Protein AF-0000000083547527 (afdb_homodimer)

InterPro domains:
  IPR003439 ABC transporter-like, ATP-binding domain [PF00005] (355-504)
  IPR003439 ABC transporter-like, ATP-binding domain [PS50893] (339-573)
  IPR003593 AAA+ ATPase domain [SM00382] (364-550)
  IPR011527 ABC transporter type 1, transmembrane domain [PF00664] (25-290)
  IPR011527 ABC transporter type 1, transmembrane domain [PS50929] (24-306)
  IPR017871 ABC transporter-like, conserved site [PS00211] (476-490)
  IPR027417 P-loop containing nucleoside triphosphate hydrolase [G3DSA:3.40.50.300] (333-583)
  IPR027417 P-loop containing nucleoside triphosphate hydrolase [SSF52540] (336-568)
  IPR036640 ABC transporter type 1, transmembrane domain superfamily [G3DSA:1.20.1560.10] (3-321)
  IPR036640 ABC transporter type 1, transmembrane domain superfamily [SSF90123] (10-320)
  IPR039421 Type 1 protein exporter [PTHR43394] (6-5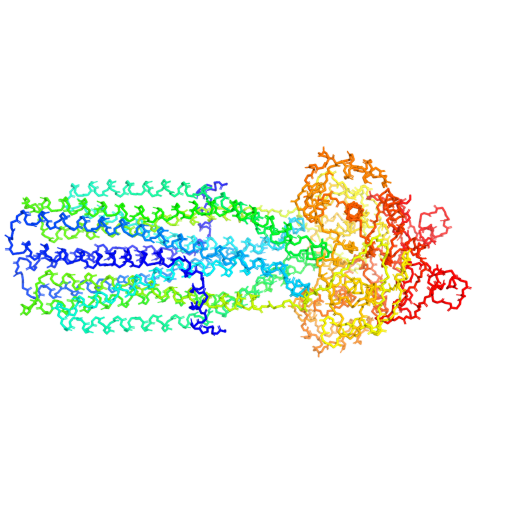75)

Sequence (1170 aa):
MDTPFKQYIKLLWKFLKPQKFRVFLLTLILGSSVALQLVNPQILRYFIDAATEGKSAKMLTIAALIFIGAALIQQVLAIIATYVSQNVGWTATNALRSELVEHCISLDMSFHKSHQPGEIIERVDGDVTALFNFFSKFMINVLTNGVLVIGILILLFREDFRVGISLSIFAGAAMYTLWKIQADSVDKWVKERETSAKFYGFIGEEIGNTEDVRSSGAEEYVMYKFYKQIRNWLPITKKAKLRYYLMWASTLGIFAIGNIIAFGVGGYLWSRGLITIGTVYLIFNYTESLSKPIEEIRTQLEDLQKAGASVARVQELLNMKSKIVDGTEKLLSSGAISVEAKNISFEYEEGVPVLKDVSFNIPKGKVLGVLGRTGSGKSTLARMLARLYDPKTGDIYIEGKKLNLVSLKELRRNTAFVTQDVQLFNATVRENLTFFNSNIKDEEILATLYDIGLQEWYNSFPNGLDTILDAGGGGLSAGEAQLLAFVRVFLKNPSFVILDEATSRLDPITEQLIERALNKLLENRTCIIIAHRLWTVQRADDILILENGSVVEYGNREKLLRDKESKFFNLLQKGMEDVEESIIAMDTPFKQYIKLLWKFLKPQKFRVFLLTLILGSSVALQLVNPQILRYFIDAATEGKSAKMLTIAALIFIGAALIQQVLAIIATYVSQNVGWTATNALRSELVEHCISLDMSFHKSHQPGEIIERVDGDVTALFNFFSKFMINVLTNGVLVIGILILLFREDFRVGISLSIFAGAAMYTLWKIQADSVDKWVKERETSAKFYGFIGEEIGNTEDVRSSGAEEYVMYKFYKQIRNWLPITKKAKLRYYLMWASTLGIFAIGNIIAFGVGGYLWSRGLITIGTVYLIFNYTESLSKPIEEIRTQLEDLQKAGASVARVQELLNMKSKIVDGTEKLLSSGAISVEAKNISFEYEEGVPVLKDVSFNIPKGKVLGVLGRTGSGKSTLARMLARLYDPKTGDIYIEGKKLNLVSLKELRRNTAFVTQDVQLFNATVRENLTFFNSNIKDEEILATLYDIGLQEWYNSFPNGLDTILDAGGGGLSAGEAQLLAFVRVFLKNPSFVILDEATSRLDPITEQLIERALNKLLENRTCIIIAHRLWTVQRADDILILENGSVVEYGNREKLLRDKESKFFNLLQKGMEDVEESIIA

pLDDT: mean 83.45, std 10.36, range [28.7, 97.62]

Nearest PDB structures (foldseek):
  4q4a-assembly1_B  TM=9.140E-01  e=1.888E-34  Thermotoga maritima MSB8
  4q4j-assembly1_B  TM=9.170E-01  e=4.112E-33  Thermotoga maritima MSB8
  6quz-assembly1_B  TM=8.005E-01  e=6.029E-34  Thermotoga maritima MSB8
  6qv1-assembly1_B  TM=7.965E-01  e=1.004E-32  Thermotoga maritima MSB8
  7sel-assembly1_A  TM=8.594E-01  e=1.216E-29  Escherichia coli

Solvent-accessible surface area (backbone atoms only — not comparable to full-atom values): 59900 Å² total; per-residue (Å²): 124,83,55,55,68,64,59,52,50,52,58,47,44,66,48,42,54,86,40,44,66,62,51,50,51,38,52,51,36,44,51,52,24,47,52,37,60,63,43,46,53,52,41,52,20,50,44,48,42,38,59,68,69,64,51,58,68,64,58,48,51,51,43,50,50,50,42,45,52,40,52,50,52,25,45,54,32,46,40,50,31,51,50,50,34,46,51,52,16,48,55,31,36,50,52,49,36,52,49,52,51,55,48,59,67,68,39,39,50,67,55,56,73,74,41,56,37,66,55,52,50,40,50,54,44,54,31,35,48,40,41,26,46,42,54,28,47,40,52,48,48,42,50,50,28,49,50,44,50,53,50,49,47,53,54,36,37,70,74,37,57,68,59,19,51,57,49,48,52,46,49,51,50,47,52,48,52,52,50,54,51,51,61,58,45,50,58,39,45,54,53,32,50,56,43,49,49,53,49,51,50,44,48,44,56,60,62,43,53,44,65,54,35,62,34,48,50,25,56,64,42,53,49,50,52,47,51,55,49,46,64,59,36,49,60,45,42,50,53,35,50,51,47,55,50,47,48,56,38,48,52,51,49,50,47,50,51,45,46,43,50,31,47,52,54,33,50,54,38,34,73,70,65,75,44,51,74,17,51,34,50,36,46,37,51,50,53,58,58,43,48,59,34,54,50,51,44,54,60,43,51,56,49,48,54,56,25,34,50,28,48,50,51,52,48,52,59,69,64,56,70,51,85,70,62,77,25,84,38,81,70,87,68,100,46,44,40,31,41,36,37,43,42,29,20,33,50,94,46,92,91,45,74,40,33,46,58,32,64,51,75,38,56,63,41,33,30,37,21,36,38,56,45,91,82,13,32,64,69,57,50,52,35,39,74,62,57,55,42,79,59,76,38,55,49,44,26,46,70,83,35,53,53,68,41,31,18,54,70,46,48,29,55,34,30,36,62,44,56,56,74,61,74,44,54,68,35,29,45,47,49,65,52,27,48,65,41,83,80,68,51,68,67,58,53,52,49,50,32,51,75,52,67,39,47,67,66,47,64,66,36,91,50,45,55,64,27,72,39,45,40,87,44,79,70,45,53,75,57,53,41,47,47,50,50,49,51,30,41,62,74,60,59,39,20,32,39,39,37,35,54,59,80,66,91,59,56,69,67,54,44,51,52,45,52,50,38,48,59,58,61,52,55,77,16,12,33,38,35,40,39,78,49,65,75,61,44,69,70,26,51,28,36,35,34,31,51,84,14,25,71,78,44,74,47,48,38,70,60,35,59,68,31,76,84,31,68,63,31,51,36,61,70,61,32,62,73,41,46,66,56,54,72,75,104,124,84,54,56,67,65,59,53,50,52,57,47,44,66,47,43,54,86,40,44,66,60,51,51,50,39,52,51,35,45,50,51,24,47,52,36,60,64,43,46,53,54,41,53,20,52,44,48,41,39,59,70,70,64,51,58,68,66,59,51,51,52,44,50,50,49,42,44,52,41,50,52,52,25,45,53,32,46,37,49,32,51,51,50,35,46,52,52,18,48,55,30,36,50,51,48,36,51,50,50,52,55,48,58,68,67,39,38,49,68,56,56,73,74,40,56,37,68,56,52,49,39,51,53,43,53,32,36,47,39,41,25,48,42,54,28,48,40,52,48,47,42,50,50,28,48,50,43,50,51,50,49,47,54,54,37,37,70,74,37,57,68,58,20,51,56,49,48,51,46,49,52,50,48,53,49,53,52,49,54,51,50,60,57,46,51,59,38,45,53,54,32,50,54,42,49,48,53,48,51,48,45,46,44,55,62,61,42,53,45,64,53,35,61,33,48,51,24,54,63,42,53,49,50,53,48,50,54,48,46,64,58,37,50,60,45,43,48,54,35,50,51,48,54,49,46,48,56,37,46,53,52,49,50,46,49,51,46,47,44,51,31,45,52,54,32,48,52,38,35,74,71,65,74,44,50,73,16,51,33,49,36,45,38,52,49,53,58,59,42,49,58,33,54,50,53,43,54,59,43,51,58,50,48,54,54,24,33,49,27,49,51,52,52,49,52,57,70,65,57,70,49,86,71,64,77,25,83,38,81,70,87,69,99,47,44,40,31,39,36,37,43,44,28,20,33,52,93,46,91,90,46,75,40,32,47,58,33,64,53,74,39,55,64,41,33,31,38,22,36,39,54,45,92,82,13,32,62,69,57,51,51,36,39,76,62,57,54,42,78,58,77,37,56,48,44,28,46,70,83,35,54,53,70,42,32,17,56,70,46,47,29,56,34,30,37,61,43,55,56,74,61,76,41,54,69,34,28,46,47,49,67,53,27,49,65,41,82,79,68,50,68,67,56,53,53,51,51,31,51,74,52,67,39,47,67,66,48,64,66,36,91,50,44,54,65,26,73,38,39,39,89,44,56,85,46,52,75,56,54,41,46,47,50,51,49,50,28,42,62,74,59,61,39,20,32,39,40,37,34,55,58,79,66,91,61,57,69,68,55,44,51,52,45,51,49,38,48,57,61,62,51,55,76,16,12,34,40,35,40,40,76,48,66,75,61,43,71,68,26,51,27,36,36,34,31,52,84,14,25,69,78,45,74,46,47,37,71,59,35,59,71,31,78,83,30,68,63,31,50,37,61,70,60,32,63,73,40,44,66,56,54,72,73,106

Secondary structure (DSSP, 8-state):
----HHHHHHHHHHHHGGGHHHHHHHHHHHHHHHHHHHHHHHHHHHHHHHHHTT--HHHHHHHHHHHHHHHHHHHHHHHHHHHHHHHHHHHHHHHHHHHHHHHHHHS-HHHHHHS-HHHHHIIIIIIHHHHHHIIIIIHHHHHHHHHHHHHHHHHHHHH-HHHHHHHHHHHHHHHHHHHHHHHHHHHHHHHHHHHHHHHHHHIIIIIT-HHHHHHHT-HHHHHHHHHHHHHHHHHHHHHHHHHHHHHHHHHHHHHHHHHHHHHHHHHHHHHTTSS-HHHHHHHHHHHHHTHHHHHHHHHHHHHHHHHHHHHHHHHHHHH---SSPPP-B----SS---EEEEEEEEESSTT-EEEEEEEEEE-TT-EEEEEE-TTSSHHHHHHHHTTSS--SEEEEEETTEEGGGB-HHHHHHHEEEE-SS----SSBHHHHHHTT-TT--HHHHHHHHHHHT-HHHHHTSTTGGGPBPPTTSSSS-HHHHHHHHHHHHHHH--SEEEEE---S---HHHHHHHHHHHHHHTTTSEEEEE-SSHHHHTT-SEEEEEETTEEEEEEEHHHHHH-TTSHHHHHHHH-HHHHHHHTT-/----HHHHHHHHHHHHGGGHHHHHHHHHHHHHHHHHHHHHHHHHHHHHHHHHTT--HHHHHHHHHHHHHHHHHHHHHHHHHHHHHHHHHHHHHHHHHHHHHHHHHHS-HHHHHHS-HHHHHIIIIIIHHHHHHIIIIIHHHHHHHHHHHHHHHHHHHHH-HHHHHHHHHHHHHHHHHHHHHHHHHHHHHHHHHHHHHHHHHHIIIIIT-HHHHHHHT-HHHHHHHHHHHHHHHHHHHHHHHHHHHHHHHHHHHHHHHHHHHHHHHHHHHHHTTSS-HHHHHHHHHHHHHTHHHHHHHHHHHHHHHHHHHHHHHHHHHHH---SSPPP-B----SS---EEEEEEEEESSTT-EEEEEEEEEE-TT-EEEEEE-TTSSHHHHHHHHTTSS--SEEEEEETTEEGGGB-HHHHHHHEEEE-SS----SEEHHHHHHTT-TT--HHHHHHHHHHHT-HHHHHTSTTGGGPEEPTTSTTS-HHHHHHHHHHHHHHH--SEEEEE---S---HHHHHHHHHHHHHHTTTSEEEEE-SSHHHHTT-SEEEEEETTEEEEEEEHHHHHH-TTSHHHHHHHH-HHHHHHHTT-

Structure (mmCIF, N/CA/C/O backbone):
data_AF-0000000083547527-model_v1
#
loop_
_entity.id
_entity.type
_entity.pdbx_description
1 polymer Helicase
#
loop_
_atom_site.group_PDB
_atom_site.id
_atom_site.type_symbol
_atom_site.label_atom_id
_atom_site.label_alt_id
_atom_site.label_comp_id
_atom_site.label_asym_id
_atom_site.label_entity_id
_atom_site.label_seq_id
_atom_site.pdbx_PDB_ins_code
_atom_site.Cartn_x
_atom_site.Cartn_y
_atom_site.Cartn_z
_atom_site.occupancy
_atom_site.B_iso_or_equiv
_atom_site.auth_seq_id
_atom_site.auth_comp_id
_atom_site.auth_asym_id
_atom_site.auth_atom_id
_atom_site.pdbx_PDB_model_num
ATOM 1 N N . MET A 1 1 ? -14.109 12.641 -12.156 1 45.81 1 MET A N 1
ATOM 2 C CA . MET A 1 1 ? -15.539 12.383 -12.031 1 45.81 1 MET A CA 1
ATOM 3 C C . MET A 1 1 ? -16.156 13.273 -10.961 1 45.81 1 MET A C 1
ATOM 5 O O . MET A 1 1 ? -15.719 13.266 -9.812 1 45.81 1 MET A O 1
ATOM 9 N N . ASP A 1 2 ? -16.641 14.297 -11.305 1 55.28 2 ASP A N 1
ATOM 10 C CA . ASP A 1 2 ? -17.281 15.344 -10.516 1 55.28 2 ASP A CA 1
ATOM 11 C C . ASP A 1 2 ? -18.547 14.82 -9.82 1 55.28 2 ASP A C 1
ATOM 13 O O . ASP A 1 2 ? -19.531 14.5 -10.477 1 55.28 2 ASP A O 1
ATOM 17 N N . THR A 1 3 ? -18.422 14.141 -8.82 1 63.16 3 THR A N 1
ATOM 18 C CA . THR A 1 3 ? -19.625 13.766 -8.086 1 63.16 3 THR A CA 1
ATOM 19 C C . THR A 1 3 ? -20.391 15.008 -7.629 1 63.16 3 THR A C 1
ATOM 21 O O . THR A 1 3 ? -19.812 15.906 -7.016 1 63.16 3 THR A O 1
ATOM 24 N N . PRO A 1 4 ? -21.562 15.117 -8.242 1 66.12 4 PRO A N 1
ATOM 25 C CA . PRO A 1 4 ? -22.359 16.281 -7.84 1 66.12 4 PRO A CA 1
ATOM 26 C C . PRO A 1 4 ? -22.5 16.406 -6.324 1 66.12 4 PRO A C 1
ATOM 28 O O . PRO A 1 4 ? -22.516 15.398 -5.613 1 66.12 4 PRO A O 1
ATOM 31 N N . PHE A 1 5 ? -22.375 17.531 -5.855 1 70.56 5 PHE A N 1
ATOM 32 C CA . PHE A 1 5 ? -22.469 17.891 -4.445 1 70.56 5 PHE A CA 1
ATOM 33 C C . PHE A 1 5 ? -23.703 17.266 -3.805 1 70.56 5 PHE A C 1
ATOM 35 O O . PHE A 1 5 ? -23.672 16.891 -2.629 1 70.56 5 PHE A O 1
ATOM 42 N N . LYS A 1 6 ? -24.703 17.094 -4.664 1 72.94 6 LYS A N 1
ATOM 43 C CA . LYS A 1 6 ? -25.953 16.531 -4.176 1 72.94 6 LYS A CA 1
ATOM 44 C C . LYS A 1 6 ? -25.766 15.094 -3.697 1 72.94 6 LYS A C 1
ATOM 46 O O . LYS A 1 6 ? -26.359 14.68 -2.709 1 72.94 6 LYS A O 1
ATOM 51 N N . GLN A 1 7 ? -24.922 14.383 -4.359 1 76.25 7 GLN A N 1
ATOM 52 C CA . GLN A 1 7 ? -24.688 12.992 -3.994 1 76.25 7 GLN A CA 1
ATOM 53 C C . GLN A 1 7 ? -23.938 12.883 -2.678 1 76.25 7 GLN A C 1
ATOM 55 O O . GLN A 1 7 ? -24.188 11.977 -1.883 1 76.25 7 GLN A O 1
ATOM 60 N N . TYR A 1 8 ? -23.156 13.883 -2.457 1 73.25 8 TYR A N 1
ATOM 61 C CA . TYR A 1 8 ? -22.453 13.953 -1.188 1 73.25 8 TYR A CA 1
ATOM 62 C C . TYR A 1 8 ? -23.422 14.102 -0.022 1 73.25 8 TYR A C 1
ATOM 64 O O . TYR A 1 8 ? -23.344 13.359 0.957 1 73.25 8 TYR A O 1
ATOM 72 N N . ILE A 1 9 ? -24.281 14.992 -0.309 1 75.62 9 ILE A N 1
ATOM 73 C CA . ILE A 1 9 ? -25.203 15.375 0.757 1 75.62 9 ILE A CA 1
ATOM 74 C C . ILE A 1 9 ? -26.156 14.227 1.044 1 75.62 9 ILE A C 1
ATOM 76 O O . ILE A 1 9 ? -26.5 13.961 2.199 1 75.62 9 ILE A O 1
ATOM 80 N N . LYS A 1 10 ? -26.531 13.523 0.009 1 80 10 LYS A N 1
ATOM 81 C CA . LYS A 1 10 ? -27.469 12.414 0.181 1 80 10 LYS A CA 1
ATOM 82 C C . LYS A 1 10 ? -26.828 11.289 0.996 1 80 10 LYS A C 1
ATOM 84 O O . LYS A 1 10 ? -27.469 10.734 1.9 1 80 10 LYS A O 1
ATOM 89 N N . LEU A 1 11 ? -25.625 11.031 0.692 1 78.44 11 LEU A N 1
ATOM 90 C CA . LEU A 1 11 ? -24.938 9.969 1.409 1 78.44 11 LEU A CA 1
ATOM 91 C C . LEU A 1 11 ? -24.672 10.367 2.857 1 78.44 11 LEU A C 1
ATOM 93 O O . LEU A 1 11 ? -24.812 9.555 3.768 1 78.44 11 LEU A O 1
ATOM 97 N N . LEU A 1 12 ? -24.344 11.609 2.959 1 76.62 12 LEU A N 1
ATOM 98 C CA . LEU A 1 12 ? -24.094 12.133 4.297 1 76.62 12 LEU A CA 1
ATOM 99 C C . LEU A 1 12 ? -25.344 12.094 5.152 1 76.62 12 LEU A C 1
ATOM 101 O O . LEU A 1 12 ? -25.297 11.68 6.312 1 76.62 12 LEU A O 1
ATOM 105 N N . TRP A 1 13 ? -26.359 12.461 4.527 1 80.31 13 TRP A N 1
ATOM 106 C CA . TRP A 1 13 ? -27.625 12.555 5.254 1 80.31 13 TRP A CA 1
ATOM 107 C C . TRP A 1 13 ? -28.109 11.18 5.684 1 80.31 13 TRP A C 1
ATOM 109 O O . TRP A 1 13 ? -28.75 11.031 6.73 1 80.31 13 TRP A O 1
ATOM 119 N N . LYS A 1 14 ? -27.875 10.18 4.891 1 84.06 14 LYS A N 1
ATOM 120 C CA . LYS A 1 14 ? -28.297 8.82 5.211 1 84.06 14 LYS A CA 1
ATOM 121 C C . LYS A 1 14 ? -27.672 8.344 6.52 1 84.06 14 LYS A C 1
ATOM 123 O O . LYS A 1 14 ? -28.344 7.695 7.328 1 84.06 14 LYS A O 1
ATOM 128 N N . PHE A 1 15 ? -26.5 8.758 6.789 1 82.25 15 PHE A N 1
ATOM 129 C CA . PHE A 1 15 ? -25.797 8.203 7.941 1 82.25 15 PHE A CA 1
ATOM 130 C C . PHE A 1 15 ? -25.797 9.195 9.102 1 82.25 15 PHE A C 1
ATOM 132 O O . PHE A 1 15 ? -25.547 8.812 10.25 1 82.25 15 PHE A O 1
ATOM 139 N N . LEU A 1 16 ? -26.109 10.484 8.805 1 84.06 16 LEU A N 1
ATOM 140 C CA . LEU A 1 16 ? -26.156 11.484 9.867 1 84.06 16 LEU A CA 1
ATOM 141 C C . LEU A 1 16 ? -27.562 11.641 10.406 1 84.06 16 LEU A C 1
ATOM 143 O O . LEU A 1 16 ? -27.766 12.086 11.539 1 84.06 16 LEU A O 1
ATOM 147 N N . LYS A 1 17 ? -28.594 11.164 9.648 1 85.75 17 LYS A N 1
ATOM 148 C CA . LYS A 1 17 ? -30 11.328 10.008 1 85.75 17 LYS A CA 1
ATOM 149 C C . LYS A 1 17 ? -30.312 10.586 11.305 1 85.75 17 LYS A C 1
ATOM 151 O O . LYS A 1 17 ? -30.969 11.141 12.195 1 85.75 17 LYS A O 1
ATOM 156 N N . PRO A 1 18 ? -29.766 9.383 11.414 1 86.94 18 PRO A N 1
ATOM 157 C CA . PRO A 1 18 ? -30.062 8.688 12.664 1 86.94 18 PRO A CA 1
ATOM 158 C C . PRO A 1 18 ? -29.469 9.375 13.883 1 86.94 18 PRO A C 1
ATOM 160 O O . PRO A 1 18 ? -29.922 9.148 15.016 1 86.94 18 PRO A O 1
ATOM 163 N N . GLN A 1 19 ? -28.484 10.25 13.641 1 88.44 19 GLN A N 1
ATOM 164 C CA . GLN A 1 19 ? -27.828 10.961 14.727 1 88.44 19 GLN A CA 1
ATOM 165 C C . GLN A 1 19 ? -28.156 12.453 14.688 1 88.44 19 GLN A C 1
ATOM 167 O O . GLN A 1 19 ? -27.312 13.289 14.992 1 88.44 19 GLN A O 1
ATOM 172 N N . LYS A 1 20 ? -29.344 12.797 14.32 1 88.69 20 LYS A N 1
ATOM 173 C CA . LYS A 1 20 ? -29.719 14.195 14.117 1 88.69 20 LYS A CA 1
ATOM 174 C C . LYS A 1 20 ? -29.578 14.992 15.414 1 88.69 20 LYS A C 1
ATOM 176 O O . LYS A 1 20 ? -29.156 16.156 15.391 1 88.69 20 LYS A O 1
ATOM 181 N N . PHE A 1 21 ? -29.844 14.312 16.469 1 90.5 21 PHE A N 1
ATOM 182 C CA . PHE A 1 21 ? -29.766 15.016 17.75 1 90.5 21 PHE A CA 1
ATOM 183 C C . PHE A 1 21 ? -28.312 15.336 18.109 1 90.5 21 PHE A C 1
ATOM 185 O O . PHE A 1 21 ? -28.016 16.438 18.562 1 90.5 21 PHE A O 1
ATOM 192 N N . ARG A 1 22 ? -27.484 14.43 17.844 1 88.31 22 ARG A N 1
ATOM 193 C CA . ARG A 1 22 ? -26.062 14.641 18.125 1 88.31 22 ARG A CA 1
ATOM 194 C C . ARG A 1 22 ? -25.469 15.688 17.203 1 88.31 22 ARG A C 1
ATOM 196 O O . ARG A 1 22 ? -24.625 16.484 17.609 1 88.31 22 ARG A O 1
ATOM 203 N N . VAL A 1 23 ? -26 15.68 16.016 1 87.69 23 VAL A N 1
ATOM 204 C CA . VAL A 1 23 ? -25.5 16.656 15.039 1 87.69 23 VAL A CA 1
ATOM 205 C C . VAL A 1 23 ? -26 18.047 15.414 1 87.69 23 VAL A C 1
ATOM 207 O O . VAL A 1 23 ? -25.25 19.016 15.297 1 87.69 23 VAL A O 1
ATOM 210 N N . PHE A 1 24 ? -27.172 18.109 15.852 1 88.88 24 PHE A N 1
ATOM 211 C CA . PHE A 1 24 ? -27.719 19.391 16.281 1 88.88 24 PHE A CA 1
ATOM 212 C C . PHE A 1 24 ? -26.969 19.906 17.516 1 88.88 24 PHE A C 1
ATOM 214 O O . PHE A 1 24 ? -26.641 21.094 17.578 1 88.88 24 PHE A O 1
ATOM 221 N N . LEU A 1 25 ? -26.719 19.031 18.375 1 89.81 25 LEU A N 1
ATOM 222 C CA . LEU A 1 25 ? -25.969 19.391 19.562 1 89.81 25 LEU A CA 1
ATOM 223 C C . LEU A 1 25 ? -24.562 19.859 19.203 1 89.81 25 LEU A C 1
ATOM 225 O O . LEU A 1 25 ? -24.047 20.812 19.797 1 89.81 25 LEU A O 1
ATOM 229 N N . LEU A 1 26 ? -24.047 19.234 18.234 1 88.5 26 LEU A N 1
ATOM 230 C CA . LEU A 1 26 ? -22.719 19.609 17.766 1 88.5 26 LEU A CA 1
ATOM 231 C C . LEU A 1 26 ? -22.719 21 17.172 1 88.5 26 LEU A C 1
ATOM 233 O O . LEU A 1 26 ? -21.828 21.797 17.438 1 88.5 26 LEU A O 1
ATOM 237 N N . THR A 1 27 ? -23.766 21.359 16.438 1 87.5 27 THR A N 1
ATOM 238 C CA . THR A 1 27 ? -23.859 22.672 15.805 1 87.5 27 THR A CA 1
ATOM 239 C C . THR A 1 27 ? -24.031 23.766 16.859 1 87.5 27 THR A C 1
ATOM 241 O O . THR A 1 27 ? -23.453 24.844 16.734 1 87.5 27 THR A O 1
ATOM 244 N N . LEU A 1 28 ? -24.703 23.422 17.859 1 90.19 28 LEU A N 1
ATOM 245 C CA . LEU A 1 28 ? -24.938 24.391 18.922 1 90.19 28 LEU A CA 1
ATOM 246 C C . LEU A 1 28 ? -23.656 24.609 19.734 1 90.19 28 LEU A C 1
ATOM 248 O O . LEU A 1 28 ? -23.328 25.75 20.078 1 90.19 28 LEU A O 1
ATOM 252 N N . ILE A 1 29 ? -22.984 23.531 19.953 1 90.75 29 ILE A N 1
ATOM 253 C CA . ILE A 1 29 ? -21.75 23.641 20.734 1 90.75 29 ILE A CA 1
ATOM 254 C C . ILE A 1 29 ? -20.688 24.391 19.922 1 90.75 29 ILE A C 1
ATOM 256 O O . ILE A 1 29 ? -19.984 25.25 20.469 1 90.75 29 ILE A O 1
ATOM 260 N N . LEU A 1 30 ? -20.688 24.141 18.672 1 87.75 30 LEU A N 1
ATOM 261 C CA . LEU A 1 30 ? -19.719 24.797 17.797 1 87.75 30 LEU A CA 1
ATOM 262 C C . LEU A 1 30 ? -20.047 26.281 17.656 1 87.75 30 LEU A C 1
ATOM 264 O O . LEU A 1 30 ? -19.156 27.125 17.688 1 87.75 30 LEU A O 1
ATOM 268 N N . GLY A 1 31 ? -21.328 26.547 17.484 1 88.25 31 GLY A N 1
ATOM 269 C CA . GLY A 1 31 ? -21.766 27.938 17.406 1 88.25 31 GLY A CA 1
ATOM 270 C C . GLY A 1 31 ? -21.422 28.734 18.641 1 88.25 31 GLY A C 1
ATOM 271 O O . GLY A 1 31 ? -20.953 29.875 18.547 1 88.25 31 GLY A O 1
ATOM 272 N N . SER A 1 32 ? -21.609 28.109 19.766 1 90.38 32 SER A N 1
ATOM 273 C CA . SER A 1 32 ? -21.297 28.766 21.031 1 90.38 32 SER A CA 1
ATOM 274 C C . SER A 1 32 ? -19.797 28.984 21.188 1 90.38 32 SER A C 1
ATOM 276 O O . SER A 1 32 ? -19.359 30.031 21.703 1 90.38 32 SER A O 1
ATOM 278 N N . SER A 1 33 ? -19.109 28 20.75 1 87.31 33 SER A N 1
ATOM 279 C CA . SER A 1 33 ? -17.656 28.109 20.844 1 87.31 33 SER A CA 1
ATOM 280 C C . SER A 1 33 ? -17.125 29.234 19.953 1 87.31 33 SER A C 1
ATOM 282 O O . SER A 1 33 ? -16.266 30 20.359 1 87.31 33 SER A O 1
ATOM 284 N N . VAL A 1 34 ? -17.688 29.328 18.766 1 88.12 34 VAL A N 1
ATOM 285 C CA . VAL A 1 34 ? -17.281 30.359 17.812 1 88.12 34 VAL A CA 1
ATOM 286 C C . VAL A 1 34 ? -17.688 31.734 18.344 1 88.12 34 VAL A C 1
ATOM 288 O O . VAL A 1 34 ? -16.938 32.719 18.219 1 88.12 34 VAL A O 1
ATOM 291 N N . ALA A 1 35 ? -18.812 31.812 18.953 1 90 35 ALA A N 1
ATOM 292 C CA . ALA A 1 35 ? -19.297 33.062 19.516 1 90 35 ALA A CA 1
ATOM 293 C C . ALA A 1 35 ? -18.359 33.562 20.625 1 90 35 ALA A C 1
ATOM 295 O O . ALA A 1 35 ? -18.031 34.75 20.688 1 90 35 ALA A O 1
ATOM 296 N N . LEU A 1 36 ? -17.906 32.625 21.406 1 88.25 36 LEU A N 1
ATOM 297 C CA . LEU A 1 36 ? -17 33 22.5 1 88.25 36 LEU A CA 1
ATOM 298 C C . LEU A 1 36 ? -15.633 33.375 21.969 1 88.25 36 LEU A C 1
ATOM 300 O O . LEU A 1 36 ? -14.961 34.25 22.531 1 88.25 36 LEU A O 1
ATOM 304 N N . GLN A 1 37 ? -15.258 32.781 20.906 1 85.69 37 GLN A N 1
ATOM 305 C CA . GLN A 1 37 ? -13.992 33.125 20.266 1 85.69 37 GLN A CA 1
ATOM 306 C C . GLN A 1 37 ? -14.008 34.531 19.703 1 85.69 37 GLN A C 1
ATOM 308 O O . GLN A 1 37 ? -12.984 35.219 19.672 1 85.69 37 GLN A O 1
ATOM 313 N N . LEU A 1 38 ? -15.211 34.938 19.25 1 88.44 38 LEU A N 1
ATOM 314 C CA . LEU A 1 38 ? -15.375 36.281 18.656 1 88.44 38 LEU A CA 1
ATOM 315 C C . LEU A 1 38 ? -15.445 37.344 19.75 1 88.44 38 LEU A C 1
ATOM 317 O O . LEU A 1 38 ? -15.125 38.5 19.484 1 88.44 38 LEU A O 1
ATOM 321 N N . VAL A 1 39 ? -15.797 36.906 20.953 1 87.5 39 VAL A N 1
ATOM 322 C CA . VAL A 1 39 ? -16 37.844 22.031 1 87.5 39 VAL A CA 1
ATOM 323 C C . VAL A 1 39 ? -14.664 38.156 22.719 1 87.5 39 VAL A C 1
ATOM 325 O O . VAL A 1 39 ? -14.477 39.219 23.266 1 87.5 39 VAL A O 1
ATOM 328 N N . ASN A 1 40 ? -13.688 37.281 22.562 1 82.94 40 ASN A N 1
ATOM 329 C CA . ASN A 1 40 ? -12.43 37.406 23.281 1 82.94 40 ASN A CA 1
ATOM 330 C C . ASN A 1 40 ? -11.695 38.688 22.906 1 82.94 40 ASN A C 1
ATOM 332 O O . ASN A 1 40 ? -11.297 39.469 23.766 1 82.94 40 ASN A O 1
ATOM 336 N N . PRO A 1 41 ? -11.57 38.938 21.594 1 83.31 41 PRO A N 1
ATOM 337 C CA . PRO A 1 41 ? -10.898 40.188 21.234 1 83.31 41 PRO A CA 1
ATOM 338 C C . PRO A 1 41 ? -11.672 41.438 21.672 1 83.31 41 PRO A C 1
ATOM 340 O O . PRO A 1 41 ? -11.078 42.469 21.938 1 83.31 41 PRO A O 1
ATOM 343 N N . GLN A 1 42 ? -12.984 41.344 21.844 1 85.5 42 GLN A N 1
ATOM 344 C CA . GLN A 1 42 ? -13.805 42.469 22.281 1 85.5 42 GLN A CA 1
ATOM 345 C C . GLN A 1 42 ? -13.547 42.781 23.766 1 85.5 42 GLN A C 1
ATOM 347 O O . GLN A 1 42 ? -13.594 43.938 24.172 1 85.5 42 GLN A O 1
ATOM 352 N N . ILE A 1 43 ? -13.281 41.781 24.453 1 82.69 43 ILE A N 1
ATOM 353 C CA . ILE A 1 43 ? -12.977 41.969 25.875 1 82.69 43 ILE A CA 1
ATOM 354 C C . ILE A 1 43 ? -11.633 42.656 26.031 1 82.69 43 ILE A C 1
ATOM 356 O O . ILE A 1 43 ? -11.492 43.562 26.859 1 82.69 43 ILE A O 1
ATOM 360 N N . LEU A 1 44 ? -10.711 42.281 25.203 1 78.75 44 LEU A N 1
ATOM 361 C CA . LEU A 1 44 ? -9.398 42.938 25.25 1 78.75 44 LEU A CA 1
ATOM 362 C C . LEU A 1 44 ? -9.484 44.375 24.781 1 78.75 44 LEU A C 1
ATOM 364 O O . LEU A 1 44 ? -8.742 45.25 25.266 1 78.75 44 LEU A O 1
ATOM 368 N N . ARG A 1 45 ? -10.344 44.625 23.812 1 82.81 45 ARG A N 1
ATOM 369 C CA . ARG A 1 45 ? -10.594 46 23.406 1 82.81 45 ARG A CA 1
ATOM 370 C C . ARG A 1 45 ? -11.086 46.844 24.562 1 82.81 45 ARG A C 1
ATOM 372 O O . ARG A 1 45 ? -10.586 47.938 24.797 1 82.81 45 ARG A O 1
ATOM 379 N N . TYR A 1 46 ? -12.023 46.312 25.234 1 80.81 46 TYR A N 1
ATOM 380 C CA . TYR A 1 46 ? -12.57 47 26.391 1 80.81 46 TYR A CA 1
ATOM 381 C C . TYR A 1 46 ? -11.5 47.25 27.438 1 80.81 46 TYR A C 1
ATOM 383 O O . TYR A 1 46 ? -11.445 48.312 28.047 1 80.81 46 TYR A O 1
ATOM 391 N N . PHE A 1 47 ? -10.656 46.312 27.547 1 76.31 47 PHE A N 1
ATOM 392 C CA . PHE A 1 47 ? -9.578 46.406 28.531 1 76.31 47 PHE A CA 1
ATOM 393 C C . PHE A 1 47 ? -8.617 47.531 28.156 1 76.31 47 PHE A C 1
ATOM 395 O O . PHE A 1 47 ? -8.242 48.344 29.016 1 76.31 47 PHE A O 1
ATOM 402 N N . ILE A 1 48 ? -8.25 47.625 26.922 1 77.12 48 ILE A N 1
ATOM 403 C CA . ILE A 1 48 ? -7.301 48.625 26.453 1 77.12 48 ILE A CA 1
ATOM 404 C C . ILE A 1 48 ? -7.93 50 26.547 1 77.12 48 ILE A C 1
ATOM 406 O O . ILE A 1 48 ? -7.297 50.969 27.016 1 77.12 48 ILE A O 1
ATOM 410 N N . ASP A 1 49 ? -9.18 50.125 26.172 1 80.31 49 ASP A N 1
ATOM 411 C CA . ASP A 1 49 ? -9.859 51.438 26.219 1 80.31 49 ASP A CA 1
ATOM 412 C C . ASP A 1 49 ? -10.055 51.906 27.656 1 80.31 49 ASP A C 1
ATOM 414 O O . ASP A 1 49 ? -9.883 53.062 27.969 1 80.31 49 ASP A O 1
ATOM 418 N N . ALA A 1 50 ? -10.414 50.969 28.531 1 77.88 50 ALA A N 1
ATOM 419 C CA . ALA A 1 50 ? -10.617 51.312 29.938 1 77.88 50 ALA A CA 1
ATOM 420 C C . ALA A 1 50 ? -9.305 51.719 30.609 1 77.88 50 ALA A C 1
ATOM 422 O O . ALA A 1 50 ? -9.281 52.625 31.453 1 77.88 50 ALA A O 1
ATOM 423 N N . ALA A 1 51 ? -8.273 51.062 30.234 1 73.12 51 ALA A N 1
ATOM 424 C CA . ALA A 1 51 ? -6.965 51.375 30.781 1 73.12 51 ALA A CA 1
ATOM 425 C C . ALA A 1 51 ? -6.488 52.75 30.312 1 73.12 51 ALA A C 1
ATOM 427 O O . ALA A 1 51 ? -5.855 53.5 31.078 1 73.12 51 ALA A O 1
ATOM 428 N N . THR A 1 52 ? -6.844 53.094 29.109 1 72.75 52 THR A N 1
ATOM 429 C CA . THR A 1 52 ? -6.422 54.375 28.562 1 72.75 52 THR A CA 1
ATOM 430 C C . THR A 1 52 ? -7.246 55.531 29.141 1 72.75 52 THR A C 1
ATOM 432 O O . THR A 1 52 ? -6.758 56.656 29.266 1 72.75 52 THR A O 1
ATOM 435 N N . GLU A 1 53 ? -8.414 55.156 29.422 1 74.31 53 GLU A N 1
ATOM 436 C CA . GLU A 1 53 ? -9.289 56.188 29.969 1 74.31 53 GLU A CA 1
ATOM 437 C C . GLU A 1 53 ? -9.078 56.344 31.469 1 74.31 53 GLU A C 1
ATOM 439 O O . GLU A 1 53 ? -9.648 57.25 32.094 1 74.31 53 GLU A O 1
ATOM 444 N N . GLY A 1 54 ? -8.141 55.594 32.062 1 68.5 54 GLY A N 1
ATOM 445 C CA . GLY A 1 54 ? -7.809 55.719 33.469 1 68.5 54 GLY A CA 1
ATOM 446 C C . GLY A 1 54 ? -8.859 55.094 34.375 1 68.5 54 GLY A C 1
ATOM 447 O O . GLY A 1 54 ? -9.086 55.594 35.5 1 68.5 54 GLY A O 1
ATOM 448 N N . LYS A 1 55 ? -9.547 54.219 33.781 1 69.5 55 LYS A N 1
ATOM 449 C CA . LYS A 1 55 ? -10.586 53.625 34.625 1 69.5 55 LYS A CA 1
ATOM 450 C C . LYS A 1 55 ? -9.977 52.812 35.75 1 69.5 55 LYS A C 1
ATOM 452 O O . LYS A 1 55 ? -8.773 52.531 35.75 1 69.5 55 LYS A O 1
ATOM 457 N N . SER A 1 56 ? -10.781 52.438 36.812 1 67.88 56 SER A N 1
ATOM 458 C CA . SER A 1 56 ? -10.367 51.875 38.094 1 67.88 56 SER A CA 1
ATOM 459 C C . SER A 1 56 ? -9.789 50.469 37.906 1 67.88 56 SER A C 1
ATOM 461 O O . SER A 1 56 ? -10.102 49.781 36.906 1 67.88 56 SER A O 1
ATOM 463 N N . ALA A 1 57 ? -8.859 50.156 38.719 1 71.75 57 ALA A N 1
ATOM 464 C CA . ALA A 1 57 ? -8.203 48.844 38.781 1 71.75 57 ALA A CA 1
ATOM 465 C C . ALA A 1 57 ? -9.227 47.719 38.906 1 71.75 57 ALA A C 1
ATOM 467 O O . ALA A 1 57 ? -9.039 46.625 38.375 1 71.75 57 ALA A O 1
ATOM 468 N N . LYS A 1 58 ? -10.258 48.031 39.562 1 74.94 58 LYS A N 1
ATOM 469 C CA . LYS A 1 58 ? -11.305 47.031 39.75 1 74.94 58 LYS A CA 1
ATOM 470 C C . LYS A 1 58 ? -11.969 46.656 38.438 1 74.94 58 LYS A C 1
ATOM 472 O O . LYS A 1 58 ? -12.211 45.469 38.188 1 74.94 58 LYS A O 1
ATOM 477 N N . MET A 1 59 ? -12.203 47.594 37.594 1 76.44 59 MET A N 1
ATOM 478 C CA . MET A 1 59 ? -12.844 47.344 36.312 1 76.44 59 MET A CA 1
ATOM 479 C C . MET A 1 59 ? -11.922 46.531 35.406 1 76.44 59 MET A C 1
ATOM 481 O O . MET A 1 59 ? -12.375 45.656 34.656 1 76.44 59 MET A O 1
ATOM 485 N N . LEU A 1 60 ? -10.766 46.812 35.562 1 75.25 60 LEU A N 1
ATOM 486 C CA . LEU A 1 60 ? -9.789 46.094 34.75 1 75.25 60 LEU A CA 1
ATOM 487 C C . LEU A 1 60 ? -9.648 44.656 35.188 1 75.25 60 LEU A C 1
ATOM 489 O O . LEU A 1 60 ? -9.508 43.75 34.375 1 75.25 60 LEU A O 1
ATOM 493 N N . THR A 1 61 ? -9.797 44.438 36.531 1 75.12 61 THR A N 1
ATOM 494 C CA . THR A 1 61 ? -9.719 43.094 37.094 1 75.12 61 THR A CA 1
ATOM 495 C C . THR A 1 61 ? -10.945 42.281 36.688 1 75.12 61 THR A C 1
ATOM 497 O O . THR A 1 61 ? -10.836 41.094 36.375 1 75.12 61 THR A O 1
ATOM 500 N N . ILE A 1 62 ? -12.008 42.875 36.625 1 78.19 62 ILE A N 1
ATOM 501 C CA . ILE A 1 62 ? -13.234 42.219 36.219 1 78.19 62 ILE A CA 1
ATOM 502 C C . ILE A 1 62 ? -13.172 41.844 34.75 1 78.19 62 ILE A C 1
ATOM 504 O O . ILE A 1 62 ? -13.57 40.75 34.344 1 78.19 62 ILE A O 1
ATOM 508 N N . ALA A 1 63 ? -12.648 42.719 33.938 1 76 63 ALA A N 1
ATOM 509 C CA . ALA A 1 63 ? -12.508 42.469 32.5 1 76 63 ALA A CA 1
ATOM 510 C C . ALA A 1 63 ? -11.547 41.312 32.25 1 76 63 ALA A C 1
ATOM 512 O O . ALA A 1 63 ? -11.781 40.469 31.375 1 76 63 ALA A O 1
ATOM 513 N N . ALA A 1 64 ? -10.578 41.281 33.031 1 73.38 64 ALA A N 1
ATOM 514 C CA . ALA A 1 64 ? -9.609 40.188 32.906 1 73.38 64 ALA A CA 1
ATOM 515 C C . ALA A 1 64 ? -10.234 38.844 33.281 1 73.38 64 ALA A C 1
ATOM 517 O O . ALA A 1 64 ? -9.992 37.844 32.625 1 73.38 64 ALA A O 1
ATOM 518 N N . LEU A 1 65 ? -11.055 38.844 34.281 1 76.38 65 LEU A N 1
ATOM 519 C CA . LEU A 1 65 ? -11.703 37.625 34.719 1 76.38 65 LEU A CA 1
ATOM 520 C C . LEU A 1 65 ? -12.727 37.125 33.688 1 76.38 65 LEU A C 1
ATOM 522 O O . LEU A 1 65 ? -12.867 35.938 33.469 1 76.38 65 LEU A O 1
ATOM 526 N N . ILE A 1 66 ? -13.32 38.031 33.062 1 81.44 66 ILE A N 1
ATOM 527 C CA . ILE A 1 66 ? -14.297 37.656 32.062 1 81.44 66 ILE A CA 1
ATOM 528 C C . ILE A 1 66 ? -13.57 37.094 30.828 1 81.44 66 ILE A C 1
ATOM 530 O O . ILE A 1 66 ? -14.055 36.156 30.203 1 81.44 66 ILE A O 1
ATOM 534 N N . PHE A 1 67 ? -12.453 37.688 30.547 1 78.5 67 PHE A N 1
ATOM 535 C CA . PHE A 1 67 ? -11.664 37.188 29.422 1 78.5 67 PHE A CA 1
ATOM 536 C C . PHE A 1 67 ? -11.211 35.75 29.672 1 78.5 67 PHE A C 1
ATOM 538 O O . PHE A 1 67 ? -11.344 34.906 28.797 1 78.5 67 PHE A O 1
ATOM 545 N N . ILE A 1 68 ? -10.789 35.5 30.859 1 76.62 68 ILE A N 1
ATOM 546 C CA . ILE A 1 68 ? -10.289 34.188 31.234 1 76.62 68 ILE A CA 1
ATOM 547 C C . ILE A 1 68 ? -11.445 33.188 31.25 1 76.62 68 ILE A C 1
ATOM 549 O O . ILE A 1 68 ? -11.312 32.062 30.766 1 76.62 68 ILE A O 1
ATOM 553 N N . GLY A 1 69 ? -12.492 33.594 31.922 1 81.12 69 GLY A N 1
ATOM 554 C CA . GLY A 1 69 ? -13.664 32.75 31.969 1 81.12 69 GLY A CA 1
ATOM 555 C C . GLY A 1 69 ? -14.203 32.375 30.594 1 81.12 69 GLY A C 1
ATOM 556 O O . GLY A 1 69 ? -14.516 31.234 30.328 1 81.12 69 GLY A O 1
ATOM 557 N N . ALA A 1 70 ? -14.188 33.312 29.703 1 83.12 70 ALA A N 1
ATOM 558 C CA . ALA A 1 70 ? -14.68 33.094 28.344 1 83.12 70 ALA A CA 1
ATOM 559 C C . ALA A 1 70 ? -13.734 32.188 27.562 1 83.12 70 ALA A C 1
ATOM 561 O O . ALA A 1 70 ? -14.18 31.328 26.797 1 83.12 70 ALA A O 1
ATOM 562 N N . ALA A 1 71 ? -12.5 32.406 27.781 1 78.31 71 ALA A N 1
ATOM 563 C CA . ALA A 1 71 ? -11.508 31.562 27.094 1 78.31 71 ALA A CA 1
ATOM 564 C C . ALA A 1 71 ? -11.586 30.109 27.562 1 78.31 71 ALA A C 1
ATOM 566 O O . ALA A 1 71 ? -11.5 29.188 26.75 1 78.31 71 ALA A O 1
ATOM 567 N N . LEU A 1 72 ? -11.773 29.906 28.828 1 79.81 72 LEU A N 1
ATOM 568 C CA . LEU A 1 72 ? -11.852 28.562 29.391 1 79.81 72 LEU A CA 1
ATOM 569 C C . LEU A 1 72 ? -13.117 27.859 28.906 1 79.81 72 LEU A C 1
ATOM 571 O O . LEU A 1 72 ? -13.07 26.672 28.562 1 79.81 72 LEU A O 1
ATOM 575 N N . ILE A 1 73 ? -14.18 28.625 28.953 1 87.5 73 ILE A N 1
ATOM 576 C CA . ILE A 1 73 ? -15.438 28.031 28.516 1 87.5 73 ILE A CA 1
ATOM 577 C C . ILE A 1 73 ? -15.359 27.672 27.031 1 87.5 73 ILE A C 1
ATOM 579 O O . ILE A 1 73 ? -15.852 26.625 26.609 1 87.5 73 ILE A O 1
ATOM 583 N N . GLN A 1 74 ? -14.766 28.484 26.312 1 85 74 GLN A N 1
ATOM 584 C CA . GLN A 1 74 ? -14.594 28.25 24.875 1 85 74 GLN A CA 1
ATOM 585 C C . GLN A 1 74 ? -13.781 26.984 24.625 1 85 74 GLN A C 1
ATOM 587 O O . GLN A 1 74 ? -14.117 26.188 23.75 1 85 74 GLN A O 1
ATOM 592 N N . GLN A 1 75 ? -12.797 26.797 25.375 1 77.69 75 GLN A N 1
ATOM 593 C CA . GLN A 1 75 ? -11.938 25.625 25.219 1 77.69 75 GLN A CA 1
ATOM 594 C C . GLN A 1 75 ? -12.68 24.344 25.578 1 77.69 75 GLN A C 1
ATOM 596 O O . GLN A 1 75 ? -12.531 23.312 24.906 1 77.69 75 GLN A O 1
ATOM 601 N N . VAL A 1 76 ? -13.367 24.438 26.641 1 83.62 76 VAL A N 1
ATOM 602 C CA . VAL A 1 76 ? -14.133 23.266 27.062 1 83.62 76 VAL A CA 1
ATOM 603 C C . VAL A 1 76 ? -15.164 22.906 26 1 83.62 76 VAL A C 1
ATOM 605 O O . VAL A 1 76 ? -15.336 21.734 25.656 1 83.62 76 VAL A O 1
ATOM 608 N N . LEU A 1 77 ? -15.773 23.938 25.453 1 87.81 77 LEU A N 1
ATOM 609 C CA . LEU A 1 77 ? -16.75 23.703 24.406 1 87.81 77 LEU A CA 1
ATOM 610 C C . LEU A 1 77 ? -16.094 23.141 23.156 1 87.81 77 LEU A C 1
ATOM 612 O O . LEU A 1 77 ? -16.641 22.266 22.5 1 87.81 77 LEU A O 1
ATOM 616 N N . ALA A 1 78 ? -14.945 23.578 22.938 1 80.12 78 ALA A N 1
ATOM 617 C CA . ALA A 1 78 ? -14.219 23.094 21.766 1 80.12 78 ALA A CA 1
ATOM 618 C C . ALA A 1 78 ? -13.844 21.625 21.906 1 80.12 78 ALA A C 1
ATOM 620 O O . ALA A 1 78 ? -13.922 20.859 20.953 1 80.12 78 ALA A O 1
ATOM 621 N N . ILE A 1 79 ? -13.477 21.25 23.094 1 80.25 79 ILE A N 1
ATOM 622 C CA . ILE A 1 79 ? -13.109 19.875 23.391 1 80.25 79 ILE A CA 1
ATOM 623 C C . ILE A 1 79 ? -14.336 18.969 23.25 1 80.25 79 ILE A C 1
ATOM 625 O O . ILE A 1 79 ? -14.258 17.906 22.625 1 80.25 79 ILE A O 1
ATOM 629 N N . ILE A 1 80 ? -15.359 19.484 23.734 1 85.69 80 ILE A N 1
ATOM 630 C CA . ILE A 1 80 ? -16.594 18.719 23.672 1 85.69 80 ILE A CA 1
ATOM 631 C C . ILE A 1 80 ? -17.062 18.578 22.219 1 85.69 80 ILE A C 1
ATOM 633 O O . ILE A 1 80 ? -17.484 17.516 21.797 1 85.69 80 ILE A O 1
ATOM 637 N N . ALA A 1 81 ? -16.969 19.625 21.547 1 84 81 ALA A N 1
ATOM 638 C CA . ALA A 1 81 ? -17.344 19.609 20.125 1 84 81 ALA A CA 1
ATOM 639 C C . ALA A 1 81 ? -16.516 18.609 19.344 1 84 81 ALA A C 1
ATOM 641 O O . ALA A 1 81 ? -17.031 17.906 18.484 1 84 81 ALA A O 1
ATOM 642 N N . THR A 1 82 ? -15.258 18.609 19.609 1 78.62 82 THR A N 1
ATOM 643 C CA . THR A 1 82 ? -14.367 17.703 18.922 1 78.62 82 THR A CA 1
ATOM 644 C C . THR A 1 82 ? -14.711 16.25 19.25 1 78.62 82 THR A C 1
ATOM 646 O O . THR A 1 82 ? -14.758 15.398 18.359 1 78.62 82 THR A O 1
ATOM 649 N N . TYR A 1 83 ? -14.992 16.062 20.484 1 80.44 83 TYR A N 1
ATOM 650 C CA . TYR A 1 83 ? -15.344 14.719 20.922 1 80.44 83 TYR A CA 1
ATOM 651 C C . TYR A 1 83 ? -16.641 14.25 20.25 1 80.44 83 TYR A C 1
ATOM 653 O O . TYR A 1 83 ? -16.719 13.133 19.75 1 80.44 83 TYR A O 1
ATOM 661 N N . VAL A 1 84 ? -17.578 15.086 20.281 1 84.5 84 VAL A N 1
ATOM 662 C CA . VAL A 1 84 ? -18.891 14.742 19.734 1 84.5 84 VAL A CA 1
ATOM 663 C C . VAL A 1 84 ? -18.766 14.547 18.219 1 84.5 84 VAL A C 1
ATOM 665 O O . VAL A 1 84 ? -19.375 13.633 17.656 1 84.5 84 VAL A O 1
ATOM 668 N N . SER A 1 85 ? -18.047 15.336 17.594 1 84.19 85 SER A N 1
ATOM 669 C CA . SER A 1 85 ? -17.859 15.242 16.141 1 84.19 85 SER A CA 1
ATOM 670 C C . SER A 1 85 ? -17.203 13.922 15.758 1 84.19 85 SER A C 1
ATOM 672 O O . SER A 1 85 ? -17.609 13.281 14.789 1 84.19 85 SER A O 1
ATOM 674 N N . GLN A 1 86 ? -16.234 13.539 16.484 1 79.75 86 GLN A N 1
ATOM 675 C CA . GLN A 1 86 ? -15.547 12.281 16.188 1 79.75 86 GLN A CA 1
ATOM 676 C C . GLN A 1 86 ? -16.469 11.086 16.406 1 79.75 86 GLN A C 1
ATOM 678 O O . GLN A 1 86 ? -16.422 10.125 15.641 1 79.75 86 GLN A O 1
ATOM 683 N N . ASN A 1 87 ? -17.234 11.25 17.484 1 82.56 87 ASN A N 1
ATOM 684 C CA . ASN A 1 87 ? -18.172 10.172 17.75 1 82.56 87 ASN A CA 1
ATOM 685 C C . ASN A 1 87 ? -19.219 10.047 16.641 1 82.56 87 ASN A C 1
ATOM 687 O O . ASN A 1 87 ? -19.594 8.945 16.25 1 82.56 87 ASN A O 1
ATOM 691 N N . VAL A 1 88 ? -19.656 11.141 16.203 1 85.19 88 VAL A N 1
ATOM 692 C CA . VAL A 1 88 ? -20.641 11.156 15.125 1 85.19 88 VAL A CA 1
ATOM 693 C C . VAL A 1 88 ? -20 10.602 13.852 1 85.19 88 VAL A C 1
ATOM 695 O O . VAL A 1 88 ? -20.625 9.805 13.148 1 85.19 88 VAL A O 1
ATOM 698 N N . GLY A 1 89 ? -18.766 11.062 13.562 1 83.06 89 GLY A N 1
ATOM 699 C CA . GLY A 1 89 ? -18.062 10.57 12.391 1 83.06 89 GLY A CA 1
ATOM 700 C C . GLY A 1 89 ? -17.781 9.078 12.438 1 83.06 89 GLY A C 1
ATOM 701 O O . GLY A 1 89 ? -17.953 8.383 11.438 1 83.06 89 GLY A O 1
ATOM 702 N N . TRP A 1 90 ? -17.422 8.648 13.523 1 81.81 90 TRP A N 1
ATOM 703 C CA . TRP A 1 90 ? -17.109 7.234 13.703 1 81.81 90 TRP A CA 1
ATOM 704 C C . TRP A 1 90 ? -18.344 6.367 13.531 1 81.81 90 TRP A C 1
ATOM 706 O O . TRP A 1 90 ? -18.297 5.316 12.891 1 81.81 90 TRP A O 1
ATOM 716 N N . THR A 1 91 ? -19.406 6.758 14.188 1 85 91 THR A N 1
ATOM 717 C CA . THR A 1 91 ? -20.656 6 14.094 1 85 91 THR A CA 1
ATOM 718 C C . THR A 1 91 ? -21.141 5.941 12.648 1 85 91 THR A C 1
ATOM 720 O O . THR A 1 91 ? -21.562 4.887 12.172 1 85 91 THR A O 1
ATOM 723 N N . ALA A 1 92 ? -21.047 7.027 12.008 1 87 92 ALA A N 1
ATOM 724 C CA . ALA A 1 92 ? -21.484 7.086 10.617 1 87 92 ALA A CA 1
ATOM 725 C C . ALA A 1 92 ? -20.594 6.223 9.727 1 87 92 ALA A C 1
ATOM 727 O O . ALA A 1 92 ? -21.094 5.488 8.867 1 87 92 ALA A O 1
ATOM 728 N N . THR A 1 93 ? -19.328 6.293 9.875 1 86.69 93 THR A N 1
ATOM 729 C CA . THR A 1 93 ? -18.375 5.586 9.031 1 86.69 93 THR A CA 1
ATOM 730 C C . THR A 1 93 ? -18.453 4.078 9.266 1 86.69 93 THR A C 1
ATOM 732 O O . THR A 1 93 ? -18.359 3.293 8.32 1 86.69 93 THR A O 1
ATOM 735 N N . ASN A 1 94 ? -18.672 3.688 10.492 1 85.81 94 ASN A N 1
ATOM 736 C CA . ASN A 1 94 ? -18.75 2.26 10.781 1 85.81 94 ASN A CA 1
ATOM 737 C C . ASN A 1 94 ? -20.078 1.665 10.297 1 85.81 94 ASN A C 1
ATOM 739 O O . ASN A 1 94 ? -20.125 0.492 9.922 1 85.81 94 ASN A O 1
ATOM 743 N N . ALA A 1 95 ? -21.078 2.441 10.367 1 88.44 95 ALA A N 1
ATOM 744 C CA . ALA A 1 95 ? -22.344 1.999 9.773 1 88.44 95 ALA A CA 1
ATOM 745 C C . ALA A 1 95 ? -22.203 1.797 8.266 1 88.44 95 ALA A C 1
ATOM 747 O O . ALA A 1 95 ? -22.719 0.826 7.711 1 88.44 95 ALA A O 1
ATOM 748 N N . LEU A 1 96 ? -21.5 2.688 7.664 1 89.94 96 LEU A N 1
ATOM 749 C CA . LEU A 1 96 ? -21.25 2.58 6.23 1 89.94 96 LEU A CA 1
ATOM 750 C C . LEU A 1 96 ? -20.375 1.364 5.922 1 89.94 96 LEU A C 1
ATOM 752 O O . LEU A 1 96 ? -20.641 0.632 4.965 1 89.94 96 LEU A O 1
ATOM 756 N N . ARG A 1 97 ? -19.391 1.226 6.695 1 88.19 97 ARG A N 1
ATOM 757 C CA . ARG A 1 97 ? -18.5 0.087 6.52 1 88.19 97 ARG A CA 1
ATOM 758 C C . ARG A 1 97 ? -19.25 -1.229 6.637 1 88.19 97 ARG A C 1
ATOM 760 O O . ARG A 1 97 ? -19.062 -2.139 5.824 1 88.19 97 ARG A O 1
ATOM 767 N N . SER A 1 98 ? -20.062 -1.353 7.645 1 88.75 98 SER A N 1
ATOM 768 C CA . SER A 1 98 ? -20.859 -2.557 7.848 1 88.75 98 SER A CA 1
ATOM 769 C C . SER A 1 98 ? -21.797 -2.801 6.672 1 88.75 98 SER A C 1
ATOM 771 O O . SER A 1 98 ? -21.938 -3.936 6.211 1 88.75 98 SER A O 1
ATOM 773 N N . GLU A 1 99 ? -22.359 -1.763 6.23 1 90.19 99 GLU A N 1
ATOM 774 C CA . GLU A 1 99 ? -23.281 -1.882 5.102 1 90.19 99 GLU A CA 1
ATOM 775 C C . GLU A 1 99 ? -22.531 -2.316 3.838 1 90.19 99 GLU A C 1
ATOM 777 O O . GLU A 1 99 ? -23.047 -3.129 3.064 1 90.19 99 GLU A O 1
ATOM 782 N N . LEU A 1 100 ? -21.375 -1.751 3.633 1 90.88 100 LEU A N 1
ATOM 783 C CA . LEU A 1 100 ? -20.594 -2.084 2.451 1 90.88 100 LEU A CA 1
ATOM 784 C C . LEU A 1 100 ? -20.156 -3.547 2.48 1 90.88 100 LEU A C 1
ATOM 786 O O . LEU A 1 100 ? -20.266 -4.25 1.473 1 90.88 100 LEU A O 1
ATOM 790 N N . VAL A 1 101 ? -19.734 -3.957 3.596 1 88.12 101 VAL A N 1
ATOM 791 C CA . VAL A 1 101 ? -19.266 -5.332 3.721 1 88.12 101 VAL A CA 1
ATOM 792 C C . VAL A 1 101 ? -20.453 -6.293 3.561 1 88.12 101 VAL A C 1
ATOM 794 O O . VAL A 1 101 ? -20.344 -7.301 2.859 1 88.12 101 VAL A O 1
ATOM 797 N N . GLU A 1 102 ? -21.531 -5.992 4.215 1 88.5 102 GLU A N 1
ATOM 798 C CA . GLU A 1 102 ? -22.734 -6.809 4.082 1 88.5 102 GLU A CA 1
ATOM 799 C C . GLU A 1 102 ? -23.188 -6.895 2.627 1 88.5 102 GLU A C 1
ATOM 801 O O . GLU A 1 102 ? -23.562 -7.969 2.152 1 88.5 102 GLU A O 1
ATOM 806 N N . HIS A 1 103 ? -23.078 -5.785 2.002 1 90.12 103 HIS A N 1
ATOM 807 C CA . HIS A 1 103 ? -23.469 -5.734 0.597 1 90.12 103 HIS A CA 1
ATOM 808 C C . HIS A 1 103 ? -22.531 -6.559 -0.269 1 90.12 103 HIS A C 1
ATOM 810 O O . HIS A 1 103 ? -22.969 -7.301 -1.147 1 90.12 103 HIS A O 1
ATOM 816 N N . CYS A 1 104 ? -21.25 -6.465 -0.054 1 88.31 104 CYS A N 1
ATOM 817 C CA . CYS A 1 104 ? -20.266 -7.207 -0.821 1 88.31 104 CYS A CA 1
ATOM 818 C C . CYS A 1 104 ? -20.453 -8.711 -0.646 1 88.31 104 CYS A C 1
ATOM 820 O O . CYS A 1 104 ? -20.328 -9.469 -1.608 1 88.31 104 CYS A O 1
ATOM 822 N N . ILE A 1 105 ? -20.797 -9.07 0.56 1 83.56 105 ILE A N 1
ATOM 823 C CA . ILE A 1 105 ? -20.984 -10.492 0.853 1 83.56 105 ILE A CA 1
ATOM 824 C C . ILE A 1 105 ? -22.219 -11.008 0.133 1 83.56 105 ILE A C 1
ATOM 826 O O . ILE A 1 105 ? -22.25 -12.156 -0.312 1 83.56 105 ILE A O 1
ATOM 830 N N . SER A 1 106 ? -23.141 -10.156 -0.097 1 83.81 106 SER A N 1
ATOM 831 C CA . SER A 1 106 ? -24.406 -10.562 -0.683 1 83.81 106 SER A CA 1
ATOM 832 C C . SER A 1 106 ? -24.328 -10.602 -2.205 1 83.81 106 SER A C 1
ATOM 834 O O . SER A 1 106 ? -25.188 -11.195 -2.861 1 83.81 106 SER A O 1
ATOM 836 N N . LEU A 1 107 ? -23.312 -10.031 -2.748 1 87.25 107 LEU A N 1
ATOM 837 C CA . LEU A 1 107 ? -23.188 -9.977 -4.203 1 87.25 107 LEU A CA 1
ATOM 838 C C . LEU A 1 107 ? -22.75 -11.328 -4.762 1 87.25 107 LEU A C 1
ATOM 840 O O . LEU A 1 107 ? -22.219 -12.172 -4.027 1 87.25 107 LEU A O 1
ATOM 844 N N . ASP A 1 108 ? -23 -11.469 -6.039 1 87.31 108 ASP A N 1
ATOM 845 C CA . ASP A 1 108 ? -22.797 -12.773 -6.672 1 87.31 108 ASP A CA 1
ATOM 846 C C . ASP A 1 108 ? -21.328 -12.961 -7.082 1 87.31 108 ASP A C 1
ATOM 848 O O . ASP A 1 108 ? -20.5 -12.07 -6.871 1 87.31 108 ASP A O 1
ATOM 852 N N . MET A 1 109 ? -21.062 -14.086 -7.602 1 85.19 109 MET A N 1
ATOM 853 C CA . MET A 1 109 ? -19.703 -14.492 -7.945 1 85.19 109 MET A CA 1
ATOM 854 C C . MET A 1 109 ? -19.141 -13.617 -9.062 1 85.19 109 MET A C 1
ATOM 856 O O . MET A 1 109 ? -17.922 -13.383 -9.117 1 85.19 109 MET A O 1
ATOM 860 N N . SER A 1 110 ? -19.984 -13.219 -9.93 1 85.06 110 SER A N 1
ATOM 861 C CA . SER A 1 110 ? -19.516 -12.383 -11.031 1 85.06 110 SER A CA 1
ATOM 862 C C . SER A 1 110 ? -18.812 -11.125 -10.516 1 85.06 110 SER A C 1
ATOM 864 O O . SER A 1 110 ? -17.812 -10.688 -11.086 1 85.06 110 SER A O 1
ATOM 866 N N . PHE A 1 111 ? -19.344 -10.625 -9.469 1 85.88 111 PHE A N 1
ATOM 867 C CA . PHE A 1 111 ? -18.734 -9.461 -8.844 1 85.88 111 PHE A CA 1
ATOM 868 C C . PHE A 1 111 ? -17.359 -9.789 -8.289 1 85.88 111 PHE A C 1
ATOM 870 O O . PHE A 1 111 ? -16.406 -9.055 -8.508 1 85.88 111 PHE A O 1
ATOM 877 N N . HIS A 1 112 ? -17.266 -10.883 -7.574 1 83.44 112 HIS A N 1
ATOM 878 C CA . HIS A 1 112 ? -16.047 -11.227 -6.863 1 83.44 112 HIS A CA 1
ATOM 879 C C . HIS A 1 112 ? -14.953 -11.672 -7.832 1 83.44 112 HIS A C 1
ATOM 881 O O . HIS A 1 112 ? -13.766 -11.57 -7.523 1 83.44 112 HIS A O 1
ATOM 887 N N . LYS A 1 113 ? -15.344 -12.117 -8.945 1 81.31 113 LYS A N 1
ATOM 888 C CA . LYS A 1 113 ? -14.359 -12.484 -9.961 1 81.31 113 LYS A CA 1
ATOM 889 C C . LYS A 1 113 ? -13.828 -11.25 -10.68 1 81.31 113 LYS A C 1
ATOM 891 O O . LYS A 1 113 ? -12.664 -11.219 -11.102 1 81.31 113 LYS A O 1
ATOM 896 N N . SER A 1 114 ? -14.68 -10.32 -10.734 1 81.88 114 SER A N 1
ATOM 897 C CA . SER A 1 114 ? -14.305 -9.109 -11.469 1 81.88 114 SER A CA 1
ATOM 898 C C . SER A 1 114 ? -13.578 -8.125 -10.562 1 81.88 114 SER A C 1
ATOM 900 O O . SER A 1 114 ? -12.906 -7.211 -11.047 1 81.88 114 SER A O 1
ATOM 902 N N . HIS A 1 115 ? -13.727 -8.367 -9.297 1 82.19 115 HIS A N 1
ATOM 903 C CA . HIS A 1 115 ? -13.086 -7.449 -8.367 1 82.19 115 HIS A CA 1
ATOM 904 C C . HIS A 1 115 ? -12.07 -8.172 -7.484 1 82.19 115 HIS A C 1
ATOM 906 O O . HIS A 1 115 ? -12.406 -9.18 -6.848 1 82.19 115 HIS A O 1
ATOM 912 N N . GLN A 1 116 ? -10.891 -7.664 -7.379 1 80.75 116 GLN A N 1
ATOM 913 C CA . GLN A 1 116 ? -9.852 -8.242 -6.535 1 80.75 116 GLN A CA 1
ATOM 914 C C . GLN A 1 116 ? -10.094 -7.922 -5.062 1 80.75 116 GLN A C 1
ATOM 916 O O . GLN A 1 116 ? -10.656 -6.879 -4.734 1 80.75 116 GLN A O 1
ATOM 921 N N . PRO A 1 117 ? -9.695 -8.836 -4.172 1 78.5 117 PRO A N 1
ATOM 922 C CA . PRO A 1 117 ? -9.867 -8.594 -2.734 1 78.5 117 PRO A CA 1
ATOM 923 C C . PRO A 1 117 ? -9.258 -7.273 -2.279 1 78.5 117 PRO A C 1
ATOM 925 O O . PRO A 1 117 ? -9.82 -6.586 -1.429 1 78.5 117 PRO A O 1
ATOM 928 N N . GLY A 1 118 ? -8.18 -6.961 -2.863 1 76.69 118 GLY A N 1
ATOM 929 C CA . GLY A 1 118 ? -7.543 -5.695 -2.531 1 76.69 118 GLY A CA 1
ATOM 930 C C . GLY A 1 118 ? -8.414 -4.492 -2.828 1 76.69 118 GLY A C 1
ATOM 931 O O . GLY A 1 118 ? -8.414 -3.516 -2.074 1 76.69 118 GLY A O 1
ATOM 932 N N . GLU A 1 119 ? -9.156 -4.594 -3.857 1 83 119 GLU A N 1
ATOM 933 C CA . GLU A 1 119 ? -10.055 -3.508 -4.23 1 83 119 GLU A CA 1
ATOM 934 C C . GLU A 1 119 ? -11.18 -3.348 -3.207 1 83 119 GLU A C 1
ATOM 936 O O . GLU A 1 119 ? -11.578 -2.227 -2.889 1 83 119 GLU A O 1
ATOM 941 N N . ILE A 1 120 ? -11.633 -4.434 -2.768 1 86 120 ILE A N 1
ATOM 942 C CA . ILE A 1 120 ? -12.703 -4.414 -1.78 1 86 120 ILE A CA 1
ATOM 943 C C . ILE A 1 120 ? -12.195 -3.801 -0.477 1 86 120 ILE A C 1
ATOM 945 O O . ILE A 1 120 ? -12.891 -2.992 0.147 1 86 120 ILE A O 1
ATOM 949 N N . ILE A 1 121 ? -11.047 -4.191 -0.138 1 85.69 121 ILE A N 1
ATOM 950 C CA . ILE A 1 121 ? -10.43 -3.645 1.063 1 85.69 121 ILE A CA 1
ATOM 951 C C . ILE A 1 121 ? -10.273 -2.133 0.92 1 85.69 121 ILE A C 1
ATOM 953 O O . ILE A 1 121 ? -10.57 -1.38 1.854 1 85.69 121 ILE A O 1
ATOM 957 N N . GLU A 1 122 ? -9.859 -1.739 -0.253 1 85.25 122 GLU A N 1
ATOM 958 C CA . GLU A 1 122 ? -9.68 -0.313 -0.509 1 85.25 122 GLU A CA 1
ATOM 959 C C . GLU A 1 122 ? -11 0.442 -0.399 1 85.25 122 GLU A C 1
ATOM 961 O O . GLU A 1 122 ? -11.031 1.58 0.073 1 85.25 122 GLU A O 1
ATOM 966 N N . ARG A 1 123 ? -12.016 -0.135 -0.787 1 87.38 123 ARG A N 1
ATOM 967 C CA . ARG A 1 123 ? -13.328 0.494 -0.702 1 87.38 123 ARG A CA 1
ATOM 968 C C . ARG A 1 123 ? -13.82 0.551 0.742 1 87.38 123 ARG A C 1
ATOM 970 O O . ARG A 1 123 ? -14.312 1.586 1.195 1 87.38 123 ARG A O 1
ATOM 977 N N . VAL A 1 124 ? -13.562 -0.511 1.427 1 87.38 124 VAL A N 1
ATOM 978 C CA . VAL A 1 124 ? -14.109 -0.652 2.771 1 87.38 124 VAL A CA 1
ATOM 979 C C . VAL A 1 124 ? -13.266 0.157 3.758 1 87.38 124 VAL A C 1
ATOM 981 O O . VAL A 1 124 ? -13.789 0.667 4.754 1 87.38 124 VAL A O 1
ATOM 984 N N . ASP A 1 125 ? -12.055 0.331 3.461 1 86.5 125 ASP A N 1
ATOM 985 C CA . ASP A 1 125 ? -11.195 1.044 4.395 1 86.5 125 ASP A CA 1
ATOM 986 C C . ASP A 1 125 ? -10.812 2.42 3.854 1 86.5 125 ASP A C 1
ATOM 988 O O . ASP A 1 125 ? -11.203 3.443 4.418 1 86.5 125 ASP A O 1
ATOM 992 N N . GLY A 1 126 ? -10.148 2.371 2.662 1 84.31 126 GLY A N 1
ATOM 993 C CA . GLY A 1 126 ? -9.641 3.611 2.1 1 84.31 126 GLY A CA 1
ATOM 994 C C . GLY A 1 126 ? -10.727 4.637 1.834 1 84.31 126 GLY A C 1
ATOM 995 O O . GLY A 1 126 ? -10.672 5.754 2.346 1 84.31 126 GLY A O 1
ATOM 996 N N . ASP A 1 127 ? -11.664 4.25 1.138 1 87.88 127 ASP A N 1
ATOM 997 C CA . ASP A 1 127 ? -12.734 5.168 0.76 1 87.88 127 ASP A CA 1
ATOM 998 C C . ASP A 1 127 ? -13.578 5.559 1.973 1 87.88 127 ASP A C 1
ATOM 1000 O O . ASP A 1 127 ? -13.977 6.719 2.105 1 87.88 127 ASP A O 1
ATOM 1004 N N . VAL A 1 128 ? -13.734 4.625 2.844 1 87.94 128 VAL A N 1
ATOM 1005 C CA . VAL A 1 128 ? -14.547 4.898 4.023 1 87.94 128 VAL A CA 1
ATOM 1006 C C . VAL A 1 128 ? -13.797 5.836 4.965 1 87.94 128 VAL A C 1
ATOM 1008 O O . VAL A 1 128 ? -14.398 6.711 5.59 1 87.94 128 VAL A O 1
ATOM 1011 N N . THR A 1 129 ? -12.555 5.68 5.039 1 83.5 129 THR A N 1
ATOM 1012 C CA . THR A 1 129 ? -11.734 6.57 5.859 1 83.5 129 THR A CA 1
ATOM 1013 C C . THR A 1 129 ? -11.742 7.984 5.289 1 83.5 129 THR A C 1
ATOM 1015 O O . THR A 1 129 ? -11.789 8.961 6.039 1 83.5 129 THR A O 1
ATOM 1018 N N . ALA A 1 130 ? -11.672 8.047 4.004 1 82.69 130 ALA A N 1
ATOM 1019 C CA . ALA A 1 130 ? -11.773 9.352 3.365 1 82.69 130 ALA A CA 1
ATOM 1020 C C . ALA A 1 130 ? -13.109 10.023 3.695 1 82.69 130 ALA A C 1
ATOM 1022 O O . ALA A 1 130 ? -13.164 11.227 3.932 1 82.69 130 ALA A O 1
ATOM 1023 N N . LEU A 1 131 ? -14.094 9.258 3.77 1 82.56 131 LEU A N 1
ATOM 1024 C CA . LEU A 1 131 ? -15.414 9.781 4.086 1 82.56 131 LEU A CA 1
ATOM 1025 C C . LEU A 1 131 ? -15.516 10.141 5.566 1 82.56 131 LEU A C 1
ATOM 1027 O O . LEU A 1 131 ? -16.219 11.086 5.934 1 82.56 131 LEU A O 1
ATOM 1031 N N . PHE A 1 132 ? -14.766 9.367 6.348 1 80.19 132 PHE A N 1
ATOM 1032 C CA . PHE A 1 132 ? -14.68 9.711 7.762 1 80.19 132 PHE A CA 1
ATOM 1033 C C . PHE A 1 132 ? -14.086 11.102 7.938 1 80.19 132 PHE A C 1
ATOM 1035 O O . PHE A 1 132 ? -14.609 11.914 8.703 1 80.19 132 PHE A O 1
ATOM 1042 N N . ASN A 1 133 ? -13.047 11.281 7.227 1 76.81 133 ASN A N 1
ATOM 1043 C CA . ASN A 1 133 ? -12.406 12.594 7.301 1 76.81 133 ASN A CA 1
ATOM 1044 C C . ASN A 1 133 ? -13.344 13.703 6.844 1 76.81 133 ASN A C 1
ATOM 1046 O O . ASN A 1 133 ? -13.336 14.797 7.41 1 76.81 133 ASN A O 1
ATOM 1050 N N . PHE A 1 134 ? -14.133 13.336 6.031 1 75.5 134 PHE A N 1
ATOM 1051 C CA . PHE A 1 134 ? -15.117 14.281 5.535 1 75.5 134 PHE A CA 1
ATOM 1052 C C . PHE A 1 134 ? -16.188 14.547 6.582 1 75.5 134 PHE A C 1
ATOM 1054 O O . PHE A 1 134 ? -16.547 15.703 6.848 1 75.5 134 PHE A O 1
ATOM 1061 N N . PHE A 1 135 ? -16.625 13.516 7.188 1 74.69 135 PHE A N 1
ATOM 1062 C CA . PHE A 1 135 ? -17.719 13.625 8.148 1 74.69 135 PHE A CA 1
ATOM 1063 C C . PHE A 1 135 ? -17.234 14.297 9.43 1 74.69 135 PHE A C 1
ATOM 1065 O O . PHE A 1 135 ? -17.969 15.086 10.031 1 74.69 135 PHE A O 1
ATOM 1072 N N . SER A 1 136 ? -16.016 14 9.781 1 74.94 136 SER A N 1
ATOM 1073 C CA . SER A 1 136 ? -15.547 14.445 11.086 1 74.94 136 SER A CA 1
ATOM 1074 C C . SER A 1 136 ? -14.789 15.766 10.984 1 74.94 136 SER A C 1
ATOM 1076 O O . SER A 1 136 ? -15.031 16.688 11.766 1 74.94 136 SER A O 1
ATOM 1078 N N . LYS A 1 137 ? -13.898 15.875 9.969 1 72.5 137 LYS A N 1
ATOM 1079 C CA . LYS A 1 137 ? -13.031 17.047 9.906 1 72.5 137 LYS A CA 1
ATOM 1080 C C . LYS A 1 137 ? -13.648 18.141 9.047 1 72.5 137 LYS A C 1
ATOM 1082 O O . LYS A 1 137 ? -13.664 19.312 9.445 1 72.5 137 LYS A O 1
ATOM 1087 N N . PHE A 1 138 ? -14.188 17.766 7.961 1 72.69 138 PHE A N 1
ATOM 1088 C CA . PHE A 1 138 ? -14.711 18.766 7.031 1 72.69 138 PHE A CA 1
ATOM 1089 C C . PHE A 1 138 ? -15.906 19.5 7.633 1 72.69 138 PHE A C 1
ATOM 1091 O O . PHE A 1 138 ? -15.961 20.734 7.613 1 72.69 138 PHE A O 1
ATOM 1098 N N . MET A 1 139 ? -16.75 18.766 8.242 1 70.5 139 MET A N 1
ATOM 1099 C CA . MET A 1 139 ? -17.953 19.375 8.797 1 70.5 139 MET A CA 1
ATOM 1100 C C . MET A 1 139 ? -17.609 20.328 9.945 1 70.5 139 MET A C 1
ATOM 1102 O O . MET A 1 139 ? -18.125 21.438 10 1 70.5 139 MET A O 1
ATOM 1106 N N . ILE A 1 140 ? -16.672 19.938 10.664 1 75 140 ILE A N 1
ATOM 1107 C CA . ILE A 1 140 ? -16.312 20.734 11.828 1 75 140 ILE A CA 1
ATOM 1108 C C . ILE A 1 140 ? -15.5 21.953 11.383 1 75 140 ILE A C 1
ATOM 1110 O O . ILE A 1 140 ? -15.797 23.078 11.773 1 75 140 ILE A O 1
ATOM 1114 N N . ASN A 1 141 ? -14.555 21.656 10.516 1 78.75 141 ASN A N 1
ATOM 1115 C CA . ASN A 1 141 ? -13.609 22.703 10.18 1 78.75 141 ASN A CA 1
ATOM 1116 C C . ASN A 1 141 ? -14.227 23.734 9.234 1 78.75 141 ASN A C 1
ATOM 1118 O O . ASN A 1 141 ? -14.062 24.938 9.43 1 78.75 141 ASN A O 1
ATOM 1122 N N . VAL A 1 142 ? -15.008 23.25 8.297 1 79.31 142 VAL A N 1
ATOM 1123 C CA . VAL A 1 142 ? -15.586 24.188 7.332 1 79.31 142 VAL A CA 1
ATOM 1124 C C . VAL A 1 142 ? -16.703 24.984 8 1 79.31 142 VAL A C 1
ATOM 1126 O O . VAL A 1 142 ? -16.812 26.203 7.801 1 79.31 142 VAL A O 1
ATOM 1129 N N . LEU A 1 143 ? -17.453 24.359 8.828 1 77.94 143 LEU A N 1
ATOM 1130 C CA . LEU A 1 143 ? -18.547 25.047 9.516 1 77.94 143 LEU A CA 1
ATOM 1131 C C . LEU A 1 143 ? -18 26.031 10.531 1 77.94 143 LEU A C 1
ATOM 1133 O O . LEU A 1 143 ? -18.422 27.188 10.57 1 77.94 143 LEU A O 1
ATOM 1137 N N . THR A 1 144 ? -17.062 25.531 11.273 1 84.62 144 THR A N 1
ATOM 1138 C CA . THR A 1 144 ? -16.5 26.391 12.312 1 84.62 144 THR A CA 1
ATOM 1139 C C . THR A 1 144 ? -15.758 27.562 11.703 1 84.62 144 THR A C 1
ATOM 1141 O O . THR A 1 144 ? -15.992 28.719 12.086 1 84.62 144 THR A O 1
ATOM 1144 N N . ASN A 1 145 ? -14.898 27.25 10.734 1 88.06 145 ASN A N 1
ATOM 1145 C CA . ASN A 1 145 ? -14.086 28.297 10.141 1 88.06 145 ASN A CA 1
ATOM 1146 C C . ASN A 1 145 ? -14.922 29.219 9.242 1 88.06 145 ASN A C 1
ATOM 1148 O O . ASN A 1 145 ? -14.664 30.422 9.156 1 88.06 145 ASN A O 1
ATOM 1152 N N . GLY A 1 146 ? -15.969 28.641 8.648 1 86.75 146 GLY A N 1
ATOM 1153 C CA . GLY A 1 146 ? -16.891 29.469 7.875 1 86.75 146 GLY A CA 1
ATOM 1154 C C . GLY A 1 146 ? -17.656 30.453 8.727 1 86.75 146 GLY A C 1
ATOM 1155 O O . GLY A 1 146 ? -17.734 31.641 8.406 1 86.75 146 GLY A O 1
ATOM 1156 N N . VAL A 1 147 ? -18.125 30.031 9.836 1 87.19 147 VAL A N 1
ATOM 1157 C CA . VAL A 1 147 ? -18.891 30.875 10.758 1 87.19 147 VAL A CA 1
ATOM 1158 C C . VAL A 1 147 ? -17.969 31.938 11.367 1 87.19 147 VAL A C 1
ATOM 1160 O O . VAL A 1 147 ? -18.375 33.094 11.562 1 87.19 147 VAL A O 1
ATOM 1163 N N . LEU A 1 148 ? -16.734 31.516 11.586 1 90.44 148 LEU A N 1
ATOM 1164 C CA . LEU A 1 148 ? -15.773 32.438 12.172 1 90.44 148 LEU A CA 1
ATOM 1165 C C . LEU A 1 148 ? -15.453 33.594 11.211 1 90.44 148 LEU A C 1
ATOM 1167 O O . LEU A 1 148 ? -15.391 34.75 11.617 1 90.44 148 LEU A O 1
ATOM 1171 N N . VAL A 1 149 ? -15.289 33.219 9.945 1 90.25 149 VAL A N 1
ATOM 1172 C CA . VAL A 1 149 ? -14.984 34.219 8.945 1 90.25 149 VAL A CA 1
ATOM 1173 C C . VAL A 1 149 ? -16.156 35.188 8.812 1 90.25 149 VAL A C 1
ATOM 1175 O O . VAL A 1 149 ? -15.977 36.406 8.859 1 90.25 149 VAL A O 1
ATOM 1178 N N . ILE A 1 150 ? -17.359 34.688 8.789 1 89.62 150 ILE A N 1
ATOM 1179 C CA . ILE A 1 150 ? -18.562 35.5 8.656 1 89.62 150 ILE A CA 1
ATOM 1180 C C . ILE A 1 150 ? -18.766 36.344 9.922 1 89.62 150 ILE A C 1
ATOM 1182 O O . ILE A 1 150 ? -19.094 37.531 9.844 1 89.62 150 ILE A O 1
ATOM 1186 N N . GLY A 1 151 ? -18.547 35.688 11.078 1 90.56 151 GLY A N 1
ATOM 1187 C CA . GLY A 1 151 ? -18.672 36.406 12.344 1 90.56 151 GLY A CA 1
ATOM 1188 C C . GLY A 1 151 ? -17.719 37.594 12.477 1 90.56 151 GLY A C 1
ATOM 1189 O O . GLY A 1 151 ? -18.109 38.656 12.914 1 90.56 151 GLY A O 1
ATOM 1190 N N . ILE A 1 152 ? -16.438 37.375 12.062 1 91.62 152 ILE A N 1
ATOM 1191 C CA . ILE A 1 152 ? -15.43 38.438 12.133 1 91.62 152 ILE A CA 1
ATOM 1192 C C . ILE A 1 152 ? -15.82 39.594 11.211 1 91.62 152 ILE A C 1
ATOM 1194 O O . ILE A 1 152 ? -15.75 40.75 11.602 1 91.62 152 ILE A O 1
ATOM 1198 N N . LEU A 1 153 ? -16.328 39.281 10.039 1 90.5 153 LEU A N 1
ATOM 1199 C CA . LEU A 1 153 ? -16.703 40.312 9.07 1 90.5 153 LEU A CA 1
ATOM 1200 C C . LEU A 1 153 ? -17.906 41.125 9.57 1 90.5 153 LEU A C 1
ATOM 1202 O O . LEU A 1 153 ? -17.922 42.344 9.445 1 90.5 153 LEU A O 1
ATOM 1206 N N . ILE A 1 154 ? -18.844 40.469 10.195 1 91 154 ILE A N 1
ATOM 1207 C CA . ILE A 1 154 ? -20.047 41.125 10.711 1 91 154 ILE A CA 1
ATOM 1208 C C . ILE A 1 154 ? -19.656 42.094 11.836 1 91 154 ILE A C 1
ATOM 1210 O O . ILE A 1 154 ? -20.125 43.219 11.883 1 91 154 ILE A O 1
ATOM 1214 N N . LEU A 1 155 ? -18.75 41.656 12.719 1 90.62 155 LEU A N 1
ATOM 1215 C CA . LEU A 1 155 ? -18.328 42.469 13.852 1 90.62 155 LEU A CA 1
ATOM 1216 C C . LEU A 1 155 ? -17.516 43.688 13.391 1 90.62 155 LEU A C 1
ATOM 1218 O O . LEU A 1 155 ? -17.625 44.75 13.961 1 90.62 155 LEU A O 1
ATOM 1222 N N . LEU A 1 156 ? -16.719 43.469 12.359 1 89.19 156 LEU A N 1
ATOM 1223 C CA . LEU A 1 156 ? -15.938 44.562 11.828 1 89.19 156 LEU A CA 1
ATOM 1224 C C . LEU A 1 156 ? -16.844 45.594 11.141 1 89.19 156 LEU A C 1
ATOM 1226 O O . LEU A 1 156 ? -16.594 46.781 11.227 1 89.19 156 LEU A O 1
ATOM 1230 N N . PHE A 1 157 ? -17.922 45.156 10.516 1 90.25 157 PHE A N 1
ATOM 1231 C CA . PHE A 1 157 ? -18.891 46.031 9.875 1 90.25 157 PHE A CA 1
ATOM 1232 C C . PHE A 1 157 ? -19.641 46.844 10.914 1 90.25 157 PHE A C 1
ATOM 1234 O O . PHE A 1 157 ? -20 48 10.664 1 90.25 157 PHE A O 1
ATOM 1241 N N . ARG A 1 158 ? -19.859 46.25 12.023 1 87.31 158 ARG A N 1
ATOM 1242 C CA . ARG A 1 158 ? -20.578 46.938 13.102 1 87.31 158 ARG A CA 1
ATOM 1243 C C . ARG A 1 158 ? -19.719 48.031 13.727 1 87.31 158 ARG A C 1
ATOM 1245 O O . ARG A 1 158 ? -20.234 49.062 14.148 1 87.31 158 ARG A O 1
ATOM 1252 N N . GLU A 1 159 ? -18.422 47.781 13.766 1 84.19 159 GLU A N 1
ATOM 1253 C CA . GLU A 1 159 ? -17.531 48.781 14.336 1 84.19 159 GLU A CA 1
ATOM 1254 C C . GLU A 1 159 ? -17.359 49.969 13.383 1 84.19 159 GLU A C 1
ATOM 1256 O O . GLU A 1 159 ? -17.547 51.125 13.773 1 84.19 159 GLU A O 1
ATOM 1261 N N . ASP A 1 160 ? -16.891 49.688 12.188 1 86.75 160 ASP A N 1
ATOM 1262 C CA . ASP A 1 160 ? -16.75 50.719 11.156 1 86.75 160 ASP A CA 1
ATOM 1263 C C . ASP A 1 160 ? -16.969 50.125 9.766 1 86.75 160 ASP A C 1
ATOM 1265 O O . ASP A 1 160 ? -16.328 49.125 9.406 1 86.75 160 ASP A O 1
ATOM 1269 N N . PHE A 1 161 ? -17.844 50.719 9.055 1 86.75 161 PHE A N 1
ATOM 1270 C CA . PHE A 1 161 ? -18.234 50.219 7.742 1 86.75 161 PHE A CA 1
ATOM 1271 C C . PHE A 1 161 ? -17.062 50.25 6.77 1 86.75 161 PHE A C 1
ATOM 1273 O O . PHE A 1 161 ? -16.953 49.375 5.91 1 86.75 161 PHE A O 1
ATOM 1280 N N . ARG A 1 162 ? -16.156 51.156 6.895 1 85.56 162 ARG A N 1
ATOM 1281 C CA . ARG A 1 162 ? -15.016 51.25 5.984 1 85.56 162 ARG A CA 1
ATOM 1282 C C . ARG A 1 162 ? -14.016 50.125 6.207 1 85.56 162 ARG A C 1
ATOM 1284 O O . ARG A 1 162 ? -13.492 49.562 5.246 1 85.56 162 ARG A O 1
ATOM 1291 N N . VAL A 1 163 ? -13.891 49.812 7.48 1 87.88 163 VAL A N 1
ATOM 1292 C CA . VAL A 1 163 ? -12.992 48.719 7.828 1 87.88 163 VAL A CA 1
ATOM 1293 C C . VAL A 1 163 ? -13.602 47.406 7.375 1 87.88 163 VAL A C 1
ATOM 1295 O O . VAL A 1 163 ? -12.891 46.531 6.84 1 87.88 163 VAL A O 1
ATOM 1298 N N . GLY A 1 164 ? -14.891 47.281 7.523 1 88.88 164 GLY A N 1
ATOM 1299 C CA . GLY A 1 164 ? -15.578 46.062 7.109 1 88.88 164 GLY A CA 1
ATOM 1300 C C . GLY A 1 164 ? -15.469 45.781 5.617 1 88.88 164 GLY A C 1
ATOM 1301 O O . GLY A 1 164 ? -15.211 44.656 5.199 1 88.88 164 GLY A O 1
ATOM 1302 N N . ILE A 1 165 ? -15.625 46.781 4.863 1 89.62 165 ILE A N 1
ATOM 1303 C CA . ILE A 1 165 ? -15.578 46.656 3.414 1 89.62 165 ILE A CA 1
ATOM 1304 C C . ILE A 1 165 ? -14.148 46.312 2.973 1 89.62 165 ILE A C 1
ATOM 1306 O O . ILE A 1 165 ? -13.945 45.438 2.131 1 89.62 165 ILE A O 1
ATOM 1310 N N . SER A 1 166 ? -13.195 47.062 3.512 1 87.62 166 SER A N 1
ATOM 1311 C CA . SER A 1 166 ? -11.797 46.844 3.135 1 87.62 166 SER A CA 1
ATOM 1312 C C . SER A 1 166 ? -11.352 45.406 3.455 1 87.62 166 SER A C 1
ATOM 1314 O O . SER A 1 166 ? -10.703 44.75 2.635 1 87.62 166 SER A O 1
ATOM 1316 N N . LEU A 1 167 ? -11.766 44.906 4.578 1 87.75 167 LEU A N 1
ATOM 1317 C CA . LEU A 1 167 ? -11.312 43.594 4.996 1 87.75 167 LEU A CA 1
ATOM 1318 C C . LEU A 1 167 ? -12.125 42.5 4.312 1 87.75 167 LEU A C 1
ATOM 1320 O O . LEU A 1 167 ? -11.641 41.375 4.137 1 87.75 167 LEU A O 1
ATOM 1324 N N . SER A 1 168 ? -13.367 42.812 3.975 1 88.94 168 SER A N 1
ATOM 1325 C CA . SER A 1 168 ? -14.156 41.875 3.203 1 88.94 168 SER A CA 1
ATOM 1326 C C . SER A 1 168 ? -13.57 41.656 1.809 1 88.94 168 SER A C 1
ATOM 1328 O O . SER A 1 168 ? -13.516 40.531 1.307 1 88.94 168 SER A O 1
ATOM 1330 N N . ILE A 1 169 ? -13.156 42.719 1.248 1 87.75 169 ILE A N 1
ATOM 1331 C CA . ILE A 1 169 ? -12.523 42.625 -0.064 1 87.75 169 ILE A CA 1
ATOM 1332 C C . ILE A 1 169 ? -11.211 41.875 0.038 1 87.75 169 ILE A C 1
ATOM 1334 O O . ILE A 1 169 ? -10.891 41.062 -0.833 1 87.75 169 ILE A O 1
ATOM 1338 N N . PHE A 1 170 ? -10.562 42.094 1.117 1 87.19 170 PHE A N 1
ATOM 1339 C CA . PHE A 1 170 ? -9.312 41.406 1.34 1 87.19 170 PHE A CA 1
ATOM 1340 C C . PHE A 1 170 ? -9.562 39.906 1.511 1 87.19 170 PHE A C 1
ATOM 1342 O O . PHE A 1 170 ? -8.867 39.094 0.914 1 87.19 170 PHE A O 1
ATOM 1349 N N . ALA A 1 171 ? -10.523 39.594 2.318 1 88.31 171 ALA A N 1
ATOM 1350 C CA . ALA A 1 171 ? -10.836 38.188 2.562 1 88.31 171 ALA A CA 1
ATOM 1351 C C . ALA A 1 171 ? -11.25 37.5 1.27 1 88.31 171 ALA A C 1
ATOM 1353 O O . ALA A 1 171 ? -10.828 36.375 1.009 1 88.31 171 ALA A O 1
ATOM 1354 N N . GLY A 1 172 ? -12.055 38.125 0.499 1 87.5 172 GLY A N 1
ATOM 1355 C CA . GLY A 1 172 ? -12.461 37.562 -0.786 1 87.5 172 GLY A CA 1
ATOM 1356 C C . GLY A 1 172 ? -11.305 37.375 -1.75 1 87.5 172 GLY A C 1
ATOM 1357 O O . GLY A 1 172 ? -11.195 36.344 -2.418 1 87.5 172 GLY A O 1
ATOM 1358 N N . ALA A 1 173 ? -10.453 38.375 -1.778 1 87.19 173 ALA A N 1
ATOM 1359 C CA . ALA A 1 173 ? -9.289 38.312 -2.65 1 87.19 173 ALA A CA 1
ATOM 1360 C C . ALA A 1 173 ? -8.312 37.25 -2.193 1 87.19 173 ALA A C 1
ATOM 1362 O O . ALA A 1 173 ? -7.719 36.531 -3.02 1 87.19 173 ALA A O 1
ATOM 1363 N N . ALA A 1 174 ? -8.188 37.156 -0.896 1 87.19 174 ALA A N 1
ATOM 1364 C CA . ALA A 1 174 ? -7.312 36.125 -0.339 1 87.19 174 ALA A CA 1
ATOM 1365 C C . ALA A 1 174 ? -7.828 34.75 -0.672 1 87.19 174 ALA A C 1
ATOM 1367 O O . ALA A 1 174 ? -7.059 33.875 -1.096 1 87.19 174 ALA A O 1
ATOM 1368 N N . MET A 1 175 ? -9.094 34.562 -0.479 1 86.25 175 MET A N 1
ATOM 1369 C CA . MET A 1 175 ? -9.703 33.281 -0.764 1 86.25 175 MET A CA 1
ATOM 1370 C C . MET A 1 175 ? -9.562 32.906 -2.24 1 86.25 175 MET A C 1
ATOM 1372 O O . MET A 1 175 ? -9.266 31.781 -2.584 1 86.25 175 MET A O 1
ATOM 1376 N N . TYR A 1 176 ? -9.727 33.875 -3.053 1 85.81 176 TYR A N 1
ATOM 1377 C CA . TYR A 1 176 ? -9.641 33.656 -4.492 1 85.81 176 TYR A CA 1
ATOM 1378 C C . TYR A 1 176 ? -8.219 33.312 -4.914 1 85.81 176 TYR A C 1
ATOM 1380 O O . TYR A 1 176 ? -7.992 32.406 -5.703 1 85.81 176 TYR A O 1
ATOM 1388 N N . THR A 1 177 ? -7.309 34.062 -4.449 1 85.12 177 THR A N 1
ATOM 1389 C CA . THR A 1 177 ? -5.906 33.844 -4.781 1 85.12 177 THR A CA 1
ATOM 1390 C C . THR A 1 177 ? -5.445 32.469 -4.328 1 85.12 177 THR A C 1
ATOM 1392 O O . THR A 1 177 ? -4.754 31.75 -5.066 1 85.12 177 THR A O 1
ATOM 1395 N N . LEU A 1 178 ? -5.875 32.125 -3.166 1 82.62 178 LEU A N 1
ATOM 1396 C CA . LEU A 1 178 ? -5.484 30.828 -2.635 1 82.62 178 LEU A CA 1
ATOM 1397 C C . LEU A 1 178 ? -6.129 29.688 -3.434 1 82.62 178 LEU A C 1
ATOM 1399 O O . LEU A 1 178 ? -5.5 28.656 -3.678 1 82.62 178 LEU A O 1
ATOM 1403 N N . TRP A 1 179 ? -7.316 29.953 -3.848 1 82.62 179 TRP A N 1
ATOM 1404 C CA . TRP A 1 179 ? -8.016 28.969 -4.66 1 82.62 179 TRP A CA 1
ATOM 1405 C C . TRP A 1 179 ? -7.324 28.797 -6.012 1 82.62 179 TRP A C 1
ATOM 1407 O O . TRP A 1 179 ? -7.184 27.672 -6.5 1 82.62 179 TRP A O 1
ATOM 1417 N N . LYS A 1 180 ? -6.887 29.812 -6.617 1 83.06 180 LYS A N 1
ATOM 1418 C CA . LYS A 1 180 ? -6.223 29.781 -7.914 1 83.06 180 LYS A CA 1
ATOM 1419 C C . LYS A 1 180 ? -4.875 29.062 -7.82 1 83.06 180 LYS A C 1
ATOM 1421 O O . LYS A 1 180 ? -4.531 28.266 -8.695 1 83.06 180 LYS A O 1
ATOM 1426 N N . ILE A 1 181 ? -4.191 29.312 -6.805 1 82.06 181 ILE A N 1
ATOM 1427 C CA . ILE A 1 181 ? -2.895 28.672 -6.602 1 82.06 181 ILE A CA 1
ATOM 1428 C C . ILE A 1 181 ? -3.086 27.188 -6.363 1 82.06 181 ILE A C 1
ATOM 1430 O O . ILE A 1 181 ? -2.322 26.359 -6.879 1 82.06 181 ILE A O 1
ATOM 1434 N N . GLN A 1 182 ? -4.09 26.906 -5.699 1 79.31 182 GLN A N 1
ATOM 1435 C CA . GLN A 1 182 ? -4.395 25.5 -5.414 1 79.31 182 GLN A CA 1
ATOM 1436 C C . GLN A 1 182 ? -4.734 24.734 -6.691 1 79.31 182 GLN A C 1
ATOM 1438 O O . GLN A 1 182 ? -4.273 23.609 -6.891 1 79.31 182 GLN A O 1
ATOM 1443 N N . ALA A 1 183 ? -5.496 25.312 -7.539 1 78.88 183 ALA A N 1
ATOM 1444 C CA . ALA A 1 183 ? -5.91 24.672 -8.789 1 78.88 183 ALA A CA 1
ATOM 1445 C C . ALA A 1 183 ? -4.711 24.406 -9.688 1 78.88 183 ALA A C 1
ATOM 1447 O O . ALA A 1 183 ? -4.637 23.344 -10.328 1 78.88 183 ALA A O 1
ATOM 1448 N N . ASP A 1 184 ? -3.775 25.25 -9.609 1 79.69 184 ASP A N 1
ATOM 1449 C CA . ASP A 1 184 ? -2.57 25.109 -10.43 1 79.69 184 ASP A CA 1
ATOM 1450 C C . ASP A 1 184 ? -1.658 24.016 -9.875 1 79.69 184 ASP A C 1
ATOM 1452 O O . ASP A 1 184 ? -0.937 23.359 -10.625 1 79.69 184 ASP A O 1
ATOM 1456 N N . SER A 1 185 ? -1.657 23.828 -8.648 1 81.5 185 SER A N 1
ATOM 1457 C CA . SER A 1 185 ? -0.802 22.844 -7.992 1 81.5 185 SER A CA 1
ATOM 1458 C C . SER A 1 185 ? -1.279 21.422 -8.273 1 81.5 185 SER A C 1
ATOM 1460 O O . SER A 1 185 ? -0.472 20.484 -8.344 1 81.5 185 SER A O 1
ATOM 1462 N N . VAL A 1 186 ? -2.531 21.297 -8.547 1 77.81 186 VAL A N 1
ATOM 1463 C CA . VAL A 1 186 ? -3.113 19.984 -8.766 1 77.81 186 VAL A CA 1
ATOM 1464 C C . VAL A 1 186 ? -2.553 19.375 -10.047 1 77.81 186 VAL A C 1
ATOM 1466 O O . VAL A 1 186 ? -2.176 18.203 -10.07 1 77.81 186 VAL A O 1
ATOM 1469 N N . ASP A 1 187 ? -2.404 20.078 -11.055 1 80.25 187 ASP A N 1
ATOM 1470 C CA . ASP A 1 187 ? -1.898 19.609 -12.336 1 80.25 187 ASP A CA 1
ATOM 1471 C C . ASP A 1 187 ? -0.454 19.125 -12.211 1 80.25 187 ASP A C 1
ATOM 1473 O O . ASP A 1 187 ? -0.079 18.109 -12.805 1 80.25 187 ASP A O 1
ATOM 1477 N N . LYS A 1 188 ? 0.279 19.844 -11.477 1 82.5 188 LYS A N 1
ATOM 1478 C CA . LYS A 1 188 ? 1.687 19.5 -11.312 1 82.5 188 LYS A CA 1
ATOM 1479 C C . LYS A 1 188 ? 1.846 18.219 -10.484 1 82.5 188 LYS A C 1
ATOM 1481 O O . LYS A 1 188 ? 2.732 17.406 -10.75 1 82.5 188 LYS A O 1
ATOM 1486 N N . TRP A 1 189 ? 0.963 18.016 -9.68 1 80.75 189 TRP A N 1
ATOM 1487 C CA . TRP A 1 189 ? 1.009 16.828 -8.836 1 80.75 189 TRP A CA 1
ATOM 1488 C C . TRP A 1 189 ? 0.6 15.586 -9.625 1 80.75 189 TRP A C 1
ATOM 1490 O O . TRP A 1 189 ? 1.13 14.492 -9.398 1 80.75 189 TRP A O 1
ATOM 1500 N N . VAL A 1 190 ? -0.293 15.836 -10.531 1 81.94 190 VAL A N 1
ATOM 1501 C CA . VAL A 1 190 ? -0.708 14.719 -11.375 1 81.94 190 VAL A CA 1
ATOM 1502 C C . VAL A 1 190 ? 0.475 14.242 -12.211 1 81.94 190 VAL A C 1
ATOM 1504 O O . VAL A 1 190 ? 0.727 13.039 -12.305 1 81.94 190 VAL A O 1
ATOM 1507 N N . LYS A 1 191 ? 1.162 15.133 -12.703 1 85.44 191 LYS A N 1
ATOM 1508 C CA . LYS A 1 191 ? 2.33 14.789 -13.508 1 85.44 191 LYS A CA 1
ATOM 1509 C C . LYS A 1 191 ? 3.412 14.133 -12.664 1 85.44 191 LYS A C 1
ATOM 1511 O O . LYS A 1 191 ? 4.066 13.18 -13.102 1 85.44 191 LYS A O 1
ATOM 1516 N N . GLU A 1 192 ? 3.621 14.625 -11.508 1 85.94 192 GLU A N 1
ATOM 1517 C CA . GLU A 1 192 ? 4.594 14.062 -10.578 1 85.94 192 GLU A CA 1
ATOM 1518 C C . GLU A 1 192 ? 4.234 12.625 -10.211 1 85.94 192 GLU A C 1
ATOM 1520 O O . GLU A 1 192 ? 5.105 11.75 -10.172 1 85.94 192 GLU A O 1
ATOM 1525 N N . ARG A 1 193 ? 3.055 12.375 -10.047 1 80.44 193 ARG A N 1
ATOM 1526 C CA . ARG A 1 193 ? 2.602 11.039 -9.672 1 80.44 193 ARG A CA 1
ATOM 1527 C C . ARG A 1 193 ? 2.818 10.055 -10.82 1 80.44 193 ARG A C 1
ATOM 1529 O O . ARG A 1 193 ? 3.195 8.906 -10.586 1 80.44 193 ARG A O 1
ATOM 1536 N N . GLU A 1 194 ? 2.572 10.508 -11.953 1 86.56 194 GLU A N 1
ATOM 1537 C CA . GLU A 1 194 ? 2.779 9.664 -13.125 1 86.56 194 GLU A CA 1
ATOM 1538 C C . GLU A 1 194 ? 4.25 9.281 -13.273 1 86.56 194 GLU A C 1
ATOM 1540 O O . GLU A 1 194 ? 4.57 8.117 -13.531 1 86.56 194 GLU A O 1
ATOM 1545 N N . THR A 1 195 ? 5.051 10.242 -13.109 1 86.94 195 THR A N 1
ATOM 1546 C CA . THR A 1 195 ? 6.477 10 -13.273 1 86.94 195 THR A CA 1
ATOM 1547 C C . THR A 1 195 ? 7.023 9.172 -12.109 1 86.94 195 THR A C 1
ATOM 1549 O O . THR A 1 195 ? 7.91 8.336 -12.297 1 86.94 195 THR A O 1
ATOM 1552 N N . SER A 1 196 ? 6.543 9.391 -10.969 1 87.06 196 SER A N 1
ATOM 1553 C CA . SER A 1 196 ? 6.949 8.609 -9.812 1 87.06 196 SER A CA 1
ATOM 1554 C C . SER A 1 196 ? 6.527 7.152 -9.945 1 87.06 196 SER A C 1
ATOM 1556 O O . SER A 1 196 ? 7.266 6.246 -9.562 1 87.06 196 SER A O 1
ATOM 1558 N N . ALA A 1 197 ? 5.402 6.973 -10.531 1 82.06 197 ALA A N 1
ATOM 1559 C CA . ALA A 1 197 ? 4.926 5.613 -10.766 1 82.06 197 ALA A CA 1
ATOM 1560 C C . ALA A 1 197 ? 5.852 4.863 -11.719 1 82.06 197 ALA A C 1
ATOM 1562 O O . ALA A 1 197 ? 6.141 3.682 -11.508 1 82.06 197 ALA A O 1
ATOM 1563 N N . LYS A 1 198 ? 6.258 5.508 -12.672 1 84.75 198 LYS A N 1
ATOM 1564 C CA . LYS A 1 198 ? 7.199 4.91 -13.617 1 84.75 198 LYS A CA 1
ATOM 1565 C C . LYS A 1 198 ? 8.523 4.57 -12.938 1 84.75 198 LYS A C 1
ATOM 1567 O O . LYS A 1 198 ? 9.117 3.523 -13.203 1 84.75 198 LYS A O 1
ATOM 1572 N N . PHE A 1 199 ? 8.938 5.371 -12.102 1 85 199 PHE A N 1
ATOM 1573 C CA . PHE A 1 199 ? 10.18 5.168 -11.375 1 85 199 PHE A CA 1
ATOM 1574 C C . PHE A 1 199 ? 10.07 3.957 -10.453 1 85 199 PHE A C 1
ATOM 1576 O O . PHE A 1 199 ? 10.961 3.104 -10.43 1 85 199 PHE A O 1
ATOM 1583 N N . TYR A 1 200 ? 9.086 3.83 -9.812 1 81.75 200 TYR A N 1
ATOM 1584 C CA . TYR A 1 200 ? 8.906 2.715 -8.891 1 81.75 200 TYR A CA 1
ATOM 1585 C C . TYR A 1 200 ? 8.648 1.417 -9.641 1 81.75 200 TYR A C 1
ATOM 1587 O O . TYR A 1 200 ? 9.062 0.342 -9.203 1 81.75 200 TYR A O 1
ATOM 1595 N N . GLY A 1 201 ? 7.93 1.564 -10.727 1 79.31 201 GLY A N 1
ATOM 1596 C CA . GLY A 1 201 ? 7.797 0.421 -11.617 1 79.31 201 GLY A CA 1
ATOM 1597 C C . GLY A 1 201 ? 9.133 -0.117 -12.094 1 79.31 201 GLY A C 1
ATOM 1598 O O . GLY A 1 201 ? 9.344 -1.331 -12.125 1 79.31 201 GLY A O 1
ATOM 1599 N N . PHE A 1 202 ? 9.961 0.758 -12.367 1 81.75 202 PHE A N 1
ATOM 1600 C CA . PHE A 1 202 ? 11.305 0.396 -12.797 1 81.75 202 PHE A CA 1
ATOM 1601 C C . PHE A 1 202 ? 12.047 -0.343 -11.695 1 81.75 202 PHE A C 1
ATOM 1603 O O . PHE A 1 202 ? 12.695 -1.36 -11.945 1 81.75 202 PHE A O 1
ATOM 1610 N N . ILE A 1 203 ? 11.969 0.141 -10.531 1 80.5 203 ILE A N 1
ATOM 1611 C CA . ILE A 1 203 ? 12.656 -0.486 -9.406 1 80.5 203 ILE A CA 1
ATOM 1612 C C . ILE A 1 203 ? 12.102 -1.888 -9.18 1 80.5 203 ILE A C 1
ATOM 1614 O O . ILE A 1 203 ? 12.852 -2.842 -8.984 1 80.5 203 ILE A O 1
ATOM 1618 N N . GLY A 1 204 ? 10.836 -1.998 -9.234 1 76.56 204 GLY A N 1
ATOM 1619 C CA . GLY A 1 204 ? 10.188 -3.279 -9.008 1 76.56 204 GLY A CA 1
ATOM 1620 C C . GLY A 1 204 ? 10.508 -4.305 -10.078 1 76.56 204 GLY A C 1
ATOM 1621 O O . GLY A 1 204 ? 10.672 -5.488 -9.781 1 76.56 204 GLY A O 1
ATOM 1622 N N . GLU A 1 205 ? 10.648 -3.834 -11.266 1 74.38 205 GLU A N 1
ATOM 1623 C CA . GLU A 1 205 ? 10.828 -4.742 -12.391 1 74.38 205 GLU A CA 1
ATOM 1624 C C . GLU A 1 205 ? 12.305 -5.051 -12.617 1 74.38 205 GLU A C 1
ATOM 1626 O O . GLU A 1 205 ? 12.672 -6.195 -12.883 1 74.38 205 GLU A O 1
ATOM 1631 N N . GLU A 1 206 ? 13.039 -4.055 -12.516 1 72.56 206 GLU A N 1
ATOM 1632 C CA . GLU A 1 206 ? 14.422 -4.23 -12.938 1 72.56 206 GLU A CA 1
ATOM 1633 C C . GLU A 1 206 ? 15.32 -4.59 -11.758 1 72.56 206 GLU A C 1
ATOM 1635 O O . GLU A 1 206 ? 16.328 -5.281 -11.922 1 72.56 206 GLU A O 1
ATOM 1640 N N . ILE A 1 207 ? 14.953 -4.191 -10.641 1 70.31 207 ILE A N 1
ATOM 1641 C CA . ILE A 1 207 ? 15.773 -4.523 -9.484 1 70.31 207 ILE A CA 1
ATOM 1642 C C . ILE A 1 207 ? 15.273 -5.82 -8.852 1 70.31 207 ILE A C 1
ATOM 1644 O O . ILE A 1 207 ? 16.047 -6.562 -8.242 1 70.31 207 ILE A O 1
ATOM 1648 N N . GLY A 1 208 ? 14.047 -6.211 -9.148 1 62.5 208 GLY A N 1
ATOM 1649 C CA . GLY A 1 208 ? 13.461 -7.438 -8.625 1 62.5 208 GLY A CA 1
ATOM 1650 C C . GLY A 1 208 ? 13.938 -8.68 -9.352 1 62.5 208 GLY A C 1
ATOM 1651 O O . GLY A 1 208 ? 14.102 -9.742 -8.742 1 62.5 208 GLY A O 1
ATOM 1652 N N . ASN A 1 209 ? 14.086 -8.555 -10.648 1 64.5 209 ASN A N 1
ATOM 1653 C CA . ASN A 1 209 ? 14.539 -9.719 -11.414 1 64.5 209 ASN A CA 1
ATOM 1654 C C . ASN A 1 209 ? 16.047 -9.711 -11.602 1 64.5 209 ASN A C 1
ATOM 1656 O O . ASN A 1 209 ? 16.547 -9.414 -12.688 1 64.5 209 ASN A O 1
ATOM 1660 N N . THR A 1 210 ? 16.75 -10.172 -10.586 1 71.12 210 THR A N 1
ATOM 1661 C CA . THR A 1 210 ? 18.156 -9.883 -10.352 1 71.12 210 THR A CA 1
ATOM 1662 C C . THR A 1 210 ? 19.047 -10.961 -10.969 1 71.12 210 THR A C 1
ATOM 1664 O O . THR A 1 210 ? 20.203 -10.703 -11.305 1 71.12 210 THR A O 1
ATOM 1667 N N . GLU A 1 211 ? 18.438 -12.086 -11.281 1 78.88 211 GLU A N 1
ATOM 1668 C CA . GLU A 1 211 ? 19.344 -13.156 -11.695 1 78.88 211 GLU A CA 1
ATOM 1669 C C . GLU A 1 211 ? 19.922 -12.891 -13.078 1 78.88 211 GLU A C 1
ATOM 1671 O O . GLU A 1 211 ? 21.125 -13.039 -13.289 1 78.88 211 GLU A O 1
ATOM 1676 N N . ASP A 1 212 ? 19.062 -12.445 -13.93 1 77.88 212 ASP A N 1
ATOM 1677 C CA . ASP A 1 212 ? 19.516 -12.18 -15.297 1 77.88 212 ASP A CA 1
ATOM 1678 C C . ASP A 1 212 ? 20.438 -10.969 -15.344 1 77.88 212 ASP A C 1
ATOM 1680 O O . ASP A 1 212 ? 21.422 -10.953 -16.094 1 77.88 212 ASP A O 1
ATOM 1684 N N . VAL A 1 213 ? 20.188 -10.078 -14.555 1 79.38 213 VAL A N 1
ATOM 1685 C CA . VAL A 1 213 ? 20.984 -8.852 -14.539 1 79.38 213 VAL A CA 1
ATOM 1686 C C . VAL A 1 213 ? 22.406 -9.156 -14.047 1 79.38 213 VAL A C 1
ATOM 1688 O O . VAL A 1 213 ? 23.375 -8.68 -14.617 1 79.38 213 VAL A O 1
ATOM 1691 N N . ARG A 1 214 ? 22.469 -10 -13.141 1 80.75 214 ARG A N 1
ATOM 1692 C CA . ARG A 1 214 ? 23.75 -10.297 -12.523 1 80.75 214 ARG A CA 1
ATOM 1693 C C . ARG A 1 214 ? 24.547 -11.289 -13.367 1 80.75 214 ARG A C 1
ATOM 1695 O O . ARG A 1 214 ? 25.766 -11.188 -13.469 1 80.75 214 ARG A O 1
ATOM 1702 N N . SER A 1 215 ? 23.781 -12.18 -13.883 1 81.69 215 SER A N 1
ATOM 1703 C CA . SER A 1 215 ? 24.469 -13.203 -14.656 1 81.69 215 SER A CA 1
ATOM 1704 C C . SER A 1 215 ? 24.953 -12.656 -15.992 1 81.69 215 SER A C 1
ATOM 1706 O O . SER A 1 215 ? 25.953 -13.133 -16.547 1 81.69 215 SER A O 1
ATOM 1708 N N . SER A 1 216 ? 24.266 -11.609 -16.391 1 79.81 216 SER A N 1
ATOM 1709 C CA . SER A 1 216 ? 24.609 -11.078 -17.719 1 79.81 216 SER A CA 1
ATOM 1710 C C . SER A 1 216 ? 25.5 -9.852 -17.609 1 79.81 216 SER A C 1
ATOM 1712 O O . SER A 1 216 ? 25.922 -9.297 -18.625 1 79.81 216 SER A O 1
ATOM 1714 N N . GLY A 1 217 ? 25.828 -9.43 -16.453 1 77.5 217 GLY A N 1
ATOM 1715 C CA . GLY A 1 217 ? 26.656 -8.242 -16.281 1 77.5 217 GLY A CA 1
ATOM 1716 C C . GLY A 1 217 ? 25.953 -6.961 -16.703 1 77.5 217 GLY A C 1
ATOM 1717 O O . GLY A 1 217 ? 26.578 -6.066 -17.281 1 77.5 217 GLY A O 1
ATOM 1718 N N . ALA A 1 218 ? 24.641 -6.984 -16.594 1 80.44 218 ALA A N 1
ATOM 1719 C CA . ALA A 1 218 ? 23.828 -5.852 -17.047 1 80.44 218 ALA A CA 1
ATOM 1720 C C . ALA A 1 218 ? 23.719 -4.785 -15.961 1 80.44 218 ALA A C 1
ATOM 1722 O O . ALA A 1 218 ? 22.844 -3.916 -16.031 1 80.44 218 ALA A O 1
ATOM 1723 N N . GLU A 1 219 ? 24.594 -4.781 -15.023 1 82.25 219 GLU A N 1
ATOM 1724 C CA . GLU A 1 219 ? 24.5 -3.848 -13.906 1 82.25 219 GLU A CA 1
ATOM 1725 C C . GLU A 1 219 ? 24.672 -2.406 -14.375 1 82.25 219 GLU A C 1
ATOM 1727 O O . GLU A 1 219 ? 23.938 -1.516 -13.938 1 82.25 219 GLU A O 1
ATOM 1732 N N . GLU A 1 220 ? 25.562 -2.213 -15.289 1 83.44 220 GLU A N 1
ATOM 1733 C CA . GLU A 1 220 ? 25.812 -0.864 -15.781 1 83.44 220 GLU A CA 1
ATOM 1734 C C . GLU A 1 220 ? 24.625 -0.325 -16.562 1 83.44 220 GLU A C 1
ATOM 1736 O O . GLU A 1 220 ? 24.312 0.865 -16.484 1 83.44 220 GLU A O 1
ATOM 1741 N N . TYR A 1 221 ? 24.031 -1.244 -17.25 1 85.38 221 TYR A N 1
ATOM 1742 C CA . TYR A 1 221 ? 22.859 -0.839 -18.016 1 85.38 221 TYR A CA 1
ATOM 1743 C C . TYR A 1 221 ? 21.703 -0.457 -17.078 1 85.38 221 TYR A C 1
ATOM 1745 O O . TYR A 1 221 ? 21.016 0.536 -17.328 1 85.38 221 TYR A O 1
ATOM 1753 N N . VAL A 1 222 ? 21.562 -1.235 -16.109 1 85 222 VAL A N 1
ATOM 1754 C CA . VAL A 1 222 ? 20.5 -0.959 -15.148 1 85 222 VAL A CA 1
ATOM 1755 C C . VAL A 1 222 ? 20.766 0.369 -14.445 1 85 222 VAL A C 1
ATOM 1757 O O . VAL A 1 222 ? 19.844 1.15 -14.203 1 85 222 VAL A O 1
ATOM 1760 N N . MET A 1 223 ? 22.047 0.647 -14.203 1 85.25 223 MET A N 1
ATOM 1761 C CA . MET A 1 223 ? 22.438 1.908 -13.578 1 85.25 223 MET A CA 1
ATOM 1762 C C . MET A 1 223 ? 22.172 3.084 -14.516 1 85.25 223 MET A C 1
ATOM 1764 O O . MET A 1 223 ? 21.719 4.145 -14.07 1 85.25 223 MET A O 1
ATOM 1768 N N . TYR A 1 224 ? 22.469 2.822 -15.688 1 87 224 TYR A N 1
ATOM 1769 C CA . TYR A 1 224 ? 22.234 3.855 -16.688 1 87 224 TYR A CA 1
ATOM 1770 C C . TYR A 1 224 ? 20.75 4.172 -16.797 1 87 224 TYR A C 1
ATOM 1772 O O . TYR A 1 224 ? 20.359 5.34 -16.828 1 87 224 TYR A O 1
ATOM 1780 N N . LYS A 1 225 ? 19.953 3.16 -16.828 1 85.31 225 LYS A N 1
ATOM 1781 C CA . LYS A 1 225 ? 18.5 3.342 -16.891 1 85.31 225 LYS A CA 1
ATOM 1782 C C . LYS A 1 225 ? 17.984 4.031 -15.641 1 85.31 225 LYS A C 1
ATOM 1784 O O . LYS A 1 225 ? 17.047 4.844 -15.711 1 85.31 225 LYS A O 1
ATOM 1789 N N . PHE A 1 226 ? 18.578 3.707 -14.547 1 86.88 226 PHE A N 1
ATOM 1790 C CA . PHE A 1 226 ? 18.203 4.32 -13.273 1 86.88 226 PHE A CA 1
ATOM 1791 C C . PHE A 1 226 ? 18.469 5.824 -13.305 1 86.88 226 PHE A C 1
ATOM 1793 O O . PHE A 1 226 ? 17.578 6.613 -12.969 1 86.88 226 PHE A O 1
ATOM 1800 N N . TYR A 1 227 ? 19.625 6.207 -13.789 1 86.75 227 TYR A N 1
ATOM 1801 C CA . TYR A 1 227 ? 19.969 7.621 -13.828 1 86.75 227 TYR A CA 1
ATOM 1802 C C . TYR A 1 227 ? 19.094 8.375 -14.82 1 86.75 227 TYR A C 1
ATOM 1804 O O . TYR A 1 227 ? 18.75 9.531 -14.594 1 86.75 227 TYR A O 1
ATOM 1812 N N . LYS A 1 228 ? 18.766 7.664 -15.859 1 87.62 228 LYS A N 1
ATOM 1813 C CA . LYS A 1 228 ? 17.875 8.273 -16.844 1 87.62 228 LYS A CA 1
ATOM 1814 C C . LYS A 1 228 ? 16.5 8.547 -16.234 1 87.62 228 LYS A C 1
ATOM 1816 O O . LYS A 1 228 ? 15.914 9.609 -16.453 1 87.62 228 LYS A O 1
ATOM 1821 N N . GLN A 1 229 ? 16 7.633 -15.438 1 86.88 229 GLN A N 1
ATOM 1822 C CA . GLN A 1 229 ? 14.695 7.781 -14.797 1 86.88 229 GLN A CA 1
ATOM 1823 C C . GLN A 1 229 ? 14.727 8.867 -13.727 1 86.88 229 GLN A C 1
ATOM 1825 O O . GLN A 1 229 ? 13.789 9.656 -13.609 1 86.88 229 GLN A O 1
ATOM 1830 N N . ILE A 1 230 ? 15.789 8.945 -13.023 1 85.38 230 ILE A N 1
ATOM 1831 C CA . ILE A 1 230 ? 15.93 9.922 -11.953 1 85.38 230 ILE A CA 1
ATOM 1832 C C . ILE A 1 230 ? 16.016 11.328 -12.547 1 85.38 230 ILE A C 1
ATOM 1834 O O . ILE A 1 230 ? 15.477 12.281 -11.984 1 85.38 230 ILE A O 1
ATOM 1838 N N . ARG A 1 231 ? 16.719 11.438 -13.641 1 86.38 231 ARG A N 1
ATOM 1839 C CA . ARG A 1 231 ? 16.906 12.727 -14.297 1 86.38 231 ARG A CA 1
ATOM 1840 C C . ARG A 1 231 ? 15.57 13.266 -14.805 1 86.38 231 ARG A C 1
ATOM 1842 O O . ARG A 1 231 ? 15.359 14.484 -14.844 1 86.38 231 ARG A O 1
ATOM 1849 N N . ASN A 1 232 ? 14.68 12.422 -15.055 1 87.62 232 ASN A N 1
ATOM 1850 C CA . ASN A 1 232 ? 13.359 12.828 -15.523 1 87.62 232 ASN A CA 1
ATOM 1851 C C . ASN A 1 232 ? 12.414 13.109 -14.359 1 87.62 232 ASN A C 1
ATOM 1853 O O . ASN A 1 232 ? 11.594 14.023 -14.422 1 87.62 232 ASN A O 1
ATOM 1857 N N . TRP A 1 233 ? 12.555 12.391 -13.32 1 86.62 233 TRP A N 1
ATOM 1858 C CA . TRP A 1 233 ? 11.633 12.422 -12.188 1 86.62 233 TRP A CA 1
ATOM 1859 C C . TRP A 1 233 ? 11.938 13.602 -11.273 1 86.62 233 TRP A C 1
ATOM 1861 O O . TRP A 1 233 ? 11.031 14.312 -10.844 1 86.62 233 TRP A O 1
ATOM 1871 N N . LEU A 1 234 ? 13.211 13.969 -11.094 1 84.06 234 LEU A N 1
ATOM 1872 C CA . LEU A 1 234 ? 13.625 14.906 -10.047 1 84.06 234 LEU A CA 1
ATOM 1873 C C . LEU A 1 234 ? 13.195 16.328 -10.398 1 84.06 234 LEU A C 1
ATOM 1875 O O . LEU A 1 234 ? 12.633 17.031 -9.555 1 84.06 234 LEU A O 1
ATOM 1879 N N . PRO A 1 235 ? 13.367 16.719 -11.664 1 85.12 235 PRO A N 1
ATOM 1880 C CA . PRO A 1 235 ? 12.945 18.094 -11.969 1 85.12 235 PRO A CA 1
ATOM 1881 C C . PRO A 1 235 ? 11.438 18.281 -11.859 1 85.12 235 PRO A C 1
ATOM 1883 O O . PRO A 1 235 ? 10.977 19.359 -11.445 1 85.12 235 PRO A O 1
ATOM 1886 N N . ILE A 1 236 ? 10.68 17.312 -12.172 1 87.25 236 ILE A N 1
ATOM 1887 C CA . ILE A 1 236 ? 9.227 17.391 -12.109 1 87.25 236 ILE A CA 1
ATOM 1888 C C . ILE A 1 236 ? 8.773 17.453 -10.648 1 87.25 236 ILE A C 1
ATOM 1890 O O . ILE A 1 236 ? 7.898 18.234 -10.297 1 87.25 236 ILE A O 1
ATOM 1894 N N . THR A 1 237 ? 9.359 16.703 -9.844 1 82.56 237 THR A N 1
ATOM 1895 C CA . THR A 1 237 ? 9.047 16.688 -8.422 1 82.56 237 THR A CA 1
ATOM 1896 C C . THR A 1 237 ? 9.453 18 -7.762 1 82.56 237 THR A C 1
ATOM 1898 O O . THR A 1 237 ? 8.727 18.531 -6.922 1 82.56 237 THR A O 1
ATOM 1901 N N . LYS A 1 238 ? 10.617 18.484 -8.18 1 80 238 LYS A N 1
ATOM 1902 C CA . LYS A 1 238 ? 11.086 19.766 -7.637 1 80 238 LYS A CA 1
ATOM 1903 C C . LYS A 1 238 ? 10.117 20.891 -7.969 1 80 238 LYS A C 1
ATOM 1905 O O . LYS A 1 238 ? 9.789 21.719 -7.109 1 80 238 LYS A O 1
ATOM 1910 N N . LYS A 1 239 ? 9.625 20.922 -9.172 1 82.44 239 LYS A N 1
ATOM 1911 C CA . LYS A 1 239 ? 8.688 21.969 -9.594 1 82.44 239 LYS A CA 1
ATOM 1912 C C . LYS A 1 239 ? 7.363 21.844 -8.836 1 82.44 239 LYS A C 1
ATOM 1914 O O . LYS A 1 239 ? 6.789 22.859 -8.43 1 82.44 239 LYS A O 1
ATOM 1919 N N . ALA A 1 240 ? 6.914 20.641 -8.664 1 81.69 240 ALA A N 1
ATOM 1920 C CA . ALA A 1 240 ? 5.664 20.406 -7.945 1 81.69 240 ALA A CA 1
ATOM 1921 C C . ALA A 1 240 ? 5.789 20.812 -6.48 1 81.69 240 ALA A C 1
ATOM 1923 O O . ALA A 1 240 ? 4.914 21.5 -5.938 1 81.69 240 ALA A O 1
ATOM 1924 N N . LYS A 1 241 ? 6.871 20.5 -5.902 1 75.31 241 LYS A N 1
ATOM 1925 C CA . LYS A 1 241 ? 7.086 20.812 -4.496 1 75.31 241 LYS A CA 1
ATOM 1926 C C . LYS A 1 241 ? 7.273 22.312 -4.289 1 75.31 241 LYS A C 1
ATOM 1928 O O . LYS A 1 241 ? 6.746 22.875 -3.334 1 75.31 241 LYS A O 1
ATOM 1933 N N . LEU A 1 242 ? 7.977 22.953 -5.18 1 75.12 242 LEU A N 1
ATOM 1934 C CA . LEU A 1 242 ? 8.172 24.406 -5.117 1 75.12 242 LEU A CA 1
ATOM 1935 C C . LEU A 1 242 ? 6.832 25.141 -5.203 1 75.12 242 LEU A C 1
ATOM 1937 O O . LEU A 1 242 ? 6.613 26.125 -4.504 1 75.12 242 LEU A O 1
ATOM 1941 N N . ARG A 1 243 ? 6.004 24.594 -5.988 1 76.12 243 ARG A N 1
ATOM 1942 C CA . ARG A 1 243 ? 4.684 25.219 -6.102 1 76.12 243 ARG A CA 1
ATOM 1943 C C . ARG A 1 243 ? 3.893 25.047 -4.809 1 76.12 243 ARG A C 1
ATOM 1945 O O . ARG A 1 243 ? 3.141 25.953 -4.422 1 76.12 243 ARG A O 1
ATOM 1952 N N . TYR A 1 244 ? 4.047 23.969 -4.207 1 73.69 244 TYR A N 1
ATOM 1953 C CA . TYR A 1 244 ? 3.391 23.734 -2.926 1 73.69 244 TYR A CA 1
ATOM 1954 C C . TYR A 1 244 ? 3.889 24.719 -1.867 1 73.69 244 TYR A C 1
ATOM 1956 O O . TYR A 1 244 ? 3.09 25.312 -1.14 1 73.69 244 TYR A O 1
ATOM 1964 N N . TYR A 1 245 ? 5.133 24.969 -1.903 1 69.69 245 TYR A N 1
ATOM 1965 C CA . TYR A 1 245 ? 5.707 25.875 -0.911 1 69.69 245 TYR A CA 1
ATOM 1966 C C . TYR A 1 245 ? 5.352 27.328 -1.222 1 69.69 245 TYR A C 1
ATOM 1968 O O . TYR A 1 245 ? 5.133 28.125 -0.309 1 69.69 245 TYR A O 1
ATOM 1976 N N . LEU A 1 246 ? 5.223 27.578 -2.48 1 72.38 246 LEU A N 1
ATOM 1977 C CA . LEU A 1 246 ? 4.781 28.906 -2.887 1 72.38 246 LEU A CA 1
ATOM 1978 C C . LEU A 1 246 ? 3.355 29.172 -2.412 1 72.38 246 LEU A C 1
ATOM 1980 O O . LEU A 1 246 ? 3.002 30.312 -2.104 1 72.38 246 LEU A O 1
ATOM 1984 N N . MET A 1 247 ? 2.676 28.141 -2.309 1 76.06 247 MET A N 1
ATOM 1985 C CA . MET A 1 247 ? 1.325 28.266 -1.769 1 76.06 247 MET A CA 1
ATOM 1986 C C . MET A 1 247 ? 1.361 28.734 -0.32 1 76.06 247 MET A C 1
ATOM 1988 O O . MET A 1 247 ? 0.647 29.672 0.051 1 76.06 247 MET A O 1
ATOM 1992 N N . TRP A 1 248 ? 2.148 28.172 0.5 1 71.12 248 TRP A N 1
ATOM 1993 C CA . TRP A 1 248 ? 2.291 28.547 1.902 1 71.12 248 TRP A CA 1
ATOM 1994 C C . TRP A 1 248 ? 2.838 29.953 2.031 1 71.12 248 TRP A C 1
ATOM 1996 O O . TRP A 1 248 ? 2.328 30.766 2.816 1 71.12 248 TRP A O 1
ATOM 2006 N N . ALA A 1 249 ? 3.809 30.219 1.151 1 70.38 249 ALA A N 1
ATOM 2007 C CA . ALA A 1 249 ? 4.414 31.547 1.132 1 70.38 249 ALA A CA 1
ATOM 2008 C C . ALA A 1 249 ? 3.396 32.594 0.725 1 70.38 249 ALA A C 1
ATOM 2010 O O . ALA A 1 249 ? 3.361 33.688 1.303 1 70.38 249 ALA A O 1
ATOM 2011 N N . SER A 1 250 ? 2.578 32.281 -0.206 1 75.5 250 SER A N 1
ATOM 2012 C CA . SER A 1 250 ? 1.55 33.188 -0.671 1 75.5 250 SER A CA 1
ATOM 2013 C C . SER A 1 250 ? 0.531 33.5 0.426 1 75.5 250 SER A C 1
ATOM 2015 O O . SER A 1 250 ? 0.071 34.625 0.569 1 75.5 250 SER A O 1
ATOM 2017 N N . THR A 1 251 ? 0.248 32.469 1.217 1 77.38 251 THR A N 1
ATOM 2018 C CA . THR A 1 251 ? -0.681 32.688 2.324 1 77.38 251 THR A CA 1
ATOM 2019 C C . THR A 1 251 ? -0.121 33.688 3.332 1 77.38 251 THR A C 1
ATOM 2021 O O . THR A 1 251 ? -0.816 34.625 3.738 1 77.38 251 THR A O 1
ATOM 2024 N N . LEU A 1 252 ? 1.113 33.5 3.658 1 72.94 252 LEU A N 1
ATOM 2025 C CA . LEU A 1 252 ? 1.765 34.438 4.586 1 72.94 252 LEU A CA 1
ATOM 2026 C C . LEU A 1 252 ? 1.798 35.844 4.023 1 72.94 252 LEU A C 1
ATOM 2028 O O . LEU A 1 252 ? 1.485 36.812 4.727 1 72.94 252 LEU A O 1
ATOM 2032 N N . GLY A 1 253 ? 2.131 35.906 2.695 1 72.44 253 GLY A N 1
ATOM 2033 C CA . GLY A 1 253 ? 2.18 37.188 2.049 1 72.44 253 GLY A CA 1
ATOM 2034 C C . GLY A 1 253 ? 0.833 37.906 2.016 1 72.44 253 GLY A C 1
ATOM 2035 O O . GLY A 1 253 ? 0.744 39.094 2.299 1 72.44 253 GLY A O 1
ATOM 2036 N N . ILE A 1 254 ? -0.175 37.188 1.751 1 80.5 254 ILE A N 1
ATOM 2037 C CA . ILE A 1 254 ? -1.524 37.719 1.653 1 80.5 254 ILE A CA 1
ATOM 2038 C C . ILE A 1 254 ? -1.97 38.25 3.02 1 80.5 254 ILE A C 1
ATOM 2040 O O . ILE A 1 254 ? -2.533 39.344 3.119 1 80.5 254 ILE A O 1
ATOM 2044 N N . PHE A 1 255 ? -1.585 37.625 4.062 1 77 255 PHE A N 1
ATOM 2045 C CA . PHE A 1 255 ? -2.055 38.031 5.383 1 77 255 PHE A CA 1
ATOM 2046 C C . PHE A 1 255 ? -1.221 39.188 5.926 1 77 255 PHE A C 1
ATOM 2048 O O . PHE A 1 255 ? -1.729 40.031 6.664 1 77 255 PHE A O 1
ATOM 2055 N N . ALA A 1 256 ? 0.02 39.156 5.465 1 73.06 256 ALA A N 1
ATOM 2056 C CA . ALA A 1 256 ? 0.812 40.344 5.789 1 73.06 256 ALA A CA 1
ATOM 2057 C C . ALA A 1 256 ? 0.192 41.594 5.188 1 73.06 256 ALA A C 1
ATOM 2059 O O . ALA A 1 256 ? 0.117 42.625 5.848 1 73.06 256 ALA A O 1
ATOM 2060 N N . ILE A 1 257 ? -0.289 41.406 3.969 1 78.62 257 ILE A N 1
ATOM 2061 C CA . ILE A 1 257 ? -0.955 42.531 3.305 1 78.62 257 ILE A CA 1
ATOM 2062 C C . ILE A 1 257 ? -2.238 42.875 4.055 1 78.62 257 ILE A C 1
ATOM 2064 O O . ILE A 1 257 ? -2.572 44.062 4.203 1 78.62 257 ILE A O 1
ATOM 2068 N N . GLY A 1 258 ? -2.914 41.875 4.535 1 80.56 258 GLY A N 1
ATOM 2069 C CA . GLY A 1 258 ? -4.109 42.125 5.324 1 80.56 258 GLY A CA 1
ATOM 2070 C C . GLY A 1 258 ? -3.834 42.906 6.594 1 80.56 258 GLY A C 1
ATOM 2071 O O . GLY A 1 258 ? -4.594 43.812 6.945 1 80.56 258 GLY A O 1
ATOM 2072 N N . ASN A 1 259 ? -2.75 42.562 7.23 1 76.69 259 ASN A N 1
ATOM 2073 C CA . ASN A 1 259 ? -2.361 43.281 8.445 1 76.69 259 ASN A CA 1
ATOM 2074 C C . ASN A 1 259 ? -2.016 44.75 8.156 1 76.69 259 ASN A C 1
ATOM 2076 O O . ASN A 1 259 ? -2.34 45.625 8.945 1 76.69 259 ASN A O 1
ATOM 2080 N N . ILE A 1 260 ? -1.422 44.969 7.035 1 75.69 260 ILE A N 1
ATOM 2081 C CA . ILE A 1 260 ? -1.066 46.312 6.625 1 75.69 260 ILE A CA 1
ATOM 2082 C C . ILE A 1 260 ? -2.334 47.156 6.391 1 75.69 260 ILE A C 1
ATOM 2084 O O . ILE A 1 260 ? -2.426 48.281 6.824 1 75.69 260 ILE A O 1
ATOM 2088 N N . ILE A 1 261 ? -3.199 46.531 5.77 1 79.94 261 ILE A N 1
ATOM 2089 C CA . ILE A 1 261 ? -4.457 47.219 5.477 1 79.94 261 ILE A CA 1
ATOM 2090 C C . ILE A 1 261 ? -5.199 47.5 6.781 1 79.94 261 ILE A C 1
ATOM 2092 O O . ILE A 1 261 ? -5.703 48.625 6.984 1 79.94 261 ILE A O 1
ATOM 2096 N N . ALA A 1 262 ? -5.215 46.562 7.688 1 82.06 262 ALA A N 1
ATOM 2097 C CA . ALA A 1 262 ? -5.926 46.688 8.953 1 82.06 262 ALA A CA 1
ATOM 2098 C C . ALA A 1 262 ? -5.289 47.781 9.82 1 82.06 262 ALA A C 1
ATOM 2100 O O . ALA A 1 262 ? -5.992 48.625 10.391 1 82.06 262 ALA A O 1
ATOM 2101 N N . PHE A 1 263 ? -4.043 47.75 9.891 1 74.31 263 PHE A N 1
ATOM 2102 C CA . PHE A 1 263 ? -3.33 48.719 10.695 1 74.31 263 PHE A CA 1
ATOM 2103 C C . PHE A 1 263 ? -3.422 50.094 10.07 1 74.31 263 PHE A C 1
ATOM 2105 O O . PHE A 1 263 ? -3.527 51.094 10.781 1 74.31 263 PHE A O 1
ATOM 2112 N N . GLY A 1 264 ? -3.242 50.188 8.703 1 74.44 264 GLY A N 1
ATOM 2113 C CA . GLY A 1 264 ? -3.332 51.469 8.016 1 74.44 264 GLY A CA 1
ATOM 2114 C C . GLY A 1 264 ? -4.688 52.125 8.164 1 74.44 264 GLY A C 1
ATOM 2115 O O . GLY A 1 264 ? -4.77 53.312 8.547 1 74.44 264 GLY A O 1
ATOM 2116 N N . VAL A 1 265 ? -5.68 51.375 7.945 1 80.12 265 VAL A N 1
ATOM 2117 C CA . VAL A 1 265 ? -7.031 51.906 8.039 1 80.12 265 VAL A CA 1
ATOM 2118 C C . VAL A 1 265 ? -7.367 52.219 9.5 1 80.12 265 VAL A C 1
ATOM 2120 O O . VAL A 1 265 ? -7.941 53.281 9.805 1 80.12 265 VAL A O 1
ATOM 2123 N N . GLY A 1 266 ? -7.02 51.281 10.414 1 79.62 266 GLY A N 1
ATOM 2124 C CA . GLY A 1 266 ? -7.254 51.5 11.836 1 79.62 266 GLY A CA 1
ATOM 2125 C C . GLY A 1 266 ? -6.508 52.719 12.375 1 79.62 266 GLY A C 1
ATOM 2126 O O . GLY A 1 266 ? -7.074 53.531 13.117 1 79.62 266 GLY A O 1
ATOM 2127 N N . GLY A 1 267 ? -5.242 52.844 12.008 1 75.31 267 GLY A N 1
ATOM 2128 C CA . GLY A 1 267 ? -4.449 54 12.422 1 75.31 267 GLY A CA 1
ATOM 2129 C C . GLY A 1 267 ? -4.984 55.312 11.898 1 75.31 267 GLY A C 1
ATOM 2130 O O . GLY A 1 267 ? -4.988 56.312 12.609 1 75.31 267 GLY A O 1
ATOM 2131 N N . TYR A 1 268 ? -5.383 55.281 10.664 1 77.12 268 TYR A N 1
ATOM 2132 C CA . TYR A 1 268 ? -5.938 56.469 10.039 1 77.12 268 TYR A CA 1
ATOM 2133 C C . TYR A 1 268 ? -7.211 56.906 10.75 1 77.12 268 TYR A C 1
ATOM 2135 O O . TYR A 1 268 ? -7.375 58.094 11.055 1 77.12 268 TYR A O 1
ATOM 2143 N N . LEU A 1 269 ? -8.062 56.062 11.086 1 84.31 269 LEU A N 1
ATOM 2144 C CA . LEU A 1 269 ? -9.328 56.375 11.742 1 84.31 269 LEU A CA 1
ATOM 2145 C C . LEU A 1 269 ? -9.094 56.844 13.188 1 84.31 269 LEU A C 1
ATOM 2147 O O . LEU A 1 269 ? -9.797 57.719 13.695 1 84.31 269 LEU A O 1
ATOM 2151 N N . TRP A 1 270 ? -8.133 56.281 13.781 1 80.44 270 TRP A N 1
ATOM 2152 C CA . TRP A 1 270 ? -7.789 56.656 15.141 1 80.44 270 TRP A CA 1
ATOM 2153 C C . TRP A 1 270 ? -7.227 58.094 15.164 1 80.44 270 TRP A C 1
ATOM 2155 O O . TRP A 1 270 ? -7.562 58.875 16.047 1 80.44 270 TRP A O 1
ATOM 2165 N N . SER A 1 271 ? -6.355 58.438 14.211 1 76.75 271 SER A N 1
ATOM 2166 C CA . SER A 1 271 ? -5.746 59.75 14.148 1 76.75 271 SER A CA 1
ATOM 2167 C C . SER A 1 271 ? -6.805 60.844 13.953 1 76.75 271 SER A C 1
ATOM 2169 O O . SER A 1 271 ? -6.617 61.969 14.383 1 76.75 271 SER A O 1
ATOM 2171 N N . ARG A 1 272 ? -7.883 60.438 13.344 1 80.88 272 ARG A N 1
ATOM 2172 C CA . ARG A 1 272 ? -8.961 61.406 13.109 1 80.88 272 ARG A CA 1
ATOM 2173 C C . ARG A 1 272 ? -9.945 61.406 14.273 1 80.88 272 ARG A C 1
ATOM 2175 O O . ARG A 1 272 ? -10.938 62.125 14.25 1 80.88 272 ARG A O 1
ATOM 2182 N N . GLY A 1 273 ? -9.734 60.562 15.258 1 80.56 273 GLY A N 1
ATOM 2183 C CA . GLY A 1 273 ? -10.555 60.531 16.453 1 80.56 273 GLY A CA 1
ATOM 2184 C C . GLY A 1 273 ? -11.852 59.75 16.281 1 80.56 273 GLY A C 1
ATOM 2185 O O . GLY A 1 273 ? -12.789 59.938 17.062 1 80.56 273 GLY A O 1
ATOM 2186 N N . LEU A 1 274 ? -11.906 58.969 15.305 1 84 274 LEU A N 1
ATOM 2187 C CA . LEU A 1 274 ? -13.156 58.281 14.984 1 84 274 LEU A CA 1
ATOM 2188 C C . LEU A 1 274 ? -13.242 56.938 15.719 1 84 274 LEU A C 1
ATOM 2190 O O . LEU A 1 274 ? -14.336 56.406 15.93 1 84 274 LEU A O 1
ATOM 2194 N N . ILE A 1 275 ? -12.094 56.375 16.109 1 85.44 275 ILE A N 1
ATOM 2195 C CA . ILE A 1 275 ? -12.086 55.094 16.812 1 85.44 275 ILE A CA 1
ATOM 2196 C C . ILE A 1 275 ? -11.109 55.156 17.984 1 85.44 275 ILE A C 1
ATOM 2198 O O . ILE A 1 275 ? -10.289 56.062 18.078 1 85.44 275 ILE A O 1
ATOM 2202 N N . THR A 1 276 ? -11.344 54.25 18.875 1 84.75 276 THR A N 1
ATOM 2203 C CA . THR A 1 276 ? -10.477 54.188 20.047 1 84.75 276 THR A CA 1
ATOM 2204 C C . THR A 1 276 ? -9.273 53.281 19.797 1 84.75 276 THR A C 1
ATOM 2206 O O . THR A 1 276 ? -9.219 52.594 18.781 1 84.75 276 THR A O 1
ATOM 2209 N N . ILE A 1 277 ? -8.312 53.438 20.656 1 78.38 277 ILE A N 1
ATOM 2210 C CA . ILE A 1 277 ? -7.121 52.594 20.547 1 78.38 277 ILE A CA 1
ATOM 2211 C C . ILE A 1 277 ? -7.504 51.125 20.656 1 78.38 277 ILE A C 1
ATOM 2213 O O . ILE A 1 277 ? -6.906 50.281 20.016 1 78.38 277 ILE A O 1
ATOM 2217 N N . GLY A 1 278 ? -8.461 50.844 21.5 1 81.69 278 GLY A N 1
ATOM 2218 C CA . GLY A 1 278 ? -8.961 49.5 21.609 1 81.69 278 GLY A CA 1
ATOM 2219 C C . GLY A 1 278 ? -9.57 48.969 20.328 1 81.69 278 GLY A C 1
ATOM 2220 O O . GLY A 1 278 ? -9.414 47.781 20 1 81.69 278 GLY A O 1
ATOM 2221 N N . THR A 1 279 ? -10.195 49.844 19.641 1 86.69 279 THR A N 1
ATOM 2222 C CA . THR A 1 279 ? -10.82 49.469 18.375 1 86.69 279 THR A CA 1
ATOM 2223 C C . THR A 1 279 ? -9.758 49.188 17.312 1 86.69 279 THR A C 1
ATOM 2225 O O . THR A 1 279 ? -9.945 48.312 16.453 1 86.69 279 THR A O 1
ATOM 2228 N N . VAL A 1 280 ? -8.688 49.906 17.344 1 81.62 280 VAL A N 1
ATOM 2229 C CA . VAL A 1 280 ? -7.598 49.625 16.422 1 81.62 280 VAL A CA 1
ATOM 2230 C C . VAL A 1 280 ? -7.035 48.219 16.672 1 81.62 280 VAL A C 1
ATOM 2232 O O . VAL A 1 280 ? -6.777 47.469 15.727 1 81.62 280 VAL A O 1
ATOM 2235 N N . TYR A 1 281 ? -6.867 47.844 17.891 1 78.94 281 TYR A N 1
ATOM 2236 C CA . TYR A 1 281 ? -6.418 46.531 18.25 1 78.94 281 TYR A CA 1
ATOM 2237 C C . TYR A 1 281 ? -7.395 45.469 17.75 1 78.94 281 TYR A C 1
ATOM 2239 O O . TYR A 1 281 ? -6.984 44.406 17.234 1 78.94 281 TYR A O 1
ATOM 2247 N N . LEU A 1 282 ? -8.594 45.719 17.969 1 86.38 282 LEU A N 1
ATOM 2248 C CA . LEU A 1 282 ? -9.633 44.781 17.578 1 86.38 282 LEU A CA 1
ATOM 2249 C C . LEU A 1 282 ? -9.57 44.5 16.078 1 86.38 282 LEU A C 1
ATOM 2251 O O . LEU A 1 282 ? -9.688 43.344 15.648 1 86.38 282 LEU A O 1
ATOM 2255 N N . ILE A 1 283 ? -9.43 45.594 15.305 1 87.25 283 ILE A N 1
ATOM 2256 C CA . ILE A 1 283 ? -9.352 45.438 13.852 1 87.25 283 ILE A CA 1
ATOM 2257 C C . ILE A 1 283 ? -8.125 44.625 13.477 1 87.25 283 ILE A C 1
ATOM 2259 O O . ILE A 1 283 ? -8.211 43.719 12.617 1 87.25 283 ILE A O 1
ATOM 2263 N N . PHE A 1 284 ? -7.105 44.781 14.156 1 81.38 284 PHE A N 1
ATOM 2264 C CA . PHE A 1 284 ? -5.879 44.031 13.883 1 81.38 284 PHE A CA 1
ATOM 2265 C C . PHE A 1 284 ? -6.039 42.562 14.258 1 81.38 284 PHE A C 1
ATOM 2267 O O . PHE A 1 284 ? -5.652 41.688 13.492 1 81.38 284 PHE A O 1
ATOM 2274 N N . ASN A 1 285 ? -6.512 42.312 15.391 1 83.5 285 ASN A N 1
ATOM 2275 C CA . ASN A 1 285 ? -6.68 40.938 15.875 1 83.5 285 ASN A CA 1
ATOM 2276 C C . ASN A 1 285 ? -7.621 40.156 14.984 1 83.5 285 ASN A C 1
ATOM 2278 O O . ASN A 1 285 ? -7.348 39 14.672 1 83.5 285 ASN A O 1
ATOM 2282 N N . TYR A 1 286 ? -8.688 40.75 14.617 1 87.38 286 TYR A N 1
ATOM 2283 C CA . TYR A 1 286 ? -9.656 40.094 13.766 1 87.38 286 TYR A CA 1
ATOM 2284 C C . TYR A 1 286 ? -9.062 39.781 12.391 1 87.38 286 TYR A C 1
ATOM 2286 O O . TYR A 1 286 ? -9.344 38.75 11.789 1 87.38 286 TYR A O 1
ATOM 2294 N N . THR A 1 287 ? -8.32 40.719 11.883 1 85.06 287 THR A N 1
ATOM 2295 C CA . THR A 1 287 ? -7.672 40.5 10.602 1 85.06 287 THR A CA 1
ATOM 2296 C C . THR A 1 287 ? -6.695 39.344 10.688 1 85.06 287 THR A C 1
ATOM 2298 O O . THR A 1 287 ? -6.664 38.469 9.797 1 85.06 287 THR A O 1
ATOM 2301 N N . GLU A 1 288 ? -5.969 39.25 11.789 1 79.62 288 GLU A N 1
ATOM 2302 C CA . GLU A 1 288 ? -5.039 38.156 12.016 1 79.62 288 GLU A CA 1
ATOM 2303 C C . GLU A 1 288 ? -5.785 36.844 12.188 1 79.62 288 GLU A C 1
ATOM 2305 O O . GLU A 1 288 ? -5.316 35.781 11.734 1 79.62 288 GLU A O 1
ATOM 2310 N N . SER A 1 289 ? -6.887 36.969 12.82 1 86.5 289 SER A N 1
ATOM 2311 C CA . SER A 1 289 ? -7.676 35.75 13.109 1 86.5 289 SER A CA 1
ATOM 2312 C C . SER A 1 289 ? -8.305 35.188 11.844 1 86.5 289 SER A C 1
ATOM 2314 O O . SER A 1 289 ? -8.734 34.031 11.82 1 86.5 289 SER A O 1
ATOM 2316 N N . LEU A 1 290 ? -8.32 35.906 10.727 1 86.44 290 LEU A N 1
ATOM 2317 C CA . LEU A 1 290 ? -8.898 35.438 9.461 1 86.44 290 LEU A CA 1
ATOM 2318 C C . LEU A 1 290 ? -7.953 34.5 8.742 1 86.44 290 LEU A C 1
ATOM 2320 O O . LEU A 1 290 ? -8.383 33.719 7.891 1 86.44 290 LEU A O 1
ATOM 2324 N N . SER A 1 291 ? -6.734 34.562 9.125 1 82.5 291 SER A N 1
ATOM 2325 C CA . SER A 1 291 ? -5.723 33.812 8.391 1 82.5 291 SER A CA 1
ATOM 2326 C C . SER A 1 291 ? -5.953 32.312 8.539 1 82.5 291 SER A C 1
ATOM 2328 O O . SER A 1 291 ? -6.023 31.578 7.539 1 82.5 291 SER A O 1
ATOM 2330 N N . LYS A 1 292 ? -6.141 31.891 9.758 1 81.31 292 LYS A N 1
ATOM 2331 C CA . LYS A 1 292 ? -6.234 30.469 10.031 1 81.31 292 LYS A CA 1
ATOM 2332 C C . LYS A 1 292 ? -7.5 29.875 9.414 1 81.31 292 LYS A C 1
ATOM 2334 O O . LYS A 1 292 ? -7.438 28.859 8.703 1 81.31 292 LYS A O 1
ATOM 2339 N N . PRO A 1 293 ? -8.695 30.531 9.578 1 85.19 293 PRO A N 1
ATOM 2340 C CA . PRO A 1 293 ? -9.914 29.984 8.984 1 85.19 293 PRO A CA 1
ATOM 2341 C C . PRO A 1 293 ? -9.836 29.891 7.465 1 85.19 293 PRO A C 1
ATOM 2343 O O . PRO A 1 293 ? -10.281 28.906 6.879 1 85.19 293 PRO A O 1
ATOM 2346 N N . ILE A 1 294 ? -9.25 30.875 6.898 1 83 294 ILE A N 1
ATOM 2347 C CA . ILE A 1 294 ? -9.148 30.875 5.441 1 83 294 ILE A CA 1
ATOM 2348 C C . ILE A 1 294 ? -8.219 29.766 4.98 1 83 294 ILE A C 1
ATOM 2350 O O . ILE A 1 294 ? -8.516 29.062 4.012 1 83 294 ILE A O 1
ATOM 2354 N N . GLU A 1 295 ? -7.152 29.594 5.727 1 80.19 295 GLU A N 1
ATOM 2355 C CA . GLU A 1 295 ? -6.203 28.531 5.406 1 80.19 295 GLU A CA 1
ATOM 2356 C C . GLU A 1 295 ? -6.828 27.156 5.594 1 80.19 295 GLU A C 1
ATOM 2358 O O . GLU A 1 295 ? -6.617 26.25 4.777 1 80.19 295 GLU A O 1
ATOM 2363 N N . GLU A 1 296 ? -7.523 27 6.695 1 82.56 296 GLU A N 1
ATOM 2364 C CA . GLU A 1 296 ? -8.164 25.719 6.996 1 82.56 296 GLU A CA 1
ATOM 2365 C C . GLU A 1 296 ? -9.219 25.375 5.945 1 82.56 296 GLU A C 1
ATOM 2367 O O . GLU A 1 296 ? -9.336 24.203 5.551 1 82.56 296 GLU A O 1
ATOM 2372 N N . ILE A 1 297 ? -9.969 26.344 5.508 1 80.75 297 ILE A N 1
ATOM 2373 C CA . ILE A 1 297 ? -10.977 26.109 4.48 1 80.75 297 ILE A CA 1
ATOM 2374 C C . ILE A 1 297 ? -10.305 25.641 3.191 1 80.75 297 ILE A C 1
ATOM 2376 O O . ILE A 1 297 ? -10.781 24.719 2.539 1 80.75 297 ILE A O 1
ATOM 2380 N N . ARG A 1 298 ? -9.234 26.188 2.943 1 75.56 298 ARG A N 1
ATOM 2381 C CA . ARG A 1 298 ? -8.5 25.844 1.736 1 75.56 298 ARG A CA 1
ATOM 2382 C C . ARG A 1 298 ? -8.008 24.391 1.802 1 75.56 298 ARG A C 1
ATOM 2384 O O . ARG A 1 298 ? -8.141 23.641 0.833 1 75.56 298 ARG A O 1
ATOM 2391 N N . THR A 1 299 ? -7.41 24 2.865 1 75.81 299 THR A N 1
ATOM 2392 C CA . THR A 1 299 ? -6.875 22.656 3.023 1 75.81 299 THR A CA 1
ATOM 2393 C C . THR A 1 299 ? -7.992 21.609 2.971 1 75.81 299 THR A C 1
ATOM 2395 O O . THR A 1 299 ? -7.801 20.516 2.453 1 75.81 299 THR A O 1
ATOM 2398 N N . GLN A 1 300 ? -9.125 22 3.441 1 78.44 300 GLN A N 1
ATOM 2399 C CA . GLN A 1 300 ? -10.258 21.078 3.473 1 78.44 300 GLN A CA 1
ATOM 2400 C C . GLN A 1 300 ? -10.828 20.859 2.074 1 78.44 300 GLN A C 1
ATOM 2402 O O . GLN A 1 300 ? -11.445 19.828 1.807 1 78.44 300 GLN A O 1
ATOM 2407 N N . LEU A 1 301 ? -10.586 21.781 1.224 1 73.25 301 LEU A N 1
ATOM 2408 C CA . LEU A 1 301 ? -11.07 21.641 -0.146 1 73.25 301 LEU A CA 1
ATOM 2409 C C . LEU A 1 301 ? -10.367 20.469 -0.847 1 73.25 301 LEU A C 1
ATOM 2411 O O . LEU A 1 301 ? -10.977 19.781 -1.671 1 73.25 301 LEU A O 1
ATOM 2415 N N . GLU A 1 302 ? -9.188 20.219 -0.477 1 71.31 302 GLU A N 1
ATOM 2416 C CA . GLU A 1 302 ? -8.461 19.078 -1.002 1 71.31 302 GLU A CA 1
ATOM 2417 C C . GLU A 1 302 ? -9.094 17.766 -0.543 1 71.31 302 GLU A C 1
ATOM 2419 O O . GLU A 1 302 ? -9.25 16.828 -1.337 1 71.31 302 GLU A O 1
ATOM 2424 N N . ASP A 1 303 ? -9.461 17.719 0.673 1 74.88 303 ASP A N 1
ATOM 2425 C CA . ASP A 1 303 ? -10.086 16.531 1.239 1 74.88 303 ASP A CA 1
ATOM 2426 C C . ASP A 1 303 ? -11.477 16.297 0.636 1 74.88 303 ASP A C 1
ATOM 2428 O O . ASP A 1 303 ? -11.906 15.156 0.473 1 74.88 303 ASP A O 1
ATOM 2432 N N . LEU A 1 304 ? -12.07 17.406 0.317 1 75.81 304 LEU A N 1
ATOM 2433 C CA . LEU A 1 304 ? -13.391 17.312 -0.305 1 75.81 304 LEU A CA 1
ATOM 2434 C C . LEU A 1 304 ? -13.305 16.625 -1.666 1 75.81 304 LEU A C 1
ATOM 2436 O O . LEU A 1 304 ? -14.172 15.828 -2.018 1 75.81 304 LEU A O 1
ATOM 2440 N N . GLN A 1 305 ? -12.312 16.922 -2.338 1 73.5 305 GLN A N 1
ATOM 2441 C CA . GLN A 1 305 ? -12.133 16.312 -3.65 1 73.5 305 GLN A CA 1
ATOM 2442 C C . GLN A 1 305 ? -11.852 14.812 -3.525 1 73.5 305 GLN A C 1
ATOM 2444 O O . GLN A 1 305 ? -12.414 14.008 -4.27 1 73.5 305 GLN A O 1
ATOM 2449 N N . LYS A 1 306 ? -11.039 14.477 -2.584 1 75.25 306 LYS A N 1
ATOM 2450 C CA . LYS A 1 306 ? -10.758 13.062 -2.336 1 75.25 306 LYS A CA 1
ATOM 2451 C C . LYS A 1 306 ? -12.016 12.328 -1.896 1 75.25 306 LYS A C 1
ATOM 2453 O O . LYS A 1 306 ? -12.266 11.203 -2.342 1 75.25 306 LYS A O 1
ATOM 2458 N N . ALA A 1 307 ? -12.758 12.961 -1.059 1 79.88 307 ALA A N 1
ATOM 2459 C CA . ALA A 1 307 ? -13.992 12.375 -0.557 1 79.88 307 ALA A CA 1
ATOM 2460 C C . ALA A 1 307 ? -15.016 12.211 -1.679 1 79.88 307 ALA A C 1
ATOM 2462 O O . ALA A 1 307 ? -15.789 11.25 -1.681 1 79.88 307 ALA A O 1
ATOM 2463 N N . GLY A 1 308 ? -14.992 13.18 -2.613 1 80.06 308 GLY A N 1
ATOM 2464 C CA . GLY A 1 308 ? -15.914 13.078 -3.738 1 80.06 308 GLY A CA 1
ATOM 2465 C C . GLY A 1 308 ? -15.68 11.844 -4.594 1 80.06 308 GLY A C 1
ATOM 2466 O O . GLY A 1 308 ? -16.625 11.148 -4.961 1 80.06 308 GLY A O 1
ATOM 2467 N N . ALA A 1 309 ? -14.5 11.523 -4.836 1 81.75 309 ALA A N 1
ATOM 2468 C CA . ALA A 1 309 ? -14.164 10.32 -5.594 1 81.75 309 ALA A CA 1
ATOM 2469 C C . ALA A 1 309 ? -14.562 9.062 -4.828 1 81.75 309 ALA A C 1
ATOM 2471 O O . ALA A 1 309 ? -15.07 8.102 -5.422 1 81.75 309 ALA A O 1
ATOM 2472 N N . SER A 1 310 ? -14.344 9.141 -3.531 1 87.25 310 SER A N 1
ATOM 2473 C CA . SER A 1 310 ? -14.688 7.992 -2.693 1 87.25 310 SER A CA 1
ATOM 2474 C C . SER A 1 310 ? -16.188 7.781 -2.641 1 87.25 310 SER A C 1
ATOM 2476 O O . SER A 1 310 ? -16.656 6.641 -2.629 1 87.25 310 SER A O 1
ATOM 2478 N N . VAL A 1 311 ? -16.922 8.859 -2.643 1 86.31 311 VAL A N 1
ATOM 2479 C CA . VAL A 1 311 ? -18.375 8.773 -2.623 1 86.31 311 VAL A CA 1
ATOM 2480 C C . VAL A 1 311 ? -18.875 8.086 -3.898 1 86.31 311 VAL A C 1
ATOM 2482 O O . VAL A 1 311 ? -19.75 7.227 -3.848 1 86.31 311 VAL A O 1
ATOM 2485 N N . ALA A 1 312 ? -18.312 8.453 -4.938 1 85.56 312 ALA A N 1
ATOM 2486 C CA . ALA A 1 312 ? -18.703 7.875 -6.223 1 85.56 312 ALA A CA 1
ATOM 2487 C C . ALA A 1 312 ? -18.438 6.375 -6.254 1 85.56 312 ALA A C 1
ATOM 2489 O O . ALA A 1 312 ? -19.281 5.594 -6.699 1 85.56 312 ALA A O 1
ATOM 2490 N N . ARG A 1 313 ? -17.359 6.02 -5.746 1 87.62 313 ARG A N 1
ATOM 2491 C CA . ARG A 1 313 ? -16.984 4.613 -5.766 1 87.62 313 ARG A CA 1
ATOM 2492 C C . ARG A 1 313 ? -17.844 3.799 -4.805 1 87.62 313 ARG A C 1
ATOM 2494 O O . ARG A 1 313 ? -18.25 2.682 -5.125 1 87.62 313 ARG A O 1
ATOM 2501 N N . VAL A 1 314 ? -18.016 4.344 -3.707 1 89.25 314 VAL A N 1
ATOM 2502 C CA . VAL A 1 314 ? -18.828 3.662 -2.699 1 89.25 314 VAL A CA 1
ATOM 2503 C C . VAL A 1 314 ? -20.266 3.527 -3.191 1 89.25 314 VAL A C 1
ATOM 2505 O O . VAL A 1 314 ? -20.891 2.479 -3.02 1 89.25 314 VAL A O 1
ATOM 2508 N N . GLN A 1 315 ? -20.75 4.543 -3.785 1 87.56 315 GLN A N 1
ATOM 2509 C CA . GLN A 1 315 ? -22.109 4.492 -4.312 1 87.56 315 GLN A CA 1
ATOM 2510 C C . GLN A 1 315 ? -22.219 3.498 -5.461 1 87.56 315 GLN A C 1
ATOM 2512 O O . GLN A 1 315 ? -23.234 2.805 -5.598 1 87.56 315 GLN A O 1
ATOM 2517 N N . GLU A 1 316 ? -21.25 3.525 -6.254 1 88.56 316 GLU A N 1
ATOM 2518 C CA . GLU A 1 316 ? -21.219 2.553 -7.344 1 88.56 316 GLU A CA 1
ATOM 2519 C C . GLU A 1 316 ? -21.25 1.125 -6.809 1 88.56 316 GLU A C 1
ATOM 2521 O O . GLU A 1 316 ? -21.969 0.278 -7.336 1 88.56 316 GLU A O 1
ATOM 2526 N N . LEU A 1 317 ? -20.5 0.937 -5.781 1 89.94 317 LEU A N 1
ATOM 2527 C CA . LEU A 1 317 ? -20.469 -0.392 -5.18 1 89.94 317 LEU A CA 1
ATOM 2528 C C . LEU A 1 317 ? -21.812 -0.732 -4.527 1 89.94 317 LEU A C 1
ATOM 2530 O O . LEU A 1 317 ? -22.297 -1.852 -4.668 1 89.94 317 LEU A O 1
ATOM 2534 N N . LEU A 1 318 ? -22.391 0.168 -3.865 1 89.38 318 LEU A N 1
ATOM 2535 C CA . LEU A 1 318 ? -23.641 -0.052 -3.17 1 89.38 318 LEU A CA 1
ATOM 2536 C C . LEU A 1 318 ? -24.797 -0.236 -4.164 1 89.38 318 LEU A C 1
ATOM 2538 O O . LEU A 1 318 ? -25.781 -0.907 -3.861 1 89.38 318 LEU A O 1
ATOM 2542 N N . ASN A 1 319 ? -24.625 0.325 -5.309 1 89.12 319 ASN A N 1
ATOM 2543 C CA . ASN A 1 319 ? -25.688 0.25 -6.312 1 89.12 319 ASN A CA 1
ATOM 2544 C C . ASN A 1 319 ? -25.547 -1.003 -7.172 1 89.12 319 ASN A C 1
ATOM 2546 O O . ASN A 1 319 ? -26.453 -1.323 -7.953 1 89.12 319 ASN A O 1
ATOM 2550 N N . MET A 1 320 ? -24.531 -1.653 -6.969 1 90.19 320 MET A N 1
ATOM 2551 C CA . MET A 1 320 ? -24.359 -2.895 -7.723 1 90.19 320 MET A CA 1
ATOM 2552 C C . MET A 1 320 ? -25.359 -3.945 -7.266 1 90.19 320 MET A C 1
ATOM 2554 O O . MET A 1 320 ? -25.641 -4.074 -6.07 1 90.19 320 MET A O 1
ATOM 2558 N N . LYS A 1 321 ? -25.969 -4.504 -8.258 1 89.75 321 LYS A N 1
ATOM 2559 C CA . LYS A 1 321 ? -26.938 -5.551 -7.953 1 89.75 321 LYS A CA 1
ATOM 2560 C C . LYS A 1 321 ? -26.422 -6.918 -8.391 1 89.75 321 LYS A C 1
ATOM 2562 O O . LYS A 1 321 ? -25.672 -7.027 -9.359 1 89.75 321 LYS A O 1
ATOM 2567 N N . SER A 1 322 ? -26.781 -7.852 -7.543 1 89.5 322 SER A N 1
ATOM 2568 C CA . SER A 1 322 ? -26.453 -9.227 -7.906 1 89.5 322 SER A CA 1
ATOM 2569 C C . SER A 1 322 ? -27.141 -9.641 -9.195 1 89.5 322 SER A C 1
ATOM 2571 O O . SER A 1 322 ? -28.297 -9.281 -9.43 1 89.5 322 SER A O 1
ATOM 2573 N N . LYS A 1 323 ? -26.453 -10.367 -10.031 1 87.06 323 LYS A N 1
ATOM 2574 C CA . LYS A 1 323 ? -27.031 -10.898 -11.258 1 87.06 323 LYS A CA 1
ATOM 2575 C C . LYS A 1 323 ? -27.938 -12.094 -10.969 1 87.06 323 LYS A C 1
ATOM 2577 O O . LYS A 1 323 ? -28.828 -12.406 -11.758 1 87.06 323 LYS A O 1
ATOM 2582 N N . ILE A 1 324 ? -27.641 -12.672 -9.836 1 90.31 324 ILE A N 1
ATOM 2583 C CA . ILE A 1 324 ? -28.438 -13.836 -9.445 1 90.31 324 ILE A CA 1
ATOM 2584 C C . ILE A 1 324 ? -29.578 -13.406 -8.539 1 90.31 324 ILE A C 1
ATOM 2586 O O . ILE A 1 324 ? -29.359 -12.828 -7.473 1 90.31 324 ILE A O 1
ATOM 2590 N N . VAL A 1 325 ? -30.797 -13.641 -8.992 1 89.62 325 VAL A N 1
ATOM 2591 C CA . VAL A 1 325 ? -32 -13.289 -8.227 1 89.62 325 VAL A CA 1
ATOM 2592 C C . VAL A 1 325 ? -32.531 -14.531 -7.516 1 89.62 325 VAL A C 1
ATOM 2594 O O . VAL A 1 325 ? -32.656 -15.602 -8.117 1 89.62 325 VAL A O 1
ATOM 2597 N N . ASP A 1 326 ? -32.781 -14.328 -6.312 1 90.12 326 ASP A N 1
ATOM 2598 C CA . ASP A 1 326 ? -33.281 -15.438 -5.508 1 90.12 326 ASP A CA 1
ATOM 2599 C C . ASP A 1 326 ? -34.656 -15.898 -5.988 1 90.12 326 ASP A C 1
ATOM 2601 O O . ASP A 1 326 ? -35.5 -15.078 -6.352 1 90.12 326 ASP A O 1
ATOM 2605 N N . GLY A 1 327 ? -34.781 -17.25 -6.031 1 90.38 327 GLY A N 1
ATOM 2606 C CA . GLY A 1 327 ? -36.094 -17.828 -6.379 1 90.38 327 GLY A CA 1
ATOM 2607 C C . GLY A 1 327 ? -36.969 -18.031 -5.176 1 90.38 327 GLY A C 1
ATOM 2608 O O . GLY A 1 327 ? -36.594 -17.781 -4.039 1 90.38 327 GLY A O 1
ATOM 2609 N N . THR A 1 328 ? -38.281 -18.453 -5.426 1 90.88 328 THR A N 1
ATOM 2610 C CA . THR A 1 328 ? -39.219 -18.594 -4.336 1 90.88 328 THR A CA 1
ATOM 2611 C C . THR A 1 328 ? -39.656 -20.047 -4.199 1 90.88 328 THR A C 1
ATOM 2613 O O . THR A 1 328 ? -40.312 -20.422 -3.211 1 90.88 328 THR A O 1
ATOM 2616 N N . GLU A 1 329 ? -39.156 -20.812 -5.066 1 90.94 329 GLU A N 1
ATOM 2617 C CA . GLU A 1 329 ? -39.625 -22.188 -5.039 1 90.94 329 GLU A CA 1
ATOM 2618 C C . GLU A 1 329 ? -38.812 -23.031 -4.055 1 90.94 329 GLU A C 1
ATOM 2620 O O . GLU A 1 329 ? -37.594 -22.859 -3.932 1 90.94 329 GLU A O 1
ATOM 2625 N N . LYS A 1 330 ? -39.531 -23.922 -3.338 1 88.81 330 LYS A N 1
ATOM 2626 C CA . LYS A 1 330 ? -38.875 -24.812 -2.379 1 88.81 330 LYS A CA 1
ATOM 2627 C C . LYS A 1 330 ? -38.469 -26.109 -3.041 1 88.81 330 LYS A C 1
ATOM 2629 O O . LYS A 1 330 ? -39.125 -26.578 -3.98 1 88.81 330 LYS A O 1
ATOM 2634 N N . LEU A 1 331 ? -37.344 -26.484 -2.723 1 82.81 331 LEU A N 1
ATOM 2635 C CA . LEU A 1 331 ? -36.875 -27.781 -3.162 1 82.81 331 LEU A CA 1
ATOM 2636 C C . LEU A 1 331 ? -37.031 -28.828 -2.062 1 82.81 331 LEU A C 1
ATOM 2638 O O . LEU A 1 331 ? -36.469 -28.703 -0.981 1 82.81 331 LEU A O 1
ATOM 2642 N N . LEU A 1 332 ? -38.156 -29.578 -1.979 1 68.81 332 LEU A N 1
ATOM 2643 C CA . LEU A 1 332 ? -38.469 -30.578 -0.963 1 68.81 332 LEU A CA 1
ATOM 2644 C C . LEU A 1 332 ? -37.75 -31.891 -1.279 1 68.81 332 LEU A C 1
ATOM 2646 O O . LEU A 1 332 ? -37.969 -32.469 -2.348 1 68.81 332 LEU A O 1
ATOM 2650 N N . SER A 1 333 ? -36.438 -32.094 -1.049 1 65.38 333 SER A N 1
ATOM 2651 C CA . SER A 1 333 ? -36.031 -33.406 -1.468 1 65.38 333 SER A CA 1
ATOM 2652 C C . SER A 1 333 ? -35.469 -34.219 -0.288 1 65.38 333 SER A C 1
ATOM 2654 O O . SER A 1 333 ? -34.844 -33.656 0.604 1 65.38 333 SER A O 1
ATOM 2656 N N . SER A 1 334 ? -36.156 -35.438 0.039 1 65.62 334 SER A N 1
ATOM 2657 C CA . SER A 1 334 ? -35.719 -36.438 1.025 1 65.62 334 SER A CA 1
ATOM 2658 C C . SER A 1 334 ? -34.719 -37.406 0.425 1 65.62 334 SER A C 1
ATOM 2660 O O . SER A 1 334 ? -34.594 -38.531 0.913 1 65.62 334 SER A O 1
ATOM 2662 N N . GLY A 1 335 ? -33.812 -37 -0.572 1 78.44 335 GLY A N 1
ATOM 2663 C CA . GLY A 1 335 ? -32.844 -37.938 -1.145 1 78.44 335 GLY A CA 1
ATOM 2664 C C . GLY A 1 335 ? -32.188 -37.438 -2.416 1 78.44 335 GLY A C 1
ATOM 2665 O O . GLY A 1 335 ? -32.031 -36.219 -2.592 1 78.44 335 GLY A O 1
ATOM 2666 N N . ALA A 1 336 ? -31.75 -38.438 -3.289 1 87.81 336 ALA A N 1
ATOM 2667 C CA . ALA A 1 336 ? -31.109 -38.094 -4.551 1 87.81 336 ALA A CA 1
ATOM 2668 C C . ALA A 1 336 ? -32.062 -37.312 -5.453 1 87.81 336 ALA A C 1
ATOM 2670 O O . ALA A 1 336 ? -33.281 -37.469 -5.359 1 87.81 336 ALA A O 1
ATOM 2671 N N . ILE A 1 337 ? -31.5 -36.406 -6.215 1 91.5 337 ILE A N 1
ATOM 2672 C CA . ILE A 1 337 ? -32.312 -35.562 -7.078 1 91.5 337 ILE A CA 1
ATOM 2673 C C . ILE A 1 337 ? -31.828 -35.688 -8.523 1 91.5 337 ILE A C 1
ATOM 2675 O O . ILE A 1 337 ? -30.688 -36.094 -8.773 1 91.5 337 ILE A O 1
ATOM 2679 N N . SER A 1 338 ? -32.719 -35.469 -9.422 1 94.5 338 SER A N 1
ATOM 2680 C CA . SER A 1 338 ? -32.375 -35.469 -10.836 1 94.5 338 SER A CA 1
ATOM 2681 C C . SER A 1 338 ? -31.922 -34.094 -11.297 1 94.5 338 SER A C 1
ATOM 2683 O O . SER A 1 338 ? -32.469 -33.062 -10.828 1 94.5 338 SER A O 1
ATOM 2685 N N . VAL A 1 339 ? -30.969 -34 -12.148 1 96.19 339 VAL A N 1
ATOM 2686 C CA . VAL A 1 339 ? -30.453 -32.75 -12.688 1 96.19 339 VAL A CA 1
ATOM 2687 C C . VAL A 1 339 ? -30.422 -32.812 -14.219 1 96.19 339 VAL A C 1
ATOM 2689 O O . VAL A 1 339 ? -30.016 -33.844 -14.789 1 96.19 339 VAL A O 1
ATOM 2692 N N . GLU A 1 340 ? -30.922 -31.797 -14.844 1 97.06 340 GLU A N 1
ATOM 2693 C CA . GLU A 1 340 ? -30.969 -31.766 -16.297 1 97.06 340 GLU A CA 1
ATOM 2694 C C . GLU A 1 340 ? -30.516 -30.406 -16.828 1 97.06 340 GLU A C 1
ATOM 2696 O O . GLU A 1 340 ? -30.953 -29.359 -16.344 1 97.06 340 GLU A O 1
ATOM 2701 N N . ALA A 1 341 ? -29.594 -30.406 -17.734 1 97.38 341 ALA A N 1
ATOM 2702 C CA . ALA A 1 341 ? -29.156 -29.203 -18.453 1 97.38 341 ALA A CA 1
ATOM 2703 C C . ALA A 1 341 ? -29.641 -29.219 -19.891 1 97.38 341 ALA A C 1
ATOM 2705 O O . ALA A 1 341 ? -29.438 -30.203 -20.609 1 97.38 341 ALA A O 1
ATOM 2706 N N . LYS A 1 342 ? -30.281 -28.172 -20.281 1 97.12 342 LYS A N 1
ATOM 2707 C CA . LYS A 1 342 ? -30.844 -28.094 -21.641 1 97.12 342 LYS A CA 1
ATOM 2708 C C . LYS A 1 342 ? -30.25 -26.906 -22.391 1 97.12 342 LYS A C 1
ATOM 2710 O O . LYS A 1 342 ? -30.656 -25.75 -22.188 1 97.12 342 LYS A O 1
ATOM 2715 N N . ASN A 1 343 ? -29.375 -27.188 -23.375 1 96.88 343 ASN A N 1
ATOM 2716 C CA . ASN A 1 343 ? -28.812 -26.219 -24.312 1 96.88 343 ASN A CA 1
ATOM 2717 C C . ASN A 1 343 ? -28.203 -25.031 -23.594 1 96.88 343 ASN A C 1
ATOM 2719 O O . ASN A 1 343 ? -28.516 -23.875 -23.891 1 96.88 343 ASN A O 1
ATOM 2723 N N . ILE A 1 344 ? -27.422 -25.375 -22.688 1 96.31 344 ILE A N 1
ATOM 2724 C CA . ILE A 1 344 ? -26.812 -24.344 -21.828 1 96.31 344 ILE A CA 1
ATOM 2725 C C . ILE A 1 344 ? -25.656 -23.688 -22.578 1 96.31 344 ILE A C 1
ATOM 2727 O O . ILE A 1 344 ? -24.812 -24.375 -23.172 1 96.31 344 ILE A O 1
ATOM 2731 N N . SER A 1 345 ? -25.656 -22.406 -22.641 1 97.19 345 SER A N 1
ATOM 2732 C CA . SER A 1 345 ? -24.562 -21.594 -23.156 1 97.19 345 SER A CA 1
ATOM 2733 C C . SER A 1 345 ? -24.156 -20.516 -22.156 1 97.19 345 SER A C 1
ATOM 2735 O O . SER A 1 345 ? -25 -19.984 -21.438 1 97.19 345 SER A O 1
ATOM 2737 N N . PHE A 1 346 ? -22.906 -20.266 -22.109 1 95.81 346 PHE A N 1
ATOM 2738 C CA . PHE A 1 346 ? -22.438 -19.297 -21.125 1 95.81 346 PHE A CA 1
ATOM 2739 C C . PHE A 1 346 ? -21.188 -18.594 -21.609 1 95.81 346 PHE A C 1
ATOM 2741 O O . PHE A 1 346 ? -20.375 -19.172 -22.344 1 95.81 346 PHE A O 1
ATOM 2748 N N . GLU A 1 347 ? -21.094 -17.328 -21.312 1 94.5 347 GLU A N 1
ATOM 2749 C CA . GLU A 1 347 ? -19.922 -16.484 -21.562 1 94.5 347 GLU A CA 1
ATOM 2750 C C . GLU A 1 347 ? -19.609 -15.594 -20.359 1 94.5 347 GLU A C 1
ATOM 2752 O O . GLU A 1 347 ? -20.5 -14.945 -19.812 1 94.5 347 GLU A O 1
ATOM 2757 N N . TYR A 1 348 ? -18.359 -15.672 -19.844 1 88.88 348 TYR A N 1
ATOM 2758 C CA . TYR A 1 348 ? -17.969 -14.734 -18.797 1 88.88 348 TYR A CA 1
ATOM 2759 C C . TYR A 1 348 ? -17.938 -13.305 -19.328 1 88.88 348 TYR A C 1
ATOM 2761 O O . TYR A 1 348 ? -18.406 -12.383 -18.672 1 88.88 348 TYR A O 1
ATOM 2769 N N . GLU A 1 349 ? -17.219 -13.25 -20.453 1 87.12 349 GLU A N 1
ATOM 2770 C CA . GLU A 1 349 ? -17.141 -11.992 -21.203 1 87.12 349 GLU A CA 1
ATOM 2771 C C . GLU A 1 349 ? -17.969 -12.055 -22.469 1 87.12 349 GLU A C 1
ATOM 2773 O O . GLU A 1 349 ? -18.016 -13.086 -23.156 1 87.12 349 GLU A O 1
ATOM 2778 N N . GLU A 1 350 ? -18.516 -10.953 -22.672 1 86.5 350 GLU A N 1
ATOM 2779 C CA . GLU A 1 350 ? -19.391 -10.914 -23.844 1 86.5 350 GLU A CA 1
ATOM 2780 C C . GLU A 1 350 ? -18.609 -11.227 -25.125 1 86.5 350 GLU A C 1
ATOM 2782 O O . GLU A 1 350 ? -17.562 -10.617 -25.391 1 86.5 350 GLU A O 1
ATOM 2787 N N . GLY A 1 351 ? -19.047 -12.164 -25.781 1 87.25 351 GLY A N 1
ATOM 2788 C CA . GLY A 1 351 ? -18.438 -12.492 -27.062 1 87.25 351 GLY A CA 1
ATOM 2789 C C . GLY A 1 351 ? -17.453 -13.648 -26.969 1 87.25 351 GLY A C 1
ATOM 2790 O O . GLY A 1 351 ? -16.938 -14.109 -28 1 87.25 351 GLY A O 1
ATOM 2791 N N . VAL A 1 352 ? -17.203 -14.156 -25.828 1 90 352 VAL A N 1
ATOM 2792 C CA . VAL A 1 352 ? -16.266 -15.258 -25.672 1 90 352 VAL A CA 1
ATOM 2793 C C . VAL A 1 352 ? -16.969 -16.453 -25.047 1 90 352 VAL A C 1
ATOM 2795 O O . VAL A 1 352 ? -16.938 -16.641 -23.828 1 90 352 VAL A O 1
ATOM 2798 N N . PRO A 1 353 ? -17.5 -17.234 -25.891 1 91.94 353 PRO A N 1
ATOM 2799 C CA . PRO A 1 353 ? -18.266 -18.359 -25.359 1 91.94 353 PRO A CA 1
ATOM 2800 C C . PRO A 1 353 ? -17.375 -19.406 -24.672 1 91.94 353 PRO A C 1
ATOM 2802 O O . PRO A 1 353 ? -16.312 -19.75 -25.172 1 91.94 353 PRO A O 1
ATOM 2805 N N . VAL A 1 354 ? -17.781 -19.781 -23.5 1 94.06 354 VAL A N 1
ATOM 2806 C CA . VAL A 1 354 ? -17.078 -20.812 -22.75 1 94.06 354 VAL A CA 1
ATOM 2807 C C . VAL A 1 354 ? -17.844 -22.141 -22.844 1 94.06 354 VAL A C 1
ATOM 2809 O O . VAL A 1 354 ? -17.234 -23.203 -22.953 1 94.06 354 VAL A O 1
ATOM 2812 N N . LEU A 1 355 ? -19.141 -22.125 -22.719 1 96.19 355 LEU A N 1
ATOM 2813 C CA . LEU A 1 355 ? -20.016 -23.25 -22.953 1 96.19 355 LEU A CA 1
ATOM 2814 C C . LEU A 1 355 ? -20.969 -22.984 -24.125 1 96.19 355 LEU A C 1
ATOM 2816 O O . LEU A 1 355 ? -21.5 -21.875 -24.25 1 96.19 355 LEU A O 1
ATOM 2820 N N . LYS A 1 356 ? -21.078 -24.016 -25 1 96.81 356 LYS A N 1
ATOM 2821 C CA . LYS A 1 356 ? -21.891 -23.875 -26.203 1 96.81 356 LYS A CA 1
ATOM 2822 C C . LYS A 1 356 ? -22.938 -24.984 -26.297 1 96.81 356 LYS A C 1
ATOM 2824 O O . LYS A 1 356 ? -22.609 -26.094 -26.719 1 96.81 356 LYS A O 1
ATOM 2829 N N . ASP A 1 357 ? -24.109 -24.641 -26.062 1 96.19 357 ASP A N 1
ATOM 2830 C CA . ASP A 1 357 ? -25.266 -25.531 -26.281 1 96.19 357 ASP A CA 1
ATOM 2831 C C . ASP A 1 357 ? -25.047 -26.891 -25.625 1 96.19 357 ASP A C 1
ATOM 2833 O O . ASP A 1 357 ? -25.156 -27.922 -26.281 1 96.19 357 ASP A O 1
ATOM 2837 N N . VAL A 1 358 ? -24.734 -26.906 -24.406 1 97.06 358 VAL A N 1
ATOM 2838 C CA . VAL A 1 358 ? -24.422 -28.141 -23.672 1 97.06 358 VAL A CA 1
ATOM 2839 C C . VAL A 1 358 ? -25.719 -28.734 -23.094 1 97.06 358 VAL A C 1
ATOM 2841 O O . VAL A 1 358 ? -26.484 -28.047 -22.422 1 97.06 358 VAL A O 1
ATOM 2844 N N . SER A 1 359 ? -25.953 -29.984 -23.375 1 97.62 359 SER A N 1
ATOM 2845 C CA . SER A 1 359 ? -27.141 -30.688 -22.859 1 97.62 359 SER A CA 1
ATOM 2846 C C . SER A 1 359 ? -26.766 -32.031 -22.281 1 97.62 359 SER A C 1
ATOM 2848 O O . SER A 1 359 ? -25.922 -32.75 -22.844 1 97.62 359 SER A O 1
ATOM 2850 N N . PHE A 1 360 ? -27.312 -32.344 -21.094 1 97.12 360 PHE A N 1
ATOM 2851 C CA . PHE A 1 360 ? -27.141 -33.656 -20.469 1 97.12 360 PHE A CA 1
ATOM 2852 C C . PHE A 1 360 ? -28.172 -33.875 -19.375 1 97.12 360 PHE A C 1
ATOM 2854 O O . PHE A 1 360 ? -28.891 -32.969 -19 1 97.12 360 PHE A O 1
ATOM 2861 N N . ASN A 1 361 ? -28.25 -35.062 -18.938 1 96.56 361 ASN A N 1
ATOM 2862 C CA . ASN A 1 361 ? -29.141 -35.438 -17.844 1 96.56 361 ASN A CA 1
ATOM 2863 C C . ASN A 1 361 ? -28.438 -36.375 -16.859 1 96.56 361 ASN A C 1
ATOM 2865 O O . ASN A 1 361 ? -27.688 -37.281 -17.25 1 96.56 361 ASN A O 1
ATOM 2869 N N . ILE A 1 362 ? -28.688 -36.094 -15.586 1 96.69 362 ILE A N 1
ATOM 2870 C CA . ILE A 1 362 ? -28.234 -36.969 -14.516 1 96.69 362 ILE A CA 1
ATOM 2871 C C . ILE A 1 362 ? -29.422 -37.562 -13.766 1 96.69 362 ILE A C 1
ATOM 2873 O O . ILE A 1 362 ? -30.031 -36.875 -12.93 1 96.69 362 ILE A O 1
ATOM 2877 N N . PRO A 1 363 ? -29.641 -38.844 -14.008 1 95.06 363 PRO A N 1
ATOM 2878 C CA . PRO A 1 363 ? -30.75 -39.469 -13.289 1 95.06 363 PRO A CA 1
ATOM 2879 C C . PRO A 1 363 ? -30.516 -39.5 -11.781 1 95.06 363 PRO A C 1
ATOM 2881 O O . PRO A 1 363 ? -29.391 -39.406 -11.32 1 95.06 363 PRO A O 1
ATOM 2884 N N . LYS A 1 364 ? -31.609 -39.719 -11 1 94.06 364 LYS A N 1
ATOM 2885 C CA . LYS A 1 364 ? -31.562 -39.812 -9.539 1 94.06 364 LYS A CA 1
ATOM 2886 C C . LYS A 1 364 ? -30.578 -40.906 -9.086 1 94.06 364 LYS A C 1
ATOM 2888 O O . LYS A 1 364 ? -30.672 -42.031 -9.547 1 94.06 364 LYS A O 1
ATOM 2893 N N . GLY A 1 365 ? -29.609 -40.438 -8.32 1 93.25 365 GLY A N 1
ATOM 2894 C CA . GLY A 1 365 ? -28.703 -41.375 -7.688 1 93.25 365 GLY A CA 1
ATOM 2895 C C . GLY A 1 365 ? -27.562 -41.812 -8.586 1 93.25 365 GLY A C 1
ATOM 2896 O O . GLY A 1 365 ? -26.797 -42.719 -8.242 1 93.25 365 GLY A O 1
ATOM 2897 N N . LYS A 1 366 ? -27.453 -41.188 -9.719 1 95 366 LYS A N 1
ATOM 2898 C CA . LYS A 1 366 ? -26.391 -41.562 -10.656 1 95 366 LYS A CA 1
ATOM 2899 C C . LYS A 1 366 ? -25.234 -40.562 -10.617 1 95 366 LYS A C 1
ATOM 2901 O O . LYS A 1 366 ? -25.391 -39.469 -10.117 1 95 366 LYS A O 1
ATOM 2906 N N . VAL A 1 367 ? -24.125 -41.062 -11.141 1 94.75 367 VAL A N 1
ATOM 2907 C CA . VAL A 1 367 ? -22.906 -40.281 -11.141 1 94.75 367 VAL A CA 1
ATOM 2908 C C . VAL A 1 367 ? -22.5 -39.938 -12.578 1 94.75 367 VAL A C 1
ATOM 2910 O O . VAL A 1 367 ? -22.375 -40.844 -13.414 1 94.75 367 VAL A O 1
ATOM 2913 N N . LEU A 1 368 ? -22.359 -38.656 -12.867 1 95.12 368 LEU A N 1
ATOM 2914 C CA . LEU A 1 368 ? -21.875 -38.188 -14.172 1 95.12 368 LEU A CA 1
ATOM 2915 C C . LEU A 1 368 ? -20.422 -37.75 -14.094 1 95.12 368 LEU A C 1
ATOM 2917 O O . LEU A 1 368 ? -20.062 -36.906 -13.266 1 95.12 368 LEU A O 1
ATOM 2921 N N . GLY A 1 369 ? -19.562 -38.375 -14.867 1 92.88 369 GLY A N 1
ATOM 2922 C CA . GLY A 1 369 ? -18.172 -37.969 -15.008 1 92.88 369 GLY A CA 1
ATOM 2923 C C . GLY A 1 369 ? -17.969 -37.031 -16.188 1 92.88 369 GLY A C 1
ATOM 2924 O O . GLY A 1 369 ? -18.391 -37.312 -17.297 1 92.88 369 GLY A O 1
ATOM 2925 N N . VAL A 1 370 ? -17.375 -35.906 -15.898 1 92.5 370 VAL A N 1
ATOM 2926 C CA . VAL A 1 370 ? -17.094 -34.906 -16.953 1 92.5 370 VAL A CA 1
ATOM 2927 C C . VAL A 1 370 ? -15.602 -34.875 -17.234 1 92.5 370 VAL A C 1
ATOM 2929 O O . VAL A 1 370 ? -14.789 -34.656 -16.328 1 92.5 370 VAL A O 1
ATOM 2932 N N . LEU A 1 371 ? -15.289 -35.094 -18.5 1 88.19 371 LEU A N 1
ATOM 2933 C CA . LEU A 1 371 ? -13.898 -35.125 -18.953 1 88.19 371 LEU A CA 1
ATOM 2934 C C . LEU A 1 371 ? -13.656 -34.062 -20.016 1 88.19 371 LEU A C 1
ATOM 2936 O O . LEU A 1 371 ? -14.594 -33.625 -20.703 1 88.19 371 LEU A O 1
ATOM 2940 N N . GLY A 1 372 ? -12.492 -33.656 -20.062 1 82 372 GLY A N 1
ATOM 2941 C CA . GLY A 1 372 ? -12.102 -32.656 -21.047 1 82 372 GLY A CA 1
ATOM 2942 C C . GLY A 1 372 ? -10.773 -31.984 -20.734 1 82 372 GLY A C 1
ATOM 2943 O O . GLY A 1 372 ? -10.281 -32.062 -19.594 1 82 372 GLY A O 1
ATOM 2944 N N . ARG A 1 373 ? -10.352 -31.297 -21.656 1 74.88 373 ARG A N 1
ATOM 2945 C CA . ARG A 1 373 ? -9.086 -30.594 -21.484 1 74.88 373 ARG A CA 1
ATOM 2946 C C . ARG A 1 373 ? -9.258 -29.359 -20.594 1 74.88 373 ARG A C 1
ATOM 2948 O O . ARG A 1 373 ? -10.383 -28.906 -20.391 1 74.88 373 ARG A O 1
ATOM 2955 N N . THR A 1 374 ? -8.102 -28.984 -20.016 1 74 374 THR A N 1
ATOM 2956 C CA . THR A 1 374 ? -8.141 -27.719 -19.281 1 74 374 THR A CA 1
ATOM 2957 C C . THR A 1 374 ? -8.664 -26.594 -20.156 1 74 374 THR A C 1
ATOM 2959 O O . THR A 1 374 ? -8.273 -26.469 -21.312 1 74 374 THR A O 1
ATOM 2962 N N . GLY A 1 375 ? -9.562 -25.938 -19.703 1 79.06 375 GLY A N 1
ATOM 2963 C CA . GLY A 1 375 ? -10.133 -24.844 -20.469 1 79.06 375 GLY A CA 1
ATOM 2964 C C . GLY A 1 375 ? -11.344 -25.25 -21.281 1 79.06 375 GLY A C 1
ATOM 2965 O O . GLY A 1 375 ? -11.938 -24.422 -21.984 1 79.06 375 GLY A O 1
ATOM 2966 N N . SER A 1 376 ? -11.688 -26.516 -21.172 1 86.12 376 SER A N 1
ATOM 2967 C CA . SER A 1 376 ? -12.797 -27 -21.984 1 86.12 376 SER A CA 1
ATOM 2968 C C . SER A 1 376 ? -14.141 -26.516 -21.438 1 86.12 376 SER A C 1
ATOM 2970 O O . SER A 1 376 ? -15.172 -26.672 -22.094 1 86.12 376 SER A O 1
ATOM 2972 N N . GLY A 1 377 ? -14.133 -25.953 -20.234 1 90.31 377 GLY A N 1
ATOM 2973 C CA . GLY A 1 377 ? -15.359 -25.422 -19.656 1 90.31 377 GLY A CA 1
ATOM 2974 C C . GLY A 1 377 ? -15.891 -26.266 -18.516 1 90.31 377 GLY A C 1
ATOM 2975 O O . GLY A 1 377 ? -16.984 -26 -18 1 90.31 377 GLY A O 1
ATOM 2976 N N . LYS A 1 378 ? -15.203 -27.219 -18.078 1 90.12 378 LYS A N 1
ATOM 2977 C CA . LYS A 1 378 ? -15.648 -28.141 -17.047 1 90.12 378 LYS A CA 1
ATOM 2978 C C . LYS A 1 378 ? -15.977 -27.406 -15.742 1 90.12 378 LYS A C 1
ATOM 2980 O O . LYS A 1 378 ? -17.047 -27.594 -15.172 1 90.12 378 LYS A O 1
ATOM 2985 N N . SER A 1 379 ? -15.047 -26.562 -15.336 1 88.94 379 SER A N 1
ATOM 2986 C CA . SER A 1 379 ? -15.242 -25.828 -14.086 1 88.94 379 SER A CA 1
ATOM 2987 C C . SER A 1 379 ? -16.391 -24.844 -14.195 1 88.94 379 SER A C 1
ATOM 2989 O O . SER A 1 379 ? -17.125 -24.625 -13.219 1 88.94 379 SER A O 1
ATOM 2991 N N . THR A 1 380 ? -16.547 -24.312 -15.359 1 92.75 380 THR A N 1
ATOM 2992 C CA . THR A 1 380 ? -17.656 -23.406 -15.602 1 92.75 380 THR A CA 1
ATOM 2993 C C . THR A 1 380 ? -18.984 -24.125 -15.477 1 92.75 380 THR A C 1
ATOM 2995 O O . THR A 1 380 ? -19.953 -23.594 -14.914 1 92.75 380 THR A O 1
ATOM 2998 N N . LEU A 1 381 ? -18.953 -25.297 -16.016 1 94.5 381 LEU A N 1
ATOM 2999 C CA . LEU A 1 381 ? -20.156 -26.109 -15.914 1 94.5 381 LEU A CA 1
ATOM 3000 C C . LEU A 1 381 ? -20.5 -26.391 -14.453 1 94.5 381 LEU A C 1
ATOM 3002 O O . LEU A 1 381 ? -21.656 -26.281 -14.055 1 94.5 381 LEU A O 1
ATOM 3006 N N . ALA A 1 382 ? -19.531 -26.719 -13.672 1 93 382 ALA A N 1
ATOM 3007 C CA . ALA A 1 382 ? -19.719 -26.969 -12.242 1 93 382 ALA A CA 1
ATOM 3008 C C . ALA A 1 382 ? -20.266 -25.734 -11.539 1 93 382 ALA A C 1
ATOM 3010 O O . ALA A 1 382 ? -21.172 -25.844 -10.711 1 93 382 ALA A O 1
ATOM 3011 N N . ARG A 1 383 ? -19.828 -24.672 -11.898 1 93.06 383 ARG A N 1
ATOM 3012 C CA . ARG A 1 383 ? -20.25 -23.406 -11.281 1 93.06 383 ARG A CA 1
ATOM 3013 C C . ARG A 1 383 ? -21.688 -23.078 -11.625 1 93.06 383 ARG A C 1
ATOM 3015 O O . ARG A 1 383 ? -22.422 -22.516 -10.812 1 93.06 383 ARG A O 1
ATOM 3022 N N . MET A 1 384 ? -22.062 -23.438 -12.766 1 94.25 384 MET A N 1
ATOM 3023 C CA . MET A 1 384 ? -23.438 -23.219 -13.195 1 94.25 384 MET A CA 1
ATOM 3024 C C . MET A 1 384 ? -24.391 -24.125 -12.438 1 94.25 384 MET A C 1
ATOM 3026 O O . MET A 1 384 ? -25.484 -23.703 -12.047 1 94.25 384 MET A O 1
ATOM 3030 N N . LEU A 1 385 ? -23.875 -25.281 -12.266 1 94.38 385 LEU A N 1
ATOM 3031 C CA . LEU A 1 385 ? -24.703 -26.25 -11.547 1 94.38 385 LEU A CA 1
ATOM 3032 C C . LEU A 1 385 ? -24.875 -25.844 -10.086 1 94.38 385 LEU A C 1
ATOM 3034 O O . LEU A 1 385 ? -25.922 -26.094 -9.484 1 94.38 385 LEU A O 1
ATOM 3038 N N . ALA A 1 386 ? -23.875 -25.188 -9.586 1 92.44 386 ALA A N 1
ATOM 3039 C CA . ALA A 1 386 ? -23.938 -24.656 -8.227 1 92.44 386 ALA A CA 1
ATOM 3040 C C . ALA A 1 386 ? -24.641 -23.312 -8.195 1 92.44 386 ALA A C 1
ATOM 3042 O O . ALA A 1 386 ? -24.766 -22.688 -7.141 1 92.44 386 ALA A O 1
ATOM 3043 N N . ARG A 1 387 ? -25 -22.844 -9.336 1 93.5 387 ARG A N 1
ATOM 3044 C CA . ARG A 1 387 ? -25.672 -21.578 -9.594 1 93.5 387 ARG A CA 1
ATOM 3045 C C . ARG A 1 387 ? -24.859 -20.406 -9.055 1 93.5 387 ARG A C 1
ATOM 3047 O O . ARG A 1 387 ? -25.406 -19.516 -8.398 1 93.5 387 ARG A O 1
ATOM 3054 N N . LEU A 1 388 ? -23.672 -20.531 -9.188 1 91.69 388 LEU A N 1
ATOM 3055 C CA . LEU A 1 388 ? -22.812 -19.375 -8.984 1 91.69 388 LEU A CA 1
ATOM 3056 C C . LEU A 1 388 ? -22.938 -18.391 -10.148 1 91.69 388 LEU A C 1
ATOM 3058 O O . LEU A 1 388 ? -22.609 -17.219 -10.008 1 91.69 388 LEU A O 1
ATOM 3062 N N . TYR A 1 389 ? -23.312 -18.984 -11.273 1 92.62 389 TYR A N 1
ATOM 3063 C CA . TYR A 1 389 ? -23.656 -18.25 -12.492 1 92.62 389 TYR A CA 1
ATOM 3064 C C . TYR A 1 389 ? -24.938 -18.781 -13.109 1 92.62 389 TYR A C 1
ATOM 3066 O O . TYR A 1 389 ? -25.234 -19.969 -12.992 1 92.62 389 TYR A O 1
ATOM 3074 N N . ASP A 1 390 ? -25.609 -17.875 -13.719 1 94.19 390 ASP A N 1
ATOM 3075 C CA . ASP A 1 390 ? -26.75 -18.328 -14.523 1 94.19 390 ASP A CA 1
ATOM 3076 C C . ASP A 1 390 ? -26.375 -18.422 -16 1 94.19 390 ASP A C 1
ATOM 3078 O O . ASP A 1 390 ? -25.609 -17.594 -16.516 1 94.19 390 ASP A O 1
ATOM 3082 N N . PRO A 1 391 ? -26.859 -19.438 -16.625 1 95.12 391 PRO A N 1
ATOM 3083 C CA . PRO A 1 391 ? -26.594 -19.531 -18.047 1 95.12 391 PRO A CA 1
ATOM 3084 C C . PRO A 1 391 ? -27.172 -18.375 -18.844 1 95.12 391 PRO A C 1
ATOM 3086 O O . PRO A 1 391 ? -28.203 -17.812 -18.469 1 95.12 391 PRO A O 1
ATOM 3089 N N . LYS A 1 392 ? -26.531 -18.031 -19.938 1 94.19 392 LYS A N 1
ATOM 3090 C CA . LYS A 1 392 ? -27.016 -16.984 -20.828 1 94.19 392 LYS A CA 1
ATOM 3091 C C . LYS A 1 392 ? -28.219 -17.469 -21.625 1 94.19 392 LYS A C 1
ATOM 3093 O O . LYS A 1 392 ? -29.203 -16.734 -21.797 1 94.19 392 LYS A O 1
ATOM 3098 N N . THR A 1 393 ? -28.016 -18.625 -22.219 1 94.94 393 THR A N 1
ATOM 3099 C CA . THR A 1 393 ? -29.109 -19.297 -22.906 1 94.94 393 THR A CA 1
ATOM 3100 C C . THR A 1 393 ? -29.266 -20.719 -22.391 1 94.94 393 THR A C 1
ATOM 3102 O O . THR A 1 393 ? -28.328 -21.312 -21.859 1 94.94 393 THR A O 1
ATOM 3105 N N . GLY A 1 394 ? -30.5 -21.188 -22.438 1 95.94 394 GLY A N 1
ATOM 3106 C CA . GLY A 1 394 ? -30.781 -22.531 -21.922 1 95.94 394 GLY A CA 1
ATOM 3107 C C . GLY A 1 394 ? -31.172 -22.531 -20.453 1 95.94 394 GLY A C 1
ATOM 3108 O O . GLY A 1 394 ? -31.297 -21.469 -19.828 1 95.94 394 GLY A O 1
ATOM 3109 N N . ASP A 1 395 ? -31.469 -23.734 -19.984 1 96.44 395 ASP A N 1
ATOM 3110 C CA . ASP A 1 395 ? -31.922 -23.828 -18.594 1 96.44 395 ASP A CA 1
ATOM 3111 C C . ASP A 1 395 ? -31.406 -25.094 -17.922 1 96.44 395 ASP A C 1
ATOM 3113 O O . ASP A 1 395 ? -31.141 -26.094 -18.594 1 96.44 395 ASP A O 1
ATOM 3117 N N . ILE A 1 396 ? -31.25 -24.953 -16.656 1 96.75 396 ILE A N 1
ATOM 3118 C CA . ILE A 1 396 ? -30.922 -26.094 -15.812 1 96.75 396 ILE A CA 1
ATOM 3119 C C . ILE A 1 396 ? -32.094 -26.422 -14.906 1 96.75 396 ILE A C 1
ATOM 3121 O O . ILE A 1 396 ? -32.75 -25.531 -14.352 1 96.75 396 ILE A O 1
ATOM 3125 N N . TYR A 1 397 ? -32.312 -27.703 -14.867 1 95.75 397 TYR A N 1
ATOM 3126 C CA . TYR A 1 397 ? -33.438 -28.172 -14.062 1 95.75 397 TYR A CA 1
ATOM 3127 C C . TYR A 1 397 ? -32.969 -29.094 -12.953 1 95.75 397 TYR A C 1
ATOM 3129 O O . TYR A 1 397 ? -32.062 -29.906 -13.156 1 95.75 397 TYR A O 1
ATOM 3137 N N . ILE A 1 398 ? -33.594 -28.938 -11.82 1 93.88 398 ILE A N 1
ATOM 3138 C CA . ILE A 1 398 ? -33.406 -29.828 -10.688 1 93.88 398 ILE A CA 1
ATOM 3139 C C . ILE A 1 398 ? -34.75 -30.375 -10.211 1 93.88 398 ILE A C 1
ATOM 3141 O O . ILE A 1 398 ? -35.625 -29.625 -9.805 1 93.88 398 ILE A O 1
ATOM 3145 N N . GLU A 1 399 ? -34.875 -31.625 -10.227 1 91.25 399 GLU A N 1
ATOM 3146 C CA . GLU A 1 399 ? -36.156 -32.281 -9.922 1 91.25 399 GLU A CA 1
ATOM 3147 C C . GLU A 1 399 ? -37.281 -31.672 -10.742 1 91.25 399 GLU A C 1
ATOM 3149 O O . GLU A 1 399 ? -38.344 -31.375 -10.203 1 91.25 399 GLU A O 1
ATOM 3154 N N . GLY A 1 400 ? -36.906 -31.359 -11.875 1 90 400 GLY A N 1
ATOM 3155 C CA . GLY A 1 400 ? -37.906 -30.859 -12.805 1 90 400 GLY A CA 1
ATOM 3156 C C . GLY A 1 400 ? -38.188 -29.375 -12.664 1 90 400 GLY A C 1
ATOM 3157 O O . GLY A 1 400 ? -38.938 -28.797 -13.445 1 90 400 GLY A O 1
ATOM 3158 N N . LYS A 1 401 ? -37.625 -28.781 -11.75 1 92.75 401 LYS A N 1
ATOM 3159 C CA . LYS A 1 401 ? -37.812 -27.344 -11.531 1 92.75 401 LYS A CA 1
ATOM 3160 C C . LYS A 1 401 ? -36.656 -26.547 -12.094 1 92.75 401 LYS A C 1
ATOM 3162 O O . LYS A 1 401 ? -35.5 -26.969 -11.992 1 92.75 401 LYS A O 1
ATOM 3167 N N . LYS A 1 402 ? -37.031 -25.375 -12.602 1 94.44 402 LYS A N 1
ATOM 3168 C CA . LYS A 1 402 ? -35.938 -24.516 -13.094 1 94.44 402 LYS A CA 1
ATOM 3169 C C . LYS A 1 402 ? -35.062 -24.031 -11.953 1 94.44 402 LYS A C 1
ATOM 3171 O O . LYS A 1 402 ? -35.562 -23.578 -10.922 1 94.44 402 LYS A O 1
ATOM 3176 N N . LEU A 1 403 ? -33.812 -24.109 -12.18 1 94.38 403 LEU A N 1
ATOM 3177 C CA . LEU A 1 403 ? -32.844 -23.797 -11.148 1 94.38 403 LEU A CA 1
ATOM 3178 C C . LEU A 1 403 ? -32.969 -22.344 -10.688 1 94.38 403 LEU A C 1
ATOM 3180 O O . LEU A 1 403 ? -32.781 -22.047 -9.508 1 94.38 403 LEU A O 1
ATOM 3184 N N . ASN A 1 404 ? -33.312 -21.438 -11.602 1 92.94 404 ASN A N 1
ATOM 3185 C CA . ASN A 1 404 ? -33.375 -20.016 -11.289 1 92.94 404 ASN A CA 1
ATOM 3186 C C . ASN A 1 404 ? -34.625 -19.688 -10.477 1 92.94 404 ASN A C 1
ATOM 3188 O O . ASN A 1 404 ? -34.719 -18.609 -9.891 1 92.94 404 ASN A O 1
ATOM 3192 N N . LEU A 1 405 ? -35.531 -20.641 -10.367 1 93.75 405 LEU A N 1
ATOM 3193 C CA . LEU A 1 405 ? -36.75 -20.406 -9.617 1 93.75 405 LEU A CA 1
ATOM 3194 C C . LEU A 1 405 ? -36.656 -21 -8.211 1 93.75 405 LEU A C 1
ATOM 3196 O O . LEU A 1 405 ? -37.469 -20.688 -7.336 1 93.75 405 LEU A O 1
ATOM 3200 N N . VAL A 1 406 ? -35.688 -21.766 -8 1 93.12 406 VAL A N 1
ATOM 3201 C CA . VAL A 1 406 ? -35.5 -22.391 -6.691 1 93.12 406 VAL A CA 1
ATOM 3202 C C . VAL A 1 406 ? -34.812 -21.391 -5.754 1 93.12 406 VAL A C 1
ATOM 3204 O O . VAL A 1 406 ? -33.938 -20.641 -6.168 1 93.12 406 VAL A O 1
ATOM 3207 N N . SER A 1 407 ? -35.281 -21.438 -4.543 1 92.19 407 SER A N 1
ATOM 3208 C CA . SER A 1 407 ? -34.656 -20.578 -3.551 1 92.19 407 SER A CA 1
ATOM 3209 C C . SER A 1 407 ? -33.188 -20.922 -3.355 1 92.19 407 SER A C 1
ATOM 3211 O O . SER A 1 407 ? -32.844 -22.109 -3.266 1 92.19 407 SER A O 1
ATOM 3213 N N . LEU A 1 408 ? -32.406 -19.906 -3.236 1 90.06 408 LEU A N 1
ATOM 3214 C CA . LEU A 1 408 ? -30.953 -20.125 -3.09 1 90.06 408 LEU A CA 1
ATOM 3215 C C . LEU A 1 408 ? -30.656 -20.844 -1.782 1 90.06 408 LEU A C 1
ATOM 3217 O O . LEU A 1 408 ? -29.734 -21.672 -1.724 1 90.06 408 LEU A O 1
ATOM 3221 N N . LYS A 1 409 ? -31.422 -20.531 -0.785 1 87.44 409 LYS A N 1
ATOM 3222 C CA . LYS A 1 409 ? -31.234 -21.188 0.509 1 87.44 409 LYS A CA 1
ATOM 3223 C C . LYS A 1 409 ? -31.453 -22.688 0.406 1 87.44 409 LYS A C 1
ATOM 3225 O O . LYS A 1 409 ? -30.656 -23.469 0.923 1 87.44 409 LYS A O 1
ATOM 3230 N N . GLU A 1 410 ? -32.438 -23.016 -0.29 1 88.56 410 GLU A N 1
ATOM 3231 C CA . GLU A 1 410 ? -32.781 -24.422 -0.473 1 88.56 410 GLU A CA 1
ATOM 3232 C C . GLU A 1 410 ? -31.75 -25.109 -1.38 1 88.56 410 GLU A C 1
ATOM 3234 O O . GLU A 1 410 ? -31.359 -26.25 -1.142 1 88.56 410 GLU A O 1
ATOM 3239 N N . LEU A 1 411 ? -31.406 -24.422 -2.338 1 90.94 411 LEU A N 1
ATOM 3240 C CA . LEU A 1 411 ? -30.422 -24.969 -3.262 1 90.94 411 LEU A CA 1
ATOM 3241 C C . LEU A 1 411 ? -29.094 -25.234 -2.549 1 90.94 411 LEU A C 1
ATOM 3243 O O . LEU A 1 411 ? -28.484 -26.281 -2.742 1 90.94 411 LEU A O 1
ATOM 3247 N N . ARG A 1 412 ? -28.703 -24.312 -1.789 1 89.12 412 ARG A N 1
ATOM 3248 C CA . ARG A 1 412 ? -27.438 -24.438 -1.073 1 89.12 412 ARG A CA 1
ATOM 3249 C C . ARG A 1 412 ? -27.516 -25.547 -0.028 1 89.12 412 ARG A C 1
ATOM 3251 O O . ARG A 1 412 ? -26.516 -26.219 0.244 1 89.12 412 ARG A O 1
ATOM 3258 N N . ARG A 1 413 ? -28.641 -25.734 0.488 1 87.06 413 ARG A N 1
ATOM 3259 C CA . ARG A 1 413 ? -28.844 -26.797 1.48 1 87.06 413 ARG A CA 1
ATOM 3260 C C . ARG A 1 413 ? -28.797 -28.172 0.833 1 87.06 413 ARG A C 1
ATOM 3262 O O . ARG A 1 413 ? -28.281 -29.125 1.426 1 87.06 413 ARG A O 1
ATOM 3269 N N . ASN A 1 414 ? -29.172 -28.203 -0.383 1 90.38 414 ASN A N 1
ATOM 3270 C CA . ASN A 1 414 ? -29.328 -29.5 -1.032 1 90.38 414 ASN A CA 1
ATOM 3271 C C . ASN A 1 414 ? -28.156 -29.812 -1.963 1 90.38 414 ASN A C 1
ATOM 3273 O O . ASN A 1 414 ? -28.078 -30.906 -2.512 1 90.38 414 ASN A O 1
ATOM 3277 N N . THR A 1 415 ? -27.359 -28.844 -2.111 1 92.06 415 THR A N 1
ATOM 3278 C CA . THR A 1 415 ? -26.234 -29.031 -3.023 1 92.06 415 THR A CA 1
ATOM 3279 C C . THR A 1 415 ? -24.922 -28.766 -2.312 1 92.06 415 THR A C 1
ATOM 3281 O O . THR A 1 415 ? -24.828 -27.844 -1.492 1 92.06 415 THR A O 1
ATOM 3284 N N . ALA A 1 416 ? -23.938 -29.578 -2.562 1 92.06 416 ALA A N 1
ATOM 3285 C CA . ALA A 1 416 ? -22.578 -29.344 -2.076 1 92.06 416 ALA A CA 1
ATOM 3286 C C . ALA A 1 416 ? -21.594 -29.234 -3.234 1 92.06 416 ALA A C 1
ATOM 3288 O O . ALA A 1 416 ? -21.625 -30.047 -4.168 1 92.06 416 ALA A O 1
ATOM 3289 N N . PHE A 1 417 ? -20.828 -28.172 -3.209 1 91.75 417 PHE A N 1
ATOM 3290 C CA . PHE A 1 417 ? -19.828 -27.938 -4.234 1 91.75 417 PHE A CA 1
ATOM 3291 C C . PHE A 1 417 ? -18.422 -27.984 -3.637 1 91.75 417 PHE A C 1
ATOM 3293 O O . PHE A 1 417 ? -18.062 -27.156 -2.807 1 91.75 417 PHE A O 1
ATOM 3300 N N . VAL A 1 418 ? -17.688 -29 -3.98 1 89.75 418 VAL A N 1
ATOM 3301 C CA . VAL A 1 418 ? -16.281 -29.109 -3.562 1 89.75 418 VAL A CA 1
ATOM 3302 C C . VAL A 1 418 ? -15.375 -28.609 -4.68 1 89.75 418 VAL A C 1
ATOM 3304 O O . VAL A 1 418 ? -15.211 -29.297 -5.699 1 89.75 418 VAL A O 1
ATOM 3307 N N . THR A 1 419 ? -14.773 -27.531 -4.449 1 85.12 419 THR A N 1
ATOM 3308 C CA . THR A 1 419 ? -13.945 -26.891 -5.469 1 85.12 419 THR A CA 1
ATOM 3309 C C . THR A 1 419 ? -12.523 -27.453 -5.445 1 85.12 419 THR A C 1
ATOM 3311 O O . THR A 1 419 ? -12.156 -28.172 -4.512 1 85.12 419 THR A O 1
ATOM 3314 N N . GLN A 1 420 ? -11.852 -27.078 -6.5 1 74.5 420 GLN A N 1
ATOM 3315 C CA . GLN A 1 420 ? -10.461 -27.5 -6.605 1 74.5 420 GLN A CA 1
ATOM 3316 C C . GLN A 1 420 ? -9.609 -26.859 -5.512 1 74.5 420 GLN A C 1
ATOM 3318 O O . GLN A 1 420 ? -8.727 -27.516 -4.949 1 74.5 420 GLN A O 1
ATOM 3323 N N . ASP A 1 421 ? -9.906 -25.656 -5.25 1 77.94 421 ASP A N 1
ATOM 3324 C CA . ASP A 1 421 ? -9.211 -24.906 -4.207 1 77.94 421 ASP A CA 1
ATOM 3325 C C . ASP A 1 421 ? -10.109 -24.688 -2.994 1 77.94 421 ASP A C 1
ATOM 3327 O O . ASP A 1 421 ? -10.758 -23.641 -2.879 1 77.94 421 ASP A O 1
ATOM 3331 N N . VAL A 1 422 ? -9.984 -25.641 -2.068 1 81.25 422 VAL A N 1
ATOM 3332 C CA . VAL A 1 422 ? -10.859 -25.609 -0.899 1 81.25 422 VAL A CA 1
ATOM 3333 C C . VAL A 1 422 ? -10.477 -24.438 0 1 81.25 422 VAL A C 1
ATOM 3335 O O . VAL A 1 422 ? -9.305 -24.281 0.359 1 81.25 422 VAL A O 1
ATOM 3338 N N . GLN A 1 423 ? -11.445 -23.672 0.283 1 77.94 423 GLN A N 1
ATOM 3339 C CA . GLN A 1 423 ? -11.211 -22.531 1.178 1 77.94 423 GLN A CA 1
ATOM 3340 C C . GLN A 1 423 ? -11.375 -22.953 2.639 1 77.94 423 GLN A C 1
ATOM 3342 O O . GLN A 1 423 ? -12.359 -23.578 3.006 1 77.94 423 GLN A O 1
ATOM 3347 N N . LEU A 1 424 ? -10.312 -22.625 3.395 1 82.12 424 LEU A N 1
ATOM 3348 C CA . LEU A 1 424 ? -10.344 -22.828 4.84 1 82.12 424 LEU A CA 1
ATOM 3349 C C . LEU A 1 424 ? -10.438 -21.5 5.57 1 82.12 424 LEU A C 1
ATOM 3351 O O . LEU A 1 424 ? -9.828 -20.516 5.152 1 82.12 424 LEU A O 1
ATOM 3355 N N . PHE A 1 425 ? -11.305 -21.453 6.562 1 81.94 425 PHE A N 1
ATOM 3356 C CA . PHE A 1 425 ? -11.422 -20.25 7.398 1 81.94 425 PHE A CA 1
ATOM 3357 C C . PHE A 1 425 ? -10.414 -20.297 8.547 1 81.94 425 PHE A C 1
ATOM 3359 O O . PHE A 1 425 ? -10.086 -21.375 9.047 1 81.94 425 PHE A O 1
ATOM 3366 N N . ASN A 1 426 ? -9.844 -19.125 8.828 1 84.56 426 ASN A N 1
ATOM 3367 C CA . ASN A 1 426 ? -9.078 -19.047 10.062 1 84.56 426 ASN A CA 1
ATOM 3368 C C . ASN A 1 426 ? -9.961 -19.25 11.289 1 84.56 426 ASN A C 1
ATOM 3370 O O . ASN A 1 426 ? -10.422 -18.281 11.898 1 84.56 426 ASN A O 1
ATOM 3374 N N . ALA A 1 427 ? -10.164 -20.438 11.609 1 86.81 427 ALA A N 1
ATOM 3375 C CA . ALA A 1 427 ? -11.062 -20.875 12.672 1 86.81 427 ALA A CA 1
ATOM 3376 C C . ALA A 1 427 ? -10.766 -22.312 13.086 1 86.81 427 ALA A C 1
ATOM 3378 O O . ALA A 1 427 ? -9.82 -22.922 12.586 1 86.81 427 ALA A O 1
ATOM 3379 N N . THR A 1 428 ? -11.516 -22.797 13.977 1 91.25 428 THR A N 1
ATOM 3380 C CA . THR A 1 428 ? -11.32 -24.156 14.461 1 91.25 428 THR A CA 1
ATOM 3381 C C . THR A 1 428 ? -11.773 -25.172 13.43 1 91.25 428 THR A C 1
ATOM 3383 O O . THR A 1 428 ? -12.516 -24.844 12.5 1 91.25 428 THR A O 1
ATOM 3386 N N . VAL A 1 429 ? -11.297 -26.391 13.602 1 92.75 429 VAL A N 1
ATOM 3387 C CA . VAL A 1 429 ? -11.758 -27.484 12.758 1 92.75 429 VAL A CA 1
ATOM 3388 C C . VAL A 1 429 ? -13.273 -27.609 12.852 1 92.75 429 VAL A C 1
ATOM 3390 O O . VAL A 1 429 ? -13.953 -27.797 11.836 1 92.75 429 VAL A O 1
ATOM 3393 N N . ARG A 1 430 ? -13.781 -27.375 14.016 1 93.25 430 ARG A N 1
ATOM 3394 C CA . ARG A 1 430 ? -15.219 -27.406 14.258 1 93.25 430 ARG A CA 1
ATOM 3395 C C . ARG A 1 430 ? -15.945 -26.391 13.383 1 93.25 430 ARG A C 1
ATOM 3397 O O . ARG A 1 430 ? -16.891 -26.734 12.672 1 93.25 430 ARG A O 1
ATOM 3404 N N . GLU A 1 431 ? -15.469 -25.219 13.391 1 89.56 431 GLU A N 1
ATOM 3405 C CA . GLU A 1 431 ? -16.109 -24.141 12.656 1 89.56 431 GLU A CA 1
ATOM 3406 C C . GLU A 1 431 ? -16 -24.344 11.148 1 89.56 431 GLU A C 1
ATOM 3408 O O . GLU A 1 431 ? -16.938 -24.031 10.398 1 89.56 431 GLU A O 1
ATOM 3413 N N . ASN A 1 432 ? -14.867 -24.875 10.75 1 90.19 432 ASN A N 1
ATOM 3414 C CA . ASN A 1 432 ? -14.656 -25.141 9.328 1 90.19 432 ASN A CA 1
ATOM 3415 C C . ASN A 1 432 ? -15.562 -26.25 8.82 1 90.19 432 ASN A C 1
ATOM 3417 O O . ASN A 1 432 ? -15.859 -26.312 7.625 1 90.19 432 ASN A O 1
ATOM 3421 N N . LEU A 1 433 ? -16.016 -27.062 9.766 1 91.88 433 LEU A N 1
ATOM 3422 C CA . LEU A 1 433 ? -16.844 -28.203 9.383 1 91.88 433 LEU A CA 1
ATOM 3423 C C . LEU A 1 433 ? -18.328 -27.844 9.477 1 91.88 433 LEU A C 1
ATOM 3425 O O . LEU A 1 433 ? -19.172 -28.469 8.828 1 91.88 433 LEU A O 1
ATOM 3429 N N . THR A 1 434 ? -18.625 -26.766 10.297 1 91 434 THR A N 1
ATOM 3430 C CA . THR A 1 434 ? -20.047 -26.578 10.625 1 91 434 THR A CA 1
ATOM 3431 C C . THR A 1 434 ? -20.484 -25.156 10.266 1 91 434 THR A C 1
ATOM 3433 O O . THR A 1 434 ? -21.547 -24.703 10.703 1 91 434 THR A O 1
ATOM 3436 N N . PHE A 1 435 ? -19.734 -24.406 9.5 1 86.94 435 PHE A N 1
ATOM 3437 C CA . PHE A 1 435 ? -20.031 -23 9.266 1 86.94 435 PHE A CA 1
ATOM 3438 C C . PHE A 1 435 ? -21.375 -22.828 8.57 1 86.94 435 PHE A C 1
ATOM 3440 O O . PHE A 1 435 ? -22 -21.781 8.664 1 86.94 435 PHE A O 1
ATOM 3447 N N . PHE A 1 436 ? -21.875 -23.859 7.914 1 84.69 436 PHE A N 1
ATOM 3448 C CA . PHE A 1 436 ? -23.141 -23.797 7.203 1 84.69 436 PHE A CA 1
ATOM 3449 C C . PHE A 1 436 ? -24.297 -24.094 8.141 1 84.69 436 PHE A C 1
ATOM 3451 O O . PHE A 1 436 ? -25.453 -23.797 7.82 1 84.69 436 PHE A O 1
ATOM 3458 N N . ASN A 1 437 ? -24.031 -24.75 9.25 1 86.12 437 ASN A N 1
ATOM 3459 C CA . ASN A 1 437 ? -25.031 -25.125 10.25 1 86.12 437 ASN A CA 1
ATOM 3460 C C . ASN A 1 437 ? -24.422 -25.203 11.648 1 86.12 437 ASN A C 1
ATOM 3462 O O . ASN A 1 437 ? -23.781 -26.203 12.008 1 86.12 437 ASN A O 1
ATOM 3466 N N . SER A 1 438 ? -24.781 -24.266 12.391 1 82.94 438 SER A N 1
ATOM 3467 C CA . SER A 1 438 ? -24.172 -24.156 13.719 1 82.94 438 SER A CA 1
ATOM 3468 C C . SER A 1 438 ? -24.781 -25.172 14.688 1 82.94 438 SER A C 1
ATOM 3470 O O . SER A 1 438 ? -24.25 -25.391 15.773 1 82.94 438 SER A O 1
ATOM 3472 N N . ASN A 1 439 ? -25.734 -25.859 14.297 1 87.81 439 ASN A N 1
ATOM 3473 C CA . ASN A 1 439 ? -26.438 -26.781 15.188 1 87.81 439 ASN A CA 1
ATOM 3474 C C . ASN A 1 439 ? -25.812 -28.172 15.18 1 87.81 439 ASN A C 1
ATOM 3476 O O . ASN A 1 439 ? -26.188 -29.031 15.969 1 87.81 439 ASN A O 1
ATOM 3480 N N . ILE A 1 440 ? -24.875 -28.344 14.305 1 92.31 440 ILE A N 1
ATOM 3481 C CA . ILE A 1 440 ? -24.234 -29.656 14.242 1 92.31 440 ILE A CA 1
ATOM 3482 C C . ILE A 1 440 ? -23.422 -29.906 15.516 1 92.31 440 ILE A C 1
ATOM 3484 O O . ILE A 1 440 ? -22.594 -29.078 15.891 1 92.31 440 ILE A O 1
ATOM 3488 N N . LYS A 1 441 ? -23.672 -31.062 16.219 1 91.25 441 LYS A N 1
ATOM 3489 C CA . LYS A 1 441 ? -23.016 -31.391 17.484 1 91.25 441 LYS A CA 1
ATOM 3490 C C . LYS A 1 441 ? -21.703 -32.125 17.25 1 91.25 441 LYS A C 1
ATOM 3492 O O . LYS A 1 441 ? -21.484 -32.719 16.188 1 91.25 441 LYS A O 1
ATOM 3497 N N . ASP A 1 442 ? -20.859 -32.156 18.125 1 94.88 442 ASP A N 1
ATOM 3498 C CA . ASP A 1 442 ? -19.562 -32.781 18.047 1 94.88 442 ASP A CA 1
ATOM 3499 C C . ASP A 1 442 ? -19.703 -34.281 17.797 1 94.88 442 ASP A C 1
ATOM 3501 O O . ASP A 1 442 ? -18.922 -34.875 17.062 1 94.88 442 ASP A O 1
ATOM 3505 N N . GLU A 1 443 ? -20.703 -34.781 18.438 1 94.69 443 GLU A N 1
ATOM 3506 C CA . GLU A 1 443 ? -20.938 -36.219 18.312 1 94.69 443 GLU A CA 1
ATOM 3507 C C . GLU A 1 443 ? -21.203 -36.594 16.859 1 94.69 443 GLU A C 1
ATOM 3509 O O . GLU A 1 443 ? -20.75 -37.625 16.375 1 94.69 443 GLU A O 1
ATOM 3514 N N . GLU A 1 444 ? -21.906 -35.75 16.188 1 94.94 444 GLU A N 1
ATOM 3515 C CA . GLU A 1 444 ? -22.203 -35.969 14.781 1 94.94 444 GLU A CA 1
ATOM 3516 C C . GLU A 1 444 ? -20.953 -35.906 13.922 1 94.94 444 GLU A C 1
ATOM 3518 O O . GLU A 1 444 ? -20.781 -36.656 12.984 1 94.94 444 GLU A O 1
ATOM 3523 N N . ILE A 1 445 ? -20.125 -35.031 14.234 1 95.75 445 ILE A N 1
ATOM 3524 C CA . ILE A 1 445 ? -18.875 -34.844 13.508 1 95.75 445 ILE A CA 1
ATOM 3525 C C . ILE A 1 445 ? -18 -36.094 13.672 1 95.75 445 ILE A C 1
ATOM 3527 O O . ILE A 1 445 ? -17.5 -36.625 12.688 1 95.75 445 ILE A O 1
ATOM 3531 N N . LEU A 1 446 ? -17.891 -36.5 14.914 1 94.69 446 LEU A N 1
ATOM 3532 C CA . LEU A 1 446 ? -17.031 -37.656 15.219 1 94.69 446 LEU A CA 1
ATOM 3533 C C . LEU A 1 446 ? -17.594 -38.938 14.594 1 94.69 446 LEU A C 1
ATOM 3535 O O . LEU A 1 446 ? -16.828 -39.75 14.086 1 94.69 446 LEU A O 1
ATOM 3539 N N . ALA A 1 447 ? -18.844 -39.031 14.641 1 94.25 447 ALA A N 1
ATOM 3540 C CA . ALA A 1 447 ? -19.484 -40.188 14.008 1 94.25 447 ALA A CA 1
ATOM 3541 C C . ALA A 1 447 ? -19.219 -40.219 12.508 1 94.25 447 ALA A C 1
ATOM 3543 O O . ALA A 1 447 ? -18.953 -41.281 11.93 1 94.25 447 ALA A O 1
ATOM 3544 N N . THR A 1 448 ? -19.328 -39.094 11.891 1 93.69 448 THR A N 1
ATOM 3545 C CA . THR A 1 448 ? -19.078 -38.969 10.453 1 93.69 448 THR A CA 1
ATOM 3546 C C . THR A 1 448 ? -17.641 -39.312 10.125 1 93.69 448 THR A C 1
ATOM 3548 O O . THR A 1 448 ? -17.375 -40.062 9.172 1 93.69 448 THR A O 1
ATOM 3551 N N . LEU A 1 449 ? -16.766 -38.844 10.906 1 93.5 449 LEU A N 1
ATOM 3552 C CA . LEU A 1 449 ? -15.352 -39.125 10.711 1 93.5 449 LEU A CA 1
ATOM 3553 C C . LEU A 1 449 ? -15.07 -40.625 10.836 1 93.5 449 LEU A C 1
ATOM 3555 O O . LEU A 1 449 ? -14.289 -41.188 10.062 1 93.5 449 LEU A O 1
ATOM 3559 N N . TYR A 1 450 ? -15.727 -41.188 11.773 1 91.06 450 TYR A N 1
ATOM 3560 C CA . TYR A 1 450 ? -15.594 -42.625 11.977 1 91.06 450 TYR A CA 1
ATOM 3561 C C . TYR A 1 450 ? -16.172 -43.406 10.805 1 91.06 450 TYR A C 1
ATOM 3563 O O . TYR A 1 450 ? -15.539 -44.344 10.281 1 91.06 450 TYR A O 1
ATOM 3571 N N . ASP A 1 451 ? -17.281 -43.031 10.359 1 90.25 451 ASP A N 1
ATOM 3572 C CA . ASP A 1 451 ? -17.984 -43.719 9.281 1 90.25 451 ASP A CA 1
ATOM 3573 C C . ASP A 1 451 ? -17.172 -43.656 7.984 1 90.25 451 ASP A C 1
ATOM 3575 O O . ASP A 1 451 ? -17.203 -44.625 7.195 1 90.25 451 ASP A O 1
ATOM 3579 N N . ILE A 1 452 ? -16.484 -42.594 7.816 1 89.38 452 ILE A N 1
ATOM 3580 C CA . ILE A 1 452 ? -15.758 -42.438 6.559 1 89.38 452 ILE A CA 1
ATOM 3581 C C . ILE A 1 452 ? -14.328 -42.938 6.715 1 89.38 452 ILE A C 1
ATOM 3583 O O . ILE A 1 452 ? -13.57 -42.969 5.742 1 89.38 452 ILE A O 1
ATOM 3587 N N . GLY A 1 453 ? -13.922 -43.281 7.906 1 87.06 453 GLY A N 1
ATOM 3588 C CA . GLY A 1 453 ? -12.609 -43.844 8.148 1 87.06 453 GLY A CA 1
ATOM 3589 C C . GLY A 1 453 ? -11.516 -42.781 8.266 1 87.06 453 GLY A C 1
ATOM 3590 O O . GLY A 1 453 ? -10.391 -43 7.812 1 87.06 453 GLY A O 1
ATOM 3591 N N . LEU A 1 454 ? -11.891 -41.656 8.75 1 90.06 454 LEU A N 1
ATOM 3592 C CA . LEU A 1 454 ? -10.914 -40.594 8.828 1 90.06 454 LEU A CA 1
ATOM 3593 C C . LEU A 1 454 ? -10.539 -40.312 10.281 1 90.06 454 LEU A C 1
ATOM 3595 O O . LEU A 1 454 ? -10.047 -39.219 10.602 1 90.06 454 LEU A O 1
ATOM 3599 N N . GLN A 1 455 ? -10.727 -41.25 11.117 1 89.5 455 GLN A N 1
ATOM 3600 C CA . GLN A 1 455 ? -10.469 -41.062 12.539 1 89.5 455 GLN A CA 1
ATOM 3601 C C . GLN A 1 455 ? -8.984 -40.781 12.805 1 89.5 455 GLN A C 1
ATOM 3603 O O . GLN A 1 455 ? -8.633 -39.938 13.625 1 89.5 455 GLN A O 1
ATOM 3608 N N . GLU A 1 456 ? -8.219 -41.5 12.125 1 87.56 456 GLU A N 1
ATOM 3609 C CA . GLU A 1 456 ? -6.781 -41.344 12.328 1 87.56 456 GLU A CA 1
ATOM 3610 C C . GLU A 1 456 ? -6.301 -40 11.852 1 87.56 456 GLU A C 1
ATOM 3612 O O . GLU A 1 456 ? -5.445 -39.375 12.484 1 87.56 456 GLU A O 1
ATOM 3617 N N . TRP A 1 457 ? -6.84 -39.594 10.75 1 87.75 457 TRP A N 1
ATOM 3618 C CA . TRP A 1 457 ? -6.512 -38.281 10.242 1 87.75 457 TRP A CA 1
ATOM 3619 C C . TRP A 1 457 ? -6.945 -37.188 11.219 1 87.75 457 TRP A C 1
ATOM 3621 O O . TRP A 1 457 ? -6.199 -36.25 11.469 1 87.75 457 TRP A O 1
ATOM 3631 N N . TYR A 1 458 ? -8.047 -37.406 11.805 1 89.38 458 TYR A N 1
ATOM 3632 C CA . TYR A 1 458 ? -8.586 -36.469 12.789 1 89.38 458 TYR A CA 1
ATOM 3633 C C . TYR A 1 458 ? -7.703 -36.406 14.031 1 89.38 458 TYR A C 1
ATOM 3635 O O . TYR A 1 458 ? -7.477 -35.344 14.602 1 89.38 458 TYR A O 1
ATOM 3643 N N . ASN A 1 459 ? -7.262 -37.531 14.414 1 89.25 459 ASN A N 1
ATOM 3644 C CA . ASN A 1 459 ? -6.449 -37.625 15.625 1 89.25 459 ASN A CA 1
ATOM 3645 C C . ASN A 1 459 ? -5.109 -36.906 15.461 1 89.25 459 ASN A C 1
ATOM 3647 O O . ASN A 1 459 ? -4.438 -36.625 16.453 1 89.25 459 ASN A O 1
ATOM 3651 N N . SER A 1 460 ? -4.793 -36.625 14.266 1 86.88 460 SER A N 1
ATOM 3652 C CA . SER A 1 460 ? -3.523 -35.969 14.016 1 86.88 460 SER A CA 1
ATOM 3653 C C . SER A 1 460 ? -3.609 -34.469 14.344 1 86.88 460 SER A C 1
ATOM 3655 O O . SER A 1 460 ? -2.586 -33.812 14.477 1 86.88 460 SER A O 1
ATOM 3657 N N . PHE A 1 461 ? -4.828 -34 14.531 1 90.12 461 PHE A N 1
ATOM 3658 C CA . PHE A 1 461 ? -4.988 -32.625 14.93 1 90.12 461 PHE A CA 1
ATOM 3659 C C . PHE A 1 461 ? -4.609 -32.438 16.391 1 90.12 461 PHE A C 1
ATOM 3661 O O . PHE A 1 461 ? -5.172 -33.062 17.281 1 90.12 461 PHE A O 1
ATOM 3668 N N . PRO A 1 462 ? -3.781 -31.453 16.672 1 89.19 462 PRO A N 1
ATOM 3669 C CA . PRO A 1 462 ? -3.26 -31.297 18.031 1 89.19 462 PRO A CA 1
ATOM 3670 C C . PRO A 1 462 ? -4.355 -31.016 19.047 1 89.19 462 PRO A C 1
ATOM 3672 O O . PRO A 1 462 ? -4.289 -31.484 20.188 1 89.19 462 PRO A O 1
ATOM 3675 N N . ASN A 1 463 ? -5.383 -30.297 18.703 1 93 463 ASN A N 1
ATOM 3676 C CA . ASN A 1 463 ? -6.449 -29.938 19.641 1 93 463 ASN A CA 1
ATOM 3677 C C . ASN A 1 463 ? -7.809 -30.438 19.141 1 93 463 ASN A C 1
ATOM 3679 O O . ASN A 1 463 ? -8.836 -29.812 19.422 1 93 463 ASN A O 1
ATOM 3683 N N . GLY A 1 464 ? -7.699 -31.453 18.281 1 92.12 464 GLY A N 1
ATOM 3684 C CA . GLY A 1 464 ? -8.945 -32 17.766 1 92.12 464 GLY A CA 1
ATOM 3685 C C . GLY A 1 464 ? -9.797 -30.984 17.047 1 92.12 464 GLY A C 1
ATOM 3686 O O . GLY A 1 464 ? -9.312 -30.266 16.172 1 92.12 464 GLY A O 1
ATOM 3687 N N . LEU A 1 465 ? -10.977 -30.859 17.531 1 93.06 465 LEU A N 1
ATOM 3688 C CA . LEU A 1 465 ? -11.945 -29.969 16.906 1 93.06 465 LEU A CA 1
ATOM 3689 C C . LEU A 1 465 ? -11.617 -28.516 17.203 1 93.06 465 LEU A C 1
ATOM 3691 O O . LEU A 1 465 ? -12.078 -27.609 16.5 1 93.06 465 LEU A O 1
ATOM 3695 N N . ASP A 1 466 ? -10.773 -28.344 18.125 1 93.12 466 ASP A N 1
ATOM 3696 C CA . ASP A 1 466 ? -10.461 -26.969 18.531 1 93.12 466 ASP A CA 1
ATOM 3697 C C . ASP A 1 466 ? -9.156 -26.5 17.891 1 93.12 466 ASP A C 1
ATOM 3699 O O . ASP A 1 466 ? -8.719 -25.359 18.109 1 93.12 466 ASP A O 1
ATOM 3703 N N . THR A 1 467 ? -8.648 -27.375 17.078 1 92.31 467 THR A N 1
ATOM 3704 C CA . THR A 1 467 ? -7.438 -26.969 16.375 1 92.31 467 THR A CA 1
ATOM 3705 C C . THR A 1 467 ? -7.723 -25.812 15.422 1 92.31 467 THR A C 1
ATOM 3707 O O . THR A 1 467 ? -8.695 -25.844 14.656 1 92.31 467 THR A O 1
ATOM 3710 N N . ILE A 1 468 ? -6.934 -24.781 15.492 1 89.06 468 ILE A N 1
ATOM 3711 C CA . ILE A 1 468 ? -7.121 -23.609 14.656 1 89.06 468 ILE A CA 1
ATOM 3712 C C . ILE A 1 468 ? -6.418 -23.812 13.32 1 89.06 468 ILE A C 1
ATOM 3714 O O . ILE A 1 468 ? -5.242 -24.172 13.273 1 89.06 468 ILE A O 1
ATOM 3718 N N . LEU A 1 469 ? -7.184 -23.594 12.281 1 86.56 469 LEU A N 1
ATOM 3719 C CA . LEU A 1 469 ? -6.633 -23.672 10.93 1 86.56 469 LEU A CA 1
ATOM 3720 C C . LEU A 1 469 ? -6.379 -22.281 10.367 1 86.56 469 LEU A C 1
ATOM 3722 O O . LEU A 1 469 ? -7.059 -21.328 10.734 1 86.56 469 LEU A O 1
ATOM 3726 N N . ASP A 1 470 ? -5.391 -22.156 9.57 1 77.5 470 ASP A N 1
ATOM 3727 C CA . ASP A 1 470 ? -5.078 -20.859 8.953 1 77.5 470 ASP A CA 1
ATOM 3728 C C . ASP A 1 470 ? -5.793 -20.719 7.613 1 77.5 470 ASP A C 1
ATOM 3730 O O . ASP A 1 470 ? -6.102 -21.703 6.949 1 77.5 470 ASP A O 1
ATOM 3734 N N . ALA A 1 471 ? -6.27 -19.609 7.227 1 63.84 471 ALA A N 1
ATOM 3735 C CA . ALA A 1 471 ? -7.105 -19.328 6.066 1 63.84 471 ALA A CA 1
ATOM 3736 C C . ALA A 1 471 ? -6.422 -19.781 4.777 1 63.84 471 ALA A C 1
ATOM 3738 O O . ALA A 1 471 ? -7.078 -20.297 3.865 1 63.84 471 ALA A O 1
ATOM 3739 N N . GLY A 1 472 ? -5.137 -19.469 4.383 1 56.97 472 GLY A N 1
ATOM 3740 C CA . GLY A 1 472 ? -4.535 -19.734 3.082 1 56.97 472 GLY A CA 1
ATOM 3741 C C . GLY A 1 472 ? -3.938 -21.109 2.961 1 56.97 472 GLY A C 1
ATOM 3742 O O . GLY A 1 472 ? -3.02 -21.328 2.168 1 56.97 472 GLY A O 1
ATOM 3743 N N . GLY A 1 473 ? -4.59 -22.125 3.619 1 55.88 473 GLY A N 1
ATOM 3744 C CA . GLY A 1 473 ? -4.102 -23.484 3.516 1 55.88 473 GLY A CA 1
ATOM 3745 C C . GLY A 1 473 ? -2.922 -23.766 4.426 1 55.88 473 GLY A C 1
ATOM 3746 O O . GLY A 1 473 ? -2.316 -24.844 4.348 1 55.88 473 GLY A O 1
ATOM 3747 N N . GLY A 1 474 ? -2.391 -22.594 5.18 1 55.25 474 GLY A N 1
ATOM 3748 C CA . GLY A 1 474 ? -1.059 -22.609 5.762 1 55.25 474 GLY A CA 1
ATOM 3749 C C . GLY A 1 474 ? -0.922 -23.609 6.898 1 55.25 474 GLY A C 1
ATOM 3750 O O . GLY A 1 474 ? 0.173 -23.812 7.43 1 55.25 474 GLY A O 1
ATOM 3751 N N . GLY A 1 475 ? -1.89 -24.672 6.734 1 64.75 475 GLY A N 1
ATOM 3752 C CA . GLY A 1 475 ? -1.65 -25.734 7.703 1 64.75 475 GLY A CA 1
ATOM 3753 C C . GLY A 1 475 ? -1.957 -27.109 7.164 1 64.75 475 GLY A C 1
ATOM 3754 O O . GLY A 1 475 ? -1.358 -28.094 7.598 1 64.75 475 GLY A O 1
ATOM 3755 N N . LEU A 1 476 ? -2.9 -27.078 6.273 1 76.44 476 LEU A N 1
ATOM 3756 C CA . LEU A 1 476 ? -3.271 -28.359 5.691 1 76.44 476 LEU A CA 1
ATOM 3757 C C . LEU A 1 476 ? -2.807 -28.453 4.242 1 76.44 476 LEU A C 1
ATOM 3759 O O . LEU A 1 476 ? -2.799 -27.453 3.52 1 76.44 476 LEU A O 1
ATOM 3763 N N . SER A 1 477 ? -2.332 -29.594 3.949 1 74.5 477 SER A N 1
ATOM 3764 C CA . SER A 1 477 ? -2.053 -29.844 2.537 1 74.5 477 SER A CA 1
ATOM 3765 C C . SER A 1 477 ? -3.326 -29.766 1.701 1 74.5 477 SER A C 1
ATOM 3767 O O . SER A 1 477 ? -4.434 -29.75 2.244 1 74.5 477 SER A O 1
ATOM 3769 N N . ALA A 1 478 ? -3.168 -29.562 0.395 1 75.69 478 ALA A N 1
ATOM 3770 C CA . ALA A 1 478 ? -4.309 -29.516 -0.518 1 75.69 478 ALA A CA 1
ATOM 3771 C C . ALA A 1 478 ? -5.195 -30.75 -0.349 1 75.69 478 ALA A C 1
ATOM 3773 O O . ALA A 1 478 ? -6.422 -30.641 -0.362 1 75.69 478 ALA A O 1
ATOM 3774 N N . GLY A 1 479 ? -4.527 -31.891 -0.167 1 78.5 479 GLY A N 1
ATOM 3775 C CA . GLY A 1 479 ? -5.27 -33.125 0.028 1 78.5 479 GLY A CA 1
ATOM 3776 C C . GLY A 1 479 ? -6.043 -33.156 1.332 1 78.5 479 GLY A C 1
ATOM 3777 O O . GLY A 1 479 ? -7.188 -33.625 1.37 1 78.5 479 GLY A O 1
ATOM 3778 N N . GLU A 1 480 ? -5.414 -32.625 2.334 1 82.62 480 GLU A N 1
ATOM 3779 C CA . GLU A 1 480 ? -6.07 -32.594 3.637 1 82.62 480 GLU A CA 1
ATOM 3780 C C . GLU A 1 480 ? -7.25 -31.625 3.629 1 82.62 480 GLU A C 1
ATOM 3782 O O . GLU A 1 480 ? -8.273 -31.875 4.262 1 82.62 480 GLU A O 1
ATOM 3787 N N . ALA A 1 481 ? -7.09 -30.594 2.945 1 86.62 481 ALA A N 1
ATOM 3788 C CA . ALA A 1 481 ? -8.18 -29.625 2.803 1 86.62 481 ALA A CA 1
ATOM 3789 C C . ALA A 1 481 ? -9.367 -30.25 2.07 1 86.62 481 ALA A C 1
ATOM 3791 O O . ALA A 1 481 ? -10.523 -29.984 2.404 1 86.62 481 ALA A O 1
ATOM 3792 N N . GLN A 1 482 ? -9.07 -31.062 1.139 1 86.44 482 GLN A N 1
ATOM 3793 C CA . GLN A 1 482 ? -10.117 -31.75 0.396 1 86.44 482 GLN A CA 1
ATOM 3794 C C . GLN A 1 482 ? -10.852 -32.75 1.283 1 86.44 482 GLN A C 1
ATOM 3796 O O . GLN A 1 482 ? -12.07 -32.906 1.179 1 86.44 482 GLN A O 1
ATOM 3801 N N . LEU A 1 483 ? -10.07 -33.438 2.107 1 88.25 483 LEU A N 1
ATOM 3802 C CA . LEU A 1 483 ? -10.688 -34.375 3.051 1 88.25 483 LEU A CA 1
ATOM 3803 C C . LEU A 1 483 ? -11.672 -33.625 3.961 1 88.25 483 LEU A C 1
ATOM 3805 O O . LEU A 1 483 ? -12.766 -34.125 4.227 1 88.25 483 LEU A O 1
ATOM 3809 N N . LEU A 1 484 ? -11.219 -32.531 4.398 1 89.56 484 LEU A N 1
ATOM 3810 C CA . LEU A 1 484 ? -12.086 -31.734 5.242 1 89.56 484 LEU A CA 1
ATOM 3811 C C . LEU A 1 484 ? -13.359 -31.344 4.496 1 89.56 484 LEU A C 1
ATOM 3813 O O . LEU A 1 484 ? -14.453 -31.344 5.074 1 89.56 484 LEU A O 1
ATOM 3817 N N . ALA A 1 485 ? -13.227 -30.953 3.26 1 89.5 485 ALA A N 1
ATOM 3818 C CA . ALA A 1 485 ? -14.367 -30.594 2.432 1 89.5 485 ALA A CA 1
ATOM 3819 C C . ALA A 1 485 ? -15.328 -31.781 2.271 1 89.5 485 ALA A C 1
ATOM 3821 O O . ALA A 1 485 ? -16.547 -31.594 2.26 1 89.5 485 ALA A O 1
ATOM 3822 N N . PHE A 1 486 ? -14.758 -32.969 2.146 1 90.75 486 PHE A N 1
ATOM 3823 C CA . PHE A 1 486 ? -15.586 -34.156 2.037 1 90.75 486 PHE A CA 1
ATOM 3824 C C . PHE A 1 486 ? -16.406 -34.375 3.307 1 90.75 486 PHE A C 1
ATOM 3826 O O . PHE A 1 486 ? -17.594 -34.656 3.242 1 90.75 486 PHE A O 1
ATOM 3833 N N . VAL A 1 487 ? -15.719 -34.188 4.402 1 92.25 487 VAL A N 1
ATOM 3834 C CA . VAL A 1 487 ? -16.406 -34.344 5.68 1 92.25 487 VAL A CA 1
ATOM 3835 C C . VAL A 1 487 ? -17.578 -33.344 5.754 1 92.25 487 VAL A C 1
ATOM 3837 O O . VAL A 1 487 ? -18.672 -33.688 6.211 1 92.25 487 VAL A O 1
ATOM 3840 N N . ARG A 1 488 ? -17.375 -32.188 5.301 1 91.56 488 ARG A N 1
ATOM 3841 C CA . ARG A 1 488 ? -18.406 -31.172 5.262 1 91.56 488 ARG A CA 1
ATOM 3842 C C . ARG A 1 488 ? -19.625 -31.656 4.465 1 91.56 488 ARG A C 1
ATOM 3844 O O . ARG A 1 488 ? -20.766 -31.422 4.855 1 91.56 488 ARG A O 1
ATOM 3851 N N . VAL A 1 489 ? -19.328 -32.219 3.408 1 90.94 489 VAL A N 1
ATOM 3852 C CA . VAL A 1 489 ? -20.391 -32.688 2.531 1 90.94 489 VAL A CA 1
ATOM 3853 C C . VAL A 1 489 ? -21.203 -33.75 3.252 1 90.94 489 VAL A C 1
ATOM 3855 O O . VAL A 1 489 ? -22.438 -33.75 3.17 1 90.94 489 VAL A O 1
ATOM 3858 N N . PHE A 1 490 ? -20.516 -34.625 3.957 1 92.81 490 PHE A N 1
ATOM 3859 C CA . PHE A 1 490 ? -21.219 -35.688 4.688 1 92.81 490 PHE A CA 1
ATOM 3860 C C . PHE A 1 490 ? -22.109 -35.094 5.773 1 92.81 490 PHE A C 1
ATOM 3862 O O . PHE A 1 490 ? -23.234 -35.531 5.977 1 92.81 490 PHE A O 1
ATOM 3869 N N . LEU A 1 491 ? -21.562 -34.094 6.434 1 92.69 491 LEU A N 1
ATOM 3870 C CA . LEU A 1 491 ? -22.312 -33.469 7.508 1 92.69 491 LEU A CA 1
ATOM 3871 C C . LEU A 1 491 ? -23.531 -32.719 6.957 1 92.69 491 LEU A C 1
ATOM 3873 O O . LEU A 1 491 ? -24.578 -32.688 7.598 1 92.69 491 LEU A O 1
ATOM 3877 N N . LYS A 1 492 ? -23.344 -32.156 5.816 1 89.75 492 LYS A N 1
ATOM 3878 C CA . LYS A 1 492 ? -24.422 -31.422 5.172 1 89.75 492 LYS A CA 1
ATOM 3879 C C . LYS A 1 492 ? -25.484 -32.375 4.621 1 89.75 492 LYS A C 1
ATOM 3881 O O . LYS A 1 492 ? -26.672 -32.031 4.578 1 89.75 492 LYS A O 1
ATOM 3886 N N . ASN A 1 493 ? -25.047 -33.531 4.199 1 89.31 493 ASN A N 1
ATOM 3887 C CA . ASN A 1 493 ? -25.906 -34.562 3.627 1 89.31 493 ASN A CA 1
ATOM 3888 C C . ASN A 1 493 ? -26.75 -34 2.477 1 89.31 493 ASN A C 1
ATOM 3890 O O . ASN A 1 493 ? -27.984 -34.125 2.494 1 89.31 493 ASN A O 1
ATOM 3894 N N . PRO A 1 494 ? -26.141 -33.5 1.434 1 92 494 PRO A N 1
ATOM 3895 C CA . PRO A 1 494 ? -26.844 -32.938 0.286 1 92 494 PRO A CA 1
ATOM 3896 C C . PRO A 1 494 ? -27.406 -34 -0.655 1 92 494 PRO A C 1
ATOM 3898 O O . PRO A 1 494 ? -26.953 -35.156 -0.624 1 92 494 PRO A O 1
ATOM 3901 N N . SER A 1 495 ? -28.312 -33.594 -1.471 1 92.56 495 SER A N 1
ATOM 3902 C CA . SER A 1 495 ? -28.922 -34.5 -2.459 1 92.56 495 SER A CA 1
ATOM 3903 C C . SER A 1 495 ? -28.109 -34.5 -3.75 1 92.56 495 SER A C 1
ATOM 3905 O O . SER A 1 495 ? -28.203 -35.469 -4.527 1 92.56 495 SER A O 1
ATOM 3907 N N . PHE A 1 496 ? -27.422 -33.469 -3.945 1 94 496 PHE A N 1
ATOM 3908 C CA . PHE A 1 496 ? -26.641 -33.312 -5.16 1 94 496 PHE A CA 1
ATOM 3909 C C . PHE A 1 496 ? -25.234 -32.812 -4.832 1 94 496 PHE A C 1
ATOM 3911 O O . PHE A 1 496 ? -25.062 -31.844 -4.094 1 94 496 PHE A O 1
ATOM 3918 N N . VAL A 1 497 ? -24.234 -33.562 -5.336 1 94 497 VAL A N 1
ATOM 3919 C CA . VAL A 1 497 ? -22.844 -33.219 -5.02 1 94 497 VAL A CA 1
ATOM 3920 C C . VAL A 1 497 ? -22.094 -32.906 -6.309 1 94 497 VAL A C 1
ATOM 3922 O O . VAL A 1 497 ? -22.188 -33.656 -7.285 1 94 497 VAL A O 1
ATOM 3925 N N . ILE A 1 498 ? -21.438 -31.781 -6.312 1 94.12 498 ILE A N 1
ATOM 3926 C CA . ILE A 1 498 ? -20.578 -31.359 -7.414 1 94.12 498 ILE A CA 1
ATOM 3927 C C . ILE A 1 498 ? -19.125 -31.406 -6.969 1 94.12 498 ILE A C 1
ATOM 3929 O O . ILE A 1 498 ? -18.719 -30.703 -6.031 1 94.12 498 ILE A O 1
ATOM 3933 N N . LEU A 1 499 ? -18.344 -32.219 -7.629 1 91.31 499 LEU A N 1
ATOM 3934 C CA . LEU A 1 499 ? -16.938 -32.375 -7.262 1 91.31 499 LEU A CA 1
ATOM 3935 C C . LEU A 1 499 ? -16.016 -31.875 -8.375 1 91.31 499 LEU A C 1
ATOM 3937 O O . LEU A 1 499 ? -16.016 -32.438 -9.477 1 91.31 499 LEU A O 1
ATOM 3941 N N . ASP A 1 500 ? -15.344 -30.844 -8.055 1 86.81 500 ASP A N 1
ATOM 3942 C CA . ASP A 1 500 ? -14.289 -30.375 -8.953 1 86.81 500 ASP A CA 1
ATOM 3943 C C . ASP A 1 500 ? -12.914 -30.812 -8.453 1 86.81 500 ASP A C 1
ATOM 3945 O O . ASP A 1 500 ? -12.344 -30.188 -7.559 1 86.81 500 ASP A O 1
ATOM 3949 N N . GLU A 1 501 ? -12.445 -31.922 -8.922 1 74.12 501 GLU A N 1
ATOM 3950 C CA . GLU A 1 501 ? -11.273 -32.594 -8.375 1 74.12 501 GLU A CA 1
ATOM 3951 C C . GLU A 1 501 ? -10.016 -31.75 -8.562 1 74.12 501 GLU A C 1
ATOM 3953 O O . GLU A 1 501 ? -9.844 -31.109 -9.602 1 74.12 501 GLU A O 1
ATOM 3958 N N . ALA A 1 502 ? -9.211 -31.781 -7.445 1 61.28 502 ALA A N 1
ATOM 3959 C CA . ALA A 1 502 ? -7.922 -31.094 -7.461 1 61.28 502 ALA A CA 1
ATOM 3960 C C . ALA A 1 502 ? -6.922 -31.828 -8.352 1 61.28 502 ALA A C 1
ATOM 3962 O O . ALA A 1 502 ? -6.91 -33.062 -8.398 1 61.28 502 ALA A O 1
ATOM 3963 N N . THR A 1 503 ? -6.242 -31.125 -9.133 1 53.97 503 THR A N 1
ATOM 3964 C CA . THR A 1 503 ? -5.262 -31.672 -10.062 1 53.97 503 THR A CA 1
ATOM 3965 C C . THR A 1 503 ? -3.928 -31.922 -9.367 1 53.97 503 THR A C 1
ATOM 3967 O O . THR A 1 503 ? -3.025 -32.531 -9.938 1 53.97 503 THR A O 1
ATOM 3970 N N . SER A 1 504 ? -3.896 -31.469 -8.086 1 54.47 504 SER A N 1
ATOM 3971 C CA . SER A 1 504 ? -2.547 -31.422 -7.531 1 54.47 504 SER A CA 1
ATOM 3972 C C . SER A 1 504 ? -2.094 -32.812 -7.086 1 54.47 504 SER A C 1
ATOM 3974 O O . SER A 1 504 ? -2.918 -33.719 -6.902 1 54.47 504 SER A O 1
ATOM 3976 N N . ARG A 1 505 ? -0.741 -33.031 -7.16 1 53.03 505 ARG A N 1
ATOM 3977 C CA . ARG A 1 505 ? -0.07 -34.219 -6.691 1 53.03 505 ARG A CA 1
ATOM 3978 C C . ARG A 1 505 ? -0.347 -34.469 -5.211 1 53.03 5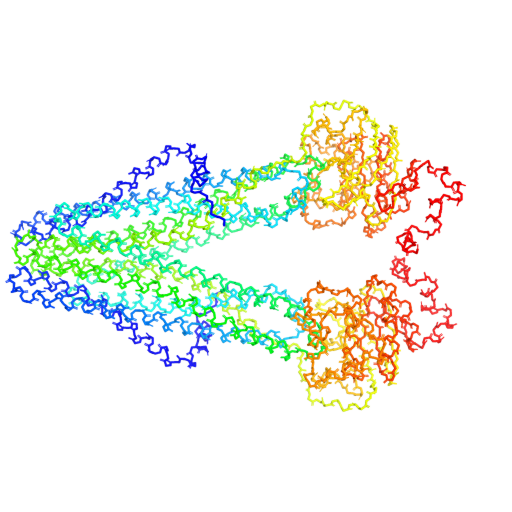05 ARG A C 1
ATOM 3980 O O . ARG A 1 505 ? -0.05 -33.625 -4.371 1 53.03 505 ARG A O 1
ATOM 3987 N N . LEU A 1 506 ? -1.128 -35.531 -4.953 1 63.28 506 LEU A N 1
ATOM 3988 C CA . LEU A 1 506 ? -1.456 -35.938 -3.588 1 63.28 506 LEU A CA 1
ATOM 3989 C C . LEU A 1 506 ? -0.493 -37 -3.088 1 63.28 506 LEU A C 1
ATOM 3991 O O . LEU A 1 506 ? -0.004 -37.812 -3.873 1 63.28 506 LEU A O 1
ATOM 3995 N N . ASP A 1 507 ? -0.096 -36.938 -1.836 1 62.53 507 ASP A N 1
ATOM 3996 C CA . ASP A 1 507 ? 0.616 -38.062 -1.246 1 62.53 507 ASP A CA 1
ATOM 3997 C C . ASP A 1 507 ? -0.26 -39.312 -1.222 1 62.53 507 ASP A C 1
ATOM 3999 O O . ASP A 1 507 ? -1.484 -39.219 -1.12 1 62.53 507 ASP A O 1
ATOM 4003 N N . PRO A 1 508 ? 0.399 -40.469 -1.333 1 64.5 508 PRO A N 1
ATOM 4004 C CA . PRO A 1 508 ? -0.334 -41.719 -1.472 1 64.5 508 PRO A CA 1
ATOM 4005 C C . PRO A 1 508 ? -1.318 -41.969 -0.329 1 64.5 508 PRO A C 1
ATOM 4007 O O . PRO A 1 508 ? -2.418 -42.469 -0.554 1 64.5 508 PRO A O 1
ATOM 4010 N N . ILE A 1 509 ? -0.959 -41.625 0.851 1 70.88 509 ILE A N 1
ATOM 4011 C CA . ILE A 1 509 ? -1.822 -41.875 2.002 1 70.88 509 ILE A CA 1
ATOM 4012 C C . ILE A 1 509 ? -3.076 -41.031 1.897 1 70.88 509 ILE A C 1
ATOM 4014 O O . ILE A 1 509 ? -4.195 -41.5 2.059 1 70.88 509 ILE A O 1
ATOM 4018 N N . THR A 1 510 ? -2.867 -39.875 1.667 1 77.75 510 THR A N 1
ATOM 4019 C CA . THR A 1 510 ? -3.988 -38.969 1.521 1 77.75 510 THR A CA 1
ATOM 4020 C C . THR A 1 510 ? -4.863 -39.344 0.334 1 77.75 510 THR A C 1
ATOM 4022 O O . THR A 1 510 ? -6.09 -39.25 0.397 1 77.75 510 THR A O 1
ATOM 4025 N N . GLU A 1 511 ? -4.18 -39.875 -0.668 1 76.56 511 GLU A N 1
ATOM 4026 C CA . GLU A 1 511 ? -4.918 -40.312 -1.845 1 76.56 511 GLU A CA 1
ATOM 4027 C C . GLU A 1 511 ? -5.859 -41.469 -1.501 1 76.56 511 GLU A C 1
ATOM 4029 O O . GLU A 1 511 ? -7.004 -41.5 -1.96 1 76.56 511 GLU A O 1
ATOM 4034 N N . GLN A 1 512 ? -5.387 -42.312 -0.713 1 78 512 GLN A N 1
ATOM 4035 C CA . GLN A 1 512 ? -6.203 -43.469 -0.305 1 78 512 GLN A CA 1
ATOM 4036 C C . GLN A 1 512 ? -7.395 -43 0.534 1 78 512 GLN A C 1
ATOM 4038 O O . GLN A 1 512 ? -8.5 -43.531 0.378 1 78 512 GLN A O 1
ATOM 4043 N N . LEU A 1 513 ? -7.148 -42.125 1.425 1 82.56 513 LEU A N 1
ATOM 4044 C CA . LEU A 1 513 ? -8.211 -41.625 2.271 1 82.56 513 LEU A CA 1
ATOM 4045 C C . LEU A 1 513 ? -9.273 -40.906 1.434 1 82.56 513 LEU A C 1
ATOM 4047 O O . LEU A 1 513 ? -10.469 -41.062 1.677 1 82.56 513 LEU A O 1
ATOM 4051 N N . ILE A 1 514 ? -8.766 -40.219 0.469 1 83.62 514 ILE A N 1
ATOM 4052 C CA . ILE A 1 514 ? -9.664 -39.469 -0.416 1 83.62 514 ILE A CA 1
ATOM 4053 C C . ILE A 1 514 ? -10.508 -40.469 -1.226 1 83.62 514 ILE A C 1
ATOM 4055 O O . ILE A 1 514 ? -11.711 -40.25 -1.397 1 83.62 514 ILE A O 1
ATOM 4059 N N . GLU A 1 515 ? -9.875 -41.469 -1.679 1 79.94 515 GLU A N 1
ATOM 4060 C CA . GLU A 1 515 ? -10.586 -42.5 -2.449 1 79.94 515 GLU A CA 1
ATOM 4061 C C . GLU A 1 515 ? -11.695 -43.156 -1.621 1 79.94 515 GLU A C 1
ATOM 4063 O O . GLU A 1 515 ? -12.812 -43.344 -2.104 1 79.94 515 GLU A O 1
ATOM 4068 N N . ARG A 1 516 ? -11.398 -43.438 -0.435 1 81.19 516 ARG A N 1
ATOM 4069 C CA . ARG A 1 516 ? -12.367 -44.031 0.463 1 81.19 516 ARG A CA 1
ATOM 4070 C C . ARG A 1 516 ? -13.539 -43.094 0.725 1 81.19 516 ARG A C 1
ATOM 4072 O O . ARG A 1 516 ? -14.703 -43.531 0.659 1 81.19 516 ARG A O 1
ATOM 4079 N N . ALA A 1 517 ? -13.188 -41.938 1.039 1 86 517 ALA A N 1
ATOM 4080 C CA . ALA A 1 517 ? -14.211 -40.938 1.323 1 86 517 ALA A CA 1
ATOM 4081 C C . ALA A 1 517 ? -15.086 -40.688 0.1 1 86 517 ALA A C 1
ATOM 4083 O O . ALA A 1 517 ? -16.312 -40.531 0.221 1 86 517 ALA A O 1
ATOM 4084 N N . LEU A 1 518 ? -14.492 -40.656 -1.01 1 86.62 518 LEU A N 1
ATOM 4085 C CA . LEU A 1 518 ? -15.203 -40.406 -2.258 1 86.62 518 LEU A CA 1
ATOM 4086 C C . LEU A 1 518 ? -16.188 -41.531 -2.557 1 86.62 518 LEU A C 1
ATOM 4088 O O . LEU A 1 518 ? -17.312 -41.281 -2.984 1 86.62 518 LEU A O 1
ATOM 4092 N N . ASN A 1 519 ? -15.734 -42.75 -2.383 1 84.94 519 ASN A N 1
ATOM 4093 C CA . ASN A 1 519 ? -16.609 -43.906 -2.621 1 84.94 519 ASN A CA 1
ATOM 4094 C C . ASN A 1 519 ? -17.875 -43.812 -1.765 1 84.94 519 ASN A C 1
ATOM 4096 O O . ASN A 1 519 ? -18.969 -44.094 -2.252 1 84.94 519 ASN A O 1
ATOM 4100 N N . LYS A 1 520 ? -17.656 -43.438 -0.581 1 87.81 520 LYS A N 1
ATOM 4101 C CA . LYS A 1 520 ? -18.797 -43.344 0.328 1 87.81 520 LYS A CA 1
ATOM 4102 C C . LYS A 1 520 ? -19.672 -42.156 -0.036 1 87.81 520 LYS A C 1
ATOM 4104 O O . LYS A 1 520 ? -20.906 -42.219 0.084 1 87.81 520 LYS A O 1
ATOM 4109 N N . LEU A 1 521 ? -19.047 -41.156 -0.44 1 88.19 521 LEU A N 1
ATOM 4110 C CA . LEU A 1 521 ? -19.734 -39.906 -0.768 1 88.19 521 LEU A CA 1
ATOM 4111 C C . LEU A 1 521 ? -20.656 -40.094 -1.965 1 88.19 521 LEU A C 1
ATOM 4113 O O . LEU A 1 521 ? -21.719 -39.469 -2.043 1 88.19 521 LEU A O 1
ATOM 4117 N N . LEU A 1 522 ? -20.281 -40.938 -2.828 1 86.69 522 LEU A N 1
ATOM 4118 C CA . LEU A 1 522 ? -21.016 -41.125 -4.078 1 86.69 522 LEU A CA 1
ATOM 4119 C C . LEU A 1 522 ? -22.188 -42.094 -3.893 1 86.69 522 LEU A C 1
ATOM 4121 O O . LEU A 1 522 ? -23.062 -42.188 -4.762 1 86.69 522 LEU A O 1
ATOM 4125 N N . GLU A 1 523 ? -22.219 -42.688 -2.736 1 85.38 523 GLU A N 1
ATOM 4126 C CA . GLU A 1 523 ? -23.266 -43.656 -2.498 1 85.38 523 GLU A CA 1
ATOM 4127 C C . GLU A 1 523 ? -24.625 -43 -2.287 1 85.38 523 GLU A C 1
ATOM 4129 O O . GLU A 1 523 ? -24.734 -42.062 -1.499 1 85.38 523 GLU A O 1
ATOM 4134 N N . ASN A 1 524 ? -25.625 -43.312 -3.02 1 84.12 524 ASN A N 1
ATOM 4135 C CA . ASN A 1 524 ? -27.031 -42.969 -2.869 1 84.12 524 ASN A CA 1
ATOM 4136 C C . ASN A 1 524 ? -27.266 -41.469 -3.082 1 84.12 524 ASN A C 1
ATOM 4138 O O . ASN A 1 524 ? -28.094 -40.875 -2.408 1 84.12 524 ASN A O 1
ATOM 4142 N N . ARG A 1 525 ? -26.422 -40.844 -3.869 1 90.19 525 ARG A N 1
ATOM 4143 C CA . ARG A 1 525 ? -26.531 -39.406 -4.176 1 90.19 525 ARG A CA 1
ATOM 4144 C C . ARG A 1 525 ? -26.297 -39.156 -5.66 1 90.19 525 ARG A C 1
ATOM 4146 O O . ARG A 1 525 ? -25.625 -39.938 -6.336 1 90.19 525 ARG A O 1
ATOM 4153 N N . THR A 1 526 ? -26.969 -38.156 -6.152 1 94.5 526 THR A N 1
ATOM 4154 C CA . THR A 1 526 ? -26.641 -37.656 -7.496 1 94.5 526 THR A CA 1
ATOM 4155 C C . THR A 1 526 ? -25.344 -36.875 -7.484 1 94.5 526 THR A C 1
ATOM 4157 O O . THR A 1 526 ? -25.188 -35.969 -6.656 1 94.5 526 THR A O 1
ATOM 4160 N N . CYS A 1 527 ? -24.453 -37.25 -8.344 1 94.38 527 CYS A N 1
ATOM 4161 C CA . CYS A 1 527 ? -23.141 -36.594 -8.281 1 94.38 527 CYS A CA 1
ATOM 4162 C C . CYS A 1 527 ? -22.625 -36.25 -9.68 1 94.38 527 CYS A C 1
ATOM 4164 O O . CYS A 1 527 ? -22.953 -36.938 -10.641 1 94.38 527 CYS A O 1
ATOM 4166 N N . ILE A 1 528 ? -21.938 -35.156 -9.773 1 94.38 528 ILE A N 1
ATOM 4167 C CA . ILE A 1 528 ? -21.156 -34.844 -10.961 1 94.38 528 ILE A CA 1
ATOM 4168 C C . ILE A 1 528 ? -19.688 -34.656 -10.586 1 94.38 528 ILE A C 1
ATOM 4170 O O . ILE A 1 528 ? -19.375 -33.969 -9.602 1 94.38 528 ILE A O 1
ATOM 4174 N N . ILE A 1 529 ? -18.828 -35.312 -11.305 1 91.94 529 ILE A N 1
ATOM 4175 C CA . ILE A 1 529 ? -17.391 -35.25 -11.016 1 91.94 529 ILE A CA 1
ATOM 4176 C C . ILE A 1 529 ? -16.641 -34.719 -12.219 1 91.94 529 ILE A C 1
ATOM 4178 O O . ILE A 1 529 ? -16.703 -35.281 -13.312 1 91.94 529 ILE A O 1
ATOM 4182 N N . ILE A 1 530 ? -16.062 -33.562 -12.039 1 89.69 530 ILE A N 1
ATOM 4183 C CA . ILE A 1 530 ? -15.109 -33.062 -13.016 1 89.69 530 ILE A CA 1
ATOM 4184 C C . ILE A 1 530 ? -13.75 -33.719 -12.797 1 89.69 530 ILE A C 1
ATOM 4186 O O . ILE A 1 530 ? -13 -33.312 -11.898 1 89.69 530 ILE A O 1
ATOM 4190 N N . ALA A 1 531 ? -13.422 -34.656 -13.633 1 77.19 531 ALA A N 1
ATOM 4191 C CA . ALA A 1 531 ? -12.297 -35.562 -13.367 1 77.19 531 ALA A CA 1
ATOM 4192 C C . ALA A 1 531 ? -11.031 -35.094 -14.055 1 77.19 531 ALA A C 1
ATOM 4194 O O . ALA A 1 531 ? -11.07 -34.656 -15.219 1 77.19 531 ALA A O 1
ATOM 4195 N N . HIS A 1 532 ? -10.102 -35.094 -13.266 1 65.88 532 HIS A N 1
ATOM 4196 C CA . HIS A 1 532 ? -8.766 -34.875 -13.805 1 65.88 532 HIS A CA 1
ATOM 4197 C C . HIS A 1 532 ? -7.914 -36.125 -13.742 1 65.88 532 HIS A C 1
ATOM 4199 O O . HIS A 1 532 ? -6.832 -36.188 -14.336 1 65.88 532 HIS A O 1
ATOM 4205 N N . ARG A 1 533 ? -8.562 -37.156 -13.062 1 67.31 533 ARG A N 1
ATOM 4206 C CA . ARG A 1 533 ? -7.855 -38.406 -12.867 1 67.31 533 ARG A CA 1
ATOM 4207 C C . ARG A 1 533 ? -8.695 -39.594 -13.344 1 67.31 533 ARG A C 1
ATOM 4209 O O . ARG A 1 533 ? -9.922 -39.562 -13.258 1 67.31 533 ARG A O 1
ATOM 4216 N N . LEU A 1 534 ? -8.016 -40.656 -13.75 1 64.38 534 LEU A N 1
ATOM 4217 C CA . LEU A 1 534 ? -8.664 -41.812 -14.328 1 64.38 534 LEU A CA 1
ATOM 4218 C C . LEU A 1 534 ? -9.508 -42.562 -13.289 1 64.38 534 LEU A C 1
ATOM 4220 O O . LEU A 1 534 ? -10.617 -43 -13.586 1 64.38 534 LEU A O 1
ATOM 4224 N N . TRP A 1 535 ? -9.031 -42.688 -12.125 1 65.44 535 TRP A N 1
ATOM 4225 C CA . TRP A 1 535 ? -9.719 -43.5 -11.125 1 65.44 535 TRP A CA 1
ATOM 4226 C C . TRP A 1 535 ? -11.039 -42.875 -10.719 1 65.44 535 TRP A C 1
ATOM 4228 O O . TRP A 1 535 ? -11.984 -43.562 -10.336 1 65.44 535 TRP A O 1
ATOM 4238 N N . THR A 1 536 ? -11.195 -41.625 -10.867 1 73.81 536 THR A N 1
ATOM 4239 C CA . THR A 1 536 ? -12.43 -40.938 -10.531 1 73.81 536 THR A CA 1
ATOM 4240 C C . THR A 1 536 ? -13.492 -41.156 -11.609 1 73.81 536 THR A C 1
ATOM 4242 O O . THR A 1 536 ? -14.672 -41.281 -11.297 1 73.81 536 THR A O 1
ATOM 4245 N N . VAL A 1 537 ? -13 -41.344 -12.734 1 75.44 537 VAL A N 1
ATOM 4246 C CA . VAL A 1 537 ? -13.906 -41.5 -13.867 1 75.44 537 VAL A CA 1
ATOM 4247 C C . VAL A 1 537 ? -14.508 -42.906 -13.828 1 75.44 537 VAL A C 1
ATOM 4249 O O . VAL A 1 537 ? -15.633 -43.125 -14.273 1 75.44 537 VAL A O 1
ATOM 4252 N N . GLN A 1 538 ? -13.781 -43.812 -13.234 1 77.31 538 GLN A N 1
ATOM 4253 C CA . GLN A 1 538 ? -14.219 -45.188 -13.18 1 77.31 538 GLN A CA 1
ATOM 4254 C C . GLN A 1 538 ? -15.469 -45.344 -12.312 1 77.31 538 GLN A C 1
ATOM 4256 O O . GLN A 1 538 ? -16.203 -46.312 -12.445 1 77.31 538 GLN A O 1
ATOM 4261 N N . ARG A 1 539 ? -15.773 -44.406 -11.578 1 83.19 539 ARG A N 1
ATOM 4262 C CA . ARG A 1 539 ? -16.906 -44.469 -10.656 1 83.19 539 ARG A CA 1
ATOM 4263 C C . ARG A 1 539 ? -18.156 -43.875 -11.266 1 83.19 539 ARG A C 1
ATOM 4265 O O . ARG A 1 539 ? -19.234 -43.938 -10.672 1 83.19 539 ARG A O 1
ATOM 4272 N N . ALA A 1 540 ? -18.031 -43.375 -12.406 1 91 540 ALA A N 1
ATOM 4273 C CA . ALA A 1 540 ? -19.141 -42.688 -13.039 1 91 540 ALA A CA 1
ATOM 4274 C C . ALA A 1 540 ? -20.062 -43.688 -13.773 1 91 540 ALA A C 1
ATOM 4276 O O . ALA A 1 540 ? -19.594 -44.688 -14.281 1 91 540 ALA A O 1
ATOM 4277 N N . ASP A 1 541 ? -21.328 -43.406 -13.781 1 94.12 541 ASP A N 1
ATOM 4278 C CA . ASP A 1 541 ? -22.281 -44.156 -14.562 1 94.12 541 ASP A CA 1
ATOM 4279 C C . ASP A 1 541 ? -22.312 -43.688 -16.016 1 94.12 541 ASP A C 1
ATOM 4281 O O . ASP A 1 541 ? -22.344 -44.5 -16.938 1 94.12 541 ASP A O 1
ATOM 4285 N N . ASP A 1 542 ? -22.328 -42.438 -16.156 1 95.12 542 ASP A N 1
ATOM 4286 C CA . ASP A 1 542 ? -22.297 -41.812 -17.469 1 95.12 542 ASP A CA 1
ATOM 4287 C C . ASP A 1 542 ? -21.094 -40.906 -17.609 1 95.12 542 ASP A C 1
ATOM 4289 O O . ASP A 1 542 ? -20.531 -40.438 -16.625 1 95.12 542 ASP A O 1
ATOM 4293 N N . ILE A 1 543 ? -20.703 -40.719 -18.875 1 93.81 543 ILE A N 1
ATOM 4294 C CA . ILE A 1 543 ? -19.547 -39.906 -19.172 1 93.81 543 ILE A CA 1
ATOM 4295 C C . ILE A 1 543 ? -19.922 -38.781 -20.141 1 93.81 543 ILE A C 1
ATOM 4297 O O . ILE A 1 543 ? -20.672 -39.031 -21.094 1 93.81 543 ILE A O 1
ATOM 4301 N N . LEU A 1 544 ? -19.438 -37.625 -19.812 1 94.19 544 LEU A N 1
ATOM 4302 C CA . LEU A 1 544 ? -19.578 -36.469 -20.688 1 94.19 544 LEU A CA 1
ATOM 4303 C C . LEU A 1 544 ? -18.219 -35.875 -21.031 1 94.19 544 LEU A C 1
ATOM 4305 O O . LEU A 1 544 ? -17.438 -35.562 -20.141 1 94.19 544 LEU A O 1
ATOM 4309 N N . ILE A 1 545 ? -17.891 -35.812 -22.312 1 92.69 545 ILE A N 1
ATOM 4310 C CA . ILE A 1 545 ? -16.625 -35.25 -22.734 1 92.69 545 ILE A CA 1
ATOM 4311 C C . ILE A 1 545 ? -16.844 -33.875 -23.359 1 92.69 545 ILE A C 1
ATOM 4313 O O . ILE A 1 545 ? -17.609 -33.719 -24.312 1 92.69 545 ILE A O 1
ATOM 4317 N N . LEU A 1 546 ? -16.156 -32.906 -22.766 1 92.06 546 LEU A N 1
ATOM 4318 C CA . LEU A 1 546 ? -16.234 -31.531 -23.25 1 92.06 546 LEU A CA 1
ATOM 4319 C C . LEU A 1 546 ? -14.984 -31.156 -24.031 1 92.06 546 LEU A C 1
ATOM 4321 O O . LEU A 1 546 ? -13.867 -31.453 -23.609 1 92.06 546 LEU A O 1
ATOM 4325 N N . GLU A 1 547 ? -15.211 -30.578 -25.172 1 90.38 547 GLU A N 1
ATOM 4326 C CA . GLU A 1 547 ? -14.141 -30.016 -25.984 1 90.38 547 GLU A CA 1
ATOM 4327 C C . GLU A 1 547 ? -14.508 -28.625 -26.5 1 90.38 547 GLU A C 1
ATOM 4329 O O . GLU A 1 547 ? -15.516 -28.453 -27.188 1 90.38 547 GLU A O 1
ATOM 4334 N N . ASN A 1 548 ? -13.719 -27.672 -26.203 1 90.5 548 ASN A N 1
ATOM 4335 C CA . ASN A 1 548 ? -13.914 -26.281 -26.625 1 90.5 548 ASN A CA 1
ATOM 4336 C C . ASN A 1 548 ? -15.32 -25.781 -26.281 1 90.5 548 ASN A C 1
ATOM 4338 O O . ASN A 1 548 ? -15.977 -25.172 -27.125 1 90.5 548 ASN A O 1
ATOM 4342 N N . GLY A 1 549 ? -15.812 -26.266 -25.203 1 93.44 549 GLY A N 1
ATOM 4343 C CA . GLY A 1 549 ? -17.078 -25.766 -24.703 1 93.44 549 GLY A CA 1
ATOM 4344 C C . GLY A 1 549 ? -18.281 -26.547 -25.188 1 93.44 549 GLY A C 1
ATOM 4345 O O . GLY A 1 549 ? -19.422 -26.234 -24.844 1 93.44 549 GLY A O 1
ATOM 4346 N N . SER A 1 550 ? -18.062 -27.547 -26 1 95.25 550 SER A N 1
ATOM 4347 C CA . SER A 1 550 ? -19.141 -28.328 -26.562 1 95.25 550 SER A CA 1
ATOM 4348 C C . SER A 1 550 ? -19.031 -29.797 -26.172 1 95.25 550 SER A C 1
ATOM 4350 O O . SER A 1 550 ? -17.922 -30.297 -25.906 1 95.25 550 SER A O 1
ATOM 4352 N N . VAL A 1 551 ? -20.203 -30.453 -26.156 1 95.69 551 VAL A N 1
ATOM 4353 C CA . VAL A 1 551 ? -20.219 -31.875 -25.844 1 95.69 551 VAL A CA 1
ATOM 4354 C C . VAL A 1 551 ? -19.859 -32.688 -27.094 1 95.69 551 VAL A C 1
ATOM 4356 O O . VAL A 1 551 ? -20.531 -32.594 -28.109 1 95.69 551 VAL A O 1
ATOM 4359 N N . VAL A 1 552 ? -18.875 -33.469 -26.984 1 94.12 552 VAL A N 1
ATOM 4360 C CA . VAL A 1 552 ? -18.422 -34.281 -28.125 1 94.12 552 VAL A CA 1
ATOM 4361 C C . VAL A 1 552 ? -18.906 -35.719 -27.969 1 94.12 552 VAL A C 1
ATOM 4363 O O . VAL A 1 552 ? -19.078 -36.438 -28.969 1 94.12 552 VAL A O 1
ATOM 4366 N N . GLU A 1 553 ? -18.953 -36.094 -26.734 1 94.19 553 GLU A N 1
ATOM 4367 C CA . GLU A 1 553 ? -19.438 -37.438 -26.453 1 94.19 553 GLU A CA 1
ATOM 4368 C C . GLU A 1 553 ? -20.188 -37.5 -25.125 1 94.19 553 GLU A C 1
ATOM 4370 O O . GLU A 1 553 ? -19.812 -36.812 -24.172 1 94.19 553 GLU A O 1
ATOM 4375 N N . TYR A 1 554 ? -21.344 -38.125 -25.141 1 95 554 TYR A N 1
ATOM 4376 C CA . TYR A 1 554 ? -22.172 -38.344 -23.969 1 95 554 TYR A CA 1
ATOM 4377 C C . TYR A 1 554 ? -22.859 -39.688 -24 1 95 554 TYR A C 1
ATOM 4379 O O . TYR A 1 554 ? -23.5 -40.031 -25 1 95 554 TYR A O 1
ATOM 4387 N N . GLY A 1 555 ? -22.656 -40.469 -22.891 1 94.38 555 GLY A N 1
ATOM 4388 C CA . GLY A 1 555 ? -23.281 -41.75 -22.844 1 94.38 555 GLY A CA 1
ATOM 4389 C C . GLY A 1 555 ? -22.875 -42.594 -21.641 1 94.38 555 GLY A C 1
ATOM 4390 O O . GLY A 1 555 ? -22.172 -42.094 -20.75 1 94.38 555 GLY A O 1
ATOM 4391 N N . ASN A 1 556 ? -23.391 -43.812 -21.578 1 94.88 556 ASN A N 1
ATOM 4392 C CA . ASN A 1 556 ? -23.078 -44.75 -20.5 1 94.88 556 ASN A CA 1
ATOM 4393 C C . ASN A 1 556 ? -21.609 -45.188 -20.547 1 94.88 556 ASN A C 1
ATOM 4395 O O . ASN A 1 556 ? -21.094 -45.5 -21.625 1 94.88 556 ASN A O 1
ATOM 4399 N N . ARG A 1 557 ? -21.062 -45.219 -19.422 1 91.81 557 ARG A N 1
ATOM 4400 C CA . ARG A 1 557 ? -19.641 -45.5 -19.359 1 91.81 557 ARG A CA 1
ATOM 4401 C C . ARG A 1 557 ? -19.297 -46.844 -19.938 1 91.81 557 ARG A C 1
ATOM 4403 O O . ARG A 1 557 ? -18.391 -46.969 -20.766 1 91.81 557 ARG A O 1
ATOM 4410 N N . GLU A 1 558 ? -20.062 -47.906 -19.594 1 90.62 558 GLU A N 1
ATOM 4411 C CA . GLU A 1 558 ? -19.797 -49.25 -20.031 1 90.62 558 GLU A CA 1
ATOM 4412 C C . GLU A 1 558 ? -19.969 -49.406 -21.547 1 90.62 558 GLU A C 1
ATOM 4414 O O . GLU A 1 558 ? -19.172 -50.062 -22.203 1 90.62 558 GLU A O 1
ATOM 4419 N N . LYS A 1 559 ? -20.938 -48.719 -22.016 1 93.19 559 LYS A N 1
ATOM 4420 C CA . LYS A 1 559 ? -21.188 -48.75 -23.453 1 93.19 559 LYS A CA 1
ATOM 4421 C C . LYS A 1 559 ? -20.078 -48.031 -24.219 1 93.19 559 LYS A C 1
ATOM 4423 O O . LYS A 1 559 ? -19.625 -48.531 -25.25 1 93.19 559 LYS A O 1
ATOM 4428 N N . LEU A 1 560 ? -19.656 -46.969 -23.672 1 90.88 560 LEU A N 1
ATOM 4429 C CA . LEU A 1 560 ? -18.609 -46.219 -24.328 1 90.88 560 LEU A CA 1
ATOM 4430 C C . LEU A 1 560 ? -17.281 -46.969 -24.281 1 90.88 560 LEU A C 1
ATOM 4432 O O . LEU A 1 560 ? -16.453 -46.844 -25.188 1 90.88 560 LEU A O 1
ATOM 4436 N N . LEU A 1 56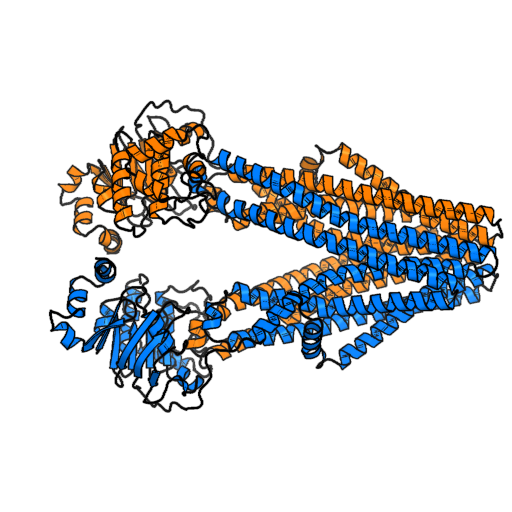1 ? -17.094 -47.688 -23.25 1 87.31 561 LEU A N 1
ATOM 4437 C CA . LEU A 1 561 ? -15.867 -48.469 -23.078 1 87.31 561 LEU A CA 1
ATOM 4438 C C . LEU A 1 561 ? -15.82 -49.625 -24.062 1 87.31 561 LEU A C 1
ATOM 4440 O O . LEU A 1 561 ? -14.742 -50.031 -24.516 1 87.31 561 LEU A O 1
ATOM 4444 N N . ARG A 1 562 ? -16.984 -50.125 -24.422 1 88.5 562 ARG A N 1
ATOM 4445 C CA . ARG A 1 562 ? -17.078 -51.25 -25.312 1 88.5 562 ARG A CA 1
ATOM 4446 C C . ARG A 1 562 ? -16.969 -50.812 -26.766 1 88.5 562 ARG A C 1
ATOM 4448 O O . ARG A 1 562 ? -16.594 -51.625 -27.641 1 88.5 562 ARG A O 1
ATOM 4455 N N . ASP A 1 563 ? -17.25 -49.562 -26.953 1 91.19 563 ASP A N 1
ATOM 4456 C CA . ASP A 1 563 ? -17.172 -49.031 -28.312 1 91.19 563 ASP A CA 1
ATOM 4457 C C . ASP A 1 563 ? -15.766 -48.531 -28.641 1 91.19 563 ASP A C 1
ATOM 4459 O O . ASP A 1 563 ? -15.359 -47.469 -28.188 1 91.19 563 ASP A O 1
ATOM 4463 N N . LYS A 1 564 ? -15.117 -49.188 -29.469 1 86.69 564 LYS A N 1
ATOM 4464 C CA . LYS A 1 564 ? -13.727 -48.875 -29.812 1 86.69 564 LYS A CA 1
ATOM 4465 C C . LYS A 1 564 ? -13.617 -47.562 -30.547 1 86.69 564 LYS A C 1
ATOM 4467 O O . LYS A 1 564 ? -12.539 -46.938 -30.609 1 86.69 564 LYS A O 1
ATOM 4472 N N . GLU A 1 565 ? -14.695 -47.125 -31.109 1 89.38 565 GLU A N 1
ATOM 4473 C CA . GLU A 1 565 ? -14.68 -45.875 -31.875 1 89.38 565 GLU A CA 1
ATOM 4474 C C . GLU A 1 565 ? -15.016 -44.688 -30.984 1 89.38 565 GLU A C 1
ATOM 4476 O O . GLU A 1 565 ? -14.93 -43.531 -31.422 1 89.38 565 GLU A O 1
ATOM 4481 N N . SER A 1 566 ? -15.266 -45 -29.828 1 90.19 566 SER A N 1
ATOM 4482 C CA . SER A 1 566 ? -15.656 -43.938 -28.906 1 90.19 566 SER A CA 1
ATOM 4483 C C . SER A 1 566 ? -14.445 -43.094 -28.484 1 90.19 566 SER A C 1
ATOM 4485 O O . SER A 1 566 ? -13.328 -43.625 -28.438 1 90.19 566 SER A O 1
ATOM 4487 N N . LYS A 1 567 ? -14.664 -41.875 -28.266 1 87.5 567 LYS A N 1
ATOM 4488 C CA . LYS A 1 567 ? -13.602 -41 -27.812 1 87.5 567 LYS A CA 1
ATOM 4489 C C . LYS A 1 567 ? -13.117 -41.375 -26.406 1 87.5 567 LYS A C 1
ATOM 4491 O O . LYS A 1 567 ? -11.93 -41.25 -26.094 1 87.5 567 LYS A O 1
ATOM 4496 N N . PHE A 1 568 ? -13.992 -41.812 -25.672 1 86.69 568 PHE A N 1
ATOM 4497 C CA . PHE A 1 568 ? -13.68 -42.25 -24.312 1 86.69 568 PHE A CA 1
ATOM 4498 C C . PHE A 1 568 ? -12.703 -43.406 -24.297 1 86.69 568 PHE A C 1
ATOM 4500 O O . PHE A 1 568 ? -11.719 -43.375 -23.562 1 86.69 568 PHE A O 1
ATOM 4507 N N . PHE A 1 569 ? -12.992 -44.344 -25.078 1 83.56 569 PHE A N 1
ATOM 4508 C CA . PHE A 1 569 ? -12.117 -45.5 -25.203 1 83.56 569 PHE A CA 1
ATOM 4509 C C . PHE A 1 569 ? -10.711 -45.062 -25.641 1 83.56 569 PHE A C 1
ATOM 4511 O O . PHE A 1 569 ? -9.719 -45.531 -25.062 1 83.56 569 PHE A O 1
ATOM 4518 N N . ASN A 1 570 ? -10.672 -44.219 -26.547 1 80.38 570 ASN A N 1
ATOM 4519 C CA . ASN A 1 570 ? -9.398 -43.75 -27.078 1 80.38 570 ASN A CA 1
ATOM 4520 C C . ASN A 1 570 ? -8.617 -42.938 -26.031 1 80.38 570 ASN A C 1
ATOM 4522 O O . ASN A 1 570 ? -7.387 -43.031 -25.969 1 80.38 570 ASN A O 1
ATOM 4526 N N . LEU A 1 571 ? -9.391 -42.219 -25.281 1 75.69 571 LEU A N 1
ATOM 4527 C CA . LEU A 1 571 ? -8.758 -41.438 -24.234 1 75.69 571 LEU A CA 1
ATOM 4528 C C . LEU A 1 571 ? -8.148 -42.344 -23.172 1 75.69 571 LEU A C 1
ATOM 4530 O O . LEU A 1 571 ? -7.078 -42.031 -22.641 1 75.69 571 LEU A O 1
ATOM 4534 N N . LEU A 1 572 ? -8.766 -43.375 -22.797 1 72.44 572 LEU A N 1
ATOM 4535 C CA . LEU A 1 572 ? -8.289 -44.281 -21.766 1 72.44 572 LEU A CA 1
ATOM 4536 C C . LEU A 1 572 ? -7.047 -45.062 -22.25 1 72.44 572 LEU A C 1
ATOM 4538 O O . LEU A 1 572 ? -6.164 -45.375 -21.453 1 72.44 572 LEU A O 1
ATOM 4542 N N . GLN A 1 573 ? -7.02 -45.344 -23.438 1 66.88 573 GLN A N 1
ATOM 4543 C CA . GLN A 1 573 ? -5.879 -46.062 -24 1 66.88 573 GLN A CA 1
ATOM 4544 C C . GLN A 1 573 ? -4.629 -45.188 -24.016 1 66.88 573 GLN A C 1
ATOM 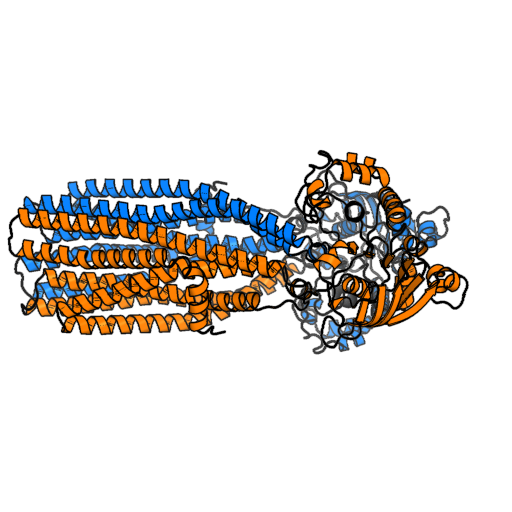4546 O O . GLN A 1 573 ? -3.527 -45.656 -23.734 1 66.88 573 GLN A O 1
ATOM 4551 N N . LYS A 1 574 ? -4.832 -44.031 -24.375 1 59.47 574 LYS A N 1
ATOM 4552 C CA . LYS A 1 574 ? -3.699 -43.125 -24.5 1 59.47 574 LYS A CA 1
ATOM 4553 C C . LYS A 1 574 ? -3.225 -42.656 -23.125 1 59.47 574 LYS A C 1
ATOM 4555 O O . LYS A 1 574 ? -2.088 -42.219 -22.984 1 59.47 574 LYS A O 1
ATOM 4560 N N . GLY A 1 575 ? -3.785 -43.156 -22.078 1 53.53 575 GLY A N 1
ATOM 4561 C CA . GLY A 1 575 ? -3.471 -42.656 -20.75 1 53.53 575 GLY A CA 1
ATOM 4562 C C . GLY A 1 575 ? -4.004 -41.281 -20.484 1 53.53 575 GLY A C 1
ATOM 4563 O O . GLY A 1 575 ? -4.145 -40.469 -21.406 1 53.53 575 GLY A O 1
ATOM 4564 N N . MET A 1 576 ? -4.762 -41.094 -19.484 1 48.25 576 MET A N 1
ATOM 4565 C CA . MET A 1 576 ? -5.379 -39.812 -19.141 1 48.25 576 MET A CA 1
ATOM 4566 C C . MET A 1 576 ? -4.352 -38.688 -19.156 1 48.25 576 MET A C 1
ATOM 4568 O O . MET A 1 576 ? -4.711 -37.5 -19.266 1 48.25 576 MET A O 1
ATOM 4572 N N . GLU A 1 577 ? -3.156 -39 -18.844 1 45.28 577 GLU A N 1
ATOM 4573 C CA . GLU A 1 577 ? -2.111 -37.969 -18.828 1 45.28 577 GLU A CA 1
ATOM 4574 C C . GLU A 1 577 ? -1.829 -37.469 -20.234 1 45.28 577 GLU A C 1
ATOM 4576 O O . GLU A 1 577 ? -1.541 -36.281 -20.422 1 45.28 577 GLU A O 1
ATOM 4581 N N . ASP A 1 578 ? -1.728 -38.312 -21.203 1 42.5 578 ASP A N 1
ATOM 4582 C CA . ASP A 1 578 ? -1.592 -37.969 -22.609 1 42.5 578 ASP A CA 1
ATOM 4583 C C . ASP A 1 578 ? -2.83 -37.25 -23.125 1 42.5 578 ASP A C 1
ATOM 4585 O O . ASP A 1 578 ? -2.818 -36.688 -24.234 1 42.5 578 ASP A O 1
ATOM 4589 N N . VAL A 1 579 ? -3.885 -37.469 -22.609 1 40.28 579 VAL A N 1
ATOM 4590 C CA . VAL A 1 579 ? -5.125 -36.812 -22.984 1 40.28 579 VAL A CA 1
ATOM 4591 C C . VAL A 1 579 ? -4.949 -35.281 -22.875 1 40.28 579 VAL A C 1
ATOM 4593 O O . VAL A 1 579 ? -5.551 -34.531 -23.641 1 40.28 579 VAL A O 1
ATOM 4596 N N . GLU A 1 580 ? -4.301 -34.906 -21.922 1 37.59 580 GLU A N 1
ATOM 4597 C CA . GLU A 1 580 ? -4.008 -33.469 -21.859 1 37.59 580 GLU A CA 1
ATOM 4598 C C . GLU A 1 580 ? -3.074 -33.062 -23 1 37.59 580 GLU A C 1
ATOM 4600 O O . GLU A 1 580 ? -3.209 -31.969 -23.547 1 37.59 580 GLU A O 1
ATOM 4605 N N . GLU A 1 581 ? -2.115 -33.906 -23.531 1 34.5 581 GLU A N 1
ATOM 4606 C CA . GLU A 1 581 ? -1.167 -33.656 -24.609 1 34.5 581 GLU A CA 1
ATOM 4607 C C . GLU A 1 581 ? -1.798 -33.938 -25.984 1 34.5 581 GLU A C 1
ATOM 4609 O O . GLU A 1 581 ? -1.502 -33.25 -26.953 1 34.5 581 GLU A O 1
ATOM 4614 N N . SER A 1 582 ? -2.51 -35.062 -26.266 1 32.31 582 SER A N 1
ATOM 4615 C CA . SER A 1 582 ? -2.969 -35.469 -27.594 1 32.31 582 SER A CA 1
ATOM 4616 C C . SER A 1 582 ? -3.959 -34.438 -28.156 1 32.31 582 SER A C 1
ATOM 4618 O O . SER A 1 582 ? -4.367 -34.531 -29.312 1 32.31 582 SER A O 1
ATOM 4620 N N . ILE A 1 583 ? -4.758 -33.844 -27.438 1 31.03 583 ILE A N 1
ATOM 4621 C CA . ILE A 1 583 ? -5.66 -32.875 -28.062 1 31.03 583 ILE A CA 1
ATOM 4622 C C . ILE A 1 583 ? -4.855 -31.75 -28.672 1 31.03 583 ILE A C 1
ATOM 4624 O O . ILE A 1 583 ? -5.418 -30.844 -29.297 1 31.03 583 ILE A O 1
ATOM 4628 N N . ILE A 1 584 ? -3.65 -31.578 -28.297 1 28.7 584 ILE A N 1
ATOM 4629 C CA . ILE A 1 584 ? -2.895 -30.578 -29.031 1 28.7 584 ILE A CA 1
ATOM 4630 C C . ILE A 1 584 ? -2.484 -31.141 -30.391 1 28.7 584 ILE A C 1
ATOM 4632 O O . ILE A 1 584 ? -1.898 -30.422 -31.219 1 28.7 584 ILE A O 1
ATOM 4636 N N . ALA A 1 585 ? -2.531 -32.5 -30.734 1 31.22 585 ALA A N 1
ATOM 4637 C CA . ALA A 1 585 ? -2.297 -32.844 -32.125 1 31.22 585 ALA A CA 1
ATOM 4638 C C . ALA A 1 585 ? -3.559 -32.625 -32.969 1 31.22 585 ALA A C 1
ATOM 4640 O O . ALA A 1 585 ? -4.656 -33 -32.531 1 31.22 585 ALA A O 1
ATOM 4641 N N . MET B 1 1 ? 13.469 -0.172 18.203 1 45.38 1 MET B N 1
ATOM 4642 C CA . MET B 1 1 ? 14.914 -0.057 18.016 1 45.38 1 MET B CA 1
ATOM 4643 C C . MET B 1 1 ? 15.359 1.398 18.094 1 45.38 1 MET B C 1
ATOM 4645 O O . MET B 1 1 ? 14.852 2.252 17.375 1 45.38 1 MET B O 1
ATOM 4649 N N . ASP B 1 2 ? 15.742 1.799 19.141 1 55.25 2 ASP B N 1
ATOM 4650 C CA . ASP B 1 2 ? 16.219 3.123 19.516 1 55.25 2 ASP B CA 1
ATOM 4651 C C . ASP B 1 2 ? 17.484 3.496 18.75 1 55.25 2 ASP B C 1
ATOM 4653 O O . ASP B 1 2 ? 18.547 2.91 18.953 1 55.25 2 ASP B O 1
ATOM 4657 N N . THR B 1 3 ? 17.391 3.865 17.594 1 63.25 3 THR B N 1
ATOM 4658 C CA . THR B 1 3 ? 18.578 4.359 16.906 1 63.25 3 THR B CA 1
ATOM 4659 C C . THR B 1 3 ? 19.156 5.566 17.641 1 63.25 3 THR B C 1
ATOM 4661 O O . THR B 1 3 ? 18.453 6.527 17.938 1 63.25 3 THR B O 1
ATOM 4664 N N . PRO B 1 4 ? 20.359 5.293 18.172 1 66.25 4 PRO B N 1
ATOM 4665 C CA . PRO B 1 4 ? 20.984 6.406 18.891 1 66.25 4 PRO B CA 1
ATOM 4666 C C . PRO B 1 4 ? 21.016 7.691 18.062 1 66.25 4 PRO B C 1
ATOM 4668 O O . PRO B 1 4 ? 21.125 7.637 16.828 1 66.25 4 PRO B O 1
ATOM 4671 N N . PHE B 1 5 ? 20.75 8.719 18.641 1 70.88 5 PHE B N 1
ATOM 4672 C CA . PHE B 1 5 ? 20.719 10.055 18.062 1 70.88 5 PHE B CA 1
ATOM 4673 C C . PHE B 1 5 ? 21.984 10.312 17.25 1 70.88 5 PHE B C 1
ATOM 4675 O O . PHE B 1 5 ? 21.938 11.016 16.234 1 70.88 5 PHE B O 1
ATOM 4682 N N . LYS B 1 6 ? 23.047 9.664 17.703 1 73.06 6 LYS B N 1
ATOM 4683 C CA . LYS B 1 6 ? 24.328 9.852 17.047 1 73.06 6 LYS B CA 1
ATOM 4684 C C . LYS B 1 6 ? 24.297 9.328 15.609 1 73.06 6 LYS B C 1
ATOM 4686 O O . LYS B 1 6 ? 24.891 9.922 14.711 1 73.06 6 LYS B O 1
ATOM 4691 N N . GLN B 1 7 ? 23.578 8.289 15.406 1 76.38 7 GLN B N 1
ATOM 4692 C CA . GLN B 1 7 ? 23.5 7.699 14.07 1 76.38 7 GLN B CA 1
ATOM 4693 C C . GLN B 1 7 ? 22.688 8.586 13.133 1 76.38 7 GLN B C 1
ATOM 4695 O O . GLN B 1 7 ? 23 8.688 11.945 1 76.38 7 GLN B O 1
ATOM 4700 N N . TYR B 1 8 ? 21.797 9.273 13.734 1 73.62 8 TYR B N 1
ATOM 4701 C CA . TYR B 1 8 ? 21.016 10.227 12.961 1 73.62 8 TYR B CA 1
ATOM 4702 C C . TYR B 1 8 ? 21.891 11.352 12.422 1 73.62 8 TYR B C 1
ATOM 4704 O O . TYR B 1 8 ? 21.859 11.656 11.227 1 73.62 8 TYR B O 1
ATOM 4712 N N . ILE B 1 9 ? 22.656 11.766 13.352 1 75.69 9 ILE B N 1
ATOM 4713 C CA . ILE B 1 9 ? 23.469 12.938 13.055 1 75.69 9 ILE B CA 1
ATOM 4714 C C . ILE B 1 9 ? 24.547 12.57 12.031 1 75.69 9 ILE B C 1
ATOM 4716 O O . ILE B 1 9 ? 24.844 13.367 11.133 1 75.69 9 ILE B O 1
ATOM 4720 N N . LYS B 1 10 ? 25.047 11.383 12.141 1 80.06 10 LYS B N 1
ATOM 4721 C CA . LYS B 1 10 ? 26.094 10.953 11.219 1 80.06 10 LYS B CA 1
ATOM 4722 C C . LYS B 1 10 ? 25.547 10.828 9.797 1 80.06 10 LYS B C 1
ATOM 4724 O O . LYS B 1 10 ? 26.203 11.273 8.844 1 80.06 10 LYS B O 1
ATOM 4729 N N . LEU B 1 11 ? 24.406 10.305 9.711 1 78.62 11 LEU B N 1
ATOM 4730 C CA . LEU B 1 11 ? 23.812 10.141 8.398 1 78.62 11 LEU B CA 1
ATOM 4731 C C . LEU B 1 11 ? 23.422 11.492 7.805 1 78.62 11 LEU B C 1
ATOM 4733 O O . LEU B 1 11 ? 23.609 11.727 6.605 1 78.62 11 LEU B O 1
ATOM 4737 N N . LEU B 1 12 ? 22.953 12.281 8.688 1 76.56 12 LEU B N 1
ATOM 4738 C CA . LEU B 1 12 ? 22.562 13.617 8.258 1 76.56 12 LEU B CA 1
ATOM 4739 C C . LEU B 1 12 ? 23.766 14.414 7.777 1 76.56 12 LEU B C 1
ATOM 4741 O O . LEU B 1 12 ? 23.703 15.07 6.738 1 76.56 12 LEU B O 1
ATOM 4745 N N . TRP B 1 13 ? 24.766 14.258 8.508 1 80.31 13 TRP B N 1
ATOM 4746 C CA . TRP B 1 13 ? 25.969 15.031 8.211 1 80.31 13 TRP B CA 1
ATOM 4747 C C . TRP B 1 13 ? 26.594 14.594 6.895 1 80.31 13 TRP B C 1
ATOM 4749 O O . TRP B 1 13 ? 27.172 15.406 6.176 1 80.31 13 TRP B O 1
ATOM 4759 N N . LYS B 1 14 ? 26.516 13.344 6.582 1 84.06 14 LYS B N 1
ATOM 4760 C CA . LYS B 1 14 ? 27.078 12.82 5.344 1 84.06 14 LYS B CA 1
ATOM 4761 C C . LYS B 1 14 ? 26.453 13.484 4.125 1 84.06 14 LYS B C 1
ATOM 4763 O O . LYS B 1 14 ? 27.156 13.812 3.16 1 84.06 14 LYS B O 1
ATOM 4768 N N . PHE B 1 15 ? 25.219 13.812 4.223 1 82.25 15 PHE B N 1
ATOM 4769 C CA . PHE B 1 15 ? 24.531 14.297 3.031 1 82.25 15 PHE B CA 1
ATOM 4770 C C . PHE B 1 15 ? 24.344 15.805 3.098 1 82.25 15 PHE B C 1
ATOM 4772 O O . PHE B 1 15 ? 24.078 16.453 2.078 1 82.25 15 PHE B O 1
ATOM 4779 N N . LEU B 1 16 ? 24.5 16.391 4.301 1 84.19 16 LEU B N 1
ATOM 4780 C CA . LEU B 1 16 ? 24.375 17.844 4.441 1 84.19 16 LEU B CA 1
ATOM 4781 C C . LEU B 1 16 ? 25.734 18.531 4.312 1 84.19 16 LEU B C 1
ATOM 4783 O O . LEU B 1 16 ? 25.812 19.719 3.977 1 84.19 16 LEU B O 1
ATOM 4787 N N . LYS B 1 17 ? 26.828 17.766 4.473 1 85.81 17 LYS B N 1
ATOM 4788 C CA . LYS B 1 17 ? 28.188 18.312 4.465 1 85.81 17 LYS B CA 1
ATOM 4789 C C . LYS B 1 17 ? 28.531 18.922 3.107 1 85.81 17 LYS B C 1
ATOM 4791 O O . LYS B 1 17 ? 29.062 20.031 3.035 1 85.81 17 LYS B O 1
ATOM 4796 N N . PRO B 1 18 ? 28.125 18.219 2.064 1 87 18 PRO B N 1
ATOM 4797 C CA . PRO B 1 18 ? 28.438 18.812 0.764 1 87 18 PRO B CA 1
ATOM 4798 C C . PRO B 1 18 ? 27.688 20.125 0.518 1 87 18 PRO B C 1
ATOM 4800 O O . PRO B 1 18 ? 28.094 20.922 -0.325 1 87 18 PRO B O 1
ATOM 4803 N N . GLN B 1 19 ? 26.625 20.328 1.293 1 88.44 19 GLN B N 1
ATOM 4804 C CA . GLN B 1 19 ? 25.828 21.547 1.15 1 88.44 19 GLN B CA 1
ATOM 4805 C C . GLN B 1 19 ? 25.984 22.453 2.365 1 88.44 19 GLN B C 1
ATOM 4807 O O . GLN B 1 19 ? 25.016 23.109 2.781 1 88.44 19 GLN B O 1
ATOM 4812 N N . LYS B 1 20 ? 27.141 22.516 2.934 1 88.69 20 LYS B N 1
ATOM 4813 C CA . LYS B 1 20 ? 27.344 23.25 4.18 1 88.69 20 LYS B CA 1
ATOM 4814 C C . LYS B 1 20 ? 27.047 24.734 4.004 1 88.69 20 LYS B C 1
ATOM 4816 O O . LYS B 1 20 ? 26.484 25.359 4.906 1 88.69 20 LYS B O 1
ATOM 4821 N N . PHE B 1 21 ? 27.328 25.188 2.836 1 90.56 21 PHE B N 1
ATOM 4822 C CA . PHE B 1 21 ? 27.094 26.609 2.6 1 90.56 21 PHE B CA 1
ATOM 4823 C C . PHE B 1 21 ? 25.609 26.906 2.541 1 90.56 21 PHE B C 1
ATOM 4825 O O . PHE B 1 21 ? 25.141 27.906 3.109 1 90.56 21 PHE B O 1
ATOM 4832 N N . ARG B 1 22 ? 24.891 26.062 1.938 1 88.31 22 ARG B N 1
ATOM 4833 C CA . ARG B 1 22 ? 23.453 26.25 1.841 1 88.31 22 ARG B CA 1
ATOM 4834 C C . ARG B 1 22 ? 22.781 26.078 3.201 1 88.31 22 ARG B C 1
ATOM 4836 O O . ARG B 1 22 ? 21.828 26.781 3.52 1 88.31 22 ARG B O 1
ATOM 4843 N N . VAL B 1 23 ? 23.375 25.203 3.955 1 87.75 23 VAL B N 1
ATOM 4844 C CA . VAL B 1 23 ? 22.828 24.969 5.285 1 87.75 23 VAL B CA 1
ATOM 4845 C C . VAL B 1 23 ? 23.125 26.156 6.184 1 87.75 23 VAL B C 1
ATOM 4847 O O . VAL B 1 23 ? 22.281 26.578 6.977 1 87.75 23 VAL B O 1
ATOM 4850 N N . PHE B 1 24 ? 24.25 26.688 6.043 1 88.88 24 PHE B N 1
ATOM 4851 C CA . PHE B 1 24 ? 24.625 27.859 6.809 1 88.88 24 PHE B CA 1
ATOM 4852 C C . PHE B 1 24 ? 23.75 29.047 6.422 1 88.88 24 PHE B C 1
ATOM 4854 O O . PHE B 1 24 ? 23.266 29.781 7.289 1 88.88 24 PHE B O 1
ATOM 4861 N N . LEU B 1 25 ? 23.562 29.172 5.172 1 89.81 25 LEU B N 1
ATOM 4862 C CA . LEU B 1 25 ? 22.703 30.25 4.68 1 89.81 25 LEU B CA 1
ATOM 4863 C C . LEU B 1 25 ? 21.281 30.078 5.184 1 89.81 25 LEU B C 1
ATOM 4865 O O . LEU B 1 25 ? 20.625 31.062 5.531 1 89.81 25 LEU B O 1
ATOM 4869 N N . LEU B 1 26 ? 20.906 28.891 5.25 1 88.38 26 LEU B N 1
ATOM 4870 C CA . LEU B 1 26 ? 19.562 28.594 5.746 1 88.38 26 LEU B CA 1
ATOM 4871 C C . LEU B 1 26 ? 19.438 28.969 7.215 1 88.38 26 LEU B C 1
ATOM 4873 O O . LEU B 1 26 ? 18.422 29.562 7.617 1 88.38 26 LEU B O 1
ATOM 4877 N N . THR B 1 27 ? 20.453 28.719 8.008 1 87.62 27 THR B N 1
ATOM 4878 C CA . THR B 1 27 ? 20.422 29.031 9.438 1 87.62 27 THR B CA 1
ATOM 4879 C C . THR B 1 27 ? 20.406 30.531 9.656 1 87.62 27 THR B C 1
ATOM 4881 O O . THR B 1 27 ? 19.719 31.031 10.547 1 87.62 27 THR B O 1
ATOM 4884 N N . LEU B 1 28 ? 21.062 31.203 8.82 1 90.31 28 LEU B N 1
ATOM 4885 C CA . LEU B 1 28 ? 21.125 32.656 8.922 1 90.31 28 LEU B CA 1
ATOM 4886 C C . LEU B 1 28 ? 19.781 33.281 8.531 1 90.31 28 LEU B C 1
ATOM 4888 O O . LEU B 1 28 ? 19.312 34.219 9.195 1 90.31 28 LEU B O 1
ATOM 4892 N N . ILE B 1 29 ? 19.234 32.719 7.5 1 90.88 29 ILE B N 1
ATOM 4893 C CA . ILE B 1 29 ? 17.953 33.25 7.027 1 90.88 29 ILE B CA 1
ATOM 4894 C C . ILE B 1 29 ? 16.859 32.938 8.047 1 90.88 29 ILE B C 1
ATOM 4896 O O . ILE B 1 29 ? 16.031 33.812 8.344 1 90.88 29 ILE B O 1
ATOM 4900 N N . LEU B 1 30 ? 16.953 31.812 8.633 1 87.81 30 LEU B N 1
ATOM 4901 C CA . LEU B 1 30 ? 15.969 31.422 9.633 1 87.81 30 LEU B CA 1
ATOM 4902 C C . LEU B 1 30 ? 16.125 32.25 10.906 1 87.81 30 LEU B C 1
ATOM 4904 O O . LEU B 1 30 ? 15.141 32.688 11.5 1 87.81 30 LEU B O 1
ATOM 4908 N N . GLY B 1 31 ? 17.359 32.438 11.289 1 88.25 31 GLY B N 1
ATOM 4909 C CA . GLY B 1 31 ? 17.625 33.25 12.453 1 88.25 31 GLY B CA 1
ATOM 4910 C C . GLY B 1 31 ? 17.125 34.688 12.297 1 88.25 31 GLY B C 1
ATOM 4911 O O . GLY B 1 31 ? 16.531 35.25 13.219 1 88.25 31 GLY B O 1
ATOM 4912 N N . SER B 1 32 ? 17.328 35.188 11.117 1 90.5 32 SER B N 1
ATOM 4913 C CA . SER B 1 32 ? 16.875 36.562 10.836 1 90.5 32 SER B CA 1
ATOM 4914 C C . SER B 1 32 ? 15.344 36.656 10.812 1 90.5 32 SER B C 1
ATOM 4916 O O . SER B 1 32 ? 14.766 37.625 11.289 1 90.5 32 SER B O 1
ATOM 4918 N N . SER B 1 33 ? 14.805 35.625 10.266 1 87.5 33 SER B N 1
ATOM 4919 C CA . SER B 1 33 ? 13.344 35.594 10.219 1 87.5 33 SER B CA 1
ATOM 4920 C C . SER B 1 33 ? 12.742 35.5 11.609 1 87.5 33 SER B C 1
ATOM 4922 O O . SER B 1 33 ? 11.766 36.188 11.914 1 87.5 33 SER B O 1
ATOM 4924 N N . VAL B 1 34 ? 13.359 34.688 12.461 1 88.19 34 VAL B N 1
ATOM 4925 C CA . VAL B 1 34 ? 12.883 34.531 13.828 1 88.19 34 VAL B CA 1
ATOM 4926 C C . VAL B 1 34 ? 13.094 35.844 14.602 1 88.19 34 VAL B C 1
ATOM 4928 O O . VAL B 1 34 ? 12.234 36.25 15.398 1 88.19 34 VAL B O 1
ATOM 4931 N N . ALA B 1 35 ? 14.164 36.469 14.359 1 90.25 35 ALA B N 1
ATOM 4932 C CA . ALA B 1 35 ? 14.461 37.75 15.023 1 90.25 35 ALA B CA 1
ATOM 4933 C C . ALA B 1 35 ? 13.414 38.812 14.68 1 90.25 35 ALA B C 1
ATOM 4935 O O . ALA B 1 35 ? 12.945 39.531 15.547 1 90.25 35 ALA B O 1
ATOM 4936 N N . LEU B 1 36 ? 13.031 38.812 13.422 1 88.56 36 LEU B N 1
ATOM 4937 C CA . LEU B 1 36 ? 12.031 39.781 12.977 1 88.56 36 LEU B CA 1
ATOM 4938 C C . LEU B 1 36 ? 10.656 39.438 13.531 1 88.56 36 LEU B C 1
ATOM 4940 O O . LEU B 1 36 ? 9.859 40.312 13.82 1 88.56 36 LEU B O 1
ATOM 4944 N N . GLN B 1 37 ? 10.414 38.188 13.695 1 85.88 37 GLN B N 1
ATOM 4945 C CA . GLN B 1 37 ? 9.148 37.75 14.266 1 85.88 37 GLN B CA 1
ATOM 4946 C C . GLN B 1 37 ? 9.031 38.156 15.734 1 85.88 37 GLN B C 1
ATOM 4948 O O . GLN B 1 37 ? 7.938 38.438 16.219 1 85.88 37 GLN B O 1
ATOM 4953 N N . LEU B 1 38 ? 10.195 38.188 16.406 1 88.69 38 LEU B N 1
ATOM 4954 C CA . LEU B 1 38 ? 10.234 38.562 17.812 1 88.69 38 LEU B CA 1
ATOM 4955 C C . LEU B 1 38 ? 10.109 40.062 17.984 1 88.69 38 LEU B C 1
ATOM 4957 O O . LEU B 1 38 ? 9.672 40.562 19.047 1 88.69 38 LEU B O 1
ATOM 4961 N N . VAL B 1 39 ? 10.445 40.812 16.922 1 87.62 39 VAL B N 1
ATOM 4962 C CA . VAL B 1 39 ? 10.477 42.25 17 1 87.62 39 VAL B CA 1
ATOM 4963 C C . VAL B 1 39 ? 9.078 42.812 16.75 1 87.62 39 VAL B C 1
ATOM 4965 O O . VAL B 1 39 ? 8.727 43.875 17.25 1 87.62 39 VAL B O 1
ATOM 4968 N N . ASN B 1 40 ? 8.219 42.031 16.094 1 83.06 40 ASN B N 1
ATOM 4969 C CA . ASN B 1 40 ? 6.918 42.531 15.688 1 83.06 40 ASN B CA 1
ATOM 4970 C C . ASN B 1 40 ? 6.059 42.938 16.891 1 83.06 40 ASN B C 1
ATOM 4972 O O . ASN B 1 40 ? 5.523 44.031 16.938 1 83.06 40 ASN B O 1
ATOM 4976 N N . PRO B 1 41 ? 5.977 42.062 17.891 1 83.56 41 PRO B N 1
ATOM 4977 C CA . PRO B 1 41 ? 5.184 42.438 19.062 1 83.56 41 PRO B CA 1
ATOM 4978 C C . PRO B 1 41 ? 5.777 43.625 19.797 1 83.56 41 PRO B C 1
ATOM 4980 O O . PRO B 1 41 ? 5.047 44.406 20.422 1 83.56 41 PRO B O 1
ATOM 4983 N N . GLN B 1 42 ? 7.07 43.875 19.703 1 85.75 42 GLN B N 1
ATOM 4984 C CA . GLN B 1 42 ? 7.727 45 20.359 1 85.75 42 GLN B CA 1
ATOM 4985 C C . GLN B 1 42 ? 7.352 46.312 19.688 1 85.75 42 GLN B C 1
ATOM 4987 O O . GLN B 1 42 ? 7.23 47.344 20.344 1 85.75 42 GLN B O 1
ATOM 4992 N N . ILE B 1 43 ? 7.168 46.219 18.438 1 82.81 43 ILE B N 1
ATOM 4993 C CA . ILE B 1 43 ? 6.77 47.406 17.703 1 82.81 43 ILE B CA 1
ATOM 4994 C C . ILE B 1 43 ? 5.344 47.781 18.094 1 82.81 43 ILE B C 1
ATOM 4996 O O . ILE B 1 43 ? 5.043 48.969 18.266 1 82.81 43 ILE B O 1
ATOM 5000 N N . LEU B 1 44 ? 4.512 46.812 18.25 1 78.88 44 LEU B N 1
ATOM 5001 C CA . LEU B 1 44 ? 3.135 47.062 18.641 1 78.88 44 LEU B CA 1
ATOM 5002 C C . LEU B 1 44 ? 3.07 47.594 20.078 1 78.88 44 LEU B C 1
ATOM 5004 O O . LEU B 1 44 ? 2.205 48.406 20.406 1 78.88 44 LEU B O 1
ATOM 5008 N N . ARG B 1 45 ? 3.951 47.094 20.906 1 82.94 45 ARG B N 1
ATOM 5009 C CA . ARG B 1 45 ? 4.059 47.625 22.266 1 82.94 45 ARG B CA 1
ATOM 5010 C C . ARG B 1 45 ? 4.379 49.125 22.234 1 82.94 45 ARG B C 1
ATOM 5012 O O . ARG B 1 45 ? 3.734 49.906 22.938 1 82.94 45 ARG B O 1
ATOM 5019 N N . TYR B 1 46 ? 5.328 49.438 21.453 1 81 46 TYR B N 1
ATOM 5020 C CA . TYR B 1 46 ? 5.723 50.844 21.328 1 81 46 TYR B CA 1
ATOM 5021 C C . TYR B 1 46 ? 4.57 51.688 20.812 1 81 46 TYR B C 1
ATOM 5023 O O . TYR B 1 46 ? 4.352 52.812 21.281 1 81 46 TYR B O 1
ATOM 5031 N N . PHE B 1 47 ? 3.846 51.094 19.953 1 76.25 47 PHE B N 1
ATOM 5032 C CA . PHE B 1 47 ? 2.713 51.781 19.359 1 76.25 47 PHE B CA 1
ATOM 5033 C C . PHE B 1 47 ? 1.645 52.062 20.422 1 76.25 47 PHE B C 1
ATOM 5035 O O . PHE B 1 47 ? 1.123 53.188 20.5 1 76.25 47 PHE B O 1
ATOM 5042 N N . ILE B 1 48 ? 1.343 51.125 21.234 1 77.19 48 ILE B N 1
ATOM 5043 C CA . ILE B 1 48 ? 0.307 51.25 22.25 1 77.19 48 ILE B CA 1
ATOM 5044 C C . ILE B 1 48 ? 0.755 52.219 23.328 1 77.19 48 ILE B C 1
ATOM 5046 O O . ILE B 1 48 ? -0.015 53.094 23.734 1 77.19 48 ILE B O 1
ATOM 5050 N N . ASP B 1 49 ? 1.996 52.188 23.719 1 80.5 49 ASP B N 1
ATOM 5051 C CA . ASP B 1 49 ? 2.512 53.062 24.75 1 80.5 49 ASP B CA 1
ATOM 5052 C C . ASP B 1 49 ? 2.568 54.5 24.234 1 80.5 49 ASP B C 1
ATOM 5054 O O . ASP B 1 49 ? 2.238 55.438 24.969 1 80.5 49 ASP B O 1
ATOM 5058 N N . ALA B 1 50 ? 2.982 54.688 22.984 1 78 50 ALA B N 1
ATOM 5059 C CA . ALA B 1 50 ? 3.062 56 22.406 1 78 50 ALA B CA 1
ATOM 5060 C C . ALA B 1 50 ? 1.673 56.625 22.234 1 78 50 ALA B C 1
ATOM 5062 O O . ALA B 1 50 ? 1.486 57.812 22.422 1 78 50 ALA B O 1
ATOM 5063 N N . ALA B 1 51 ? 0.757 55.812 21.906 1 73.19 51 ALA B N 1
ATOM 5064 C CA . ALA B 1 51 ? -0.614 56.281 21.734 1 73.19 51 ALA B CA 1
ATOM 5065 C C . ALA B 1 51 ? -1.222 56.688 23.062 1 73.19 51 ALA B C 1
ATOM 5067 O O . ALA B 1 51 ? -1.984 57.656 23.141 1 73.19 51 ALA B O 1
ATOM 5068 N N . THR B 1 52 ? -0.844 56 24.109 1 72.88 52 THR B N 1
ATOM 5069 C CA . THR B 1 52 ? -1.383 56.281 25.438 1 72.88 52 THR B CA 1
ATOM 5070 C C . THR B 1 52 ? -0.735 57.531 26.016 1 72.88 52 THR B C 1
ATOM 5072 O O . THR B 1 52 ? -1.359 58.25 26.797 1 72.88 52 THR B O 1
ATOM 5075 N N . GLU B 1 53 ? 0.462 57.656 25.625 1 74.38 53 GLU B N 1
ATOM 5076 C CA . GLU B 1 53 ? 1.176 58.812 26.141 1 74.38 53 GLU B CA 1
ATOM 5077 C C . GLU B 1 53 ? 0.855 60.094 25.328 1 74.38 53 GLU B C 1
ATOM 5079 O O . GLU B 1 53 ? 1.268 61.188 25.688 1 74.38 53 GLU B O 1
ATOM 5084 N N . GLY B 1 54 ? -0.027 59.969 24.312 1 68.5 54 GLY B N 1
ATOM 5085 C CA . GLY B 1 54 ? -0.449 61.125 23.516 1 68.5 54 GLY B CA 1
ATOM 5086 C C . GLY B 1 54 ? 0.618 61.594 22.562 1 68.5 54 GLY B C 1
ATOM 5087 O O . GLY B 1 54 ? 0.714 62.812 22.266 1 68.5 54 GLY B O 1
ATOM 5088 N N . LYS B 1 55 ? 1.425 60.688 22.281 1 69.81 55 LYS B N 1
ATOM 5089 C CA . LYS B 1 55 ? 2.48 61.094 21.359 1 69.81 55 LYS B CA 1
ATOM 5090 C C . LYS B 1 55 ? 1.906 61.438 19.984 1 69.81 55 LYS B C 1
ATOM 5092 O O . LYS B 1 55 ? 0.756 61.094 19.688 1 69.81 55 LYS B O 1
ATOM 5097 N N . SER B 1 56 ? 2.695 62.125 19.094 1 68.19 56 SER B N 1
ATOM 5098 C CA . SER B 1 56 ? 2.285 62.719 17.828 1 68.19 56 SER B CA 1
ATOM 5099 C C . SER B 1 56 ? 1.89 61.656 16.812 1 68.19 56 SER B C 1
ATOM 5101 O O . SER B 1 56 ? 2.338 60.531 16.891 1 68.19 56 SER B O 1
ATOM 5103 N N . ALA B 1 57 ? 0.964 62 16.016 1 71.88 57 ALA B N 1
ATOM 5104 C CA . ALA B 1 57 ? 0.468 61.156 14.906 1 71.88 57 ALA B CA 1
ATOM 5105 C C . ALA B 1 57 ? 1.607 60.719 13.992 1 71.88 57 ALA B C 1
ATOM 5107 O O . ALA B 1 57 ? 1.586 59.625 13.453 1 71.88 57 ALA B O 1
ATOM 5108 N N . LYS B 1 58 ? 2.559 61.531 13.914 1 75.12 58 LYS B N 1
ATOM 5109 C CA . LYS B 1 58 ? 3.703 61.219 13.062 1 75.12 58 LYS B CA 1
ATOM 5110 C C . LYS B 1 58 ? 4.48 60.031 13.609 1 75.12 58 LYS B C 1
ATOM 5112 O O . LYS B 1 58 ? 4.879 59.156 12.844 1 75.12 58 LYS B O 1
ATOM 5117 N N . MET B 1 59 ? 4.648 59.969 14.875 1 76.5 59 MET B N 1
ATOM 5118 C CA . MET B 1 59 ? 5.391 58.875 15.492 1 76.5 59 MET B CA 1
ATOM 5119 C C . MET B 1 59 ? 4.625 57.562 15.375 1 76.5 59 MET B C 1
ATOM 5121 O O . MET B 1 59 ? 5.223 56.5 15.172 1 76.5 59 MET B O 1
ATOM 5125 N N . LEU B 1 60 ? 3.439 57.719 15.43 1 75.19 60 LEU B N 1
ATOM 5126 C CA . LEU B 1 60 ? 2.607 56.5 15.312 1 75.19 60 LEU B CA 1
ATOM 5127 C C . LEU B 1 60 ? 2.617 55.969 13.883 1 75.19 60 LEU B C 1
ATOM 5129 O O . LEU B 1 60 ? 2.629 54.75 13.672 1 75.19 60 LEU B O 1
ATOM 5133 N N . THR B 1 61 ? 2.713 56.938 12.906 1 75.06 61 THR B N 1
ATOM 5134 C CA . THR B 1 61 ? 2.766 56.531 11.508 1 75.06 61 THR B CA 1
ATOM 5135 C C . THR B 1 61 ? 4.102 55.844 11.188 1 75.06 61 THR B C 1
ATOM 5137 O O . THR B 1 61 ? 4.156 54.875 10.445 1 75.06 61 THR B O 1
ATOM 5140 N N . ILE B 1 62 ? 5.082 56.312 11.766 1 78.38 62 ILE B N 1
ATOM 5141 C CA . ILE B 1 62 ? 6.406 55.719 11.555 1 78.38 62 ILE B CA 1
ATOM 5142 C C . ILE B 1 62 ? 6.469 54.344 12.18 1 78.38 62 ILE B C 1
ATOM 5144 O O . ILE B 1 62 ? 7.02 53.406 11.586 1 78.38 62 ILE B O 1
ATOM 5148 N N . ALA B 1 63 ? 5.898 54.188 13.328 1 76.06 63 ALA B N 1
ATOM 5149 C CA . ALA B 1 63 ? 5.867 52.875 13.992 1 76.06 63 ALA B CA 1
ATOM 5150 C C . ALA B 1 63 ? 5.066 51.875 13.18 1 76.06 63 ALA B C 1
ATOM 5152 O O . ALA B 1 63 ? 5.449 50.688 13.086 1 76.06 63 ALA B O 1
ATOM 5153 N N . ALA B 1 64 ? 4.07 52.312 12.617 1 73.31 64 ALA B N 1
ATOM 5154 C CA . ALA B 1 64 ? 3.246 51.469 11.781 1 73.31 64 ALA B CA 1
ATOM 5155 C C . ALA B 1 64 ? 4.008 51.031 10.539 1 73.31 64 ALA B C 1
ATOM 5157 O O . ALA B 1 64 ? 3.922 49.844 10.125 1 73.31 64 ALA B O 1
ATOM 5158 N N . LEU B 1 65 ? 4.758 51.906 9.961 1 76.31 65 LEU B N 1
ATOM 5159 C CA . LEU B 1 65 ? 5.523 51.594 8.758 1 76.31 65 LEU B CA 1
ATOM 5160 C C . LEU B 1 65 ? 6.652 50.594 9.07 1 76.31 65 LEU B C 1
ATOM 5162 O O . LEU B 1 65 ? 6.953 49.719 8.273 1 76.31 65 LEU B O 1
ATOM 5166 N N . ILE B 1 66 ? 7.172 50.719 10.211 1 81.69 66 ILE B N 1
ATOM 5167 C CA . ILE B 1 66 ? 8.242 49.812 10.617 1 81.69 66 ILE B CA 1
ATOM 5168 C C . ILE B 1 66 ? 7.664 48.438 10.875 1 81.69 66 ILE B C 1
ATOM 5170 O O . ILE B 1 66 ? 8.297 47.406 10.547 1 81.69 66 ILE B O 1
ATOM 5174 N N . PHE B 1 67 ? 6.496 48.438 11.438 1 78.69 67 PHE B N 1
ATOM 5175 C CA . PHE B 1 67 ? 5.836 47.156 11.688 1 78.69 67 PHE B CA 1
ATOM 5176 C C . PHE B 1 67 ? 5.551 46.438 10.375 1 78.69 67 PHE B C 1
ATOM 5178 O O . PHE B 1 67 ? 5.832 45.219 10.242 1 78.69 67 PHE B O 1
ATOM 5185 N N . ILE B 1 68 ? 5.105 47.156 9.422 1 76.69 68 ILE B N 1
ATOM 5186 C CA . ILE B 1 68 ? 4.746 46.594 8.125 1 76.69 68 ILE B CA 1
ATOM 5187 C C . ILE B 1 68 ? 6.012 46.125 7.391 1 76.69 68 ILE B C 1
ATOM 5189 O O . ILE B 1 68 ? 6.047 45.062 6.809 1 76.69 68 ILE B O 1
ATOM 5193 N N . GLY B 1 69 ? 6.965 47.031 7.383 1 81.19 69 GLY B N 1
ATOM 5194 C CA . GLY B 1 69 ? 8.227 46.688 6.742 1 81.19 69 GLY B CA 1
ATOM 5195 C C . GLY B 1 69 ? 8.883 45.469 7.344 1 81.19 69 GLY B C 1
ATOM 5196 O O . GLY B 1 69 ? 9.352 44.594 6.617 1 81.19 69 GLY B O 1
ATOM 5197 N N . ALA B 1 70 ? 8.805 45.312 8.641 1 83.25 70 ALA B N 1
ATOM 5198 C CA . ALA B 1 70 ? 9.398 44.188 9.328 1 83.25 70 ALA B CA 1
ATOM 5199 C C . ALA B 1 70 ? 8.609 42.906 9.039 1 83.25 70 ALA B C 1
ATOM 5201 O O . ALA B 1 70 ? 9.203 41.812 8.867 1 83.25 70 ALA B O 1
ATOM 5202 N N . ALA B 1 71 ? 7.348 43.031 9 1 78.62 71 ALA B N 1
ATOM 5203 C CA . ALA B 1 71 ? 6.504 41.875 8.711 1 78.62 71 ALA B CA 1
ATOM 5204 C C . ALA B 1 71 ? 6.727 41.375 7.293 1 78.62 71 ALA B C 1
ATOM 5206 O O . ALA B 1 71 ? 6.793 40.156 7.062 1 78.62 71 ALA B O 1
ATOM 5207 N N . LEU B 1 72 ? 6.848 42.281 6.355 1 79.88 72 LEU B N 1
ATOM 5208 C CA . LEU B 1 72 ? 7.059 41.906 4.961 1 79.88 72 LEU B CA 1
ATOM 5209 C C . LEU B 1 72 ? 8.422 41.25 4.773 1 79.88 72 LEU B C 1
ATOM 5211 O O . LEU B 1 72 ? 8.539 40.25 4.059 1 79.88 72 LEU B O 1
ATOM 5215 N N . ILE B 1 73 ? 9.391 41.844 5.402 1 87.75 73 ILE B N 1
ATOM 5216 C CA . ILE B 1 73 ? 10.734 41.312 5.285 1 87.75 73 ILE B CA 1
ATOM 5217 C C . ILE B 1 73 ? 10.781 39.906 5.922 1 87.75 73 ILE B C 1
ATOM 5219 O O . ILE B 1 73 ? 11.422 39 5.391 1 87.75 73 ILE B O 1
ATOM 5223 N N . GLN B 1 74 ? 10.133 39.75 6.969 1 85.31 74 GLN B N 1
ATOM 5224 C CA . GLN B 1 74 ? 10.078 38.469 7.652 1 85.31 74 GLN B CA 1
ATOM 5225 C C . GLN B 1 74 ? 9.438 37.406 6.766 1 85.31 74 GLN B C 1
ATOM 5227 O O . GLN B 1 74 ? 9.914 36.281 6.707 1 85.31 74 GLN B O 1
ATOM 5232 N N . GLN B 1 75 ? 8.445 37.781 6.102 1 77.94 75 GLN B N 1
ATOM 5233 C CA . GLN B 1 75 ? 7.738 36.812 5.234 1 77.94 75 GLN B CA 1
ATOM 5234 C C . GLN B 1 75 ? 8.609 36.406 4.051 1 77.94 75 GLN B C 1
ATOM 5236 O O . GLN B 1 75 ? 8.617 35.25 3.656 1 77.94 75 GLN B O 1
ATOM 5241 N N . VAL B 1 76 ? 9.211 37.406 3.508 1 83.69 76 VAL B N 1
ATOM 5242 C CA . VAL B 1 76 ? 10.086 37.125 2.377 1 83.69 76 VAL B CA 1
ATOM 5243 C C . VAL B 1 76 ? 11.211 36.188 2.816 1 83.69 76 VAL B C 1
ATOM 5245 O O . VAL B 1 76 ? 11.531 35.219 2.111 1 83.69 76 VAL B O 1
ATOM 5248 N N . LEU B 1 77 ? 11.727 36.438 3.988 1 88 77 LEU B N 1
ATOM 5249 C CA . LEU B 1 77 ? 12.781 35.594 4.516 1 88 77 LEU B CA 1
ATOM 5250 C C . LEU B 1 77 ? 12.258 34.188 4.801 1 88 77 LEU B C 1
ATOM 5252 O O . LEU B 1 77 ? 12.953 33.188 4.555 1 88 77 LEU B O 1
ATOM 5256 N N . ALA B 1 78 ? 11.094 34.125 5.211 1 80.31 78 ALA B N 1
ATOM 5257 C CA . ALA B 1 78 ? 10.492 32.844 5.516 1 80.31 78 ALA B CA 1
ATOM 5258 C C . ALA B 1 78 ? 10.281 32.031 4.246 1 80.31 78 ALA B C 1
ATOM 5260 O O . ALA B 1 78 ? 10.508 30.812 4.238 1 80.31 78 ALA B O 1
ATOM 5261 N N . ILE B 1 79 ? 9.898 32.688 3.205 1 80.38 79 ILE B N 1
ATOM 5262 C CA . ILE B 1 79 ? 9.68 32.031 1.919 1 80.38 79 ILE B CA 1
ATOM 5263 C C . ILE B 1 79 ? 11.008 31.516 1.376 1 80.38 79 ILE B C 1
ATOM 5265 O O . ILE B 1 79 ? 11.094 30.375 0.908 1 80.38 79 ILE B O 1
ATOM 5269 N N . ILE B 1 80 ? 11.945 32.344 1.534 1 85.88 80 ILE B N 1
ATOM 5270 C CA . ILE B 1 80 ? 13.266 31.969 1.042 1 85.88 80 ILE B CA 1
ATOM 5271 C C . ILE B 1 80 ? 13.812 30.797 1.863 1 85.88 80 ILE B C 1
ATOM 5273 O O . ILE B 1 80 ? 14.391 29.859 1.312 1 85.88 80 ILE B O 1
ATOM 5277 N N . ALA B 1 81 ? 13.641 30.875 3.09 1 84.12 81 ALA B N 1
ATOM 5278 C CA . ALA B 1 81 ? 14.102 29.812 3.971 1 84.12 81 ALA B CA 1
ATOM 5279 C C . ALA B 1 81 ? 13.43 28.484 3.627 1 84.12 81 ALA B C 1
ATOM 5281 O O . ALA B 1 81 ? 14.078 27.438 3.627 1 84.12 81 ALA B O 1
ATOM 5282 N N . THR B 1 82 ? 12.18 28.562 3.381 1 78.81 82 THR B N 1
ATOM 5283 C CA . THR B 1 82 ? 11.445 27.344 3.033 1 78.81 82 THR B CA 1
ATOM 5284 C C . THR B 1 82 ? 11.945 26.766 1.717 1 78.81 82 THR B C 1
ATOM 5286 O O . THR B 1 82 ? 12.141 25.547 1.603 1 78.81 82 THR B O 1
ATOM 5289 N N . TYR B 1 83 ? 12.164 27.656 0.827 1 80.44 83 TYR B N 1
ATOM 5290 C CA . TYR B 1 83 ? 12.656 27.219 -0.476 1 80.44 83 TYR B CA 1
ATOM 5291 C C . TYR B 1 83 ? 14.031 26.578 -0.353 1 80.44 83 TYR B C 1
ATOM 5293 O O . TYR B 1 83 ? 14.273 25.5 -0.917 1 80.44 83 TYR B O 1
ATOM 5301 N N . VAL B 1 84 ? 14.875 27.219 0.343 1 84.5 84 VAL B N 1
ATOM 5302 C CA . VAL B 1 84 ? 16.234 26.719 0.499 1 84.5 84 VAL B CA 1
ATOM 5303 C C . VAL B 1 84 ? 16.219 25.406 1.271 1 84.5 84 VAL B C 1
ATOM 5305 O O . VAL B 1 84 ? 16.953 24.469 0.936 1 84.5 84 VAL B O 1
ATOM 5308 N N . SER B 1 85 ? 15.438 25.297 2.234 1 84.19 85 SER B N 1
ATOM 5309 C CA . SER B 1 85 ? 15.352 24.094 3.039 1 84.19 85 SER B CA 1
ATOM 5310 C C . SER B 1 85 ? 14.883 22.906 2.203 1 84.19 85 SER B C 1
ATOM 5312 O O . SER B 1 85 ? 15.422 21.797 2.316 1 84.19 85 SER B O 1
ATOM 5314 N N . GLN B 1 86 ? 13.938 23.109 1.401 1 79.94 86 GLN B N 1
ATOM 5315 C CA . GLN B 1 86 ? 13.414 22.047 0.553 1 79.94 86 GLN B CA 1
ATOM 5316 C C . GLN B 1 86 ? 14.453 21.594 -0.464 1 79.94 86 GLN B C 1
ATOM 5318 O O . GLN B 1 86 ? 14.57 20.406 -0.753 1 79.94 86 GLN B O 1
ATOM 5323 N N . ASN B 1 87 ? 15.125 22.641 -0.955 1 82.56 87 ASN B N 1
ATOM 5324 C CA . ASN B 1 87 ? 16.172 22.297 -1.911 1 82.56 87 ASN B CA 1
ATOM 5325 C C . ASN B 1 87 ? 17.281 21.469 -1.259 1 82.56 87 ASN B C 1
ATOM 5327 O O . ASN B 1 87 ? 17.812 20.547 -1.87 1 82.56 87 ASN B O 1
ATOM 5331 N N . VAL B 1 88 ? 17.625 21.859 -0.116 1 85.19 88 VAL B N 1
ATOM 5332 C CA . VAL B 1 88 ? 18.656 21.141 0.622 1 85.19 88 VAL B CA 1
ATOM 5333 C C . VAL B 1 88 ? 18.172 19.719 0.928 1 85.19 88 VAL B C 1
ATOM 5335 O O . VAL B 1 88 ? 18.922 18.75 0.776 1 85.19 88 VAL B O 1
ATOM 5338 N N . GLY B 1 89 ? 16.906 19.625 1.393 1 83.19 89 GLY B N 1
ATOM 5339 C CA . GLY B 1 89 ? 16.328 18.328 1.689 1 83.19 89 GLY B CA 1
ATOM 5340 C C . GLY B 1 89 ? 16.234 17.422 0.471 1 83.19 89 GLY B C 1
ATOM 5341 O O . GLY B 1 89 ? 16.547 16.234 0.546 1 83.19 89 GLY B O 1
ATOM 5342 N N . TRP B 1 90 ? 15.859 17.969 -0.556 1 81.88 90 TRP B N 1
ATOM 5343 C CA . TRP B 1 90 ? 15.703 17.219 -1.799 1 81.88 90 TRP B CA 1
ATOM 5344 C C . TRP B 1 90 ? 17.047 16.703 -2.299 1 81.88 90 TRP B C 1
ATOM 5346 O O . TRP B 1 90 ? 17.156 15.562 -2.732 1 81.88 90 TRP B O 1
ATOM 5356 N N . THR B 1 91 ? 18.031 17.578 -2.338 1 85.12 91 THR B N 1
ATOM 5357 C CA . THR B 1 91 ? 19.359 17.188 -2.795 1 85.12 91 THR B CA 1
ATOM 5358 C C . THR B 1 91 ? 19.922 16.078 -1.924 1 85.12 91 THR B C 1
ATOM 5360 O O . THR B 1 91 ? 20.5 15.117 -2.436 1 85.12 91 THR B O 1
ATOM 5363 N N . ALA B 1 92 ? 19.734 16.234 -0.688 1 87 92 ALA B N 1
ATOM 5364 C CA . ALA B 1 92 ? 20.234 15.219 0.24 1 87 92 ALA B CA 1
ATOM 5365 C C . ALA B 1 92 ? 19.5 13.891 0.054 1 87 92 ALA B C 1
ATOM 5367 O O . ALA B 1 92 ? 20.141 12.828 0.036 1 87 92 ALA B O 1
ATOM 5368 N N . THR B 1 93 ? 18.234 13.891 -0.053 1 86.75 93 THR B N 1
ATOM 5369 C CA . THR B 1 93 ? 17.422 12.688 -0.153 1 86.75 93 THR B CA 1
ATOM 5370 C C . THR B 1 93 ? 17.672 11.969 -1.476 1 86.75 93 THR B C 1
ATOM 5372 O O . THR B 1 93 ? 17.719 10.734 -1.521 1 86.75 93 THR B O 1
ATOM 5375 N N . ASN B 1 94 ? 17.859 12.734 -2.523 1 85.75 94 ASN B N 1
ATOM 5376 C CA . ASN B 1 94 ? 18.094 12.102 -3.818 1 85.75 94 ASN B CA 1
ATOM 5377 C C . ASN B 1 94 ? 19.5 11.516 -3.906 1 85.75 94 ASN B C 1
ATOM 5379 O O . ASN B 1 94 ? 19.719 10.516 -4.598 1 85.75 94 ASN B O 1
ATOM 5383 N N . ALA B 1 95 ? 20.406 12.148 -3.279 1 88.31 95 ALA B N 1
ATOM 5384 C CA . ALA B 1 95 ? 21.75 11.562 -3.186 1 88.31 95 ALA B CA 1
ATOM 5385 C C . ALA B 1 95 ? 21.703 10.242 -2.428 1 88.31 95 ALA B C 1
ATOM 5387 O O . ALA B 1 95 ? 22.375 9.273 -2.814 1 88.31 95 ALA B O 1
ATOM 5388 N N . LEU B 1 96 ? 20.938 10.227 -1.403 1 89.94 96 LEU B N 1
ATOM 5389 C CA . LEU B 1 96 ? 20.797 9.008 -0.621 1 89.94 96 LEU B CA 1
ATOM 5390 C C . LEU B 1 96 ? 20.094 7.922 -1.437 1 89.94 96 LEU B C 1
ATOM 5392 O O . LEU B 1 96 ? 20.5 6.762 -1.406 1 89.94 96 LEU B O 1
ATOM 5396 N N . ARG B 1 97 ? 19.078 8.328 -2.074 1 88.25 97 ARG B N 1
ATOM 5397 C CA . ARG B 1 97 ? 18.344 7.395 -2.916 1 88.25 97 ARG B CA 1
ATOM 5398 C C . ARG B 1 97 ? 19.25 6.777 -3.975 1 88.25 97 ARG B C 1
ATOM 5400 O O . ARG B 1 97 ? 19.219 5.562 -4.199 1 88.25 97 ARG B O 1
ATOM 5407 N N . SER B 1 98 ? 20 7.59 -4.648 1 88.62 98 SER B N 1
ATOM 5408 C CA . SER B 1 98 ? 20.938 7.113 -5.668 1 88.62 98 SER B CA 1
ATOM 5409 C C . SER B 1 98 ? 21.953 6.152 -5.078 1 88.62 98 SER B C 1
ATOM 5411 O O . SER B 1 98 ? 22.266 5.121 -5.68 1 88.62 98 SER B O 1
ATOM 5413 N N . GLU B 1 99 ? 22.406 6.496 -3.957 1 90.19 99 GLU B N 1
ATOM 5414 C CA . GLU B 1 99 ? 23.391 5.645 -3.299 1 90.19 99 GLU B CA 1
ATOM 5415 C C . GLU B 1 99 ? 22.781 4.301 -2.91 1 90.19 99 GLU B C 1
ATOM 5417 O O . GLU B 1 99 ? 23.438 3.26 -3.039 1 90.19 99 GLU B O 1
ATOM 5422 N N . LEU B 1 100 ? 21.578 4.348 -2.408 1 90.88 100 LEU B N 1
ATOM 5423 C CA . LEU B 1 100 ? 20.906 3.123 -1.991 1 90.88 100 LEU B CA 1
ATOM 5424 C C . LEU B 1 100 ? 20.656 2.207 -3.186 1 90.88 100 LEU B C 1
ATOM 5426 O O . LEU B 1 100 ? 20.891 1.001 -3.109 1 90.88 100 LEU B O 1
ATOM 5430 N N . VAL B 1 101 ? 20.219 2.787 -4.219 1 87.94 101 VAL B N 1
ATOM 5431 C CA . VAL B 1 101 ? 19.922 1.996 -5.41 1 87.94 101 VAL B CA 1
ATOM 5432 C C . VAL B 1 101 ? 21.203 1.425 -5.992 1 87.94 101 VAL B C 1
ATOM 5434 O O . VAL B 1 101 ? 21.266 0.251 -6.367 1 87.94 101 VAL B O 1
ATOM 5437 N N . GLU B 1 102 ? 22.219 2.25 -6.094 1 88.19 102 GLU B N 1
ATOM 5438 C CA . GLU B 1 102 ? 23.516 1.793 -6.574 1 88.19 102 GLU B CA 1
ATOM 5439 C C . GLU B 1 102 ? 24.047 0.646 -5.723 1 88.19 102 GLU B C 1
ATOM 5441 O O . GLU B 1 102 ? 24.578 -0.33 -6.25 1 88.19 102 GLU B O 1
ATOM 5446 N N . HIS B 1 103 ? 23.844 0.812 -4.469 1 90.19 103 HIS B N 1
ATOM 5447 C CA . HIS B 1 103 ? 24.297 -0.215 -3.543 1 90.19 103 HIS B CA 1
ATOM 5448 C C . HIS B 1 103 ? 23.516 -1.508 -3.715 1 90.19 103 HIS B C 1
ATOM 5450 O O . HIS B 1 103 ? 24.094 -2.596 -3.734 1 90.19 103 HIS B O 1
ATOM 5456 N N . CYS B 1 104 ? 22.234 -1.435 -3.854 1 88.44 104 CYS B N 1
ATOM 5457 C CA . CYS B 1 104 ? 21.391 -2.605 -4.027 1 88.44 104 CYS B CA 1
ATOM 5458 C C . CYS B 1 104 ? 21.75 -3.357 -5.305 1 88.44 104 CYS B C 1
ATOM 5460 O O . CYS B 1 104 ? 21.766 -4.59 -5.32 1 88.44 104 CYS B O 1
ATOM 5462 N N . ILE B 1 105 ? 22.047 -2.594 -6.312 1 83.5 105 ILE B N 1
ATOM 5463 C CA . ILE B 1 105 ? 22.391 -3.199 -7.594 1 83.5 105 ILE B CA 1
ATOM 5464 C C . ILE B 1 105 ? 23.719 -3.928 -7.484 1 83.5 105 ILE B C 1
ATOM 5466 O O . ILE B 1 105 ? 23.922 -4.969 -8.117 1 83.5 105 ILE B O 1
ATOM 5470 N N . SER B 1 106 ? 24.547 -3.482 -6.621 1 83.81 106 SER B N 1
ATOM 5471 C CA . SER B 1 106 ? 25.891 -4.043 -6.512 1 83.81 106 SER B CA 1
ATOM 5472 C C . SER B 1 106 ? 25.906 -5.273 -5.609 1 83.81 106 SER B C 1
ATOM 5474 O O . SER B 1 106 ? 26.859 -6.055 -5.633 1 83.81 106 SER B O 1
ATOM 5476 N N . LEU B 1 107 ? 24.844 -5.477 -4.895 1 87.31 107 LEU B N 1
ATOM 5477 C CA . LEU B 1 107 ? 24.797 -6.602 -3.965 1 87.31 107 LEU B CA 1
ATOM 5478 C C . LEU B 1 107 ? 24.562 -7.91 -4.711 1 87.31 107 LEU B C 1
ATOM 5480 O O . LEU B 1 107 ? 24.109 -7.902 -5.855 1 87.31 107 LEU B O 1
ATOM 5484 N N . ASP B 1 108 ? 24.906 -8.977 -4.02 1 87.5 108 ASP B N 1
ATOM 5485 C CA . ASP B 1 108 ? 24.891 -10.281 -4.664 1 87.5 108 ASP B CA 1
ATOM 5486 C C . ASP B 1 108 ? 23.484 -10.891 -4.645 1 87.5 108 ASP B C 1
ATOM 5488 O O . ASP B 1 108 ? 22.547 -10.289 -4.117 1 87.5 108 ASP B O 1
ATOM 5492 N N . MET B 1 109 ? 23.391 -12.016 -5.23 1 85.19 109 MET B N 1
ATOM 5493 C CA . MET B 1 109 ? 22.109 -12.695 -5.422 1 85.19 109 MET B CA 1
ATOM 5494 C C . MET B 1 109 ? 21.5 -13.109 -4.082 1 85.19 109 MET B C 1
ATOM 5496 O O . MET B 1 109 ? 20.281 -13.164 -3.934 1 85.19 109 MET B O 1
ATOM 5500 N N . SER B 1 110 ? 22.344 -13.453 -3.178 1 85.12 110 SER B N 1
ATOM 5501 C CA . SER B 1 110 ? 21.844 -13.859 -1.867 1 85.12 110 SER B CA 1
ATOM 5502 C C . SER B 1 110 ? 20.969 -12.773 -1.245 1 85.12 110 SER B C 1
ATOM 5504 O O . SER B 1 110 ? 19.969 -13.07 -0.605 1 85.12 110 SER B O 1
ATOM 5506 N N . PHE B 1 111 ? 21.391 -11.594 -1.457 1 86.12 111 PHE B N 1
ATOM 5507 C CA . PHE B 1 111 ? 20.609 -10.461 -0.962 1 86.12 111 PHE B CA 1
ATOM 5508 C C . PHE B 1 111 ? 19.25 -10.383 -1.654 1 86.12 111 PHE B C 1
ATOM 5510 O O . PHE B 1 111 ? 18.219 -10.227 -0.998 1 86.12 111 PHE B O 1
ATOM 5517 N N . HIS B 1 112 ? 19.25 -10.492 -2.953 1 83.56 112 HIS B N 1
ATOM 5518 C CA . HIS B 1 112 ? 18.047 -10.289 -3.738 1 83.56 112 HIS B CA 1
ATOM 5519 C C . HIS B 1 112 ? 17.062 -11.445 -3.555 1 83.56 112 HIS B C 1
ATOM 5521 O O . HIS B 1 112 ? 15.859 -11.281 -3.736 1 83.56 112 HIS B O 1
ATOM 5527 N N . LYS B 1 113 ? 17.562 -12.539 -3.203 1 81.31 113 LYS B N 1
ATOM 5528 C CA . LYS B 1 113 ? 16.688 -13.68 -2.924 1 81.31 113 LYS B CA 1
ATOM 5529 C C . LYS B 1 113 ? 16.047 -13.555 -1.545 1 81.31 113 LYS B C 1
ATOM 5531 O O . LYS B 1 113 ? 14.922 -14.008 -1.336 1 81.31 113 LYS B O 1
ATOM 5536 N N . SER B 1 114 ? 16.781 -12.938 -0.729 1 82.06 114 SER B N 1
ATOM 5537 C CA . SER B 1 114 ? 16.312 -12.828 0.646 1 82.06 114 SER B CA 1
ATOM 5538 C C . SER B 1 114 ? 15.414 -11.602 0.822 1 82.06 114 SER B C 1
ATOM 5540 O O . SER B 1 114 ? 14.656 -11.516 1.794 1 82.06 114 SER B O 1
ATOM 5542 N N . HIS B 1 115 ? 15.531 -10.75 -0.136 1 82.38 115 HIS B N 1
ATOM 5543 C CA . HIS B 1 115 ? 14.734 -9.531 -0.025 1 82.38 115 HIS B CA 1
ATOM 5544 C C . HIS B 1 115 ? 13.773 -9.398 -1.2 1 82.38 115 HIS B C 1
ATOM 5546 O O . HIS B 1 115 ? 14.188 -9.461 -2.359 1 82.38 115 HIS B O 1
ATOM 5552 N N . GLN B 1 116 ? 12.531 -9.141 -0.944 1 80.81 116 GLN B N 1
ATOM 5553 C CA . GLN B 1 116 ? 11.523 -8.953 -1.979 1 80.81 116 GLN B CA 1
ATOM 5554 C C . GLN B 1 116 ? 11.641 -7.574 -2.617 1 80.81 116 GLN B C 1
ATOM 5556 O O . GLN B 1 116 ? 12.055 -6.617 -1.963 1 80.81 116 GLN B O 1
ATOM 5561 N N . PRO B 1 117 ? 11.297 -7.469 -3.9 1 78.19 117 PRO B N 1
ATOM 5562 C CA . PRO B 1 117 ? 11.359 -6.172 -4.582 1 78.19 117 PRO B CA 1
ATOM 5563 C C . PRO B 1 117 ? 10.562 -5.086 -3.855 1 78.19 117 PRO B C 1
ATOM 5565 O O . PRO B 1 117 ? 10.992 -3.932 -3.805 1 78.19 117 PRO B O 1
ATOM 5568 N N . GLY B 1 118 ? 9.492 -5.484 -3.32 1 76.75 118 GLY B N 1
ATOM 5569 C CA . GLY B 1 118 ? 8.688 -4.531 -2.57 1 76.75 118 GLY B CA 1
ATOM 5570 C C . GLY B 1 118 ? 9.43 -3.932 -1.387 1 76.75 118 GLY B C 1
ATOM 5571 O O . GLY B 1 118 ? 9.258 -2.748 -1.082 1 76.75 118 GLY B O 1
ATOM 5572 N N . GLU B 1 119 ? 10.227 -4.723 -0.782 1 83.12 119 GLU B N 1
ATOM 5573 C CA . GLU B 1 119 ? 11.008 -4.246 0.357 1 83.12 119 GLU B CA 1
ATOM 5574 C C . GLU B 1 119 ? 12.039 -3.211 -0.077 1 83.12 119 GLU B C 1
ATOM 5576 O O . GLU B 1 119 ? 12.289 -2.236 0.637 1 83.12 119 GLU B O 1
ATOM 5581 N N . ILE B 1 120 ? 12.602 -3.461 -1.167 1 86.12 120 ILE B N 1
ATOM 5582 C CA . ILE B 1 120 ? 13.609 -2.543 -1.692 1 86.12 120 ILE B CA 1
ATOM 5583 C C . ILE B 1 120 ? 12.953 -1.209 -2.047 1 86.12 120 ILE B C 1
ATOM 5585 O O . ILE B 1 120 ? 13.508 -0.144 -1.756 1 86.12 120 ILE B O 1
ATOM 5589 N N . ILE B 1 121 ? 11.844 -1.318 -2.639 1 85.62 121 ILE B N 1
ATOM 5590 C CA . ILE B 1 121 ? 11.094 -0.115 -2.984 1 85.62 121 ILE B CA 1
ATOM 5591 C C . ILE B 1 121 ? 10.766 0.67 -1.717 1 85.62 121 ILE B C 1
ATOM 5593 O O . ILE B 1 121 ? 10.914 1.895 -1.683 1 85.62 121 ILE B O 1
ATOM 5597 N N . GLU B 1 122 ? 10.375 -0.064 -0.713 1 85.19 122 GLU B N 1
ATOM 5598 C CA . GLU B 1 122 ? 10.039 0.577 0.553 1 85.19 122 GLU B CA 1
ATOM 5599 C C . GLU B 1 122 ? 11.25 1.278 1.159 1 85.19 122 GLU B C 1
ATOM 5601 O O . GLU B 1 122 ? 11.117 2.344 1.766 1 85.19 122 GLU B O 1
ATOM 5606 N N . ARG B 1 123 ? 12.344 0.744 1.016 1 87.44 123 ARG B N 1
ATOM 5607 C CA . ARG B 1 123 ? 13.562 1.349 1.539 1 87.44 123 ARG B CA 1
ATOM 5608 C C . ARG B 1 123 ? 13.961 2.576 0.725 1 87.44 123 ARG B C 1
ATOM 5610 O O . ARG B 1 123 ? 14.289 3.621 1.289 1 87.44 123 ARG B O 1
ATOM 5617 N N . VAL B 1 124 ? 13.797 2.449 -0.542 1 87.44 124 VAL B N 1
ATOM 5618 C CA . VAL B 1 124 ? 14.281 3.488 -1.446 1 87.44 124 VAL B CA 1
ATOM 5619 C C . VAL B 1 124 ? 13.297 4.652 -1.469 1 87.44 124 VAL B C 1
ATOM 5621 O O . VAL B 1 124 ? 13.695 5.809 -1.64 1 87.44 124 VAL B O 1
ATOM 5624 N N . ASP B 1 125 ? 12.102 4.383 -1.233 1 86.44 125 ASP B N 1
ATOM 5625 C CA . ASP B 1 125 ? 11.102 5.449 -1.3 1 86.44 125 ASP B CA 1
ATOM 5626 C C . ASP B 1 125 ? 10.594 5.809 0.092 1 86.44 125 ASP B C 1
ATOM 5628 O O . ASP B 1 125 ? 10.82 6.922 0.572 1 86.44 125 ASP B O 1
ATOM 5632 N N . GLY B 1 126 ? 10.008 4.766 0.746 1 84.38 126 GLY B N 1
ATOM 5633 C CA . GLY B 1 126 ? 9.383 5.012 2.037 1 84.38 126 GLY B CA 1
ATOM 5634 C C . GLY B 1 126 ? 10.352 5.555 3.07 1 84.38 126 GLY B C 1
ATOM 5635 O O . GLY B 1 126 ? 10.133 6.629 3.635 1 84.38 126 GLY B O 1
ATOM 5636 N N . ASP B 1 127 ? 11.367 4.883 3.256 1 87.81 127 ASP B N 1
ATOM 5637 C CA . ASP B 1 127 ? 12.344 5.27 4.273 1 87.81 127 ASP B CA 1
ATOM 5638 C C . ASP B 1 127 ? 13.055 6.566 3.885 1 87.81 127 ASP B C 1
ATOM 5640 O O . ASP B 1 127 ? 13.312 7.418 4.738 1 87.81 127 ASP B O 1
ATOM 5644 N N . VAL B 1 128 ? 13.281 6.707 2.621 1 87.88 128 VAL B N 1
ATOM 5645 C CA . VAL B 1 128 ? 13.984 7.898 2.162 1 87.88 128 VAL B CA 1
ATOM 5646 C C . VAL B 1 128 ? 13.07 9.117 2.275 1 87.88 128 VAL B C 1
ATOM 5648 O O . VAL B 1 128 ? 13.523 10.211 2.611 1 87.88 128 VAL B O 1
ATOM 5651 N N . THR B 1 129 ? 11.852 8.93 2.033 1 83.44 129 THR B N 1
ATOM 5652 C CA . THR B 1 129 ? 10.891 10.016 2.182 1 83.44 129 THR B CA 1
ATOM 5653 C C . THR B 1 129 ? 10.758 10.422 3.645 1 83.44 129 THR B C 1
ATOM 5655 O O . THR B 1 129 ? 10.641 11.609 3.953 1 83.44 129 THR B O 1
ATOM 5658 N N . ALA B 1 130 ? 10.758 9.445 4.469 1 82.81 130 ALA B N 1
ATOM 5659 C CA . ALA B 1 130 ? 10.742 9.75 5.898 1 82.81 130 ALA B CA 1
ATOM 5660 C C . ALA B 1 130 ? 11.961 10.57 6.297 1 82.81 130 ALA B C 1
ATOM 5662 O O . ALA B 1 130 ? 11.859 11.5 7.105 1 82.81 130 ALA B O 1
ATOM 5663 N N . LEU B 1 131 ? 13.023 10.281 5.723 1 82.69 131 LEU B N 1
ATOM 5664 C CA . LEU B 1 131 ? 14.258 11 6.016 1 82.69 131 LEU B CA 1
ATOM 5665 C C . LEU B 1 131 ? 14.234 12.391 5.395 1 82.69 131 LEU B C 1
ATOM 5667 O O . LEU B 1 131 ? 14.789 13.336 5.953 1 82.69 131 LEU B O 1
ATOM 5671 N N . PHE B 1 132 ? 13.539 12.453 4.262 1 80.25 132 PHE B N 1
ATOM 5672 C CA . PHE B 1 132 ? 13.336 13.766 3.658 1 80.25 132 PHE B CA 1
ATOM 5673 C C . PHE B 1 132 ? 12.57 14.68 4.605 1 80.25 132 PHE B C 1
ATOM 5675 O O . PHE B 1 132 ? 12.945 15.836 4.805 1 80.25 132 PHE B O 1
ATOM 5682 N N . ASN B 1 133 ? 11.555 14.102 5.105 1 76.81 133 ASN B N 1
ATOM 5683 C CA . ASN B 1 133 ? 10.75 14.883 6.043 1 76.81 133 ASN B CA 1
ATOM 5684 C C . ASN B 1 133 ? 11.562 15.312 7.262 1 76.81 133 ASN B C 1
ATOM 5686 O O . ASN B 1 133 ? 11.398 16.422 7.77 1 76.81 133 ASN B O 1
ATOM 5690 N N . PHE B 1 134 ? 12.422 14.539 7.531 1 75.69 134 PHE B N 1
ATOM 5691 C CA . PHE B 1 134 ? 13.312 14.836 8.648 1 75.69 134 PHE B CA 1
ATOM 5692 C C . PHE B 1 134 ? 14.289 15.945 8.273 1 75.69 134 PHE B C 1
ATOM 5694 O O . PHE B 1 134 ? 14.477 16.906 9.031 1 75.69 134 PHE B O 1
ATOM 5701 N N . PHE B 1 135 ? 14.836 15.836 7.121 1 74.81 135 PHE B N 1
ATOM 5702 C CA . PHE B 1 135 ? 15.852 16.781 6.68 1 74.81 135 PHE B CA 1
ATOM 5703 C C . PHE B 1 135 ? 15.234 18.141 6.391 1 74.81 135 PHE B C 1
ATOM 5705 O O . PHE B 1 135 ? 15.828 19.172 6.691 1 74.81 135 PHE B O 1
ATOM 5712 N N . SER B 1 136 ? 14.039 18.094 5.863 1 75.06 136 SER B N 1
ATOM 5713 C CA . SER B 1 136 ? 13.453 19.344 5.391 1 75.06 136 SER B CA 1
ATOM 5714 C C . SER B 1 136 ? 12.562 19.969 6.457 1 75.06 136 SER B C 1
ATOM 5716 O O . SER B 1 136 ? 12.68 21.156 6.742 1 75.06 136 SER B O 1
ATOM 5718 N N . LYS B 1 137 ? 11.695 19.141 7.098 1 72.5 137 LYS B N 1
ATOM 5719 C CA . LYS B 1 137 ? 10.695 19.703 8.008 1 72.5 137 LYS B CA 1
ATOM 5720 C C . LYS B 1 137 ? 11.234 19.781 9.43 1 72.5 137 LYS B C 1
ATOM 5722 O O . LYS B 1 137 ? 11.078 20.797 10.109 1 72.5 137 LYS B O 1
ATOM 5727 N N . PHE B 1 138 ? 11.891 18.766 9.836 1 72.5 138 PHE B N 1
ATOM 5728 C CA . PHE B 1 138 ? 12.352 18.703 11.219 1 72.5 138 PHE B CA 1
ATOM 5729 C C . PHE B 1 138 ? 13.406 19.766 11.484 1 72.5 138 PHE B C 1
ATOM 5731 O O . PHE B 1 138 ? 13.32 20.5 12.469 1 72.5 138 PHE B O 1
ATOM 5738 N N . MET B 1 139 ? 14.305 19.891 10.594 1 70.06 139 MET B N 1
ATOM 5739 C CA . MET B 1 139 ? 15.391 20.844 10.789 1 70.06 139 MET B CA 1
ATOM 5740 C C . MET B 1 139 ? 14.867 22.281 10.805 1 70.06 139 MET B C 1
ATOM 5742 O O . MET B 1 139 ? 15.242 23.078 11.672 1 70.06 139 MET B O 1
ATOM 5746 N N . ILE B 1 140 ? 13.93 22.5 10 1 74.94 140 ILE B N 1
ATOM 5747 C CA . ILE B 1 140 ? 13.406 23.844 9.891 1 74.94 140 ILE B CA 1
ATOM 5748 C C . ILE B 1 140 ? 12.492 24.141 11.078 1 74.94 140 ILE B C 1
ATOM 5750 O O . ILE B 1 140 ? 12.625 25.172 11.734 1 74.94 140 ILE B O 1
ATOM 5754 N N . ASN B 1 141 ? 11.641 23.172 11.32 1 78.5 141 ASN B N 1
ATOM 5755 C CA . ASN B 1 141 ? 10.594 23.438 12.297 1 78.5 141 ASN B CA 1
ATOM 5756 C C . ASN B 1 141 ? 11.133 23.391 13.727 1 78.5 141 ASN B C 1
ATOM 5758 O O . ASN B 1 141 ? 10.812 24.25 14.547 1 78.5 141 ASN B O 1
ATOM 5762 N N . VAL B 1 142 ? 12.023 22.453 13.977 1 79.38 142 VAL B N 1
ATOM 5763 C CA . VAL B 1 142 ? 12.547 22.328 15.336 1 79.38 142 VAL B CA 1
ATOM 5764 C C . VAL B 1 142 ? 13.523 23.469 15.617 1 79.38 142 VAL B C 1
ATOM 5766 O O . VAL B 1 142 ? 13.492 24.062 16.703 1 79.38 142 VAL B O 1
ATOM 5769 N N . LEU B 1 143 ? 14.297 23.828 14.656 1 78 143 LEU B N 1
ATOM 5770 C CA . LEU B 1 143 ? 15.258 24.906 14.836 1 78 143 LEU B CA 1
ATOM 5771 C C . LEU B 1 143 ? 14.539 26.25 14.953 1 78 143 LEU B C 1
ATOM 5773 O O . LEU B 1 143 ? 14.82 27.031 15.859 1 78 143 LEU B O 1
ATOM 5777 N N . THR B 1 144 ? 13.633 26.422 14.039 1 84.81 144 THR B N 1
ATOM 5778 C CA . THR B 1 144 ? 12.914 27.688 14.031 1 84.81 144 THR B CA 1
ATOM 5779 C C . THR B 1 144 ? 12.07 27.844 15.297 1 84.81 144 THR B C 1
ATOM 5781 O O . THR B 1 144 ? 12.141 28.875 15.969 1 84.81 144 THR B O 1
ATOM 5784 N N . ASN B 1 145 ? 11.312 26.781 15.594 1 88.06 145 ASN B N 1
ATOM 5785 C CA . ASN B 1 145 ? 10.414 26.859 16.75 1 88.06 145 ASN B CA 1
ATOM 5786 C C . ASN B 1 145 ? 11.188 26.812 18.062 1 88.06 145 ASN B C 1
ATOM 5788 O O . ASN B 1 145 ? 10.797 27.453 19.031 1 88.06 145 ASN B O 1
ATOM 5792 N N . GLY B 1 146 ? 12.328 26.125 18.047 1 86.88 146 GLY B N 1
ATOM 5793 C CA . GLY B 1 146 ? 13.18 26.141 19.219 1 86.88 146 GLY B CA 1
ATOM 5794 C C . GLY B 1 146 ? 13.781 27.5 19.516 1 86.88 146 GLY B C 1
ATOM 5795 O O . GLY B 1 146 ? 13.734 27.969 20.656 1 86.88 146 GLY B O 1
ATOM 5796 N N . VAL B 1 147 ? 14.234 28.172 18.516 1 87.25 147 VAL B N 1
ATOM 5797 C CA . VAL B 1 147 ? 14.828 29.5 18.656 1 87.25 147 VAL B CA 1
ATOM 5798 C C . VAL B 1 147 ? 13.758 30.516 19.062 1 87.25 147 VAL B C 1
ATOM 5800 O O . VAL B 1 147 ? 14.016 31.406 19.859 1 87.25 147 VAL B O 1
ATOM 5803 N N . LEU B 1 148 ? 12.57 30.281 18.531 1 90.5 148 LEU B N 1
ATOM 5804 C CA . LEU B 1 148 ? 11.469 31.188 18.828 1 90.5 148 LEU B CA 1
ATOM 5805 C C . LEU B 1 148 ? 11.078 31.078 20.297 1 90.5 148 LEU B C 1
ATOM 5807 O O . LEU B 1 148 ? 10.852 32.094 20.969 1 90.5 148 LEU B O 1
ATOM 5811 N N . VAL B 1 149 ? 11.031 29.844 20.781 1 90.44 149 VAL B N 1
ATOM 5812 C CA . VAL B 1 149 ? 10.664 29.641 22.188 1 90.44 149 VAL B CA 1
ATOM 5813 C C . VAL B 1 149 ? 11.727 30.266 23.094 1 90.44 149 VAL B C 1
ATOM 5815 O O . VAL B 1 149 ? 11.398 31.016 24.016 1 90.44 149 VAL B O 1
ATOM 5818 N N . ILE B 1 150 ? 12.969 30.094 22.781 1 89.75 150 ILE B N 1
ATOM 5819 C CA . ILE B 1 150 ? 14.07 30.625 23.578 1 89.75 150 ILE B CA 1
ATOM 5820 C C . ILE B 1 150 ? 14.094 32.156 23.453 1 89.75 150 ILE B C 1
ATOM 5822 O O . ILE B 1 150 ? 14.289 32.844 24.453 1 89.75 150 ILE B O 1
ATOM 5826 N N . GLY B 1 151 ? 13.883 32.625 22.234 1 90.69 151 GLY B N 1
ATOM 5827 C CA . GLY B 1 151 ? 13.852 34.062 22.016 1 90.69 151 GLY B CA 1
ATOM 5828 C C . GLY B 1 151 ? 12.758 34.781 22.797 1 90.69 151 GLY B C 1
ATOM 5829 O O . GLY B 1 151 ? 12.992 35.812 23.391 1 90.69 151 GLY B O 1
ATOM 5830 N N . ILE B 1 152 ? 11.539 34.188 22.812 1 91.75 152 ILE B N 1
ATOM 5831 C CA . ILE B 1 152 ? 10.414 34.75 23.531 1 91.75 152 ILE B CA 1
ATOM 5832 C C . ILE B 1 152 ? 10.719 34.781 25.031 1 91.75 152 ILE B C 1
ATOM 5834 O O . ILE B 1 152 ? 10.484 35.781 25.703 1 91.75 152 ILE B O 1
ATOM 5838 N N . LEU B 1 153 ? 11.32 33.75 25.562 1 90.75 153 LEU B N 1
ATOM 5839 C CA . LEU B 1 153 ? 11.625 33.656 26.984 1 90.75 153 LEU B CA 1
ATOM 5840 C C . LEU B 1 153 ? 12.688 34.688 27.375 1 90.75 153 LEU B C 1
ATOM 5842 O O . LEU B 1 153 ? 12.578 35.312 28.422 1 90.75 153 LEU B O 1
ATOM 5846 N N . ILE B 1 154 ? 13.672 34.906 26.531 1 91.06 154 ILE B N 1
ATOM 5847 C CA . ILE B 1 154 ? 14.742 35.844 26.812 1 91.06 154 ILE B CA 1
ATOM 5848 C C . ILE B 1 154 ? 14.18 37.25 26.844 1 91.06 154 ILE B C 1
ATOM 5850 O O . ILE B 1 154 ? 14.508 38.062 27.734 1 91.06 154 ILE B O 1
ATOM 5854 N N . LEU B 1 155 ? 13.273 37.562 25.906 1 90.81 155 LEU B N 1
ATOM 5855 C CA . LEU B 1 155 ? 12.703 38.906 25.828 1 90.81 155 LEU B CA 1
ATOM 5856 C C . LEU B 1 155 ? 11.781 39.188 27.016 1 90.81 155 LEU B C 1
ATOM 5858 O O . LEU B 1 155 ? 11.719 40.312 27.516 1 90.81 155 LEU B O 1
ATOM 5862 N N . LEU B 1 156 ? 11.078 38.156 27.422 1 89.44 156 LEU B N 1
ATOM 5863 C CA . LEU B 1 156 ? 10.203 38.312 28.578 1 89.44 156 LEU B CA 1
ATOM 5864 C C . LEU B 1 156 ? 11.016 38.5 29.859 1 89.44 156 LEU B C 1
ATOM 5866 O O . LEU B 1 156 ? 10.625 39.281 30.734 1 89.44 156 LEU B O 1
ATOM 5870 N N . PHE B 1 157 ? 12.172 37.875 29.969 1 90.31 157 PHE B N 1
ATOM 5871 C CA . PHE B 1 157 ? 13.055 38 31.109 1 90.31 157 PHE B CA 1
ATOM 5872 C C . PHE B 1 157 ? 13.648 39.406 31.156 1 90.31 157 PHE B C 1
ATOM 5874 O O . PHE B 1 157 ? 13.891 39.969 32.25 1 90.31 157 PHE B O 1
ATOM 5881 N N . ARG B 1 158 ? 13.875 39.969 30.031 1 87.44 158 ARG B N 1
ATOM 5882 C CA . ARG B 1 158 ? 14.445 41.312 29.938 1 87.44 158 ARG B CA 1
ATOM 5883 C C . ARG B 1 158 ? 13.43 42.344 30.359 1 87.44 158 ARG B C 1
ATOM 5885 O O . ARG B 1 158 ? 13.797 43.375 30.938 1 87.44 158 ARG B O 1
ATOM 5892 N N . GLU B 1 159 ? 12.18 42.094 30.078 1 84.31 159 GLU B N 1
ATOM 5893 C CA . GLU B 1 159 ? 11.141 43.031 30.469 1 84.31 159 GLU B CA 1
ATOM 5894 C C . GLU B 1 159 ? 10.883 43 31.969 1 84.31 159 GLU B C 1
ATOM 5896 O O . GLU B 1 159 ? 10.906 44.031 32.656 1 84.31 159 GLU B O 1
ATOM 5901 N N . ASP B 1 160 ? 10.516 41.812 32.438 1 86.81 160 ASP B N 1
ATOM 5902 C CA . ASP B 1 160 ? 10.328 41.625 33.875 1 86.81 160 ASP B CA 1
ATOM 5903 C C . ASP B 1 160 ? 10.688 40.188 34.281 1 86.81 160 ASP B C 1
ATOM 5905 O O . ASP B 1 160 ? 10.188 39.219 33.688 1 86.81 160 ASP B O 1
ATOM 5909 N N . PHE B 1 161 ? 11.523 40.094 35.25 1 86.88 161 PHE B N 1
ATOM 5910 C CA . PHE B 1 161 ? 12.055 38.812 35.688 1 86.88 161 PHE B CA 1
ATOM 5911 C C . PHE B 1 161 ? 10.945 37.938 36.219 1 86.88 161 PHE B C 1
ATOM 5913 O O . PHE B 1 161 ? 10.984 36.719 36.062 1 86.88 161 PHE B O 1
ATOM 5920 N N . ARG B 1 162 ? 9.93 38.469 36.812 1 85.81 162 ARG B N 1
ATOM 5921 C CA . ARG B 1 162 ? 8.836 37.688 37.406 1 85.81 162 ARG B CA 1
ATOM 5922 C C . ARG B 1 162 ? 7.977 37.062 36.312 1 85.81 162 ARG B C 1
ATOM 5924 O O . ARG B 1 162 ? 7.578 35.906 36.438 1 85.81 162 ARG B O 1
ATOM 5931 N N . VAL B 1 163 ? 7.812 37.844 35.281 1 88.12 163 VAL B N 1
ATOM 5932 C CA . VAL B 1 163 ? 7.031 37.344 34.156 1 88.12 163 VAL B CA 1
ATOM 5933 C C . VAL B 1 163 ? 7.812 36.25 33.406 1 88.12 163 VAL B C 1
ATOM 5935 O O . VAL B 1 163 ? 7.25 35.25 33.031 1 88.12 163 VAL B O 1
ATOM 5938 N N . GLY B 1 164 ? 9.102 36.469 33.312 1 89 164 GLY B N 1
ATOM 5939 C CA . GLY B 1 164 ? 9.953 35.469 32.656 1 89 164 GLY B CA 1
ATOM 5940 C C . GLY B 1 164 ? 9.969 34.125 33.344 1 89 164 GLY B C 1
ATOM 5941 O O . GLY B 1 164 ? 9.875 33.094 32.719 1 89 164 GLY B O 1
ATOM 5942 N N . ILE B 1 165 ? 10.031 34.188 34.594 1 89.81 165 ILE B N 1
ATOM 5943 C CA . ILE B 1 165 ? 10.086 32.938 35.375 1 89.81 165 ILE B CA 1
ATOM 5944 C C . ILE B 1 165 ? 8.742 32.219 35.312 1 89.81 165 ILE B C 1
ATOM 5946 O O . ILE B 1 165 ? 8.695 31 35.125 1 89.81 165 ILE B O 1
ATOM 5950 N N . SER B 1 166 ? 7.684 32.969 35.5 1 87.81 166 SER B N 1
ATOM 5951 C CA . SER B 1 166 ? 6.352 32.375 35.5 1 87.81 166 SER B CA 1
ATOM 5952 C C . SER B 1 166 ? 6.059 31.719 34.156 1 87.81 166 SER B C 1
ATOM 5954 O O . SER B 1 166 ? 5.543 30.594 34.125 1 87.81 166 SER B O 1
ATOM 5956 N N . LEU B 1 167 ? 6.457 32.344 33.062 1 87.94 167 LEU B N 1
ATOM 5957 C CA . LEU B 1 167 ? 6.137 31.797 31.75 1 87.94 167 LEU B CA 1
ATOM 5958 C C . LEU B 1 167 ? 7.117 30.703 31.359 1 87.94 167 LEU B C 1
ATOM 5960 O O . LEU B 1 167 ? 6.785 29.828 30.562 1 87.94 167 LEU B O 1
ATOM 5964 N N . SER B 1 168 ? 8.336 30.781 31.891 1 89.12 168 SER B N 1
ATOM 5965 C CA . SER B 1 168 ? 9.273 29.688 31.672 1 89.12 168 SER B CA 1
ATOM 5966 C C . SER B 1 168 ? 8.805 28.406 32.344 1 89.12 168 SER B C 1
ATOM 5968 O O . SER B 1 168 ? 8.914 27.312 31.766 1 89.12 168 SER B O 1
ATOM 5970 N N . ILE B 1 169 ? 8.305 28.547 33.469 1 87.94 169 ILE B N 1
ATOM 5971 C CA . ILE B 1 169 ? 7.758 27.391 34.188 1 87.94 169 ILE B CA 1
ATOM 5972 C C . ILE B 1 169 ? 6.539 26.844 33.469 1 87.94 169 ILE B C 1
ATOM 5974 O O . ILE B 1 169 ? 6.375 25.641 33.344 1 87.94 169 ILE B O 1
ATOM 5978 N N . PHE B 1 170 ? 5.809 27.766 32.938 1 87.44 170 PHE B N 1
ATOM 5979 C CA . PHE B 1 170 ? 4.641 27.359 32.188 1 87.44 170 PHE B CA 1
ATOM 5980 C C . PHE B 1 170 ? 5.055 26.609 30.922 1 87.44 170 PHE B C 1
ATOM 5982 O O . PHE B 1 170 ? 4.496 25.562 30.594 1 87.44 170 PHE B O 1
ATOM 5989 N N . ALA B 1 171 ? 5.988 27.188 30.234 1 88.5 171 ALA B N 1
ATOM 5990 C CA . ALA B 1 171 ? 6.457 26.562 29 1 88.5 171 ALA B CA 1
ATOM 5991 C C . ALA B 1 171 ? 7.023 25.172 29.266 1 88.5 171 ALA B C 1
ATOM 5993 O O . ALA B 1 171 ? 6.75 24.234 28.516 1 88.5 171 ALA B O 1
ATOM 5994 N N . GLY B 1 172 ? 7.793 25.031 30.266 1 87.56 172 GLY B N 1
ATOM 5995 C CA . GLY B 1 172 ? 8.336 23.734 30.641 1 87.56 172 GLY B CA 1
ATOM 5996 C C . GLY B 1 172 ? 7.266 22.734 31.031 1 87.56 172 GLY B C 1
ATOM 5997 O O . GLY B 1 172 ? 7.316 21.578 30.625 1 87.56 172 GLY B O 1
ATOM 5998 N N . ALA B 1 173 ? 6.312 23.219 31.797 1 87.25 173 ALA B N 1
ATOM 5999 C CA . ALA B 1 173 ? 5.215 22.359 32.219 1 87.25 173 ALA B CA 1
ATOM 6000 C C . ALA B 1 173 ? 4.352 21.938 31.031 1 87.25 173 ALA B C 1
ATOM 6002 O O . ALA B 1 173 ? 3.898 20.797 30.953 1 87.25 173 ALA B O 1
ATOM 6003 N N . ALA B 1 174 ? 4.16 22.891 30.172 1 87.5 174 ALA B N 1
ATOM 6004 C CA . ALA B 1 174 ? 3.381 22.609 28.969 1 87.5 174 ALA B CA 1
ATOM 6005 C C . ALA B 1 174 ? 4.078 21.547 28.109 1 87.5 174 ALA B C 1
ATOM 6007 O O . ALA B 1 174 ? 3.441 20.609 27.641 1 87.5 174 ALA B O 1
ATOM 6008 N N . MET B 1 175 ? 5.332 21.766 27.938 1 86.31 175 MET B N 1
ATOM 6009 C CA . MET B 1 175 ? 6.105 20.828 27.125 1 86.31 175 MET B CA 1
ATOM 6010 C C . MET B 1 175 ? 6.098 19.422 27.75 1 86.31 175 MET B C 1
ATOM 6012 O O . MET B 1 175 ? 5.961 18.422 27.047 1 86.31 175 MET B O 1
ATOM 6016 N N . TYR B 1 176 ? 6.199 19.391 29 1 85.94 176 TYR B N 1
ATOM 6017 C CA . TYR B 1 176 ? 6.227 18.109 29.719 1 85.94 176 TYR B CA 1
ATOM 6018 C C . TYR B 1 176 ? 4.875 17.406 29.625 1 85.94 176 TYR B C 1
ATOM 6020 O O . TYR B 1 176 ? 4.805 16.203 29.391 1 85.94 176 TYR B O 1
ATOM 6028 N N . THR B 1 177 ? 3.863 18.109 29.859 1 85.19 177 THR B N 1
ATOM 6029 C CA . THR B 1 177 ? 2.516 17.562 29.828 1 85.19 177 THR B CA 1
ATOM 6030 C C . THR B 1 177 ? 2.195 17.016 28.422 1 85.19 177 THR B C 1
ATOM 6032 O O . THR B 1 177 ? 1.639 15.93 28.297 1 85.19 177 THR B O 1
ATOM 6035 N N . LEU B 1 178 ? 2.59 17.781 27.484 1 82.81 178 LEU B N 1
ATOM 6036 C CA . LEU B 1 178 ? 2.33 17.359 26.109 1 82.8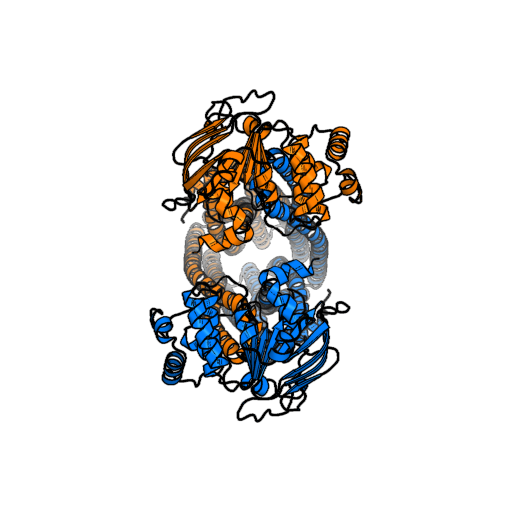1 178 LEU B CA 1
ATOM 6037 C C . LEU B 1 178 ? 3.148 16.125 25.75 1 82.81 178 LEU B C 1
ATOM 6039 O O . LEU B 1 178 ? 2.66 15.234 25.047 1 82.81 178 LEU B O 1
ATOM 6043 N N . TRP B 1 179 ? 4.316 16.109 26.281 1 82.69 179 TRP B N 1
ATOM 6044 C CA . TRP B 1 179 ? 5.172 14.945 26.047 1 82.69 179 TRP B CA 1
ATOM 6045 C C . TRP B 1 179 ? 4.586 13.695 26.703 1 82.69 179 TRP B C 1
ATOM 6047 O O . TRP B 1 179 ? 4.609 12.609 26.109 1 82.69 179 TRP B O 1
ATOM 6057 N N . LYS B 1 180 ? 4.059 13.805 27.859 1 83 180 LYS B N 1
ATOM 6058 C CA . LYS B 1 180 ? 3.48 12.68 28.578 1 83 180 LYS B CA 1
ATOM 6059 C C . LYS B 1 180 ? 2.227 12.156 27.891 1 83 180 LYS B C 1
ATOM 6061 O O . LYS B 1 180 ? 2.029 10.945 27.781 1 83 180 LYS B O 1
ATOM 6066 N N . ILE B 1 181 ? 1.461 13.023 27.422 1 82.06 181 ILE B N 1
ATOM 6067 C CA . ILE B 1 181 ? 0.24 12.641 26.719 1 82.06 181 ILE B CA 1
ATOM 6068 C C . ILE B 1 181 ? 0.594 11.938 25.406 1 82.06 181 ILE B C 1
ATOM 6070 O O . ILE B 1 181 ? -0.036 10.945 25.047 1 82.06 181 ILE B O 1
ATOM 6074 N N . GLN B 1 182 ? 1.59 12.414 24.844 1 79.25 182 GLN B N 1
ATOM 6075 C CA . GLN B 1 182 ? 2.041 11.82 23.578 1 79.25 182 GLN B CA 1
ATOM 6076 C C . GLN B 1 182 ? 2.541 10.398 23.797 1 79.25 182 GLN B C 1
ATOM 6078 O O . GLN B 1 182 ? 2.227 9.5 23 1 79.25 182 GLN B O 1
ATOM 6083 N N . ALA B 1 183 ? 3.277 10.156 24.812 1 78.94 183 ALA B N 1
ATOM 6084 C CA . ALA B 1 183 ? 3.836 8.844 25.109 1 78.94 183 ALA B CA 1
ATOM 6085 C C . ALA B 1 183 ? 2.73 7.824 25.375 1 78.94 183 ALA B C 1
ATOM 6087 O O . ALA B 1 183 ? 2.818 6.672 24.938 1 78.94 183 ALA B O 1
ATOM 6088 N N . ASP B 1 184 ? 1.693 8.281 25.938 1 79.75 184 ASP B N 1
ATOM 6089 C CA . ASP B 1 184 ? 0.563 7.418 26.25 1 79.75 184 ASP B CA 1
ATOM 6090 C C . ASP B 1 184 ? -0.243 7.082 25 1 79.75 184 ASP B C 1
ATOM 6092 O O . ASP B 1 184 ? -0.837 6.004 24.906 1 79.75 184 ASP B O 1
ATOM 6096 N N . SER B 1 185 ? -0.288 7.926 24.109 1 81.44 185 SER B N 1
ATOM 6097 C CA . SER B 1 185 ? -1.056 7.742 22.875 1 81.44 185 SER B CA 1
ATOM 6098 C C . SER B 1 185 ? -0.397 6.715 21.953 1 81.44 185 SER B C 1
ATOM 6100 O O . SER B 1 185 ? -1.082 6.008 21.219 1 81.44 185 SER B O 1
ATOM 6102 N N . VAL B 1 186 ? 0.865 6.578 22.125 1 78.06 186 VAL B N 1
ATOM 6103 C CA . VAL B 1 186 ? 1.611 5.676 21.25 1 78.06 186 VAL B CA 1
ATOM 6104 C C . VAL B 1 186 ? 1.204 4.23 21.531 1 78.06 186 VAL B C 1
ATOM 6106 O O . VAL B 1 186 ? 0.971 3.455 20.594 1 78.06 186 VAL B O 1
ATOM 6109 N N . ASP B 1 187 ? 1.021 3.855 22.688 1 80.25 187 ASP B N 1
ATOM 6110 C CA . ASP B 1 187 ? 0.65 2.498 23.062 1 80.25 187 ASP B CA 1
ATOM 6111 C C . ASP B 1 187 ? -0.731 2.133 22.531 1 80.25 187 ASP B C 1
ATOM 6113 O O . ASP B 1 187 ? -0.946 1.01 22.062 1 80.25 187 ASP B O 1
ATOM 6117 N N . LYS B 1 188 ? -1.58 3.053 22.594 1 82.62 188 LYS B N 1
ATOM 6118 C CA . LYS B 1 188 ? -2.943 2.805 22.141 1 82.62 188 LYS B CA 1
ATOM 6119 C C . LYS B 1 188 ? -2.996 2.672 20.625 1 82.62 188 LYS B C 1
ATOM 6121 O O . LYS B 1 188 ? -3.764 1.868 20.094 1 82.62 188 LYS B O 1
ATOM 6126 N N . TRP B 1 189 ? -2.141 3.295 20.016 1 80.94 189 TRP B N 1
ATOM 6127 C CA . TRP B 1 189 ? -2.09 3.234 18.562 1 80.94 189 TRP B CA 1
ATOM 6128 C C . TRP B 1 189 ? -1.494 1.91 18.094 1 80.94 189 TRP B C 1
ATOM 6130 O O . TRP B 1 189 ? -1.907 1.366 17.062 1 80.94 189 TRP B O 1
ATOM 6140 N N . VAL B 1 190 ? -0.581 1.449 18.906 1 81.88 190 VAL B N 1
ATOM 6141 C CA . VAL B 1 190 ? 0.013 0.157 18.562 1 81.88 190 VAL B CA 1
ATOM 6142 C C . VAL B 1 190 ? -1.055 -0.934 18.641 1 81.88 190 VAL B C 1
ATOM 6144 O O . VAL B 1 190 ? -1.157 -1.766 17.734 1 81.88 190 VAL B O 1
ATOM 6147 N N . LYS B 1 191 ? -1.82 -0.86 19.594 1 85.5 191 LYS B N 1
ATOM 6148 C CA . LYS B 1 191 ? -2.891 -1.841 19.75 1 85.5 191 LYS B CA 1
ATOM 6149 C C . LYS B 1 191 ? -3.934 -1.701 18.656 1 85.5 191 LYS B C 1
ATOM 6151 O O . LYS B 1 191 ? -4.438 -2.701 18.141 1 85.5 191 LYS B O 1
ATOM 6156 N N . GLU B 1 192 ? -4.27 -0.521 18.328 1 86 192 GLU B N 1
ATOM 6157 C CA . GLU B 1 192 ? -5.223 -0.246 17.25 1 86 192 GLU B CA 1
ATOM 6158 C C . GLU B 1 192 ? -4.719 -0.781 15.914 1 86 192 GLU B C 1
ATOM 6160 O O . GLU B 1 192 ? -5.48 -1.382 15.156 1 86 192 GLU B O 1
ATOM 6165 N N . ARG B 1 193 ? -3.525 -0.656 15.68 1 80.38 193 ARG B N 1
ATOM 6166 C CA . ARG B 1 193 ? -2.939 -1.121 14.43 1 80.38 193 ARG B CA 1
ATOM 6167 C C . ARG B 1 193 ? -2.971 -2.643 14.344 1 80.38 193 ARG B C 1
ATOM 6169 O O . ARG B 1 193 ? -3.225 -3.203 13.273 1 80.38 193 ARG B O 1
ATOM 6176 N N . GLU B 1 194 ? -2.727 -3.24 15.414 1 86.75 194 GLU B N 1
ATOM 6177 C CA . GLU B 1 194 ? -2.76 -4.699 15.453 1 86.75 194 GLU B CA 1
ATOM 6178 C C . GLU B 1 194 ? -4.164 -5.227 15.164 1 86.75 194 GLU B C 1
ATOM 6180 O O . GLU B 1 194 ? -4.332 -6.168 14.383 1 86.75 194 GLU B O 1
ATOM 6185 N N . THR B 1 195 ? -5.074 -4.609 15.773 1 87.12 195 THR B N 1
ATOM 6186 C CA . THR B 1 195 ? -6.453 -5.055 15.602 1 87.12 195 THR B CA 1
ATOM 6187 C C . THR B 1 195 ? -6.961 -4.703 14.203 1 87.12 195 THR B C 1
ATOM 6189 O O . THR B 1 195 ? -7.73 -5.461 13.609 1 87.12 195 THR B O 1
ATOM 6192 N N . SER B 1 196 ? -6.582 -3.627 13.703 1 87.19 196 SER B N 1
ATOM 6193 C CA . SER B 1 196 ? -6.961 -3.232 12.352 1 87.19 196 SER B CA 1
ATOM 6194 C C . SER B 1 196 ? -6.363 -4.176 11.312 1 87.19 196 SER B C 1
ATOM 6196 O O . SER B 1 196 ? -7.016 -4.516 10.32 1 87.19 196 SER B O 1
ATOM 6198 N N . ALA B 1 197 ? -5.195 -4.609 11.594 1 82.62 197 ALA B N 1
ATOM 6199 C CA . ALA B 1 197 ? -4.547 -5.562 10.703 1 82.62 197 ALA B CA 1
ATOM 6200 C C . ALA B 1 197 ? -5.324 -6.875 10.641 1 82.62 197 ALA B C 1
ATOM 6202 O O . ALA B 1 197 ? -5.488 -7.457 9.57 1 82.62 197 ALA B O 1
ATOM 6203 N N . LYS B 1 198 ? -5.746 -7.281 11.711 1 85.12 198 LYS B N 1
ATOM 6204 C CA . LYS B 1 198 ? -6.551 -8.5 11.766 1 85.12 198 LYS B CA 1
ATOM 6205 C C . LYS B 1 198 ? -7.863 -8.32 11.008 1 85.12 198 LYS B C 1
ATOM 6207 O O . LYS B 1 198 ? -8.312 -9.234 10.312 1 85.12 198 LYS B O 1
ATOM 6212 N N . PHE B 1 199 ? -8.414 -7.234 11.102 1 85.25 199 PHE B N 1
ATOM 6213 C CA . PHE B 1 199 ? -9.664 -6.926 10.422 1 85.25 199 PHE B CA 1
ATOM 6214 C C . PHE B 1 199 ? -9.477 -6.922 8.906 1 85.25 199 PHE B C 1
ATOM 6216 O O . PHE B 1 199 ? -10.258 -7.531 8.18 1 85.25 199 PHE B O 1
ATOM 6223 N N . TYR B 1 200 ? -8.523 -6.391 8.469 1 81.88 200 TYR B N 1
ATOM 6224 C CA . TYR B 1 200 ? -8.266 -6.32 7.035 1 81.88 200 TYR B CA 1
ATOM 6225 C C . TYR B 1 200 ? -7.816 -7.676 6.496 1 81.88 200 TYR B C 1
ATOM 6227 O O . TYR B 1 200 ? -8.125 -8.031 5.355 1 81.88 200 TYR B O 1
ATOM 6235 N N . GLY B 1 201 ? -7.055 -8.344 7.312 1 80 201 GLY B N 1
ATOM 6236 C CA . GLY B 1 201 ? -6.738 -9.719 6.969 1 80 201 GLY B CA 1
ATOM 6237 C C . GLY B 1 201 ? -7.969 -10.578 6.77 1 80 201 GLY B C 1
ATOM 6238 O O . GLY B 1 201 ? -8.039 -11.359 5.816 1 80 201 GLY B O 1
ATOM 6239 N N . PHE B 1 202 ? -8.867 -10.367 7.578 1 82.06 202 PHE B N 1
ATOM 6240 C CA . PHE B 1 202 ? -10.133 -11.078 7.48 1 82.06 202 PHE B CA 1
ATOM 6241 C C . PHE B 1 202 ? -10.844 -10.75 6.176 1 82.06 202 PHE B C 1
ATOM 6243 O O . PHE B 1 202 ? -11.352 -11.641 5.492 1 82.06 202 PHE B O 1
ATOM 6250 N N . ILE B 1 203 ? -10.898 -9.531 5.844 1 81.12 203 ILE B N 1
ATOM 6251 C CA . ILE B 1 203 ? -11.57 -9.109 4.621 1 81.12 203 ILE B CA 1
ATOM 6252 C C . ILE B 1 203 ? -10.867 -9.711 3.408 1 81.12 203 ILE B C 1
ATOM 6254 O O . ILE B 1 203 ? -11.516 -10.227 2.496 1 81.12 203 ILE B O 1
ATOM 6258 N N . GLY B 1 204 ? -9.602 -9.688 3.428 1 77.31 204 GLY B N 1
ATOM 6259 C CA . GLY B 1 204 ? -8.812 -10.211 2.322 1 77.31 204 GLY B CA 1
ATOM 6260 C C . GLY B 1 204 ? -8.945 -11.711 2.158 1 77.31 204 GLY B C 1
ATOM 6261 O O . GLY B 1 204 ? -8.984 -12.219 1.035 1 77.31 204 GLY B O 1
ATOM 6262 N N . GLU B 1 205 ? -9.07 -12.367 3.246 1 74.81 205 GLU B N 1
ATOM 6263 C CA . GLU B 1 205 ? -9.078 -13.828 3.221 1 74.81 205 GLU B CA 1
ATOM 6264 C C . GLU B 1 205 ? -10.492 -14.367 3.037 1 74.81 205 GLU B C 1
ATOM 6266 O O . GLU B 1 205 ? -10.703 -15.32 2.277 1 74.81 205 GLU B O 1
ATOM 6271 N N . GLU B 1 206 ? -11.344 -13.781 3.725 1 73.06 206 GLU B N 1
ATOM 6272 C CA . GLU B 1 206 ? -12.664 -14.391 3.781 1 73.06 206 GLU B CA 1
ATOM 6273 C C . GLU B 1 206 ? -13.602 -13.781 2.74 1 73.06 206 GLU B C 1
ATOM 6275 O O . GLU B 1 206 ? -14.508 -14.453 2.246 1 73.06 206 GLU B O 1
ATOM 6280 N N . ILE B 1 207 ? -13.352 -12.609 2.398 1 71.06 207 ILE B N 1
ATOM 6281 C CA . ILE B 1 207 ? -14.219 -11.992 1.396 1 71.06 207 ILE B CA 1
ATOM 6282 C C . ILE B 1 207 ? -13.625 -12.203 0.005 1 71.06 207 ILE B C 1
ATOM 6284 O O . ILE B 1 207 ? -14.352 -12.273 -0.984 1 71.06 207 ILE B O 1
ATOM 6288 N N . GLY B 1 208 ? -12.336 -12.508 -0.073 1 63.03 208 GLY B N 1
ATOM 6289 C CA . GLY B 1 208 ? -11.656 -12.75 -1.338 1 63.03 208 GLY B CA 1
ATOM 6290 C C . GLY B 1 208 ? -11.922 -14.133 -1.903 1 63.03 208 GLY B C 1
ATOM 6291 O O . GLY B 1 208 ? -12 -14.305 -3.121 1 63.03 208 GLY B O 1
ATOM 6292 N N . ASN B 1 209 ? -11.969 -15.102 -1.019 1 64.38 209 ASN B N 1
ATOM 6293 C CA . ASN B 1 209 ? -12.211 -16.453 -1.496 1 64.38 209 ASN B CA 1
ATOM 6294 C C . ASN B 1 209 ? -13.695 -16.812 -1.479 1 64.38 209 ASN B C 1
ATOM 6296 O O . ASN B 1 209 ? -14.148 -17.562 -0.624 1 64.38 209 ASN B O 1
ATOM 6300 N N . THR B 1 210 ? -14.398 -16.375 -2.502 1 71.12 210 THR B N 1
ATOM 6301 C CA . THR B 1 210 ? -15.844 -16.188 -2.498 1 71.12 210 THR B CA 1
ATOM 6302 C C . THR B 1 210 ? -16.562 -17.438 -3.025 1 71.12 210 THR B C 1
ATOM 6304 O O . THR B 1 210 ? -17.719 -17.688 -2.689 1 71.12 210 THR B O 1
ATOM 6307 N N . GLU B 1 211 ? -15.781 -18.297 -3.67 1 78.94 211 GLU B N 1
ATOM 6308 C CA . GLU B 1 211 ? -16.516 -19.375 -4.316 1 78.94 211 GLU B CA 1
ATOM 6309 C C . GLU B 1 211 ? -17.047 -20.375 -3.293 1 78.94 211 GLU B C 1
ATOM 6311 O O . GLU B 1 211 ? -18.219 -20.766 -3.35 1 78.94 211 GLU B O 1
ATOM 6316 N N . ASP B 1 212 ? -16.219 -20.672 -2.369 1 78.12 212 ASP B N 1
ATOM 6317 C CA . ASP B 1 212 ? -16.609 -21.641 -1.351 1 78.12 212 ASP B CA 1
ATOM 6318 C C . ASP B 1 212 ? -17.672 -21.062 -0.42 1 78.12 212 ASP B C 1
ATOM 6320 O O . ASP B 1 212 ? -18.594 -21.75 -0.006 1 78.12 212 ASP B O 1
ATOM 6324 N N . VAL B 1 213 ? -17.578 -19.859 -0.166 1 79.69 213 VAL B N 1
ATOM 6325 C CA . VAL B 1 213 ? -18.5 -19.203 0.74 1 79.69 213 VAL B CA 1
ATOM 6326 C C . VAL B 1 213 ? -19.891 -19.156 0.114 1 79.69 213 VAL B C 1
ATOM 6328 O O . VAL B 1 213 ? -20.891 -19.438 0.784 1 79.69 213 VAL B O 1
ATOM 6331 N N . ARG B 1 214 ? -19.906 -18.969 -1.109 1 80.94 214 ARG B N 1
ATOM 6332 C CA . ARG B 1 214 ? -21.188 -18.812 -1.794 1 80.94 214 ARG B CA 1
ATOM 6333 C C . ARG B 1 214 ? -21.812 -20.172 -2.107 1 80.94 214 ARG B C 1
ATOM 6335 O O . ARG B 1 214 ? -23.031 -20.344 -2.025 1 80.94 214 ARG B O 1
ATOM 6342 N N . SER B 1 215 ? -20.922 -21.031 -2.443 1 81.75 215 SER B N 1
ATOM 6343 C CA . SER B 1 215 ? -21.438 -22.344 -2.816 1 81.75 215 SER B CA 1
ATOM 6344 C C . SER B 1 215 ? -21.906 -23.109 -1.593 1 81.75 215 SER B C 1
ATOM 6346 O O . SER B 1 215 ? -22.812 -23.953 -1.689 1 81.75 215 SER B O 1
ATOM 6348 N N . SER B 1 216 ? -21.328 -22.734 -0.497 1 79.94 216 SER B N 1
ATOM 6349 C CA . SER B 1 216 ? -21.641 -23.484 0.709 1 79.94 216 SER B CA 1
ATOM 6350 C C . SER B 1 216 ? -22.688 -22.766 1.558 1 79.94 216 SER B C 1
ATOM 6352 O O . SER B 1 216 ? -23.109 -23.281 2.594 1 79.94 216 SER B O 1
ATOM 6354 N N . GLY B 1 217 ? -23.125 -21.641 1.168 1 77.56 217 GLY B N 1
ATOM 6355 C CA . GLY B 1 217 ? -24.094 -20.875 1.95 1 77.56 217 GLY B CA 1
ATOM 6356 C C . GLY B 1 217 ? -23.531 -20.359 3.258 1 77.56 217 GLY B C 1
ATOM 6357 O O . GLY B 1 217 ? -24.219 -20.344 4.277 1 77.56 217 GLY B O 1
ATOM 6358 N N . ALA B 1 218 ? -22.234 -20.125 3.244 1 80.56 218 ALA B N 1
ATOM 6359 C CA . ALA B 1 218 ? -21.547 -19.719 4.465 1 80.56 218 ALA B CA 1
ATOM 6360 C C . ALA B 1 218 ? -21.609 -18.203 4.645 1 80.56 218 ALA B C 1
ATOM 6362 O O . ALA B 1 218 ? -20.844 -17.625 5.422 1 80.56 218 ALA B O 1
ATOM 6363 N N . GLU B 1 219 ? -22.531 -17.562 4.027 1 82.44 219 GLU B N 1
ATOM 6364 C CA . GLU B 1 219 ? -22.625 -16.109 4.078 1 82.44 219 GLU B CA 1
ATOM 6365 C C . GLU B 1 219 ? -22.938 -15.625 5.492 1 82.44 219 GLU B C 1
ATOM 6367 O O . GLU B 1 219 ? -22.344 -14.656 5.969 1 82.44 219 GLU B O 1
ATOM 6372 N N . GLU B 1 220 ? -23.797 -16.328 6.152 1 83.56 220 GLU B N 1
ATOM 6373 C CA . GLU B 1 220 ? -24.188 -15.938 7.504 1 83.56 220 GLU B CA 1
ATOM 6374 C C . GLU B 1 220 ? -23.016 -16.078 8.477 1 83.56 220 GLU B C 1
ATOM 6376 O O . GLU B 1 220 ? -22.844 -15.266 9.383 1 83.56 220 GLU B O 1
ATOM 6381 N N . TYR B 1 221 ? -22.281 -17.109 8.211 1 85.5 221 TYR B N 1
ATOM 6382 C CA . TYR B 1 221 ? -21.125 -17.312 9.07 1 85.5 221 TYR B CA 1
ATOM 6383 C C . TYR B 1 221 ? -20.078 -16.219 8.867 1 85.5 221 TYR B C 1
ATOM 6385 O O . TYR B 1 221 ? -19.5 -15.719 9.828 1 85.5 221 TYR B O 1
ATOM 6393 N N . VAL B 1 222 ? -19.891 -15.906 7.656 1 85.31 222 VAL B N 1
ATOM 6394 C CA . VAL B 1 222 ? -18.922 -14.852 7.34 1 85.31 222 VAL B CA 1
ATOM 6395 C C . VAL B 1 222 ? -19.406 -13.531 7.938 1 85.31 222 VAL B C 1
ATOM 6397 O O . VAL B 1 222 ? -18.594 -12.758 8.469 1 85.31 222 VAL B O 1
ATOM 6400 N N . MET B 1 223 ? -20.719 -13.336 7.934 1 85.56 223 MET B N 1
ATOM 6401 C CA . MET B 1 223 ? -21.297 -12.125 8.516 1 85.56 223 MET B CA 1
ATOM 6402 C C . MET B 1 223 ? -21.125 -12.117 10.031 1 85.56 223 MET B C 1
ATOM 6404 O O . MET B 1 223 ? -20.812 -11.078 10.617 1 85.56 223 MET B O 1
ATOM 6408 N N . TYR B 1 224 ? -21.312 -13.234 10.539 1 87.12 224 TYR B N 1
ATOM 6409 C CA . TYR B 1 224 ? -21.125 -13.359 11.984 1 87.12 224 TYR B CA 1
ATOM 6410 C C . TYR B 1 224 ? -19.688 -13.078 12.383 1 87.12 224 TYR B C 1
ATOM 6412 O O . TYR B 1 224 ? -19.438 -12.344 13.344 1 87.12 224 TYR B O 1
ATOM 6420 N N . LYS B 1 225 ? -18.781 -13.617 11.648 1 85.56 225 LYS B N 1
ATOM 6421 C CA . LYS B 1 225 ? -17.359 -13.383 11.914 1 85.56 225 LYS B CA 1
ATOM 6422 C C . LYS B 1 225 ? -17 -11.922 11.719 1 85.56 225 LYS B C 1
ATOM 6424 O O . LYS B 1 225 ? -16.172 -11.375 12.453 1 85.56 225 LYS B O 1
ATOM 6429 N N . PHE B 1 226 ? -17.625 -11.328 10.75 1 87.12 226 PHE B N 1
ATOM 6430 C CA . PHE B 1 226 ? -17.406 -9.914 10.469 1 87.12 226 PHE B CA 1
ATOM 6431 C C . PHE B 1 226 ? -17.828 -9.055 11.656 1 87.12 226 PHE B C 1
ATOM 6433 O O . PHE B 1 226 ? -17.078 -8.211 12.125 1 87.12 226 PHE B O 1
ATOM 6440 N N . TYR B 1 227 ? -19 -9.344 12.195 1 86.94 227 TYR B N 1
ATOM 6441 C CA . TYR B 1 227 ? -19.516 -8.562 13.312 1 86.94 227 TYR B CA 1
ATOM 6442 C C . TYR B 1 227 ? -18.672 -8.781 14.562 1 86.94 227 TYR B C 1
ATOM 6444 O O . TYR B 1 227 ? -18.469 -7.859 15.352 1 86.94 227 TYR B O 1
ATOM 6452 N N . LYS B 1 228 ? -18.188 -9.992 14.664 1 87.75 228 LYS B N 1
ATOM 6453 C CA . LYS B 1 228 ? -17.312 -10.281 15.789 1 87.75 228 LYS B CA 1
ATOM 6454 C C . LYS B 1 228 ? -16.031 -9.477 15.711 1 87.75 228 LYS B C 1
ATOM 6456 O O . LYS B 1 228 ? -15.562 -8.93 16.719 1 87.75 228 LYS B O 1
ATOM 6461 N N . GLN B 1 229 ? -15.469 -9.328 14.531 1 87.12 229 GLN B N 1
ATOM 6462 C CA . GLN B 1 229 ? -14.234 -8.578 14.32 1 87.12 229 GLN B CA 1
ATOM 6463 C C . GLN B 1 229 ? -14.453 -7.082 14.516 1 87.12 229 GLN B C 1
ATOM 6465 O O . GLN B 1 229 ? -13.625 -6.398 15.125 1 87.12 229 GLN B O 1
ATOM 6470 N N . ILE B 1 230 ? -15.562 -6.617 14.078 1 85.5 230 ILE B N 1
ATOM 6471 C CA . ILE B 1 230 ? -15.875 -5.195 14.18 1 85.5 230 ILE B CA 1
ATOM 6472 C C . ILE B 1 230 ? -16.094 -4.82 15.648 1 85.5 230 ILE B C 1
ATOM 6474 O O . ILE B 1 230 ? -15.711 -3.734 16.078 1 85.5 230 ILE B O 1
ATOM 6478 N N . ARG B 1 231 ? -16.75 -5.707 16.359 1 86.44 231 ARG B N 1
ATOM 6479 C CA . ARG B 1 231 ? -17.047 -5.461 17.766 1 86.44 231 ARG B CA 1
ATOM 6480 C C . ARG B 1 231 ? -15.758 -5.375 18.578 1 86.44 231 ARG B C 1
ATOM 6482 O O . ARG B 1 231 ? -15.688 -4.641 19.578 1 86.44 231 ARG B O 1
ATOM 6489 N N . ASN B 1 232 ? -14.766 -5.969 18.125 1 87.75 232 ASN B N 1
ATOM 6490 C CA . ASN B 1 232 ? -13.477 -5.934 18.812 1 87.75 232 ASN B CA 1
ATOM 6491 C C . ASN B 1 232 ? -12.641 -4.734 18.375 1 87.75 232 ASN B C 1
ATOM 6493 O O . ASN B 1 232 ? -11.93 -4.133 19.188 1 87.75 232 ASN B O 1
ATOM 6497 N N . TRP B 1 233 ? -12.75 -4.371 17.156 1 86.75 233 TRP B N 1
ATOM 6498 C CA . TRP B 1 233 ? -11.898 -3.354 16.547 1 86.75 233 TRP B CA 1
ATOM 6499 C C . TRP B 1 233 ? -12.398 -1.954 16.891 1 86.75 233 TRP B C 1
ATOM 6501 O O . TRP B 1 233 ? -11.609 -1.074 17.234 1 86.75 233 TRP B O 1
ATOM 6511 N N . LEU B 1 234 ? -13.711 -1.747 17 1 84.12 234 LEU B N 1
ATOM 6512 C CA . LEU B 1 234 ? -14.289 -0.411 17.078 1 84.12 234 LEU B CA 1
ATOM 6513 C C . LEU B 1 234 ? -14.016 0.231 18.422 1 84.12 234 LEU B C 1
ATOM 6515 O O . LEU B 1 234 ? -13.594 1.388 18.5 1 84.12 234 LEU B O 1
ATOM 6519 N N . PRO B 1 235 ? -14.164 -0.535 19.516 1 85.19 235 PRO B N 1
ATOM 6520 C CA . PRO B 1 235 ? -13.891 0.108 20.797 1 85.19 235 PRO B CA 1
ATOM 6521 C C . PRO B 1 235 ? -12.422 0.489 20.969 1 85.19 235 PRO B C 1
ATOM 6523 O O . PRO B 1 235 ? -12.117 1.519 21.578 1 85.19 235 PRO B O 1
ATOM 6526 N N . ILE B 1 236 ? -11.539 -0.262 20.438 1 87.38 236 ILE B N 1
ATOM 6527 C CA . ILE B 1 236 ? -10.109 0.006 20.547 1 87.38 236 ILE B CA 1
ATOM 6528 C C . ILE B 1 236 ? -9.758 1.242 19.719 1 87.38 236 ILE B C 1
ATOM 6530 O O . ILE B 1 236 ? -9.008 2.107 20.188 1 87.38 236 ILE B O 1
ATOM 6534 N N . THR B 1 237 ? -10.297 1.362 18.594 1 82.62 237 THR B N 1
ATOM 6535 C CA . THR B 1 237 ? -10.062 2.508 17.734 1 82.62 237 THR B CA 1
ATOM 6536 C C . THR B 1 237 ? -10.664 3.775 18.328 1 82.62 237 THR B C 1
ATOM 6538 O O . THR B 1 237 ? -10.055 4.844 18.281 1 82.62 237 THR B O 1
ATOM 6541 N N . LYS B 1 238 ? -11.844 3.602 18.906 1 80.06 238 LYS B N 1
ATOM 6542 C CA . LYS B 1 238 ? -12.492 4.742 19.547 1 80.06 238 LYS B CA 1
ATOM 6543 C C . LYS B 1 238 ? -11.648 5.281 20.688 1 80.06 238 LYS B C 1
ATOM 6545 O O . LYS B 1 238 ? -11.469 6.492 20.828 1 80.06 238 LYS B O 1
ATOM 6550 N N . LYS B 1 239 ? -11.102 4.41 21.484 1 82.5 239 LYS B N 1
ATOM 6551 C CA . LYS B 1 239 ? -10.273 4.816 22.609 1 82.5 239 LYS B CA 1
ATOM 6552 C C . LYS B 1 239 ? -8.992 5.5 22.141 1 82.5 239 LYS B C 1
ATOM 6554 O O . LYS B 1 239 ? -8.57 6.5 22.719 1 82.5 239 LYS B O 1
ATOM 6559 N N . ALA B 1 240 ? -8.414 4.965 21.094 1 81.81 240 ALA B N 1
ATOM 6560 C CA . ALA B 1 240 ? -7.188 5.543 20.547 1 81.81 240 ALA B CA 1
ATOM 6561 C C . ALA B 1 240 ? -7.449 6.926 19.969 1 81.81 240 ALA B C 1
ATOM 6563 O O . ALA B 1 240 ? -6.695 7.871 20.219 1 81.81 240 ALA B O 1
ATOM 6564 N N . LYS B 1 241 ? -8.508 7.059 19.281 1 75.44 241 LYS B N 1
ATOM 6565 C CA . LYS B 1 241 ? -8.844 8.328 18.656 1 75.44 241 LYS B CA 1
ATOM 6566 C C . LYS B 1 241 ? -9.219 9.383 19.688 1 75.44 241 LYS B C 1
ATOM 6568 O O . LYS B 1 241 ? -8.82 10.539 19.578 1 75.44 241 LYS B O 1
ATOM 6573 N N . LEU B 1 242 ? -9.945 8.992 20.719 1 75.19 242 LEU B N 1
ATOM 6574 C CA . LEU B 1 242 ? -10.312 9.891 21.797 1 75.19 242 LEU B CA 1
ATOM 6575 C C . LEU B 1 242 ? -9.07 10.43 22.516 1 75.19 242 LEU B C 1
ATOM 6577 O O . LEU B 1 242 ? -9.008 11.609 22.859 1 75.19 242 LEU B O 1
ATOM 6581 N N . ARG B 1 243 ? -8.141 9.586 22.609 1 76.06 243 ARG B N 1
ATOM 6582 C CA . ARG B 1 243 ? -6.902 10.023 23.25 1 76.06 243 ARG B CA 1
ATOM 6583 C C . ARG B 1 243 ? -6.172 11.039 22.375 1 76.06 243 ARG B C 1
ATOM 6585 O O . ARG B 1 243 ? -5.559 11.977 22.875 1 76.06 243 ARG B O 1
ATOM 6592 N N . TYR B 1 244 ? -6.227 10.836 21.141 1 73.75 244 TYR B N 1
ATOM 6593 C CA . TYR B 1 244 ? -5.625 11.773 20.203 1 73.75 244 TYR B CA 1
ATOM 6594 C C . TYR B 1 244 ? -6.297 13.141 20.281 1 73.75 244 TYR B C 1
ATOM 6596 O O . TYR B 1 244 ? -5.621 14.172 20.344 1 73.75 244 TYR B O 1
ATOM 6604 N N . TYR B 1 245 ? -7.562 13.125 20.438 1 69.5 245 TYR B N 1
ATOM 6605 C CA . TYR B 1 245 ? -8.297 14.383 20.5 1 69.5 245 TYR B CA 1
ATOM 6606 C C . TYR B 1 245 ? -8.094 15.062 21.859 1 69.5 245 TYR B C 1
ATOM 6608 O O . TYR B 1 245 ? -8.023 16.297 21.922 1 69.5 245 TYR B O 1
ATOM 6616 N N . LEU B 1 246 ? -7.934 14.25 22.844 1 72.12 246 LEU B N 1
ATOM 6617 C CA . LEU B 1 246 ? -7.629 14.789 24.156 1 72.12 246 LEU B CA 1
ATOM 6618 C C . LEU B 1 246 ? -6.273 15.484 24.156 1 72.12 246 LEU B C 1
ATOM 6620 O O . LEU B 1 246 ? -6.078 16.469 24.875 1 72.12 246 LEU B O 1
ATOM 6624 N N . MET B 1 247 ? -5.477 15.016 23.328 1 76 247 MET B N 1
ATOM 6625 C CA . MET B 1 247 ? -4.184 15.672 23.172 1 76 247 MET B CA 1
ATOM 6626 C C . MET B 1 247 ? -4.355 17.094 22.641 1 76 247 MET B C 1
ATOM 6628 O O . MET B 1 247 ? -3.777 18.031 23.188 1 76 247 MET B O 1
ATOM 6632 N N . TRP B 1 248 ? -5.121 17.281 21.641 1 71.06 248 TRP B N 1
ATOM 6633 C CA . TRP B 1 248 ? -5.387 18.609 21.062 1 71.06 248 TRP B CA 1
ATOM 6634 C C . TRP B 1 248 ? -6.102 19.5 22.062 1 71.06 248 TRP B C 1
ATOM 6636 O O . TRP B 1 248 ? -5.734 20.672 22.25 1 71.06 248 TRP B O 1
ATOM 6646 N N . ALA B 1 249 ? -7.043 18.859 22.75 1 70.38 249 ALA B N 1
ATOM 6647 C CA . ALA B 1 249 ? -7.797 19.578 23.781 1 70.38 249 ALA B CA 1
ATOM 6648 C C . ALA B 1 249 ? -6.891 20.016 24.922 1 70.38 249 ALA B C 1
ATOM 6650 O O . ALA B 1 249 ? -7.012 21.141 25.422 1 70.38 249 ALA B O 1
ATOM 6651 N N . SER B 1 250 ? -5.988 19.188 25.281 1 75.5 250 SER B N 1
ATOM 6652 C CA . SER B 1 250 ? -5.051 19.5 26.344 1 75.5 250 SER B CA 1
ATOM 6653 C C . SER B 1 250 ? -4.137 20.656 25.953 1 75.5 250 SER B C 1
ATOM 6655 O O . SER B 1 250 ? -3.826 21.516 26.797 1 75.5 250 SER B O 1
ATOM 6657 N N . THR B 1 251 ? -3.787 20.703 24.703 1 77.5 251 THR B N 1
ATOM 6658 C CA . THR B 1 251 ? -2.955 21.812 24.219 1 77.5 251 THR B CA 1
ATOM 6659 C C . THR B 1 251 ? -3.686 23.141 24.359 1 77.5 251 THR B C 1
ATOM 6661 O O . THR B 1 251 ? -3.131 24.109 24.875 1 77.5 251 THR B O 1
ATOM 6664 N N . LEU B 1 252 ? -4.906 23.141 23.953 1 73.12 252 LEU B N 1
ATOM 6665 C CA . LEU B 1 252 ? -5.715 24.344 24.062 1 73.12 252 LEU B CA 1
ATOM 6666 C C . LEU B 1 252 ? -5.883 24.766 25.531 1 73.12 252 LEU B C 1
ATOM 6668 O O . LEU B 1 252 ? -5.723 25.938 25.859 1 73.12 252 LEU B O 1
ATOM 6672 N N . GLY B 1 253 ? -6.148 23.719 26.375 1 72.44 253 GLY B N 1
ATOM 6673 C CA . GLY B 1 253 ? -6.312 24 27.781 1 72.44 253 GLY B CA 1
ATOM 6674 C C . GLY B 1 253 ? -5.059 24.547 28.438 1 72.44 253 GLY B C 1
ATOM 6675 O O . GLY B 1 253 ? -5.129 25.516 29.203 1 72.44 253 GLY B O 1
ATOM 6676 N N . ILE B 1 254 ? -3.955 24.031 28.094 1 80.62 254 ILE B N 1
ATOM 6677 C CA . ILE B 1 254 ? -2.676 24.453 28.656 1 80.62 254 ILE B CA 1
ATOM 6678 C C . ILE B 1 254 ? -2.377 25.891 28.25 1 80.62 254 ILE B C 1
ATOM 6680 O O . ILE B 1 254 ? -1.955 26.703 29.078 1 80.62 254 ILE B O 1
ATOM 6684 N N . PHE B 1 255 ? -2.74 26.281 27.094 1 77.19 255 PHE B N 1
ATOM 6685 C CA . PHE B 1 255 ? -2.395 27.609 26.625 1 77.19 255 PHE B CA 1
ATOM 6686 C C . PHE B 1 255 ? -3.391 28.641 27.141 1 77.19 255 PHE B C 1
ATOM 6688 O O . PHE B 1 255 ? -3.031 29.797 27.375 1 77.19 255 PHE B O 1
ATOM 6695 N N . ALA B 1 256 ? -4.594 28.109 27.328 1 73.12 256 ALA B N 1
ATOM 6696 C CA . ALA B 1 256 ? -5.539 29 28.016 1 73.12 256 ALA B CA 1
ATOM 6697 C C . ALA B 1 256 ? -5.039 29.359 29.406 1 73.12 256 ALA B C 1
ATOM 6699 O O . ALA B 1 256 ? -5.125 30.516 29.828 1 73.12 256 ALA B O 1
ATOM 6700 N N . ILE B 1 257 ? -4.465 28.344 30.047 1 78.62 257 ILE B N 1
ATOM 6701 C CA . ILE B 1 257 ? -3.898 28.594 31.375 1 78.62 257 ILE B CA 1
ATOM 6702 C C . ILE B 1 257 ? -2.711 29.547 31.266 1 78.62 257 ILE B C 1
ATOM 6704 O O . ILE B 1 257 ? -2.529 30.422 32.125 1 78.62 257 ILE B O 1
ATOM 6708 N N . GLY B 1 258 ? -1.95 29.391 30.203 1 80.69 258 GLY B N 1
ATOM 6709 C CA . GLY B 1 258 ? -0.841 30.297 29.984 1 80.69 258 GLY B CA 1
ATOM 6710 C C . GLY B 1 258 ? -1.28 31.734 29.797 1 80.69 258 GLY B C 1
ATOM 6711 O O . GLY B 1 258 ? -0.656 32.656 30.344 1 80.69 258 GLY B O 1
ATOM 6712 N N . ASN B 1 259 ? -2.344 31.906 29.094 1 76.75 259 ASN B N 1
ATOM 6713 C CA . ASN B 1 259 ? -2.885 33.25 28.875 1 76.75 259 ASN B CA 1
ATOM 6714 C C . ASN B 1 259 ? -3.383 33.875 30.172 1 76.75 259 ASN B C 1
ATOM 6716 O O . ASN B 1 259 ? -3.215 35.062 30.406 1 76.75 259 ASN B O 1
ATOM 6720 N N . ILE B 1 260 ? -3.936 33.062 31.016 1 75.81 260 ILE B N 1
ATOM 6721 C CA . ILE B 1 260 ? -4.426 33.5 32.312 1 75.81 260 ILE B CA 1
ATOM 6722 C C . ILE B 1 260 ? -3.254 33.969 33.156 1 75.81 260 ILE B C 1
ATOM 6724 O O . ILE B 1 260 ? -3.326 35.031 33.812 1 75.81 260 ILE B O 1
ATOM 6728 N N . ILE B 1 261 ? -2.287 33.219 33.125 1 80.06 261 ILE B N 1
ATOM 6729 C CA . ILE B 1 261 ? -1.107 33.562 33.906 1 80.06 261 ILE B CA 1
ATOM 6730 C C . ILE B 1 261 ? -0.48 34.844 33.375 1 80.06 261 ILE B C 1
ATOM 6732 O O . ILE B 1 261 ? -0.128 35.75 34.156 1 80.06 261 ILE B O 1
ATOM 6736 N N . ALA B 1 262 ? -0.404 34.969 32.062 1 82.25 262 ALA B N 1
ATOM 6737 C CA . ALA B 1 262 ? 0.206 36.156 31.438 1 82.25 262 ALA B CA 1
ATOM 6738 C C . ALA B 1 262 ? -0.606 37.406 31.734 1 82.25 262 ALA B C 1
ATOM 6740 O O . ALA B 1 262 ? -0.045 38.469 32.062 1 82.25 262 ALA B O 1
ATOM 6741 N N . PHE B 1 263 ? -1.834 37.281 31.578 1 74.31 263 PHE B N 1
ATOM 6742 C CA . PHE B 1 263 ? -2.707 38.438 31.797 1 74.31 263 PHE B CA 1
ATOM 6743 C C . PHE B 1 263 ? -2.742 38.781 33.281 1 74.31 263 PHE B C 1
ATOM 6745 O O . PHE B 1 263 ? -2.799 39.969 33.625 1 74.31 263 PHE B O 1
ATOM 6752 N N . GLY B 1 264 ? -2.857 37.75 34.188 1 74.5 264 GLY B N 1
ATOM 6753 C CA . GLY B 1 264 ? -2.881 38 35.625 1 74.5 264 GLY B CA 1
ATOM 6754 C C . GLY B 1 264 ? -1.626 38.688 36.125 1 74.5 264 GLY B C 1
ATOM 6755 O O . GLY B 1 264 ? -1.705 39.688 36.812 1 74.5 264 GLY B O 1
ATOM 6756 N N . VAL B 1 265 ? -0.537 38.188 35.719 1 80.31 265 VAL B N 1
ATOM 6757 C CA . VAL B 1 265 ? 0.731 38.75 36.156 1 80.31 265 VAL B CA 1
ATOM 6758 C C . VAL B 1 265 ? 0.942 40.125 35.531 1 80.31 265 VAL B C 1
ATOM 6760 O O . VAL B 1 265 ? 1.364 41.062 36.188 1 80.31 265 VAL B O 1
ATOM 6763 N N . GLY B 1 266 ? 0.658 40.219 34.219 1 80 266 GLY B N 1
ATOM 6764 C CA . GLY B 1 266 ? 0.776 41.5 33.531 1 80 266 GLY B CA 1
ATOM 6765 C C . GLY B 1 266 ? -0.139 42.562 34.094 1 80 266 GLY B C 1
ATOM 6766 O O . GLY B 1 266 ? 0.281 43.719 34.312 1 80 266 GLY B O 1
ATOM 6767 N N . GLY B 1 267 ? -1.39 42.219 34.375 1 75.19 267 GLY B N 1
ATOM 6768 C CA . GLY B 1 267 ? -2.338 43.125 34.969 1 75.19 267 GLY B CA 1
ATOM 6769 C C . GLY B 1 267 ? -1.936 43.594 36.344 1 75.19 267 GLY B C 1
ATOM 6770 O O . GLY B 1 267 ? -2.092 44.75 36.688 1 75.19 267 GLY B O 1
ATOM 6771 N N . TYR B 1 268 ? -1.453 42.656 37.094 1 77.25 268 TYR B N 1
ATOM 6772 C CA . TYR B 1 268 ? -1.012 42.938 38.438 1 77.25 268 TYR B CA 1
ATOM 6773 C C . TYR B 1 268 ? 0.154 43.938 38.438 1 77.25 268 TYR B C 1
ATOM 6775 O O . TYR B 1 268 ? 0.156 44.906 39.188 1 77.25 268 TYR B O 1
ATOM 6783 N N . LEU B 1 269 ? 1.086 43.781 37.625 1 84.5 269 LEU B N 1
ATOM 6784 C CA . LEU B 1 269 ? 2.26 44.656 37.531 1 84.5 269 LEU B CA 1
ATOM 6785 C C . LEU B 1 269 ? 1.886 46.031 37 1 84.5 269 LEU B C 1
ATOM 6787 O O . LEU B 1 269 ? 2.451 47.031 37.406 1 84.5 269 LEU B O 1
ATOM 6791 N N . TRP B 1 270 ? 0.967 46.031 36.094 1 80.62 270 TRP B N 1
ATOM 6792 C CA . TRP B 1 270 ? 0.497 47.312 35.562 1 80.62 270 TRP B CA 1
ATOM 6793 C C . TRP B 1 270 ? -0.231 48.125 36.625 1 80.62 270 TRP B C 1
ATOM 6795 O O . TRP B 1 270 ? -0.047 49.344 36.719 1 80.62 270 TRP B O 1
ATOM 6805 N N . SER B 1 271 ? -1.09 47.469 37.438 1 76.88 271 SER B N 1
ATOM 6806 C CA . SER B 1 271 ? -1.851 48.156 38.469 1 76.88 271 SER B CA 1
ATOM 6807 C C . SER B 1 271 ? -0.925 48.781 39.531 1 76.88 271 SER B C 1
ATOM 6809 O O . SER B 1 271 ? -1.271 49.781 40.125 1 76.88 271 SER B O 1
ATOM 6811 N N . ARG B 1 272 ? 0.237 48.188 39.656 1 81.12 272 ARG B N 1
ATOM 6812 C CA . ARG B 1 272 ? 1.206 48.719 40.594 1 81.12 272 ARG B CA 1
ATOM 6813 C C . ARG B 1 272 ? 2.111 49.75 39.938 1 81.12 272 ARG B C 1
ATOM 6815 O O . ARG B 1 272 ? 3.006 50.281 40.594 1 81.12 272 ARG B O 1
ATOM 6822 N N . GLY B 1 273 ? 1.933 49.969 38.688 1 80.81 273 GLY B N 1
ATOM 6823 C CA . GLY B 1 273 ? 2.676 51 37.969 1 80.81 273 GLY B CA 1
ATOM 6824 C C . GLY B 1 273 ? 4.062 50.562 37.531 1 80.81 273 GLY B C 1
ATOM 6825 O O . GLY B 1 273 ? 4.93 51.375 37.25 1 80.81 273 GLY B O 1
ATOM 6826 N N . LEU B 1 274 ? 4.273 49.312 37.531 1 84.38 274 LEU B N 1
ATOM 6827 C CA . LEU B 1 274 ? 5.613 48.812 37.25 1 84.38 274 LEU B CA 1
ATOM 6828 C C . LEU B 1 274 ? 5.816 48.594 35.75 1 84.38 274 LEU B C 1
ATOM 6830 O O . LEU B 1 274 ? 6.953 48.562 35.281 1 84.38 274 LEU B O 1
ATOM 6834 N N . ILE B 1 275 ? 4.719 48.406 35 1 85.69 275 ILE B N 1
ATOM 6835 C CA . ILE B 1 275 ? 4.828 48.156 33.562 1 85.69 275 ILE B CA 1
ATOM 6836 C C . ILE B 1 275 ? 3.787 49 32.812 1 85.69 275 ILE B C 1
ATOM 6838 O O . ILE B 1 275 ? 2.855 49.531 33.438 1 85.69 275 ILE B O 1
ATOM 6842 N N . THR B 1 276 ? 4.07 49.188 31.562 1 85 276 THR B N 1
ATOM 6843 C CA . THR B 1 276 ? 3.156 49.969 30.75 1 85 276 THR B CA 1
ATOM 6844 C C . THR B 1 276 ? 2.084 49.062 30.125 1 85 276 THR B C 1
ATOM 6846 O O . THR B 1 276 ? 2.17 47.844 30.203 1 85 276 THR B O 1
ATOM 6849 N N . ILE B 1 277 ? 1.066 49.719 29.656 1 78.44 277 ILE B N 1
ATOM 6850 C CA . ILE B 1 277 ? -0.011 49 29 1 78.44 277 ILE B CA 1
ATOM 6851 C C . ILE B 1 277 ? 0.538 48.25 27.797 1 78.44 277 ILE B C 1
ATOM 6853 O O . ILE B 1 277 ? 0.083 47.125 27.484 1 78.44 277 ILE B O 1
ATOM 6857 N N . GLY B 1 278 ? 1.467 48.844 27.125 1 81.88 278 GLY B N 1
ATOM 6858 C CA . GLY B 1 278 ? 2.123 48.188 26.016 1 81.88 278 GLY B CA 1
ATOM 6859 C C . GLY B 1 278 ? 2.863 46.906 26.422 1 81.88 278 GLY B C 1
ATOM 6860 O O . GLY B 1 278 ? 2.869 45.938 25.688 1 81.88 278 GLY B O 1
ATOM 6861 N N . THR B 1 279 ? 3.42 46.969 27.578 1 86.94 279 THR B N 1
ATOM 6862 C CA . THR B 1 279 ? 4.16 45.812 28.078 1 86.94 279 THR B CA 1
ATOM 6863 C C . THR B 1 279 ? 3.203 44.688 28.453 1 86.94 279 THR B C 1
ATOM 6865 O O . THR B 1 279 ? 3.541 43.5 28.328 1 86.94 279 THR B O 1
ATOM 6868 N N . VAL B 1 280 ? 2.055 45 28.938 1 81.81 280 VAL B N 1
ATOM 6869 C CA . VAL B 1 280 ? 1.059 44 29.219 1 81.81 280 VAL B CA 1
ATOM 6870 C C . VAL B 1 280 ? 0.66 43.281 27.938 1 81.81 280 VAL B C 1
ATOM 6872 O O . VAL B 1 280 ? 0.55 42.031 27.922 1 81.81 280 VAL B O 1
ATOM 6875 N N . TYR B 1 281 ? 0.469 44 26.891 1 79.06 281 TYR B N 1
ATOM 6876 C CA . TYR B 1 281 ? 0.165 43.406 25.578 1 79.06 281 TYR B CA 1
ATOM 6877 C C . TYR B 1 281 ? 1.291 42.5 25.125 1 79.06 281 TYR B C 1
ATOM 6879 O O . TYR B 1 281 ? 1.038 41.406 24.609 1 79.06 281 TYR B O 1
ATOM 6887 N N . LEU B 1 282 ? 2.434 42.969 25.266 1 86.56 282 LEU B N 1
ATOM 6888 C CA . LEU B 1 282 ? 3.605 42.219 24.828 1 86.56 282 LEU B CA 1
ATOM 6889 C C . LEU B 1 282 ? 3.66 40.844 25.531 1 86.56 282 LEU B C 1
ATOM 6891 O O . LEU B 1 282 ? 3.939 39.844 24.906 1 86.56 282 LEU B O 1
ATOM 6895 N N . ILE B 1 283 ? 3.432 40.875 26.844 1 87.38 283 ILE B N 1
ATOM 6896 C CA . ILE B 1 283 ? 3.455 39.656 27.641 1 87.38 283 ILE B CA 1
ATOM 6897 C C . ILE B 1 283 ? 2.367 38.688 27.141 1 87.38 283 ILE B C 1
ATOM 6899 O O . ILE B 1 283 ? 2.607 37.5 26.984 1 87.38 283 ILE B O 1
ATOM 6903 N N . PHE B 1 284 ? 1.296 39.188 26.781 1 81.44 284 PHE B N 1
ATOM 6904 C CA . PHE B 1 284 ? 0.183 38.406 26.297 1 81.44 284 PHE B CA 1
ATOM 6905 C C . PHE B 1 284 ? 0.493 37.812 24.922 1 81.44 284 PHE B C 1
ATOM 6907 O O . PHE B 1 284 ? 0.263 36.625 24.672 1 81.44 284 PHE B O 1
ATOM 6914 N N . ASN B 1 285 ? 0.925 38.625 24.062 1 83.56 285 ASN B N 1
ATOM 6915 C CA . ASN B 1 285 ? 1.224 38.188 22.688 1 83.56 285 ASN B CA 1
ATOM 6916 C C . ASN B 1 285 ? 2.307 37.094 22.672 1 83.56 285 ASN B C 1
ATOM 6918 O O . ASN B 1 285 ? 2.191 36.125 21.938 1 83.56 285 ASN B O 1
ATOM 6922 N N . TYR B 1 286 ? 3.312 37.312 23.453 1 87.56 286 TYR B N 1
ATOM 6923 C CA . TYR B 1 286 ? 4.402 36.344 23.5 1 87.56 286 TYR B CA 1
ATOM 6924 C C . TYR B 1 286 ? 3.932 35.031 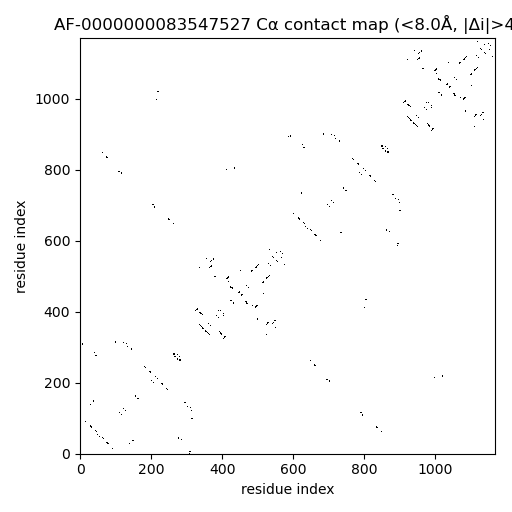24.094 1 87.56 286 TYR B C 1
ATOM 6926 O O . TYR B 1 286 ? 4.363 33.938 23.656 1 87.56 286 TYR B O 1
ATOM 6934 N N . THR B 1 287 ? 3.119 35.094 25.094 1 85.12 287 THR B N 1
ATOM 6935 C CA . THR B 1 287 ? 2.574 33.875 25.672 1 85.12 287 THR B CA 1
ATOM 6936 C C . THR B 1 287 ? 1.742 33.125 24.641 1 85.12 287 THR B C 1
ATOM 6938 O O . THR B 1 287 ? 1.863 31.906 24.5 1 85.12 287 THR B O 1
ATOM 6941 N N . GLU B 1 288 ? 0.959 33.875 23.859 1 79.75 288 GLU B N 1
ATOM 6942 C CA . GLU B 1 288 ? 0.156 33.25 22.797 1 79.75 288 GLU B CA 1
ATOM 6943 C C . GLU B 1 288 ? 1.04 32.688 21.703 1 79.75 288 GLU B C 1
ATOM 6945 O O . GLU B 1 288 ? 0.727 31.625 21.141 1 79.75 288 GLU B O 1
ATOM 6950 N N . SER B 1 289 ? 2.082 33.375 21.453 1 86.62 289 SER B N 1
ATOM 6951 C CA . SER B 1 289 ? 2.988 32.969 20.391 1 86.62 289 SER B CA 1
ATOM 6952 C C . SER B 1 289 ? 3.758 31.719 20.766 1 86.62 289 SER B C 1
ATOM 6954 O O . SER B 1 289 ? 4.324 31.047 19.891 1 86.62 289 SER B O 1
ATOM 6956 N N . LEU B 1 290 ? 3.76 31.266 22 1 86.69 290 LEU B N 1
ATOM 6957 C CA . LEU B 1 290 ? 4.457 30.062 22.469 1 86.69 290 LEU B CA 1
ATOM 6958 C C . LEU B 1 290 ? 3.678 28.812 22.094 1 86.69 290 LEU B C 1
ATOM 6960 O O . LEU B 1 290 ? 4.25 27.719 22.031 1 86.69 290 LEU B O 1
ATOM 6964 N N . SER B 1 291 ? 2.441 29 21.859 1 82.56 291 SER B N 1
ATOM 6965 C CA . SER B 1 291 ? 1.576 27.844 21.641 1 82.56 291 SER B CA 1
ATOM 6966 C C . SER B 1 291 ? 1.973 27.078 20.391 1 82.56 291 SER B C 1
ATOM 6968 O O . SER B 1 291 ? 2.191 25.859 20.438 1 82.56 291 SER B O 1
ATOM 6970 N N . LYS B 1 292 ? 2.117 27.812 19.328 1 81.44 292 LYS B N 1
ATOM 6971 C CA . LYS B 1 292 ? 2.371 27.172 18.047 1 81.44 292 LYS B CA 1
ATOM 6972 C C . LYS B 1 292 ? 3.729 26.469 18.031 1 81.44 292 LYS B C 1
ATOM 6974 O O . LYS B 1 292 ? 3.828 25.297 17.672 1 81.44 292 LYS B O 1
ATOM 6979 N N . PRO B 1 293 ? 4.824 27.141 18.531 1 85.31 293 PRO B N 1
ATOM 6980 C CA . PRO B 1 293 ? 6.133 26.484 18.531 1 85.31 293 PRO B CA 1
ATOM 6981 C C . PRO B 1 293 ? 6.16 25.234 19.391 1 85.31 293 PRO B C 1
ATOM 6983 O O . PRO B 1 293 ? 6.754 24.219 19 1 85.31 293 PRO B O 1
ATOM 6986 N N . ILE B 1 294 ? 5.492 25.312 20.484 1 83.12 294 ILE B N 1
ATOM 6987 C CA . ILE B 1 294 ? 5.48 24.156 21.375 1 83.12 294 ILE B CA 1
ATOM 6988 C C . ILE B 1 294 ? 4.715 23.016 20.734 1 83.12 294 ILE B C 1
ATOM 6990 O O . ILE B 1 294 ? 5.148 21.859 20.781 1 83.12 294 ILE B O 1
ATOM 6994 N N . GLU B 1 295 ? 3.643 23.359 20.078 1 80.38 295 GLU B N 1
ATOM 6995 C CA . GLU B 1 295 ? 2.844 22.359 19.391 1 80.38 295 GLU B CA 1
ATOM 6996 C C . GLU B 1 295 ? 3.617 21.734 18.219 1 80.38 295 GLU B C 1
ATOM 6998 O O . GLU B 1 295 ? 3.562 20.531 18 1 80.38 295 GLU B O 1
ATOM 7003 N N . GLU B 1 296 ? 4.266 22.594 17.469 1 82.69 296 GLU B N 1
ATOM 7004 C CA . GLU B 1 296 ? 5.039 22.125 16.312 1 82.69 296 GLU B CA 1
ATOM 7005 C C . GLU B 1 296 ? 6.184 21.219 16.75 1 82.69 296 GLU B C 1
ATOM 7007 O O . GLU B 1 296 ? 6.465 20.219 16.094 1 82.69 296 GLU B O 1
ATOM 7012 N N . ILE B 1 297 ? 6.84 21.547 17.828 1 80.88 297 ILE B N 1
ATOM 7013 C CA . ILE B 1 297 ? 7.926 20.719 18.344 1 80.88 297 ILE B CA 1
ATOM 7014 C C . ILE B 1 297 ? 7.391 19.344 18.734 1 80.88 297 ILE B C 1
ATOM 7016 O O . ILE B 1 297 ? 8.008 18.328 18.422 1 80.88 297 ILE B O 1
ATOM 7020 N N . ARG B 1 298 ? 6.277 19.359 19.25 1 75.69 298 ARG B N 1
ATOM 7021 C CA . ARG B 1 298 ? 5.656 18.109 19.672 1 75.69 298 ARG B CA 1
ATOM 7022 C C . ARG B 1 298 ? 5.332 17.234 18.469 1 75.69 298 ARG B C 1
ATOM 7024 O O . ARG B 1 298 ? 5.609 16.031 18.484 1 75.69 298 ARG B O 1
ATOM 7031 N N . THR B 1 299 ? 4.734 17.75 17.469 1 75.88 299 THR B N 1
ATOM 7032 C CA . THR B 1 299 ? 4.348 17 16.281 1 75.88 299 THR B CA 1
ATOM 7033 C C . THR B 1 299 ? 5.582 16.453 15.57 1 75.88 299 THR B C 1
ATOM 7035 O O . THR B 1 299 ? 5.551 15.359 15.008 1 75.88 299 THR B O 1
ATOM 7038 N N . GLN B 1 300 ? 6.633 17.203 15.656 1 78.5 300 GLN B N 1
ATOM 7039 C CA . GLN B 1 300 ? 7.859 16.797 14.969 1 78.5 300 GLN B CA 1
ATOM 7040 C C . GLN B 1 300 ? 8.531 15.625 15.695 1 78.5 300 GLN B C 1
ATOM 7042 O O . GLN B 1 300 ? 9.281 14.859 15.086 1 78.5 300 GLN B O 1
ATOM 7047 N N . LEU B 1 301 ? 8.234 15.492 16.938 1 73.31 301 LEU B N 1
ATOM 7048 C CA . LEU B 1 301 ? 8.805 14.383 17.688 1 73.31 301 LEU B CA 1
ATOM 7049 C C . LEU B 1 301 ? 8.281 13.047 17.172 1 73.31 301 LEU B C 1
ATOM 7051 O O . LEU B 1 301 ? 9.008 12.047 17.172 1 73.31 301 LEU B O 1
ATOM 7055 N N . GLU B 1 302 ? 7.121 13.047 16.672 1 71.38 302 GLU B N 1
ATOM 7056 C CA . GLU B 1 302 ? 6.562 11.852 16.047 1 71.38 302 GLU B CA 1
ATOM 7057 C C . GLU B 1 302 ? 7.32 11.484 14.773 1 71.38 302 GLU B C 1
ATOM 7059 O O . GLU B 1 302 ? 7.629 10.312 14.539 1 71.38 302 GLU B O 1
ATOM 7064 N N . ASP B 1 303 ? 7.613 12.453 14.008 1 75 303 ASP B N 1
ATOM 7065 C CA . ASP B 1 303 ? 8.344 12.25 12.766 1 75 303 ASP B CA 1
ATOM 7066 C C . ASP B 1 303 ? 9.781 11.797 13.031 1 75 303 ASP B C 1
ATOM 7068 O O . ASP B 1 303 ? 10.344 11.023 12.258 1 75 303 ASP B O 1
ATOM 7072 N N . LEU B 1 304 ? 10.258 12.281 14.133 1 75.94 304 LEU B N 1
ATOM 7073 C CA . LEU B 1 304 ? 11.602 11.891 14.523 1 75.94 304 LEU B CA 1
ATOM 7074 C C . LEU B 1 304 ? 11.672 10.398 14.82 1 75.94 304 LEU B C 1
ATOM 7076 O O . LEU B 1 304 ? 12.648 9.734 14.461 1 75.94 304 LEU B O 1
ATOM 7080 N N . GLN B 1 305 ? 10.703 9.93 15.398 1 73.69 305 GLN B N 1
ATOM 7081 C CA . GLN B 1 305 ? 10.664 8.508 15.719 1 73.69 305 GLN B CA 1
ATOM 7082 C C . GLN B 1 305 ? 10.555 7.66 14.453 1 73.69 305 GLN B C 1
ATOM 7084 O O . GLN B 1 305 ? 11.242 6.648 14.312 1 73.69 305 GLN B O 1
ATOM 7089 N N . LYS B 1 306 ? 9.727 8.102 13.562 1 75.56 306 LYS B N 1
ATOM 7090 C CA . LYS B 1 306 ? 9.602 7.406 12.289 1 75.56 306 LYS B CA 1
ATOM 7091 C C . LYS B 1 306 ? 10.914 7.445 11.508 1 75.56 306 LYS B C 1
ATOM 7093 O O . LYS B 1 306 ? 11.32 6.441 10.914 1 75.56 306 LYS B O 1
ATOM 7098 N N . ALA B 1 307 ? 11.523 8.578 11.531 1 79.94 307 ALA B N 1
ATOM 7099 C CA . ALA B 1 307 ? 12.797 8.766 10.836 1 79.94 307 ALA B CA 1
ATOM 7100 C C . ALA B 1 307 ? 13.891 7.895 11.453 1 79.94 307 ALA B C 1
ATOM 7102 O O . ALA B 1 307 ? 14.773 7.406 10.742 1 79.94 307 ALA B O 1
ATOM 7103 N N . GLY B 1 308 ? 13.812 7.738 12.781 1 80.38 308 GLY B N 1
ATOM 7104 C CA . GLY B 1 308 ? 14.797 6.902 13.453 1 80.38 308 GLY B CA 1
ATOM 7105 C C . GLY B 1 308 ? 14.758 5.457 12.992 1 80.38 308 GLY B C 1
ATOM 7106 O O . GLY B 1 308 ? 15.805 4.855 12.734 1 80.38 308 GLY B O 1
ATOM 7107 N N . ALA B 1 309 ? 13.633 4.938 12.812 1 81.88 309 ALA B N 1
ATOM 7108 C CA . ALA B 1 309 ? 13.484 3.572 12.312 1 81.88 309 ALA B CA 1
ATOM 7109 C C . ALA B 1 309 ? 13.992 3.455 10.883 1 81.88 309 ALA B C 1
ATOM 7111 O O . ALA B 1 309 ? 14.633 2.467 10.523 1 81.88 309 ALA B O 1
ATOM 7112 N N . SER B 1 310 ? 13.695 4.496 10.133 1 87.31 310 SER B N 1
ATOM 7113 C CA . SER B 1 310 ? 14.125 4.5 8.742 1 87.31 310 SER B CA 1
ATOM 7114 C C . SER B 1 310 ? 15.641 4.59 8.633 1 87.31 310 SER B C 1
ATOM 7116 O O . SER B 1 310 ? 16.25 3.967 7.754 1 87.31 310 SER B O 1
ATOM 7118 N N . VAL B 1 311 ? 16.234 5.324 9.531 1 86.56 311 VAL B N 1
ATOM 7119 C CA . VAL B 1 311 ? 17.688 5.457 9.531 1 86.56 311 VAL B CA 1
ATOM 7120 C C . VAL B 1 311 ? 18.328 4.102 9.812 1 86.56 311 VAL B C 1
ATOM 7122 O O . VAL B 1 311 ? 19.297 3.721 9.156 1 86.56 311 VAL B O 1
ATOM 7125 N N . ALA B 1 312 ? 17.797 3.441 10.703 1 85.75 312 ALA B N 1
ATOM 7126 C CA . ALA B 1 312 ? 18.328 2.129 11.055 1 85.75 312 ALA B CA 1
ATOM 7127 C C . ALA B 1 312 ? 18.234 1.163 9.883 1 85.75 312 ALA B C 1
ATOM 7129 O O . ALA B 1 312 ? 19.188 0.435 9.594 1 85.75 312 ALA B O 1
ATOM 7130 N N . ARG B 1 313 ? 17.188 1.219 9.227 1 87.75 313 ARG B N 1
ATOM 7131 C CA . ARG B 1 313 ? 16.984 0.306 8.109 1 87.75 313 ARG B CA 1
ATOM 7132 C C . ARG B 1 313 ? 17.875 0.669 6.93 1 87.75 313 ARG B C 1
ATOM 7134 O O . ARG B 1 313 ? 18.438 -0.212 6.277 1 87.75 313 ARG B O 1
ATOM 7141 N N . VAL B 1 314 ? 17.922 1.876 6.688 1 89.38 314 VAL B N 1
ATOM 7142 C CA . VAL B 1 314 ? 18.75 2.352 5.582 1 89.38 314 VAL B CA 1
ATOM 7143 C C . VAL B 1 314 ? 20.219 2.049 5.867 1 89.38 314 VAL B C 1
ATOM 7145 O O . VAL B 1 314 ? 20.953 1.623 4.973 1 89.38 314 VAL B O 1
ATOM 7148 N N . GLN B 1 315 ? 20.625 2.256 7.062 1 87.69 315 GLN B N 1
ATOM 7149 C CA . GLN B 1 315 ? 22.016 1.971 7.434 1 87.69 315 GLN B CA 1
ATOM 7150 C C . GLN B 1 315 ? 22.297 0.474 7.363 1 87.69 315 GLN B C 1
ATOM 7152 O O . GLN B 1 315 ? 23.391 0.065 6.961 1 87.69 315 GLN B O 1
ATOM 7157 N N . GLU B 1 316 ? 21.359 -0.241 7.809 1 88.75 316 GLU B N 1
ATOM 7158 C CA . GLU B 1 316 ? 21.5 -1.69 7.711 1 88.75 316 GLU B CA 1
ATOM 7159 C C . GLU B 1 316 ? 21.688 -2.133 6.262 1 88.75 316 GLU B C 1
ATOM 7161 O O . GLU B 1 316 ? 22.531 -2.977 5.965 1 88.75 316 GLU B O 1
ATOM 7166 N N . LEU B 1 317 ? 20.922 -1.525 5.441 1 90.12 317 LEU B N 1
ATOM 7167 C CA . LEU B 1 317 ? 21 -1.864 4.027 1 90.12 317 LEU B CA 1
ATOM 7168 C C . LEU B 1 317 ? 22.328 -1.404 3.439 1 90.12 317 LEU B C 1
ATOM 7170 O O . LEU B 1 317 ? 22.969 -2.137 2.674 1 90.12 317 LEU B O 1
ATOM 7174 N N . LEU B 1 318 ? 22.766 -0.272 3.777 1 89.5 318 LEU B N 1
ATOM 7175 C CA . LEU B 1 318 ? 24.016 0.286 3.254 1 89.5 318 LEU B CA 1
ATOM 7176 C C . LEU B 1 318 ? 25.219 -0.476 3.791 1 89.5 318 LEU B C 1
ATOM 7178 O O . LEU B 1 318 ? 26.266 -0.528 3.143 1 89.5 318 LEU B O 1
ATOM 7182 N N . ASN B 1 319 ? 25.062 -1.054 4.918 1 89.12 319 ASN B N 1
ATOM 7183 C CA . ASN B 1 319 ? 26.156 -1.766 5.543 1 89.12 319 ASN B CA 1
ATOM 7184 C C . ASN B 1 319 ? 26.234 -3.219 5.078 1 89.12 319 ASN B C 1
ATOM 7186 O O . ASN B 1 319 ? 27.203 -3.92 5.355 1 89.12 319 ASN B O 1
ATOM 7190 N N . MET B 1 320 ? 25.281 -3.57 4.379 1 90.38 320 MET B N 1
ATOM 7191 C CA . MET B 1 320 ? 25.297 -4.934 3.859 1 90.38 320 MET B CA 1
ATOM 7192 C C . MET B 1 320 ? 26.391 -5.098 2.811 1 90.38 320 MET B C 1
ATOM 7194 O O . MET B 1 320 ? 26.609 -4.199 1.992 1 90.38 320 MET B O 1
ATOM 7198 N N . LYS B 1 321 ? 27.109 -6.141 3.018 1 89.88 321 LYS B N 1
ATOM 7199 C CA . LYS B 1 321 ? 28.188 -6.418 2.062 1 89.88 321 LYS B CA 1
ATOM 7200 C C . LYS B 1 321 ? 27.859 -7.652 1.223 1 89.88 321 LYS B C 1
ATOM 7202 O O . LYS B 1 321 ? 27.188 -8.57 1.69 1 89.88 321 LYS B O 1
ATOM 7207 N N . SER B 1 322 ? 28.281 -7.527 -0.006 1 89.5 322 SER B N 1
ATOM 7208 C CA . SER B 1 322 ? 28.141 -8.68 -0.884 1 89.5 322 SER B CA 1
ATOM 7209 C C . SER B 1 322 ? 28.953 -9.867 -0.373 1 89.5 322 SER B C 1
ATOM 7211 O O . SER B 1 322 ? 30.062 -9.695 0.129 1 89.5 322 SER B O 1
ATOM 7213 N N . LYS B 1 323 ? 28.406 -11.039 -0.488 1 87.19 323 LYS B N 1
ATOM 7214 C CA . LYS B 1 323 ? 29.109 -12.258 -0.109 1 87.19 323 LYS B CA 1
ATOM 7215 C C . LYS B 1 323 ? 30.141 -12.656 -1.171 1 87.19 323 LYS B C 1
ATOM 7217 O O . LYS B 1 323 ? 31.109 -13.359 -0.877 1 87.19 323 LYS B O 1
ATOM 7222 N N . ILE B 1 324 ? 29.844 -12.148 -2.336 1 90.38 324 ILE B N 1
ATOM 7223 C CA . ILE B 1 324 ? 30.75 -12.461 -3.445 1 90.38 324 ILE B CA 1
ATOM 7224 C C . ILE B 1 324 ? 31.797 -11.352 -3.586 1 90.38 324 ILE B C 1
ATOM 7226 O O . ILE B 1 324 ? 31.453 -10.188 -3.803 1 90.38 324 ILE B O 1
ATOM 7230 N N . VAL B 1 325 ? 33.062 -11.711 -3.428 1 89.62 325 VAL B N 1
ATOM 7231 C CA . VAL B 1 325 ? 34.156 -10.766 -3.549 1 89.62 325 VAL B CA 1
ATOM 7232 C C . VAL B 1 325 ? 34.781 -10.891 -4.93 1 89.62 325 VAL B C 1
ATOM 7234 O O . VAL B 1 325 ? 35.062 -12 -5.402 1 89.62 325 VAL B O 1
ATOM 7237 N N . ASP B 1 326 ? 34.969 -9.797 -5.492 1 90.12 326 ASP B N 1
ATOM 7238 C CA . ASP B 1 326 ? 35.531 -9.781 -6.832 1 90.12 326 ASP B CA 1
ATOM 7239 C C . ASP B 1 326 ? 36.969 -10.281 -6.82 1 90.12 326 ASP B C 1
ATOM 7241 O O . ASP B 1 326 ? 37.75 -9.969 -5.898 1 90.12 326 ASP B O 1
ATOM 7245 N N . GLY B 1 327 ? 37.281 -11.109 -7.848 1 90.44 327 GLY B N 1
ATOM 7246 C CA . GLY B 1 327 ? 38.656 -11.578 -8.008 1 90.44 327 GLY B CA 1
ATOM 7247 C C . GLY B 1 327 ? 39.5 -10.656 -8.859 1 90.44 327 GLY B C 1
ATOM 7248 O O . GLY B 1 327 ? 39 -9.648 -9.367 1 90.44 327 GLY B O 1
ATOM 7249 N N . THR B 1 328 ? 40.844 -10.953 -8.953 1 90.88 328 THR B N 1
ATOM 7250 C CA . THR B 1 328 ? 41.75 -10.078 -9.672 1 90.88 328 THR B CA 1
ATOM 7251 C C . THR B 1 328 ? 42.344 -10.789 -10.875 1 90.88 328 THR B C 1
ATOM 7253 O O . THR B 1 328 ? 42.969 -10.156 -11.734 1 90.88 328 THR B O 1
ATOM 7256 N N . GLU B 1 329 ? 41.969 -11.992 -10.984 1 90.88 329 GLU B N 1
ATOM 7257 C CA . GLU B 1 329 ? 42.594 -12.75 -12.062 1 90.88 329 GLU B CA 1
ATOM 7258 C C . GLU B 1 329 ? 41.844 -12.57 -13.367 1 90.88 329 GLU B C 1
ATOM 7260 O O . GLU B 1 329 ? 40.625 -12.5 -13.375 1 90.88 329 GLU B O 1
ATOM 7265 N N . LYS B 1 330 ? 42.625 -12.469 -14.461 1 88.81 330 LYS B N 1
ATOM 7266 C CA . LYS B 1 330 ? 42.031 -12.32 -15.789 1 88.81 330 LYS B CA 1
ATOM 7267 C C . LYS B 1 330 ? 41.812 -13.68 -16.438 1 88.81 330 LYS B C 1
ATOM 7269 O O . LYS B 1 330 ? 42.562 -14.625 -16.203 1 88.81 330 LYS B O 1
ATOM 7274 N N . LEU B 1 331 ? 40.719 -13.781 -17 1 82.81 331 LEU B N 1
ATOM 7275 C CA . LEU B 1 331 ? 40.438 -14.977 -17.781 1 82.81 331 LEU B CA 1
ATOM 7276 C C . LEU B 1 331 ? 40.688 -14.727 -19.266 1 82.81 331 LEU B C 1
ATOM 7278 O O . LEU B 1 331 ? 40.031 -13.859 -19.875 1 82.81 331 LEU B O 1
ATOM 7282 N N . LEU B 1 332 ? 41.875 -14.992 -19.828 1 68.62 332 LEU B N 1
ATOM 7283 C CA . LEU B 1 332 ? 42.25 -14.766 -21.219 1 68.62 332 LEU B CA 1
ATOM 7284 C C . LEU B 1 332 ? 41.719 -15.898 -22.109 1 68.62 332 LEU B C 1
ATOM 7286 O O . LEU B 1 332 ? 42.031 -17.062 -21.875 1 68.62 332 LEU B O 1
ATOM 7290 N N . SER B 1 333 ? 40.438 -15.977 -22.5 1 65.25 333 SER B N 1
ATOM 7291 C CA . SER B 1 333 ? 40.188 -17.156 -23.312 1 65.25 333 SER B CA 1
ATOM 7292 C C . SER B 1 333 ? 39.688 -16.781 -24.703 1 65.25 333 SER B C 1
ATOM 7294 O O . SER B 1 333 ? 38.969 -15.812 -24.859 1 65.25 333 SER B O 1
ATOM 7296 N N . SER B 1 334 ? 40.5 -17.219 -25.812 1 65.62 334 SER B N 1
ATOM 7297 C CA . SER B 1 334 ? 40.156 -17.094 -27.219 1 65.62 334 SER B CA 1
ATOM 7298 C C . SER B 1 334 ? 39.312 -18.281 -27.688 1 65.62 334 SER B C 1
ATOM 7300 O O . SER B 1 334 ? 39.344 -18.641 -28.859 1 65.62 334 SER B O 1
ATOM 7302 N N . GLY B 1 335 ? 38.344 -18.859 -26.828 1 78.81 335 GLY B N 1
ATOM 7303 C CA . GLY B 1 335 ? 37.531 -19.984 -27.281 1 78.81 335 GLY B CA 1
ATOM 7304 C C . GLY B 1 335 ? 36.875 -20.766 -26.141 1 78.81 335 GLY B C 1
ATOM 7305 O O . GLY B 1 335 ? 36.594 -20.188 -25.094 1 78.81 335 GLY B O 1
ATOM 7306 N N . ALA B 1 336 ? 36.625 -22.125 -26.438 1 88.25 336 ALA B N 1
ATOM 7307 C CA . ALA B 1 336 ? 36 -22.984 -25.422 1 88.25 336 ALA B CA 1
ATOM 7308 C C . ALA B 1 336 ? 36.906 -23.109 -24.203 1 88.25 336 ALA B C 1
ATOM 7310 O O . ALA B 1 336 ? 38.125 -22.984 -24.297 1 88.25 336 ALA B O 1
ATOM 7311 N N . ILE B 1 337 ? 36.281 -23.234 -23.047 1 91.62 337 ILE B N 1
ATOM 7312 C CA . ILE B 1 337 ? 37.031 -23.312 -21.797 1 91.62 337 ILE B CA 1
ATOM 7313 C C . ILE B 1 337 ? 36.656 -24.578 -21.031 1 91.62 337 ILE B C 1
ATOM 7315 O O . ILE B 1 337 ? 35.594 -25.156 -21.281 1 91.62 337 ILE B O 1
ATOM 7319 N N . SER B 1 338 ? 37.594 -25.047 -20.25 1 94.5 338 SER B N 1
ATOM 7320 C CA . SER B 1 338 ? 37.281 -26.203 -19.406 1 94.5 338 SER B CA 1
ATOM 7321 C C . SER B 1 338 ? 36.719 -25.781 -18.062 1 94.5 338 SER B C 1
ATOM 7323 O O . SER B 1 338 ? 37.094 -24.734 -17.516 1 94.5 338 SER B O 1
ATOM 7325 N N . VAL B 1 339 ? 35.812 -26.516 -17.531 1 96.19 339 VAL B N 1
ATOM 7326 C CA . VAL B 1 339 ? 35.188 -26.25 -16.234 1 96.19 339 VAL B CA 1
ATOM 7327 C C . VAL B 1 339 ? 35.25 -27.5 -15.359 1 96.19 339 VAL B C 1
ATOM 7329 O O . VAL B 1 339 ? 35 -28.609 -15.836 1 96.19 339 VAL B O 1
ATOM 7332 N N . GLU B 1 340 ? 35.656 -27.297 -14.141 1 97 340 GLU B N 1
ATOM 7333 C CA . GLU B 1 340 ? 35.781 -28.422 -13.211 1 97 340 GLU B CA 1
ATOM 7334 C C . GLU B 1 340 ? 35.188 -28.062 -11.844 1 97 340 GLU B C 1
ATOM 7336 O O . GLU B 1 340 ? 35.469 -27 -11.297 1 97 340 GLU B O 1
ATOM 7341 N N . ALA B 1 341 ? 34.312 -28.891 -11.352 1 97.38 341 ALA B N 1
ATOM 7342 C CA . ALA B 1 341 ? 33.781 -28.781 -9.992 1 97.38 341 ALA B CA 1
ATOM 7343 C C . ALA B 1 341 ? 34.344 -29.875 -9.094 1 97.38 341 ALA B C 1
ATOM 7345 O O . ALA B 1 341 ? 34.281 -31.062 -9.43 1 97.38 341 ALA B O 1
ATOM 7346 N N . LYS B 1 342 ? 34.875 -29.469 -7.988 1 97.12 342 LYS B N 1
ATOM 7347 C CA . LYS B 1 342 ? 35.5 -30.422 -7.062 1 97.12 342 LYS B CA 1
ATOM 7348 C C . LYS B 1 342 ? 34.812 -30.375 -5.699 1 97.12 342 LYS B C 1
ATOM 7350 O O . LYS B 1 342 ? 35.062 -29.469 -4.898 1 97.12 342 LYS B O 1
ATOM 7355 N N . ASN B 1 343 ? 34.031 -31.422 -5.375 1 96.88 343 ASN B N 1
ATOM 7356 C CA . ASN B 1 343 ? 33.406 -31.641 -4.07 1 96.88 343 ASN B CA 1
ATOM 7357 C C . ASN B 1 343 ? 32.625 -30.406 -3.613 1 96.88 343 ASN B C 1
ATOM 7359 O O . ASN B 1 343 ? 32.812 -29.922 -2.498 1 96.88 343 ASN B O 1
ATOM 7363 N N . ILE B 1 344 ? 31.844 -29.984 -4.477 1 96.31 344 ILE B N 1
ATOM 7364 C CA . ILE B 1 344 ? 31.078 -28.781 -4.227 1 96.31 344 ILE B CA 1
ATOM 7365 C C . ILE B 1 344 ? 29.875 -29.094 -3.324 1 96.31 344 ILE B C 1
ATOM 7367 O O . ILE B 1 344 ? 29.172 -30.062 -3.553 1 96.31 344 ILE B O 1
ATOM 7371 N N . SER B 1 345 ? 29.734 -28.359 -2.273 1 97.25 345 SER B N 1
ATOM 7372 C CA . SER B 1 345 ? 28.578 -28.406 -1.39 1 97.25 345 SER B CA 1
ATOM 7373 C C . SER B 1 345 ? 28 -27.016 -1.171 1 97.25 345 SER B C 1
ATOM 7375 O O . SER B 1 345 ? 28.734 -26.016 -1.156 1 97.25 345 SER B O 1
ATOM 7377 N N . PHE B 1 346 ? 26.719 -26.969 -1.079 1 95.88 346 PHE B N 1
ATOM 7378 C CA . PHE B 1 346 ? 26.094 -25.672 -0.952 1 95.88 346 PHE B CA 1
ATOM 7379 C C . PHE B 1 346 ? 24.781 -25.766 -0.169 1 95.88 346 PHE B C 1
ATOM 7381 O O . PHE B 1 346 ? 24.094 -26.781 -0.229 1 95.88 346 PHE B O 1
ATOM 7388 N N . GLU B 1 347 ? 24.531 -24.766 0.626 1 94.56 347 GLU B N 1
ATOM 7389 C CA . GLU B 1 347 ? 23.281 -24.594 1.369 1 94.56 347 GLU B CA 1
ATOM 7390 C C . GLU B 1 347 ? 22.812 -23.141 1.312 1 94.56 347 GLU B C 1
ATOM 7392 O O . GLU B 1 347 ? 23.578 -22.219 1.542 1 94.56 347 GLU B O 1
ATOM 7397 N N . TYR B 1 348 ? 21.562 -22.938 0.873 1 88.94 348 TYR B N 1
ATOM 7398 C CA . TYR B 1 348 ? 21.016 -21.578 0.939 1 88.94 348 TYR B CA 1
ATOM 7399 C C . TYR B 1 348 ? 20.828 -21.141 2.387 1 88.94 348 TYR B C 1
ATOM 7401 O O . TYR B 1 348 ? 21.156 -20 2.736 1 88.94 348 TYR B O 1
ATOM 7409 N N . GLU B 1 349 ? 20.172 -22.078 3.084 1 87.12 349 GLU B N 1
ATOM 7410 C CA . GLU B 1 349 ? 19.984 -21.906 4.523 1 87.12 349 GLU B CA 1
ATOM 7411 C C . GLU B 1 349 ? 20.875 -22.844 5.312 1 87.12 349 GLU B C 1
ATOM 7413 O O . GLU B 1 349 ? 21.078 -24 4.918 1 87.12 349 GLU B O 1
ATOM 7418 N N . GLU B 1 350 ? 21.297 -22.281 6.332 1 86.56 350 GLU B N 1
ATOM 7419 C CA . GLU B 1 350 ? 22.219 -23.078 7.133 1 86.56 350 GLU B CA 1
ATOM 7420 C C . GLU B 1 350 ? 21.547 -24.359 7.629 1 86.56 350 GLU B C 1
ATOM 7422 O O . GLU B 1 350 ? 20.453 -24.312 8.211 1 86.56 350 GLU B O 1
ATOM 7427 N N . GLY B 1 351 ? 22.125 -25.391 7.324 1 87.25 351 GLY B N 1
ATOM 7428 C CA . GLY B 1 351 ? 21.625 -26.656 7.816 1 87.25 351 GLY B CA 1
ATOM 7429 C C . GLY B 1 351 ? 20.797 -27.406 6.793 1 87.25 351 GLY B C 1
ATOM 7430 O O . GLY B 1 351 ? 20.391 -28.547 7.023 1 87.25 351 GLY B O 1
ATOM 7431 N N . VAL B 1 352 ? 20.531 -26.844 5.684 1 90.19 352 VAL B N 1
ATOM 7432 C CA . VAL B 1 352 ? 19.734 -27.484 4.652 1 90.19 352 VAL B CA 1
ATOM 7433 C C . VAL B 1 352 ? 20.547 -27.641 3.375 1 90.19 352 VAL B C 1
ATOM 7435 O O . VAL B 1 352 ? 20.469 -26.797 2.477 1 90.19 352 VAL B O 1
ATOM 7438 N N . PRO B 1 353 ? 21.203 -28.719 3.301 1 92 353 PRO B N 1
ATOM 7439 C CA . PRO B 1 353 ? 22.062 -28.906 2.133 1 92 353 PRO B CA 1
ATOM 7440 C C . PRO B 1 353 ? 21.281 -29.094 0.839 1 92 353 PRO B C 1
ATOM 7442 O O . PRO B 1 353 ? 20.281 -29.828 0.815 1 92 353 PRO B O 1
ATOM 7445 N N . VAL B 1 354 ? 21.656 -28.359 -0.157 1 94.19 354 VAL B N 1
ATOM 7446 C CA . VAL B 1 354 ? 21.031 -28.469 -1.474 1 94.19 354 VAL B CA 1
ATOM 7447 C C . VAL B 1 354 ? 21.953 -29.266 -2.406 1 94.19 354 VAL B C 1
ATOM 7449 O O . VAL B 1 354 ? 21.484 -30.062 -3.213 1 94.19 354 VAL B O 1
ATOM 7452 N N . LEU B 1 355 ? 23.234 -29.016 -2.389 1 96.31 355 LEU B N 1
ATOM 7453 C CA . LEU B 1 355 ? 24.25 -29.797 -3.086 1 96.31 355 LEU B CA 1
ATOM 7454 C C . LEU B 1 355 ? 25.219 -30.422 -2.094 1 96.31 355 LEU B C 1
ATOM 7456 O O . LEU B 1 355 ? 25.609 -29.797 -1.111 1 96.31 355 LEU B O 1
ATOM 7460 N N . LYS B 1 356 ? 25.516 -31.703 -2.369 1 96.88 356 LYS B N 1
ATOM 7461 C CA . LYS B 1 356 ? 26.359 -32.469 -1.464 1 96.88 356 LYS B CA 1
ATOM 7462 C C . LYS B 1 356 ? 27.531 -33.125 -2.215 1 96.88 356 LYS B C 1
ATOM 7464 O O . LYS B 1 356 ? 27.375 -34.156 -2.85 1 96.88 356 LYS B O 1
ATOM 7469 N N . ASP B 1 357 ? 28.656 -32.562 -2.027 1 96.25 357 ASP B N 1
ATOM 7470 C CA . ASP B 1 357 ? 29.906 -33.156 -2.512 1 96.25 357 ASP B CA 1
ATOM 7471 C C . ASP B 1 357 ? 29.812 -33.5 -3.996 1 96.25 357 ASP B C 1
ATOM 7473 O O . ASP B 1 357 ? 30.078 -34.625 -4.395 1 96.25 357 ASP B O 1
ATOM 7477 N N . VAL B 1 358 ? 29.438 -32.594 -4.789 1 97.12 358 VAL B N 1
ATOM 7478 C CA . VAL B 1 358 ? 29.234 -32.781 -6.223 1 97.12 358 VAL B CA 1
ATOM 7479 C C . VAL B 1 358 ? 30.547 -32.531 -6.961 1 97.12 358 VAL B C 1
ATOM 7481 O O . VAL B 1 358 ? 31.188 -31.5 -6.789 1 97.12 358 VAL B O 1
ATOM 7484 N N . SER B 1 359 ? 30.969 -33.5 -7.777 1 97.62 359 SER B N 1
ATOM 7485 C CA . SER B 1 359 ? 32.188 -33.375 -8.57 1 97.62 359 SER B CA 1
ATOM 7486 C C . SER B 1 359 ? 31.953 -33.781 -10.016 1 97.62 359 SER B C 1
ATOM 7488 O O . SER B 1 359 ? 31.234 -34.75 -10.281 1 97.62 359 SER B O 1
ATOM 7490 N N . PHE B 1 360 ? 32.469 -32.969 -10.953 1 97.12 360 PHE B N 1
ATOM 7491 C CA . PHE B 1 360 ? 32.406 -33.312 -12.375 1 97.12 360 PHE B CA 1
ATOM 7492 C C . PHE B 1 360 ? 33.406 -32.438 -13.164 1 97.12 360 PHE B C 1
ATOM 7494 O O . PHE B 1 360 ? 34 -31.516 -12.625 1 97.12 360 PHE B O 1
ATOM 7501 N N . ASN B 1 361 ? 33.594 -32.812 -14.359 1 96.56 361 ASN B N 1
ATOM 7502 C CA . ASN B 1 361 ? 34.469 -32.094 -15.273 1 96.56 361 ASN B CA 1
ATOM 7503 C C . ASN B 1 361 ? 33.844 -31.938 -16.656 1 96.56 361 ASN B C 1
ATOM 7505 O O . ASN B 1 361 ? 33.219 -32.875 -17.156 1 96.56 361 ASN B O 1
ATOM 7509 N N . ILE B 1 362 ? 34 -30.75 -17.203 1 96.69 362 ILE B N 1
ATOM 7510 C CA . ILE B 1 362 ? 33.562 -30.484 -18.578 1 96.69 362 ILE B CA 1
ATOM 7511 C C . ILE B 1 362 ? 34.781 -30.109 -19.422 1 96.69 362 ILE B C 1
ATOM 7513 O O . ILE B 1 362 ? 35.25 -28.984 -19.375 1 96.69 362 ILE B O 1
ATOM 7517 N N . PRO B 1 363 ? 35.156 -31.047 -20.266 1 95.12 363 PRO B N 1
ATOM 7518 C CA . PRO B 1 363 ? 36.312 -30.734 -21.125 1 95.12 363 PRO B CA 1
ATOM 7519 C C . PRO B 1 363 ? 36 -29.609 -22.109 1 95.12 363 PRO B C 1
ATOM 7521 O O . PRO B 1 363 ? 34.812 -29.297 -22.375 1 95.12 363 PRO B O 1
ATOM 7524 N N . LYS B 1 364 ? 37.062 -28.984 -22.703 1 94.12 364 LYS B N 1
ATOM 7525 C CA . LYS B 1 364 ? 36.938 -27.891 -23.656 1 94.12 364 LYS B CA 1
ATOM 7526 C C . LYS B 1 364 ? 36.094 -28.312 -24.859 1 94.12 364 LYS B C 1
ATOM 7528 O O . LYS B 1 364 ? 36.312 -29.359 -25.453 1 94.12 364 LYS B O 1
ATOM 7533 N N . GLY B 1 365 ? 35 -27.531 -25.016 1 93.38 365 GLY B N 1
ATOM 7534 C CA . GLY B 1 365 ? 34.188 -27.719 -26.203 1 93.38 365 GLY B CA 1
ATOM 7535 C C . GLY B 1 365 ? 33.156 -28.812 -26.047 1 93.38 365 GLY B C 1
ATOM 7536 O O . GLY B 1 365 ? 32.469 -29.172 -27.016 1 93.38 365 GLY B O 1
ATOM 7537 N N . LYS B 1 366 ? 33.031 -29.344 -24.875 1 95.06 366 LYS B N 1
ATOM 7538 C CA . LYS B 1 366 ? 32.094 -30.438 -24.672 1 95.06 366 LYS B CA 1
ATOM 7539 C C . LYS B 1 366 ? 30.828 -29.938 -23.969 1 95.06 366 LYS B C 1
ATOM 7541 O O . LYS B 1 366 ? 30.828 -28.844 -23.391 1 95.06 366 LYS B O 1
ATOM 7546 N N . VAL B 1 367 ? 29.797 -30.781 -24.109 1 95 367 VAL B N 1
ATOM 7547 C CA . VAL B 1 367 ? 28.5 -30.438 -23.547 1 95 367 VAL B CA 1
ATOM 7548 C C . VAL B 1 367 ? 28.125 -31.422 -22.438 1 95 367 VAL B C 1
ATOM 7550 O O . VAL B 1 367 ? 28.156 -32.625 -22.641 1 95 367 VAL B O 1
ATOM 7553 N N . LEU B 1 368 ? 27.859 -30.875 -21.25 1 95.31 368 LEU B N 1
ATOM 7554 C CA . LEU B 1 368 ? 27.391 -31.688 -20.125 1 95.31 368 LEU B CA 1
ATOM 7555 C C . LEU B 1 368 ? 25.891 -31.531 -19.922 1 95.31 368 LEU B C 1
ATOM 7557 O O . LEU B 1 368 ? 25.391 -30.406 -19.797 1 95.31 368 LEU B O 1
ATOM 7561 N N . GLY B 1 369 ? 25.156 -32.625 -19.984 1 93.12 369 GLY B N 1
ATOM 7562 C CA . GLY B 1 369 ? 23.75 -32.625 -19.641 1 93.12 369 GLY B CA 1
ATOM 7563 C C . GLY B 1 369 ? 23.484 -33.031 -18.203 1 93.12 369 GLY B C 1
ATOM 7564 O O . GLY B 1 369 ? 24 -34.031 -17.719 1 93.12 369 GLY B O 1
ATOM 7565 N N . VAL B 1 370 ? 22.75 -32.156 -17.531 1 92.75 370 VAL B N 1
ATOM 7566 C CA . VAL B 1 370 ? 22.406 -32.438 -16.141 1 92.75 370 VAL B CA 1
ATOM 7567 C C . VAL B 1 370 ? 20.938 -32.812 -16.031 1 92.75 370 VAL B C 1
ATOM 7569 O O . VAL B 1 370 ? 20.062 -32.062 -16.469 1 92.75 370 VAL B O 1
ATOM 7572 N N . LEU B 1 371 ? 20.719 -34 -15.445 1 88.5 371 LEU B N 1
ATOM 7573 C CA . LEU B 1 371 ? 19.375 -34.5 -15.273 1 88.5 371 LEU B CA 1
ATOM 7574 C C . LEU B 1 371 ? 19.062 -34.75 -13.797 1 88.5 371 LEU B C 1
ATOM 7576 O O . LEU B 1 371 ? 19.984 -34.938 -12.992 1 88.5 371 LEU B O 1
ATOM 7580 N N . GLY B 1 372 ? 17.859 -34.656 -13.523 1 82.38 372 GLY B N 1
ATOM 7581 C CA . GLY B 1 372 ? 17.406 -34.875 -12.164 1 82.38 372 GLY B CA 1
ATOM 7582 C C . GLY B 1 372 ? 15.992 -34.375 -11.914 1 82.38 372 GLY B C 1
ATOM 7583 O O . GLY B 1 372 ? 15.461 -33.594 -12.695 1 82.38 372 GLY B O 1
ATOM 7584 N N . ARG B 1 373 ? 15.539 -34.75 -10.82 1 75.31 373 ARG B N 1
ATOM 7585 C CA . ARG B 1 373 ? 14.188 -34.312 -10.453 1 75.31 373 ARG B CA 1
ATOM 7586 C C . ARG B 1 373 ? 14.172 -32.844 -10.016 1 75.31 373 ARG B C 1
ATOM 7588 O O . ARG B 1 373 ? 15.219 -32.281 -9.727 1 75.31 373 ARG B O 1
ATOM 7595 N N . THR B 1 374 ? 12.953 -32.281 -10.156 1 74.56 374 THR B N 1
ATOM 7596 C CA . THR B 1 374 ? 12.805 -30.953 -9.617 1 74.56 374 THR B CA 1
ATOM 7597 C C . THR B 1 374 ? 13.234 -30.891 -8.148 1 74.56 374 THR B C 1
ATOM 7599 O O . THR B 1 374 ? 12.883 -31.781 -7.367 1 74.56 374 THR B O 1
ATOM 7602 N N . GLY B 1 375 ? 14.023 -30.047 -7.848 1 79.38 375 GLY B N 1
ATOM 7603 C CA . GLY B 1 375 ? 14.492 -29.922 -6.48 1 79.38 375 GLY B CA 1
ATOM 7604 C C . GLY B 1 375 ? 15.789 -30.672 -6.227 1 79.38 375 GLY B C 1
ATOM 7605 O O . GLY B 1 375 ? 16.312 -30.641 -5.109 1 79.38 375 GLY B O 1
ATOM 7606 N N . SER B 1 376 ? 16.266 -31.297 -7.27 1 86.44 376 SER B N 1
ATOM 7607 C CA . SER B 1 376 ? 17.469 -32.125 -7.086 1 86.44 376 SER B CA 1
ATOM 7608 C C . SER B 1 376 ? 18.719 -31.234 -6.969 1 86.44 376 SER B C 1
ATOM 7610 O O . SER B 1 376 ? 19.797 -31.719 -6.613 1 86.44 376 SER B O 1
ATOM 7612 N N . GLY B 1 377 ? 18.578 -29.938 -7.258 1 90.44 377 GLY B N 1
ATOM 7613 C CA . GLY B 1 377 ? 19.703 -29.031 -7.113 1 90.44 377 GLY B CA 1
ATOM 7614 C C . GLY B 1 377 ? 20.266 -28.562 -8.445 1 90.44 377 GLY B C 1
ATOM 7615 O O . GLY B 1 377 ? 21.281 -27.859 -8.484 1 90.44 377 GLY B O 1
ATOM 7616 N N . LYS B 1 378 ? 19.688 -28.891 -9.508 1 90.38 378 LYS B N 1
ATOM 7617 C CA . LYS B 1 378 ? 20.188 -28.594 -10.852 1 90.38 378 LYS B CA 1
ATOM 7618 C C . LYS B 1 378 ? 20.344 -27.078 -11.039 1 90.38 378 LYS B C 1
ATOM 7620 O O . LYS B 1 378 ? 21.406 -26.625 -11.469 1 90.38 378 LYS B O 1
ATOM 7625 N N . SER B 1 379 ? 19.312 -26.359 -10.688 1 89.12 379 SER B N 1
ATOM 7626 C CA . SER B 1 379 ? 19.344 -24.906 -10.867 1 89.12 379 SER B CA 1
ATOM 7627 C C . SER B 1 379 ? 20.391 -24.266 -9.953 1 89.12 379 SER B C 1
ATOM 7629 O O . SER B 1 379 ? 21.031 -23.266 -10.328 1 89.12 379 SER B O 1
ATOM 7631 N N . THR B 1 380 ? 20.531 -24.844 -8.797 1 92.81 380 THR B N 1
ATOM 7632 C CA . THR B 1 380 ? 21.531 -24.344 -7.863 1 92.81 380 THR B CA 1
ATOM 7633 C C . THR B 1 380 ? 22.938 -24.531 -8.43 1 92.81 380 THR B C 1
ATOM 7635 O O . THR B 1 380 ? 23.797 -23.656 -8.297 1 92.81 380 THR B O 1
ATOM 7638 N N . LEU B 1 381 ? 23.078 -25.672 -9.023 1 94.62 381 LEU B N 1
ATOM 7639 C CA . LEU B 1 381 ? 24.359 -25.953 -9.656 1 94.62 381 LEU B CA 1
ATOM 7640 C C . LEU B 1 381 ? 24.656 -24.922 -10.75 1 94.62 381 LEU B C 1
ATOM 7642 O O . LEU B 1 381 ? 25.766 -24.406 -10.844 1 94.62 381 LEU B O 1
ATOM 7646 N N . ALA B 1 382 ? 23.688 -24.609 -11.539 1 93.06 382 ALA B N 1
ATOM 7647 C CA . ALA B 1 382 ? 23.828 -23.609 -12.602 1 93.06 382 ALA B CA 1
ATOM 7648 C C . ALA B 1 382 ? 24.188 -22.25 -12.031 1 93.06 382 ALA B C 1
ATOM 7650 O O . ALA B 1 382 ? 25.047 -21.547 -12.57 1 93.06 382 ALA B O 1
ATOM 7651 N N . ARG B 1 383 ? 23.641 -21.938 -11 1 93.12 383 ARG B N 1
ATOM 7652 C CA . ARG B 1 383 ? 23.875 -20.641 -10.367 1 93.12 383 ARG B CA 1
ATOM 7653 C C . ARG B 1 383 ? 25.281 -20.547 -9.805 1 93.12 383 ARG B C 1
ATOM 7655 O O . ARG B 1 383 ? 25.906 -19.484 -9.82 1 93.12 383 ARG B O 1
ATOM 7662 N N . MET B 1 384 ? 25.75 -21.625 -9.359 1 94.25 384 MET B N 1
ATOM 7663 C CA . MET B 1 384 ? 27.125 -21.656 -8.836 1 94.25 384 MET B CA 1
ATOM 7664 C C . MET B 1 384 ? 28.141 -21.516 -9.961 1 94.25 384 MET B C 1
ATOM 7666 O O . MET B 1 384 ? 29.141 -20.828 -9.805 1 94.25 384 MET B O 1
ATOM 7670 N N . LEU B 1 385 ? 27.75 -22.141 -11.023 1 94.5 385 LEU B N 1
ATOM 7671 C CA . LEU B 1 385 ? 28.656 -22.062 -12.164 1 94.5 385 LEU B CA 1
ATOM 7672 C C . LEU B 1 385 ? 28.688 -20.641 -12.734 1 94.5 385 LEU B C 1
ATOM 7674 O O . LEU B 1 385 ? 29.734 -20.203 -13.242 1 94.5 385 LEU B O 1
ATOM 7678 N N . ALA B 1 386 ? 27.609 -19.984 -12.586 1 92.5 386 ALA B N 1
ATOM 7679 C CA . ALA B 1 386 ? 27.531 -18.578 -13 1 92.5 386 ALA B CA 1
ATOM 7680 C C . ALA B 1 386 ? 28.062 -17.656 -11.906 1 92.5 386 ALA B C 1
ATOM 7682 O O . ALA B 1 386 ? 28.062 -16.438 -12.062 1 92.5 386 ALA B O 1
ATOM 7683 N N . ARG B 1 387 ? 28.422 -18.234 -10.828 1 93.5 387 ARG B N 1
ATOM 7684 C CA . ARG B 1 387 ? 28.953 -17.594 -9.625 1 93.5 387 ARG B CA 1
ATOM 7685 C C . ARG B 1 387 ? 27.984 -16.547 -9.086 1 93.5 387 ARG B C 1
ATOM 7687 O O . ARG B 1 387 ? 28.391 -15.438 -8.75 1 93.5 387 ARG B O 1
ATOM 7694 N N . LEU B 1 388 ? 26.828 -16.875 -9.18 1 91.81 388 LEU B N 1
ATOM 7695 C CA . LEU B 1 388 ? 25.828 -16.109 -8.445 1 91.81 388 LEU B CA 1
ATOM 7696 C C . LEU B 1 388 ? 25.891 -16.422 -6.949 1 91.81 388 LEU B C 1
ATOM 7698 O O . LEU B 1 388 ? 25.422 -15.625 -6.129 1 91.81 388 LEU B O 1
ATOM 7702 N N . TYR B 1 389 ? 26.406 -17.609 -6.695 1 92.62 389 TYR B N 1
ATOM 7703 C CA . TYR B 1 389 ? 26.719 -18.078 -5.348 1 92.62 389 TYR B CA 1
ATOM 7704 C C . TYR B 1 389 ? 28.078 -18.75 -5.312 1 92.62 389 TYR B C 1
ATOM 7706 O O . TYR B 1 389 ? 28.516 -19.344 -6.301 1 92.62 389 TYR B O 1
ATOM 7714 N N . ASP B 1 390 ? 28.672 -18.594 -4.195 1 94.25 390 ASP B N 1
ATOM 7715 C CA . ASP B 1 390 ? 29.891 -19.375 -3.977 1 94.25 390 ASP B CA 1
ATOM 7716 C C . ASP B 1 390 ? 29.609 -20.641 -3.168 1 94.25 390 ASP B C 1
ATOM 7718 O O . ASP B 1 390 ? 28.781 -20.625 -2.252 1 94.25 390 ASP B O 1
ATOM 7722 N N . PRO B 1 391 ? 30.266 -21.688 -3.555 1 95.12 391 PRO B N 1
ATOM 7723 C CA . PRO B 1 391 ? 30.078 -22.906 -2.771 1 95.12 391 PRO B CA 1
ATOM 7724 C C . PRO B 1 391 ? 30.562 -22.766 -1.33 1 95.12 391 PRO B C 1
ATOM 7726 O O . PRO B 1 391 ? 31.484 -22 -1.06 1 95.12 391 PRO B O 1
ATOM 7729 N N . LYS B 1 392 ? 29.938 -23.5 -0.43 1 94.25 392 LYS B N 1
ATOM 7730 C CA . LYS B 1 392 ? 30.344 -23.5 0.973 1 94.25 392 LYS B CA 1
ATOM 7731 C C . LYS B 1 392 ? 31.641 -24.281 1.161 1 94.25 392 LYS B C 1
ATOM 7733 O O . LYS B 1 392 ? 32.531 -23.875 1.933 1 94.25 392 LYS B O 1
ATOM 7738 N N . THR B 1 393 ? 31.609 -25.453 0.594 1 95 393 THR B N 1
ATOM 7739 C CA . THR B 1 393 ? 32.812 -26.281 0.55 1 95 393 THR B CA 1
ATOM 7740 C C . THR B 1 393 ? 33.125 -26.734 -0.876 1 95 393 THR B C 1
ATOM 7742 O O . THR B 1 393 ? 32.219 -26.781 -1.715 1 95 393 THR B O 1
ATOM 7745 N N . GLY B 1 394 ? 34.406 -26.906 -1.15 1 96 394 GLY B N 1
ATOM 7746 C CA . GLY B 1 394 ? 34.812 -27.281 -2.498 1 96 394 GLY B CA 1
ATOM 7747 C C . GLY B 1 394 ? 35.125 -26.078 -3.377 1 96 394 GLY B C 1
ATOM 7748 O O . GLY B 1 394 ? 35.062 -24.938 -2.92 1 96 394 GLY B O 1
ATOM 7749 N N . ASP B 1 395 ? 35.5 -26.406 -4.602 1 96.44 395 ASP B N 1
ATOM 7750 C CA . ASP B 1 395 ? 35.906 -25.328 -5.492 1 96.44 395 ASP B CA 1
ATOM 7751 C C . ASP B 1 395 ? 35.5 -25.625 -6.934 1 96.44 395 ASP B C 1
ATOM 7753 O O . ASP B 1 395 ? 35.406 -26.781 -7.328 1 96.44 395 ASP B O 1
ATOM 7757 N N . ILE B 1 396 ? 35.281 -24.547 -7.605 1 96.81 396 ILE B N 1
ATOM 7758 C CA . ILE B 1 396 ? 35.031 -24.625 -9.047 1 96.81 396 ILE B CA 1
ATOM 7759 C C . ILE B 1 396 ? 36.188 -23.984 -9.789 1 96.81 396 ILE B C 1
ATOM 7761 O O . ILE B 1 396 ? 36.688 -22.922 -9.383 1 96.81 396 ILE B O 1
ATOM 7765 N N . TYR B 1 397 ? 36.562 -24.688 -10.812 1 95.75 397 TYR B N 1
ATOM 7766 C CA . TYR B 1 397 ? 37.688 -24.203 -11.609 1 95.75 397 TYR B CA 1
ATOM 7767 C C . TYR B 1 397 ? 37.25 -23.938 -13.047 1 95.75 397 TYR B C 1
ATOM 7769 O O . TYR B 1 397 ? 36.469 -24.703 -13.617 1 95.75 397 TYR B O 1
ATOM 7777 N N . ILE B 1 398 ? 37.812 -22.891 -13.586 1 93.81 398 ILE B N 1
ATOM 7778 C CA . ILE B 1 398 ? 37.625 -22.562 -15 1 93.81 398 ILE B CA 1
ATOM 7779 C C . ILE B 1 398 ? 39 -22.359 -15.648 1 93.81 398 ILE B C 1
ATOM 7781 O O . ILE B 1 398 ? 39.781 -21.469 -15.242 1 93.81 398 ILE B O 1
ATOM 7785 N N . GLU B 1 399 ? 39.312 -23.094 -16.609 1 91.25 399 GLU B N 1
ATOM 7786 C CA . GLU B 1 399 ? 40.625 -23.109 -17.234 1 91.25 399 GLU B CA 1
ATOM 7787 C C . GLU B 1 399 ? 41.719 -23.25 -16.188 1 91.25 399 GLU B C 1
ATOM 7789 O O . GLU B 1 399 ? 42.719 -22.531 -16.219 1 91.25 399 GLU B O 1
ATOM 7794 N N . GLY B 1 400 ? 41.375 -24 -15.266 1 89.88 400 GLY B N 1
ATOM 7795 C CA . GLY B 1 400 ? 42.344 -24.328 -14.242 1 89.88 400 GLY B CA 1
ATOM 7796 C C . GLY B 1 400 ? 42.438 -23.266 -13.148 1 89.88 400 GLY B C 1
ATOM 7797 O O . GLY B 1 400 ? 43.156 -23.453 -12.164 1 89.88 400 GLY B O 1
ATOM 7798 N N . LYS B 1 401 ? 41.781 -22.25 -13.266 1 92.69 401 LYS B N 1
ATOM 7799 C CA . LYS B 1 401 ? 41.781 -21.188 -12.258 1 92.69 401 LYS B CA 1
ATOM 7800 C C . LYS B 1 401 ? 40.562 -21.297 -11.359 1 92.69 401 LYS B C 1
ATOM 7802 O O . LYS B 1 401 ? 39.469 -21.594 -11.828 1 92.69 401 LYS B O 1
ATOM 7807 N N . LYS B 1 402 ? 40.812 -20.953 -10.102 1 94.5 402 LYS B N 1
ATOM 7808 C CA . LYS B 1 402 ? 39.688 -20.938 -9.188 1 94.5 402 LYS B CA 1
ATOM 7809 C C . LYS B 1 402 ? 38.688 -19.844 -9.555 1 94.5 402 LYS B C 1
ATOM 7811 O O . LYS B 1 402 ? 39.094 -18.703 -9.805 1 94.5 402 LYS B O 1
ATOM 7816 N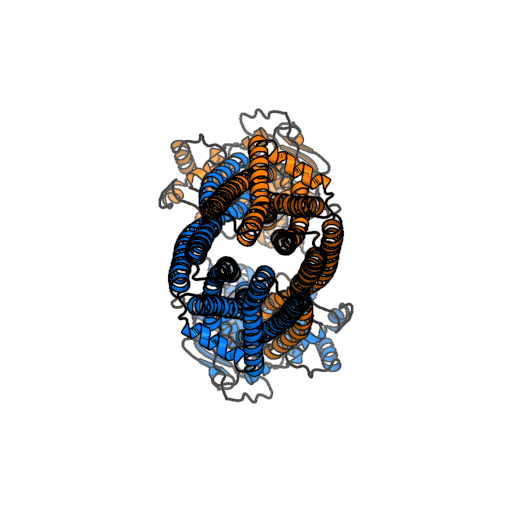 N . LEU B 1 403 ? 37.469 -20.219 -9.547 1 94.44 403 LEU B N 1
ATOM 7817 C CA . LEU B 1 403 ? 36.406 -19.328 -9.992 1 94.44 403 LEU B CA 1
ATOM 7818 C C . LEU B 1 403 ? 36.344 -18.078 -9.125 1 94.44 403 LEU B C 1
ATOM 7820 O O . LEU B 1 403 ? 36.062 -16.984 -9.625 1 94.44 403 LEU B O 1
ATOM 7824 N N . ASN B 1 404 ? 36.625 -18.203 -7.824 1 93 404 ASN B N 1
ATOM 7825 C CA . ASN B 1 404 ? 36.5 -17.094 -6.895 1 93 404 ASN B CA 1
ATOM 7826 C C . ASN B 1 404 ? 37.656 -16.109 -7.055 1 93 404 ASN B C 1
ATOM 7828 O O . ASN B 1 404 ? 37.562 -14.977 -6.562 1 93 404 ASN B O 1
ATOM 7832 N N . LEU B 1 405 ? 38.656 -16.484 -7.809 1 93.75 405 LEU B N 1
ATOM 7833 C CA . LEU B 1 405 ? 39.812 -15.609 -8.023 1 93.75 405 LEU B CA 1
ATOM 7834 C C . LEU B 1 405 ? 39.688 -14.875 -9.352 1 93.75 405 LEU B C 1
ATOM 7836 O O . LEU B 1 405 ? 40.406 -13.898 -9.586 1 93.75 405 LEU B O 1
ATOM 7840 N N . VAL B 1 406 ? 38.812 -15.281 -10.148 1 93.12 406 VAL B N 1
ATOM 7841 C CA . VAL B 1 406 ? 38.625 -14.648 -11.445 1 93.12 406 VAL B CA 1
ATOM 7842 C C . VAL B 1 406 ? 37.781 -13.383 -11.281 1 93.12 406 VAL B C 1
ATOM 7844 O O . VAL B 1 406 ? 36.844 -13.359 -10.484 1 93.12 406 VAL B O 1
ATOM 7847 N N . SER B 1 407 ? 38.188 -12.406 -12.031 1 92.19 407 SER B N 1
ATOM 7848 C CA . SER B 1 407 ? 37.406 -11.172 -11.992 1 92.19 407 SER B CA 1
ATOM 7849 C C . SER B 1 407 ? 36 -11.398 -12.477 1 92.19 407 SER B C 1
ATOM 7851 O O . SER B 1 407 ? 35.781 -12.078 -13.484 1 92.19 407 SER B O 1
ATOM 7853 N N . LEU B 1 408 ? 35.062 -10.797 -11.805 1 90.06 408 LEU B N 1
ATOM 7854 C CA . LEU B 1 408 ? 33.656 -10.977 -12.148 1 90.06 408 LEU B CA 1
ATOM 7855 C C . LEU B 1 408 ? 33.375 -10.414 -13.539 1 90.06 408 LEU B C 1
ATOM 7857 O O . LEU B 1 408 ? 32.531 -10.969 -14.273 1 90.06 408 LEU B O 1
ATOM 7861 N N . LYS B 1 409 ? 34.031 -9.344 -13.852 1 87.56 409 LYS B N 1
ATOM 7862 C CA . LYS B 1 409 ? 33.844 -8.742 -15.164 1 87.56 409 LYS B CA 1
ATOM 7863 C C . LYS B 1 409 ? 34.25 -9.703 -16.281 1 87.56 409 LYS B C 1
ATOM 7865 O O . LYS B 1 409 ? 33.531 -9.867 -17.266 1 87.56 409 LYS B O 1
ATOM 7870 N N . GLU B 1 410 ? 35.344 -10.328 -16.047 1 88.62 410 GLU B N 1
ATOM 7871 C CA . GLU B 1 410 ? 35.812 -11.289 -17.031 1 88.62 410 GLU B CA 1
ATOM 7872 C C . GLU B 1 410 ? 34.938 -12.539 -17.078 1 88.62 410 GLU B C 1
ATOM 7874 O O . GLU B 1 410 ? 34.688 -13.086 -18.156 1 88.62 410 GLU B O 1
ATOM 7879 N N . LEU B 1 411 ? 34.562 -12.922 -15.969 1 90.94 411 LEU B N 1
ATOM 7880 C CA . LEU B 1 411 ? 33.719 -14.094 -15.898 1 90.94 411 LEU B CA 1
ATOM 7881 C C . LEU B 1 411 ? 32.406 -13.852 -16.625 1 90.94 411 LEU B C 1
ATOM 7883 O O . LEU B 1 411 ? 31.922 -14.711 -17.375 1 90.94 411 LEU B O 1
ATOM 7887 N N . ARG B 1 412 ? 31.859 -12.742 -16.391 1 89.19 412 ARG B N 1
ATOM 7888 C CA . ARG B 1 412 ? 30.578 -12.398 -17.016 1 89.19 412 ARG B CA 1
ATOM 7889 C C . ARG B 1 412 ? 30.734 -12.234 -18.516 1 89.19 412 ARG B C 1
ATOM 7891 O O . ARG B 1 412 ? 29.812 -12.547 -19.266 1 89.19 412 ARG B O 1
ATOM 7898 N N . ARG B 1 413 ? 31.844 -11.812 -18.922 1 87.12 413 ARG B N 1
ATOM 7899 C CA . ARG B 1 413 ? 32.094 -11.648 -20.344 1 87.12 413 ARG B CA 1
ATOM 7900 C C . ARG B 1 413 ? 32.25 -13 -21.031 1 87.12 413 ARG B C 1
ATOM 7902 O O . ARG B 1 413 ? 31.828 -13.164 -22.188 1 87.12 413 ARG B O 1
ATOM 7909 N N . ASN B 1 414 ? 32.688 -13.93 -20.281 1 90.44 414 ASN B N 1
ATOM 7910 C CA . ASN B 1 414 ? 33.031 -15.203 -20.906 1 90.44 414 ASN B CA 1
ATOM 7911 C C . ASN B 1 414 ? 31.984 -16.266 -20.641 1 90.44 414 ASN B C 1
ATOM 7913 O O . ASN B 1 414 ? 32.062 -17.375 -21.188 1 90.44 414 ASN B O 1
ATOM 7917 N N . THR B 1 415 ? 31.078 -15.883 -19.844 1 92.12 415 THR B N 1
ATOM 7918 C CA . THR B 1 415 ? 30.047 -16.844 -19.5 1 92.12 415 THR B CA 1
ATOM 7919 C C . THR B 1 415 ? 28.656 -16.281 -19.797 1 92.12 415 THR B C 1
ATOM 7921 O O . THR B 1 415 ? 28.406 -15.086 -19.594 1 92.12 415 THR B O 1
ATOM 7924 N N . ALA B 1 416 ? 27.797 -17.094 -20.344 1 92.25 416 ALA B N 1
ATOM 7925 C CA . ALA B 1 416 ? 26.406 -16.734 -20.547 1 92.25 416 ALA B CA 1
ATOM 7926 C C . ALA B 1 416 ? 25.469 -17.688 -19.812 1 92.25 416 ALA B C 1
ATOM 7928 O O . ALA B 1 416 ? 25.656 -18.906 -19.875 1 92.25 416 ALA B O 1
ATOM 7929 N N . PHE B 1 417 ? 24.594 -17.109 -19.016 1 91.88 417 PHE B N 1
ATOM 7930 C CA . PHE B 1 417 ? 23.609 -17.906 -18.281 1 91.88 417 PHE B CA 1
ATOM 7931 C C . PHE B 1 417 ? 22.203 -17.625 -18.766 1 91.88 417 PHE B C 1
ATOM 7933 O O . PHE B 1 417 ? 21.703 -16.5 -18.625 1 91.88 417 PHE B O 1
ATOM 7940 N N . VAL B 1 418 ? 21.609 -18.594 -19.391 1 90.06 418 VAL B N 1
ATOM 7941 C CA . VAL B 1 418 ? 20.219 -18.484 -19.812 1 90.06 418 VAL B CA 1
ATOM 7942 C C . VAL B 1 418 ? 19.312 -19.172 -18.797 1 90.06 418 VAL B C 1
ATOM 7944 O O . VAL B 1 418 ? 19.281 -20.406 -18.719 1 90.06 418 VAL B O 1
ATOM 7947 N N . THR B 1 419 ? 18.578 -18.406 -18.141 1 85.69 419 THR B N 1
ATOM 7948 C CA . THR B 1 419 ? 17.734 -18.922 -17.062 1 85.69 419 THR B CA 1
ATOM 7949 C C . THR B 1 419 ? 16.391 -19.406 -17.594 1 85.69 419 THR B C 1
ATOM 7951 O O . THR B 1 419 ? 16.047 -19.141 -18.75 1 85.69 419 THR B O 1
ATOM 7954 N N . GLN B 1 420 ? 15.75 -20.094 -16.688 1 75.25 420 GLN B N 1
ATOM 7955 C CA . GLN B 1 420 ? 14.422 -20.594 -17.031 1 75.25 420 GLN B CA 1
ATOM 7956 C C . GLN B 1 420 ? 13.438 -19.453 -17.25 1 75.25 420 GLN B C 1
ATOM 7958 O O . GLN B 1 420 ? 12.594 -19.516 -18.156 1 75.25 420 GLN B O 1
ATOM 7963 N N . ASP B 1 421 ? 13.57 -18.484 -16.453 1 78.31 421 ASP B N 1
ATOM 7964 C CA . ASP B 1 421 ? 12.734 -17.281 -16.547 1 78.31 421 ASP B CA 1
ATOM 7965 C C . ASP B 1 421 ? 13.531 -16.094 -17.062 1 78.31 421 ASP B C 1
ATOM 7967 O O . ASP B 1 421 ? 14.047 -15.297 -16.281 1 78.31 421 ASP B O 1
ATOM 7971 N N . VAL B 1 422 ? 13.469 -15.961 -18.391 1 81.5 422 VAL B N 1
ATOM 7972 C CA . VAL B 1 422 ? 14.258 -14.914 -19.031 1 81.5 422 VAL B CA 1
ATOM 7973 C C . VAL B 1 422 ? 13.688 -13.547 -18.688 1 81.5 422 VAL B C 1
ATOM 7975 O O . VAL B 1 422 ? 12.492 -13.305 -18.844 1 81.5 422 VAL B O 1
ATOM 7978 N N . GLN B 1 423 ? 14.539 -12.742 -18.203 1 77.94 423 GLN B N 1
ATOM 7979 C CA . GLN B 1 423 ? 14.125 -11.383 -17.875 1 77.94 423 GLN B CA 1
ATOM 7980 C C . GLN B 1 423 ? 14.25 -10.469 -19.078 1 77.94 423 GLN B C 1
ATOM 7982 O O . GLN B 1 423 ? 15.281 -10.438 -19.75 1 77.94 423 GLN B O 1
ATOM 7987 N N . LEU B 1 424 ? 13.109 -9.797 -19.359 1 82.25 424 LEU B N 1
ATOM 7988 C CA . LEU B 1 424 ? 13.078 -8.773 -20.406 1 82.25 424 LEU B CA 1
ATOM 7989 C C . LEU B 1 424 ? 12.969 -7.383 -19.797 1 82.25 424 LEU B C 1
ATOM 7991 O O . LEU B 1 424 ? 12.266 -7.188 -18.797 1 82.25 424 LEU B O 1
ATOM 7995 N N . PHE B 1 425 ? 13.766 -6.473 -20.312 1 81.81 425 PHE B N 1
ATOM 7996 C CA . PHE B 1 425 ? 13.688 -5.082 -19.875 1 81.81 425 PHE B CA 1
ATOM 7997 C C . PHE B 1 425 ? 12.633 -4.324 -20.688 1 81.81 425 PHE B C 1
ATOM 7999 O O . PHE B 1 425 ? 12.406 -4.625 -21.859 1 81.81 425 PHE B O 1
ATOM 8006 N N . ASN B 1 426 ? 11.906 -3.455 -19.969 1 84.56 426 ASN B N 1
ATOM 8007 C CA . ASN B 1 426 ? 11.062 -2.525 -20.719 1 84.56 426 ASN B CA 1
ATOM 8008 C C . ASN B 1 426 ? 11.898 -1.58 -21.578 1 84.56 426 ASN B C 1
ATOM 8010 O O . ASN B 1 426 ? 12.211 -0.466 -21.156 1 84.56 426 ASN B O 1
ATOM 8014 N N . ALA B 1 427 ? 12.211 -2.023 -22.703 1 86.75 427 ALA B N 1
ATOM 8015 C CA . ALA B 1 427 ? 13.102 -1.345 -23.641 1 86.75 427 ALA B CA 1
ATOM 8016 C C . ALA B 1 427 ? 12.953 -1.927 -25.047 1 86.75 427 ALA B C 1
ATOM 8018 O O . ALA B 1 427 ? 12.117 -2.801 -25.281 1 86.75 427 ALA B O 1
ATOM 8019 N N . THR B 1 428 ? 13.711 -1.428 -25.922 1 91.25 428 THR B N 1
ATOM 8020 C CA . THR B 1 428 ? 13.648 -1.886 -27.312 1 91.25 428 THR B CA 1
ATOM 8021 C C . THR B 1 428 ? 14.289 -3.266 -27.453 1 91.25 428 THR B C 1
ATOM 8023 O O . THR B 1 428 ? 15.031 -3.703 -26.562 1 91.25 428 THR B O 1
ATOM 8026 N N . VAL B 1 429 ? 13.938 -3.924 -28.547 1 92.75 429 VAL B N 1
ATOM 8027 C CA . VAL B 1 429 ? 14.578 -5.195 -28.859 1 92.75 429 VAL B CA 1
ATOM 8028 C C . VAL B 1 429 ? 16.094 -5.016 -28.922 1 92.75 429 VAL B C 1
ATOM 8030 O O . VAL B 1 429 ? 16.844 -5.844 -28.406 1 92.75 429 VAL B O 1
ATOM 8033 N N . ARG B 1 430 ? 16.5 -3.889 -29.422 1 93.31 430 ARG B N 1
ATOM 8034 C CA . ARG B 1 430 ? 17.922 -3.553 -29.516 1 93.31 430 ARG B CA 1
ATOM 8035 C C . ARG B 1 430 ? 18.562 -3.535 -28.125 1 93.31 430 ARG B C 1
ATOM 8037 O O . ARG B 1 430 ? 19.578 -4.191 -27.906 1 93.31 430 ARG B O 1
ATOM 8044 N N . GLU B 1 431 ? 17.953 -2.887 -27.234 1 89.5 431 GLU B N 1
ATOM 8045 C CA . GLU B 1 431 ? 18.5 -2.734 -25.891 1 89.5 431 GLU B CA 1
ATOM 8046 C C . GLU B 1 431 ? 18.5 -4.062 -25.141 1 89.5 431 GLU B C 1
ATOM 8048 O O . GLU B 1 431 ? 19.422 -4.348 -24.375 1 89.5 431 GLU B O 1
ATOM 8053 N N . ASN B 1 432 ? 17.469 -4.824 -25.391 1 90.25 432 ASN B N 1
ATOM 8054 C CA . ASN B 1 432 ? 17.375 -6.125 -24.719 1 90.25 432 ASN B CA 1
ATOM 8055 C C . ASN B 1 432 ? 18.438 -7.09 -25.234 1 90.25 432 ASN B C 1
ATOM 8057 O O . ASN B 1 432 ? 18.812 -8.039 -24.531 1 90.25 432 ASN B O 1
ATOM 8061 N N . LEU B 1 433 ? 18.922 -6.797 -26.422 1 91.94 433 LEU B N 1
ATOM 8062 C CA . LEU B 1 433 ? 19.906 -7.688 -27.031 1 91.94 433 LEU B CA 1
ATOM 8063 C C . LEU B 1 433 ? 21.328 -7.215 -26.719 1 91.94 433 LEU B C 1
ATOM 8065 O O . LEU B 1 433 ? 22.281 -8.008 -26.766 1 91.94 433 LEU B O 1
ATOM 8069 N N . THR B 1 434 ? 21.469 -5.879 -26.359 1 91.06 434 THR B N 1
ATOM 8070 C CA . THR B 1 434 ? 22.812 -5.34 -26.328 1 91.06 434 THR B CA 1
ATOM 8071 C C . THR B 1 434 ? 23.109 -4.711 -24.969 1 91.06 434 THR B C 1
ATOM 8073 O O . THR B 1 434 ? 24.078 -3.969 -24.812 1 91.06 434 THR B O 1
ATOM 8076 N N . PHE B 1 435 ? 22.312 -4.949 -23.938 1 86.94 435 PHE B N 1
ATOM 8077 C CA . PHE B 1 435 ? 22.453 -4.254 -22.672 1 86.94 435 PHE B CA 1
ATOM 8078 C C . PHE B 1 435 ? 23.797 -4.539 -22.031 1 86.94 435 PHE B C 1
ATOM 8080 O O . PHE B 1 435 ? 24.297 -3.75 -21.219 1 86.94 435 PHE B O 1
ATOM 8087 N N . PHE B 1 436 ? 24.453 -5.617 -22.406 1 84.56 436 PHE B N 1
ATOM 8088 C CA . PHE B 1 436 ? 25.75 -5.992 -21.844 1 84.56 436 PHE B CA 1
ATOM 8089 C C . PHE B 1 436 ? 26.875 -5.281 -22.578 1 84.56 436 PHE B C 1
ATOM 8091 O O . PHE B 1 436 ? 28 -5.215 -22.078 1 84.56 436 PHE B O 1
ATOM 8098 N N . ASN B 1 437 ? 26.609 -4.84 -23.812 1 86.12 437 ASN B N 1
ATOM 8099 C CA . ASN B 1 437 ? 27.594 -4.16 -24.641 1 86.12 437 ASN B CA 1
ATOM 8100 C C . ASN B 1 437 ? 26.922 -3.18 -25.609 1 86.12 437 ASN B C 1
ATOM 8102 O O . ASN B 1 437 ? 26.406 -3.58 -26.641 1 86.12 437 ASN B O 1
ATOM 8106 N N . SER B 1 438 ? 27.125 -1.989 -25.312 1 83 438 SER B N 1
ATOM 8107 C CA . SER B 1 438 ? 26.438 -0.953 -26.078 1 83 438 SER B CA 1
ATOM 8108 C C . SER B 1 438 ? 27.109 -0.73 -27.422 1 83 438 SER B C 1
ATOM 8110 O O . SER B 1 438 ? 26.547 -0.081 -28.312 1 83 438 SER B O 1
ATOM 8112 N N . ASN B 1 439 ? 28.172 -1.352 -27.688 1 87.94 439 ASN B N 1
ATOM 8113 C CA . ASN B 1 439 ? 28.922 -1.119 -28.906 1 87.94 439 ASN B CA 1
ATOM 8114 C C . ASN B 1 439 ? 28.469 -2.045 -30.031 1 87.94 439 ASN B C 1
ATOM 8116 O O . ASN B 1 439 ? 28.906 -1.899 -31.172 1 87.94 439 ASN B O 1
ATOM 8120 N N . ILE B 1 440 ? 27.609 -2.945 -29.688 1 92.44 440 ILE B N 1
ATOM 8121 C CA . ILE B 1 440 ? 27.141 -3.863 -30.719 1 92.44 440 ILE B CA 1
ATOM 8122 C C . ILE B 1 440 ? 26.297 -3.102 -31.75 1 92.44 440 ILE B C 1
ATOM 8124 O O . ILE B 1 440 ? 25.344 -2.408 -31.375 1 92.44 440 ILE B O 1
ATOM 8128 N N . LYS B 1 441 ? 26.625 -3.234 -33.062 1 91.31 441 LYS B N 1
ATOM 8129 C CA . LYS B 1 441 ? 25.953 -2.51 -34.156 1 91.31 441 LYS B CA 1
ATOM 8130 C C . LYS B 1 441 ? 24.75 -3.291 -34.656 1 91.31 441 LYS B C 1
ATOM 8132 O O . LYS B 1 441 ? 24.672 -4.512 -34.5 1 91.31 441 LYS B O 1
ATOM 8137 N N . ASP B 1 442 ? 23.875 -2.699 -35.281 1 94.88 442 ASP B N 1
ATOM 8138 C CA . ASP B 1 442 ? 22.656 -3.307 -35.812 1 94.88 442 ASP B CA 1
ATOM 8139 C C . ASP B 1 442 ? 23 -4.395 -36.844 1 94.88 442 ASP B C 1
ATOM 8141 O O . ASP B 1 442 ? 22.328 -5.426 -36.906 1 94.88 442 ASP B O 1
ATOM 8145 N N . GLU B 1 443 ? 24 -4.059 -37.562 1 94.69 443 GLU B N 1
ATOM 8146 C CA . GLU B 1 443 ? 24.406 -5.012 -38.594 1 94.69 443 GLU B CA 1
ATOM 8147 C C . GLU B 1 443 ? 24.812 -6.352 -37.969 1 94.69 443 GLU B C 1
ATOM 8149 O O . GLU B 1 443 ? 24.516 -7.41 -38.531 1 94.69 443 GLU B O 1
ATOM 8154 N N . GLU B 1 444 ? 25.438 -6.277 -36.844 1 95 444 GLU B N 1
ATOM 8155 C CA . GLU B 1 444 ? 25.844 -7.496 -36.156 1 95 444 GLU B CA 1
ATOM 8156 C C . GLU B 1 444 ? 24.641 -8.266 -35.625 1 95 444 GLU B C 1
ATOM 8158 O O . GLU B 1 444 ? 24.609 -9.5 -35.688 1 95 444 GLU B O 1
ATOM 8163 N N . ILE B 1 445 ? 23.703 -7.598 -35.188 1 95.75 445 ILE B N 1
ATOM 8164 C CA . ILE B 1 445 ? 22.484 -8.211 -34.688 1 95.75 445 ILE B CA 1
ATOM 8165 C C . ILE B 1 445 ? 21.75 -8.93 -35.812 1 95.75 445 ILE B C 1
ATOM 8167 O O . ILE B 1 445 ? 21.359 -10.094 -35.656 1 95.75 445 ILE B O 1
ATOM 8171 N N . LEU B 1 446 ? 21.625 -8.227 -36.906 1 94.75 446 LEU B N 1
ATOM 8172 C CA . LEU B 1 446 ? 20.906 -8.781 -38.031 1 94.75 446 LEU B CA 1
ATOM 8173 C C . LEU B 1 446 ? 21.641 -9.977 -38.625 1 94.75 446 LEU B C 1
ATOM 8175 O O . LEU B 1 446 ? 21.016 -10.969 -39.031 1 94.75 446 LEU B O 1
ATOM 8179 N N . ALA B 1 447 ? 22.891 -9.859 -38.688 1 94.31 447 ALA B N 1
ATOM 8180 C CA . ALA B 1 447 ? 23.703 -10.977 -39.156 1 94.31 447 ALA B CA 1
ATOM 8181 C C . ALA B 1 447 ? 23.531 -12.203 -38.25 1 94.31 447 ALA B C 1
ATOM 8183 O O . ALA B 1 447 ? 23.422 -13.328 -38.75 1 94.31 447 ALA B O 1
ATOM 8184 N N . THR B 1 448 ? 23.531 -12 -37 1 93.75 448 THR B N 1
ATOM 8185 C CA . THR B 1 448 ? 23.359 -13.086 -36.031 1 93.75 448 THR B CA 1
ATOM 8186 C C . THR B 1 448 ? 21.984 -13.727 -36.188 1 93.75 448 THR B C 1
ATOM 8188 O O . THR B 1 448 ? 21.859 -14.953 -36.188 1 93.75 448 THR B O 1
ATOM 8191 N N . LEU B 1 449 ? 21.016 -12.938 -36.375 1 93.56 449 LEU B N 1
ATOM 8192 C CA . LEU B 1 449 ? 19.656 -13.43 -36.562 1 93.56 449 LEU B CA 1
ATOM 8193 C C . LEU B 1 449 ? 19.562 -14.266 -37.812 1 93.56 449 LEU B C 1
ATOM 8195 O O . LEU B 1 449 ? 18.891 -15.305 -37.812 1 93.56 449 LEU B O 1
ATOM 8199 N N . TYR B 1 450 ? 20.219 -13.797 -38.781 1 90.94 450 TYR B N 1
ATOM 8200 C CA . TYR B 1 450 ? 20.25 -14.523 -40.062 1 90.94 450 TYR B CA 1
ATOM 8201 C C . TYR B 1 450 ? 20.984 -15.852 -39.906 1 90.94 450 TYR B C 1
ATOM 8203 O O . TYR B 1 450 ? 20.5 -16.891 -40.344 1 90.94 450 TYR B O 1
ATOM 8211 N N . ASP B 1 451 ? 22.047 -15.836 -39.281 1 90.12 451 ASP B N 1
ATOM 8212 C CA . ASP B 1 451 ? 22.891 -17.016 -39.094 1 90.12 451 ASP B CA 1
ATOM 8213 C C . ASP B 1 451 ? 22.156 -18.109 -38.312 1 90.12 451 ASP B C 1
ATOM 8215 O O . ASP B 1 451 ? 22.344 -19.297 -38.594 1 90.12 451 ASP B O 1
ATOM 8219 N N . ILE B 1 452 ? 21.359 -17.672 -37.438 1 89.38 452 ILE B N 1
ATOM 8220 C CA . ILE B 1 452 ? 20.688 -18.641 -36.562 1 89.38 452 ILE B CA 1
ATOM 8221 C C . ILE B 1 452 ? 19.312 -18.984 -37.125 1 89.38 452 ILE B C 1
ATOM 8223 O O . ILE B 1 452 ? 18.625 -19.859 -36.625 1 89.38 452 ILE B O 1
ATOM 8227 N N . GLY B 1 453 ? 18.906 -18.297 -38.156 1 87.06 453 GLY B N 1
ATOM 8228 C CA . GLY B 1 453 ? 17.656 -18.609 -38.844 1 87.06 453 GLY B CA 1
ATOM 8229 C C . GLY B 1 453 ? 16.438 -18.016 -38.156 1 87.06 453 GLY B C 1
ATOM 8230 O O . GLY B 1 453 ? 15.383 -18.641 -38.125 1 87.06 453 GLY B O 1
ATOM 8231 N N . LEU B 1 454 ? 16.656 -16.906 -37.531 1 90.12 454 LEU B N 1
ATOM 8232 C CA . LEU B 1 454 ? 15.547 -16.312 -36.812 1 90.12 454 LEU B CA 1
ATOM 8233 C C . LEU B 1 454 ? 15.055 -15.039 -37.5 1 90.12 454 LEU B C 1
ATOM 8235 O O . LEU B 1 454 ? 14.422 -14.188 -36.875 1 90.12 454 LEU B O 1
ATOM 8239 N N . GLN B 1 455 ? 15.297 -14.922 -38.719 1 89.5 455 GLN B N 1
ATOM 8240 C CA . GLN B 1 455 ? 14.938 -13.727 -39.469 1 89.5 455 GLN B CA 1
ATOM 8241 C C . GLN B 1 455 ? 13.422 -13.539 -39.5 1 89.5 455 GLN B C 1
ATOM 8243 O O . GLN B 1 455 ? 12.93 -12.422 -39.375 1 89.5 455 GLN B O 1
ATOM 8248 N N . GLU B 1 456 ? 12.789 -14.594 -39.719 1 87.56 456 GLU B N 1
ATOM 8249 C CA . GLU B 1 456 ? 11.336 -14.508 -39.812 1 87.56 456 GLU B CA 1
ATOM 8250 C C . GLU B 1 456 ? 10.727 -14.109 -38.469 1 87.56 456 GLU B C 1
ATOM 8252 O O . GLU B 1 456 ? 9.766 -13.336 -38.406 1 87.56 456 GLU B O 1
ATOM 8257 N N . TRP B 1 457 ? 11.266 -14.68 -37.469 1 87.75 457 TRP B N 1
ATOM 8258 C CA . TRP B 1 457 ? 10.805 -14.32 -36.125 1 87.75 457 TRP B CA 1
ATOM 8259 C C . TRP B 1 457 ? 11.055 -12.844 -35.844 1 87.75 457 TRP B C 1
ATOM 8261 O O . TRP B 1 457 ? 10.18 -12.156 -35.281 1 87.75 457 TRP B O 1
ATOM 8271 N N . TYR B 1 458 ? 12.141 -12.383 -36.281 1 89.31 458 TYR B N 1
ATOM 8272 C CA . TYR B 1 458 ? 12.5 -10.977 -36.125 1 89.31 458 TYR B CA 1
ATOM 8273 C C . TYR B 1 458 ? 11.555 -10.078 -36.906 1 89.31 458 TYR B C 1
ATOM 8275 O O . TYR B 1 458 ? 11.172 -9.008 -36.438 1 89.31 458 TYR B O 1
ATOM 8283 N N . ASN B 1 459 ? 11.227 -10.5 -38.031 1 89.25 459 ASN B N 1
ATOM 8284 C CA . ASN B 1 459 ? 10.367 -9.711 -38.906 1 89.25 459 ASN B CA 1
ATOM 8285 C C . ASN B 1 459 ? 8.961 -9.57 -38.344 1 89.25 459 ASN B C 1
ATOM 8287 O O . ASN B 1 459 ? 8.203 -8.688 -38.75 1 89.25 459 ASN B O 1
ATOM 8291 N N . SER B 1 460 ? 8.695 -10.367 -37.406 1 86.88 460 SER B N 1
ATOM 8292 C CA . SER B 1 460 ? 7.367 -10.305 -36.781 1 86.88 460 SER B CA 1
ATOM 8293 C C . SER B 1 460 ? 7.258 -9.141 -35.812 1 86.88 460 SER B C 1
ATOM 8295 O O . SER B 1 460 ? 6.152 -8.742 -35.438 1 86.88 460 SER B O 1
ATOM 8297 N N . PHE B 1 461 ? 8.398 -8.562 -35.5 1 90.12 461 PHE B N 1
ATOM 8298 C CA . PHE B 1 461 ? 8.359 -7.391 -34.656 1 90.12 461 PHE B CA 1
ATOM 8299 C C . PHE B 1 461 ? 7.883 -6.168 -35.406 1 90.12 461 PHE B C 1
ATOM 8301 O O . PHE B 1 461 ? 8.469 -5.801 -36.438 1 90.12 461 PHE B O 1
ATOM 8308 N N . PRO B 1 462 ? 6.922 -5.469 -34.875 1 89.12 462 PRO B N 1
ATOM 8309 C CA . PRO B 1 462 ? 6.312 -4.367 -35.625 1 89.12 462 PRO B CA 1
ATOM 8310 C C . PRO B 1 462 ? 7.305 -3.258 -35.938 1 89.12 462 PRO B C 1
ATOM 8312 O O . PRO B 1 462 ? 7.23 -2.662 -37.031 1 89.12 462 PRO B O 1
ATOM 8315 N N . ASN B 1 463 ? 8.258 -2.98 -35.125 1 93 463 ASN B N 1
ATOM 8316 C CA . ASN B 1 463 ? 9.219 -1.907 -35.344 1 93 463 ASN B CA 1
ATOM 8317 C C . ASN B 1 463 ? 10.656 -2.432 -35.344 1 93 463 ASN B C 1
ATOM 8319 O O . ASN B 1 463 ? 11.586 -1.717 -34.969 1 93 463 ASN B O 1
ATOM 8323 N N . GLY B 1 464 ? 10.719 -3.725 -35.625 1 92.12 464 GLY B N 1
ATOM 8324 C CA . GLY B 1 464 ? 12.047 -4.309 -35.656 1 92.12 464 GLY B CA 1
ATOM 8325 C C . GLY B 1 464 ? 12.812 -4.156 -34.375 1 92.12 464 GLY B C 1
ATOM 8326 O O . GLY B 1 464 ? 12.297 -4.48 -33.281 1 92.12 464 GLY B O 1
ATOM 8327 N N . LEU B 1 465 ? 13.945 -3.564 -34.5 1 93.19 465 LEU B N 1
ATOM 8328 C CA . LEU B 1 465 ? 14.828 -3.41 -33.344 1 93.19 465 LEU B CA 1
ATOM 8329 C C . LEU B 1 465 ? 14.32 -2.328 -32.406 1 93.19 465 LEU B C 1
ATOM 8331 O O . LEU B 1 465 ? 14.695 -2.287 -31.25 1 93.19 465 LEU B O 1
ATOM 8335 N N . ASP B 1 466 ? 13.406 -1.594 -32.906 1 93.12 466 ASP B N 1
ATOM 8336 C CA . ASP B 1 466 ? 12.906 -0.49 -32.094 1 93.12 466 ASP B CA 1
ATOM 8337 C C . ASP B 1 466 ? 11.594 -0.867 -31.391 1 93.12 466 ASP B C 1
ATOM 8339 O O . ASP B 1 466 ? 11.016 -0.06 -30.656 1 93.12 466 ASP B O 1
ATOM 8343 N N . THR B 1 467 ? 11.242 -2.096 -31.609 1 92.38 467 THR B N 1
ATOM 8344 C CA . THR B 1 467 ? 10.039 -2.553 -30.922 1 92.38 467 THR B CA 1
ATOM 8345 C C . THR B 1 467 ? 10.234 -2.561 -29.406 1 92.38 467 THR B C 1
ATOM 8347 O O . THR B 1 467 ? 11.234 -3.076 -28.922 1 92.38 467 THR B O 1
ATOM 8350 N N . ILE B 1 468 ? 9.32 -1.979 -28.703 1 89.06 468 ILE B N 1
ATOM 8351 C CA . ILE B 1 468 ? 9.414 -1.901 -27.25 1 89.06 468 ILE B CA 1
ATOM 8352 C C . ILE B 1 468 ? 8.82 -3.16 -26.625 1 89.06 468 ILE B C 1
ATOM 8354 O O . ILE B 1 468 ? 7.699 -3.555 -26.953 1 89.06 468 ILE B O 1
ATOM 8358 N N . LEU B 1 469 ? 9.625 -3.752 -25.766 1 86.56 469 LEU B N 1
ATOM 8359 C CA . LEU B 1 469 ? 9.164 -4.926 -25.031 1 86.56 469 LEU B CA 1
ATOM 8360 C C . LEU B 1 469 ? 8.781 -4.559 -23.609 1 86.56 469 LEU B C 1
ATOM 8362 O O . LEU B 1 469 ? 9.328 -3.615 -23.031 1 86.56 469 LEU B O 1
ATOM 8366 N N . ASP B 1 470 ? 7.824 -5.223 -23.078 1 77.5 470 ASP B N 1
ATOM 8367 C CA . ASP B 1 470 ? 7.402 -4.965 -21.703 1 77.5 470 ASP B CA 1
ATOM 8368 C C . ASP B 1 470 ? 8.172 -5.844 -20.719 1 77.5 470 ASP B C 1
ATOM 8370 O O . ASP B 1 470 ? 8.625 -6.934 -21.078 1 77.5 470 ASP B O 1
ATOM 8374 N N . ALA B 1 471 ? 8.562 -5.426 -19.578 1 63.72 471 ALA B N 1
ATOM 8375 C CA . ALA B 1 471 ? 9.43 -6.074 -18.594 1 63.72 471 ALA B CA 1
ATOM 8376 C C . ALA B 1 471 ? 8.883 -7.441 -18.188 1 63.72 471 ALA B C 1
ATOM 8378 O O . ALA B 1 471 ? 9.648 -8.391 -18 1 63.72 471 ALA B O 1
ATOM 8379 N N . GLY B 1 472 ? 7.645 -7.738 -17.75 1 56.81 472 GLY B N 1
ATOM 8380 C CA . GLY B 1 472 ? 7.156 -8.984 -17.188 1 56.81 472 GLY B CA 1
ATOM 8381 C C . GLY B 1 472 ? 6.734 -9.992 -18.25 1 56.81 472 GLY B C 1
ATOM 8382 O O . GLY B 1 472 ? 5.879 -10.844 -17.984 1 56.81 472 GLY B O 1
ATOM 8383 N N . GLY B 1 473 ? 7.566 -10.008 -19.359 1 55.84 473 GLY B N 1
ATOM 8384 C CA . GLY B 1 473 ? 7.25 -10.961 -20.406 1 55.84 473 GLY B CA 1
ATOM 8385 C C . GLY B 1 473 ? 6.074 -10.539 -21.266 1 55.84 473 GLY B C 1
ATOM 8386 O O . GLY B 1 473 ? 5.562 -11.336 -22.062 1 55.84 473 GLY B O 1
ATOM 8387 N N . GLY B 1 474 ? 5.539 -9.219 -20.844 1 54.41 474 GLY B N 1
ATOM 8388 C CA . GLY B 1 474 ? 4.309 -8.781 -21.484 1 54.41 474 GLY B CA 1
ATOM 8389 C C . GLY B 1 474 ? 4.492 -8.43 -22.938 1 54.41 474 GLY B C 1
ATOM 8390 O O . GLY B 1 474 ? 5.473 -7.781 -23.312 1 54.41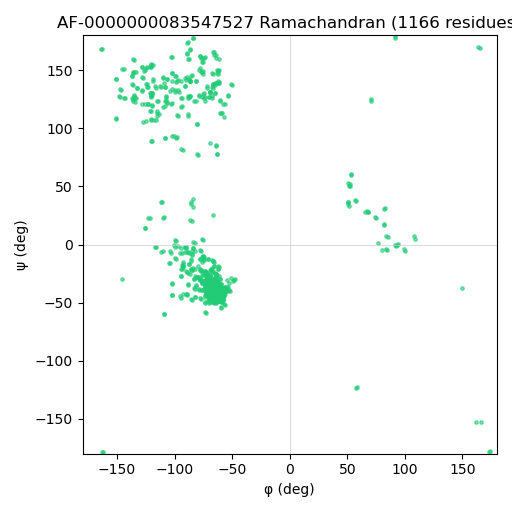 474 GLY B O 1
ATOM 8391 N N . GLY B 1 475 ? 4.348 -9.555 -23.766 1 64.94 475 GLY B N 1
ATOM 8392 C CA . GLY B 1 475 ? 4.246 -9.477 -25.219 1 64.94 475 GLY B CA 1
ATOM 8393 C C . GLY B 1 475 ? 4.82 -10.695 -25.922 1 64.94 475 GLY B C 1
ATOM 8394 O O . GLY B 1 475 ? 4.383 -11.039 -27.031 1 64.94 475 GLY B O 1
ATOM 8395 N N . LEU B 1 476 ? 6.016 -11.125 -25.172 1 76.62 476 LEU B N 1
ATOM 8396 C CA . LEU B 1 476 ? 6.59 -12.32 -25.781 1 76.62 476 LEU B CA 1
ATOM 8397 C C . LEU B 1 476 ? 6.234 -13.57 -24.984 1 76.62 476 LEU B C 1
ATOM 8399 O O . LEU B 1 476 ? 6.145 -13.523 -23.75 1 76.62 476 LEU B O 1
ATOM 8403 N N . SER B 1 477 ? 5.977 -14.547 -25.672 1 74.75 477 SER B N 1
ATOM 8404 C CA . SER B 1 477 ? 5.812 -15.836 -25.016 1 74.75 477 SER B CA 1
ATOM 8405 C C . SER B 1 477 ? 7.113 -16.281 -24.359 1 74.75 477 SER B C 1
ATOM 8407 O O . SER B 1 477 ? 8.18 -15.727 -24.625 1 74.75 477 SER B O 1
ATOM 8409 N N . ALA B 1 478 ? 7.027 -17.219 -23.406 1 76 478 ALA B N 1
ATOM 8410 C CA . ALA B 1 478 ? 8.203 -17.766 -22.75 1 76 478 ALA B CA 1
ATOM 8411 C C . ALA B 1 478 ? 9.219 -18.281 -23.766 1 76 478 ALA B C 1
ATOM 8413 O O . ALA B 1 478 ? 10.43 -18.094 -23.594 1 76 478 ALA B O 1
ATOM 8414 N N . GLY B 1 479 ? 8.688 -18.906 -24.812 1 78.81 479 GLY B N 1
ATOM 8415 C CA . GLY B 1 479 ? 9.555 -19.406 -25.859 1 78.81 479 GLY B CA 1
ATOM 8416 C C . GLY B 1 479 ? 10.25 -18.312 -26.641 1 78.81 479 GLY B C 1
ATOM 8417 O O . GLY B 1 479 ? 11.438 -18.422 -26.953 1 78.81 479 GLY B O 1
ATOM 8418 N N . GLU B 1 480 ? 9.516 -17.281 -26.891 1 82.94 480 GLU B N 1
ATOM 8419 C CA . GLU B 1 480 ? 10.086 -16.156 -27.609 1 82.94 480 GLU B CA 1
ATOM 8420 C C . GLU B 1 480 ? 11.133 -15.43 -26.766 1 82.94 480 GLU B C 1
ATOM 8422 O O . GLU B 1 480 ? 12.148 -14.961 -27.297 1 82.94 480 GLU B O 1
ATOM 8427 N N . ALA B 1 481 ? 10.891 -15.367 -25.547 1 86.81 481 ALA B N 1
ATOM 8428 C CA . ALA B 1 481 ? 11.867 -14.766 -24.641 1 86.81 481 ALA B CA 1
ATOM 8429 C C . ALA B 1 481 ? 13.164 -15.578 -24.609 1 86.81 481 ALA B C 1
ATOM 8431 O O . ALA B 1 481 ? 14.258 -15.016 -24.531 1 86.81 481 ALA B O 1
ATOM 8432 N N . GLN B 1 482 ? 13.023 -16.828 -24.688 1 86.69 482 GLN B N 1
ATOM 8433 C CA . GLN B 1 482 ? 14.188 -17.703 -24.703 1 86.69 482 GLN B CA 1
ATOM 8434 C C . GLN B 1 482 ? 14.984 -17.531 -26 1 86.69 482 GLN B C 1
ATOM 8436 O O . GLN B 1 482 ? 16.219 -17.562 -25.984 1 86.69 482 GLN B O 1
ATOM 8441 N N . LEU B 1 483 ? 14.242 -17.391 -27.094 1 88.5 483 LEU B N 1
ATOM 8442 C CA . LEU B 1 483 ? 14.914 -17.141 -28.375 1 88.5 483 LEU B CA 1
ATOM 8443 C C . LEU B 1 483 ? 15.742 -15.867 -28.297 1 88.5 483 LEU B C 1
ATOM 8445 O O . LEU B 1 483 ? 16.875 -15.828 -28.797 1 88.5 483 LEU B O 1
ATOM 8449 N N . LEU B 1 484 ? 15.141 -14.914 -27.734 1 89.69 484 LEU B N 1
ATOM 8450 C CA . LEU B 1 484 ? 15.852 -13.656 -27.562 1 89.69 484 LEU B CA 1
ATOM 8451 C C . LEU B 1 484 ? 17.109 -13.852 -26.719 1 89.69 484 LEU B C 1
ATOM 8453 O O . LEU B 1 484 ? 18.156 -13.266 -27.016 1 89.69 484 LEU B O 1
ATOM 8457 N N . ALA B 1 485 ? 17 -14.602 -25.672 1 89.75 485 ALA B N 1
ATOM 8458 C CA . ALA B 1 485 ? 18.156 -14.891 -24.812 1 89.75 485 ALA B CA 1
ATOM 8459 C C . ALA B 1 485 ? 19.25 -15.617 -25.578 1 89.75 485 ALA B C 1
ATOM 8461 O O . ALA B 1 485 ? 20.438 -15.375 -25.359 1 89.75 485 ALA B O 1
ATOM 8462 N N . PHE B 1 486 ? 18.828 -16.5 -26.469 1 91.06 486 PHE B N 1
ATOM 8463 C CA . PHE B 1 486 ? 19.812 -17.203 -27.281 1 91.06 486 PHE B CA 1
ATOM 8464 C C . PHE B 1 486 ? 20.562 -16.234 -28.188 1 91.06 486 PHE B C 1
ATOM 8466 O O . PHE B 1 486 ? 21.781 -16.344 -28.312 1 91.06 486 PHE B O 1
ATOM 8473 N N . VAL B 1 487 ? 19.812 -15.352 -28.75 1 92.38 487 VAL B N 1
ATOM 8474 C CA . VAL B 1 487 ? 20.438 -14.359 -29.609 1 92.38 487 VAL B CA 1
ATOM 8475 C C . VAL B 1 487 ? 21.469 -13.562 -28.812 1 92.38 487 VAL B C 1
ATOM 8477 O O . VAL B 1 487 ? 22.562 -13.273 -29.312 1 92.38 487 VAL B O 1
ATOM 8480 N N . ARG B 1 488 ? 21.156 -13.258 -27.641 1 91.69 488 ARG B N 1
ATOM 8481 C CA . ARG B 1 488 ? 22.062 -12.547 -26.75 1 91.69 488 ARG B CA 1
ATOM 8482 C C . ARG B 1 488 ? 23.359 -13.32 -26.562 1 91.69 488 ARG B C 1
ATOM 8484 O O . ARG B 1 488 ? 24.453 -12.734 -26.547 1 91.69 488 ARG B O 1
ATOM 8491 N N . VAL B 1 489 ? 23.188 -14.516 -26.375 1 91.19 489 VAL B N 1
ATOM 8492 C CA . VAL B 1 489 ? 24.359 -15.375 -26.156 1 91.19 489 VAL B CA 1
ATOM 8493 C C . VAL B 1 489 ? 25.25 -15.352 -27.391 1 91.19 489 VAL B C 1
ATOM 8495 O O . VAL B 1 489 ? 26.484 -15.273 -27.266 1 91.19 489 VAL B O 1
ATOM 8498 N N . PHE B 1 490 ? 24.641 -15.398 -28.547 1 93 490 PHE B N 1
ATOM 8499 C CA . PHE B 1 490 ? 25.422 -15.383 -29.781 1 93 490 PHE B CA 1
ATOM 8500 C C . PHE B 1 490 ? 26.172 -14.062 -29.922 1 93 490 PHE B C 1
ATOM 8502 O O . PHE B 1 490 ? 27.328 -14.047 -30.344 1 93 490 PHE B O 1
ATOM 8509 N N . LEU B 1 491 ? 25.469 -13.016 -29.594 1 92.75 491 LEU B N 1
ATOM 8510 C CA . LEU B 1 491 ? 26.078 -11.695 -29.703 1 92.75 491 LEU B CA 1
ATOM 8511 C C . LEU B 1 491 ? 27.234 -11.539 -28.703 1 92.75 491 LEU B C 1
ATOM 8513 O O . LEU B 1 491 ? 28.234 -10.875 -29 1 92.75 491 LEU B O 1
ATOM 8517 N N . LYS B 1 492 ? 27.047 -12.117 -27.562 1 89.88 492 LYS B N 1
ATOM 8518 C CA . LYS B 1 492 ? 28.062 -12.055 -26.531 1 89.88 492 LYS B CA 1
ATOM 8519 C C . LYS B 1 492 ? 29.25 -12.938 -26.875 1 89.88 492 LYS B C 1
ATOM 8521 O O . LYS B 1 492 ? 30.391 -12.633 -26.516 1 89.88 492 LYS B O 1
ATOM 8526 N N . ASN B 1 493 ? 28.984 -14.016 -27.547 1 89.38 493 ASN B N 1
ATOM 8527 C CA . ASN B 1 493 ? 29.984 -14.992 -27.953 1 89.38 493 ASN B CA 1
ATOM 8528 C C . ASN B 1 493 ? 30.828 -15.469 -26.781 1 89.38 493 ASN B C 1
ATOM 8530 O O . ASN B 1 493 ? 32.062 -15.383 -26.812 1 89.38 493 ASN B O 1
ATOM 8534 N N . PRO B 1 494 ? 30.219 -16.062 -25.781 1 92.19 494 PRO B N 1
ATOM 8535 C CA . PRO B 1 494 ? 30.922 -16.547 -24.578 1 92.19 494 PRO B CA 1
ATOM 8536 C C . PRO B 1 494 ? 31.641 -17.859 -24.812 1 92.19 494 PRO B C 1
ATOM 8538 O O . PRO B 1 494 ? 31.344 -18.594 -25.75 1 92.19 494 PRO B O 1
ATOM 8541 N N . SER B 1 495 ? 32.562 -18.156 -23.938 1 92.69 495 SER B N 1
ATOM 8542 C CA . SER B 1 495 ? 33.312 -19.391 -23.984 1 92.69 495 SER B CA 1
ATOM 8543 C C . SER B 1 495 ? 32.594 -20.516 -23.266 1 92.69 495 SER B C 1
ATOM 8545 O O . SER B 1 495 ? 32.844 -21.703 -23.531 1 92.69 495 SER B O 1
ATOM 8547 N N . PHE B 1 496 ? 31.781 -20.125 -22.359 1 94.12 496 PHE B N 1
ATOM 8548 C CA . PHE B 1 496 ? 31.062 -21.062 -21.531 1 94.12 496 PHE B CA 1
ATOM 8549 C C . PHE B 1 496 ? 29.578 -20.688 -21.438 1 94.12 496 PHE B C 1
ATOM 8551 O O . PHE B 1 496 ? 29.25 -19.531 -21.141 1 94.12 496 PHE B O 1
ATOM 8558 N N . VAL B 1 497 ? 28.703 -21.641 -21.766 1 94.19 497 VAL B N 1
ATOM 8559 C CA . VAL B 1 497 ? 27.281 -21.344 -21.766 1 94.19 497 VAL B CA 1
ATOM 8560 C C . VAL B 1 497 ? 26.547 -22.266 -20.781 1 94.19 497 VAL B C 1
ATOM 8562 O O . VAL B 1 497 ? 26.797 -23.469 -20.766 1 94.19 497 VAL B O 1
ATOM 8565 N N . ILE B 1 498 ? 25.797 -21.656 -19.922 1 94.38 498 ILE B N 1
ATOM 8566 C CA . ILE B 1 498 ? 24.953 -22.375 -18.969 1 94.38 498 ILE B CA 1
ATOM 8567 C C . ILE B 1 498 ? 23.484 -22.219 -19.375 1 94.38 498 ILE B C 1
ATOM 8569 O O . ILE B 1 498 ? 22.953 -21.094 -19.406 1 94.38 498 ILE B O 1
ATOM 8573 N N . LEU B 1 499 ? 22.844 -23.328 -19.656 1 91.62 499 LEU B N 1
ATOM 8574 C CA . LEU B 1 499 ? 21.453 -23.281 -20.078 1 91.62 499 LEU B CA 1
ATOM 8575 C C . LEU B 1 499 ? 20.547 -23.969 -19.062 1 91.62 499 LEU B C 1
ATOM 8577 O O . LEU B 1 499 ? 20.672 -25.172 -18.812 1 91.62 499 LEU B O 1
ATOM 8581 N N . ASP B 1 500 ? 19.734 -23.172 -18.5 1 87.25 500 ASP B N 1
ATOM 8582 C CA . ASP B 1 500 ? 18.672 -23.719 -17.641 1 87.25 500 ASP B CA 1
ATOM 8583 C C . ASP B 1 500 ? 17.328 -23.734 -18.375 1 87.25 500 ASP B C 1
ATOM 8585 O O . ASP B 1 500 ? 16.641 -22.719 -18.438 1 87.25 500 ASP B O 1
ATOM 8589 N N . GLU B 1 501 ? 17.016 -24.828 -18.984 1 75.12 501 GLU B N 1
ATOM 8590 C CA . GLU B 1 501 ? 15.898 -24.938 -19.922 1 75.12 501 GLU B CA 1
ATOM 8591 C C . GLU B 1 501 ? 14.57 -24.703 -19.219 1 75.12 501 GLU B C 1
ATOM 8593 O O . GLU B 1 501 ? 14.375 -25.156 -18.078 1 75.12 501 GLU B O 1
ATOM 8598 N N . ALA B 1 502 ? 13.727 -23.953 -19.984 1 62.28 502 ALA B N 1
ATOM 8599 C CA . ALA B 1 502 ? 12.367 -23.688 -19.516 1 62.28 502 ALA B CA 1
ATOM 8600 C C . ALA B 1 502 ? 11.516 -24.953 -19.594 1 62.28 502 ALA B C 1
ATOM 8602 O O . ALA B 1 502 ? 11.633 -25.734 -20.531 1 62.28 502 ALA B O 1
ATOM 8603 N N . THR B 1 503 ? 10.781 -25.203 -18.609 1 54.91 503 THR B N 1
ATOM 8604 C CA . THR B 1 503 ? 9.922 -26.375 -18.516 1 54.91 503 THR B CA 1
ATOM 8605 C C . THR B 1 503 ? 8.586 -26.125 -19.203 1 54.91 503 THR B C 1
ATOM 8607 O O . THR B 1 503 ? 7.793 -27.062 -19.375 1 54.91 503 THR B O 1
ATOM 8610 N N . SER B 1 504 ? 8.438 -24.875 -19.641 1 54.78 504 SER B N 1
ATOM 8611 C CA . SER B 1 504 ? 7.074 -24.578 -20.047 1 54.78 504 SER B CA 1
ATOM 8612 C C . SER B 1 504 ? 6.766 -25.156 -21.422 1 54.78 504 SER B C 1
ATOM 8614 O O . SER B 1 504 ? 7.68 -25.469 -22.188 1 54.78 504 SER B O 1
ATOM 8616 N N . ARG B 1 505 ? 5.449 -25.469 -21.609 1 53.66 505 ARG B N 1
ATOM 8617 C CA . ARG B 1 505 ? 4.914 -25.938 -22.891 1 53.66 505 ARG B CA 1
ATOM 8618 C C . ARG B 1 505 ? 5.129 -24.891 -23.984 1 53.66 505 ARG B C 1
ATOM 8620 O O . ARG B 1 505 ? 4.688 -23.75 -23.859 1 53.66 505 ARG B O 1
ATOM 8627 N N . LEU B 1 506 ? 5.984 -25.281 -24.938 1 63.72 506 LEU B N 1
ATOM 8628 C CA . LEU B 1 506 ? 6.281 -24.406 -26.078 1 63.72 506 LEU B CA 1
ATOM 8629 C C . LEU B 1 506 ? 5.426 -24.781 -27.281 1 63.72 506 LEU B C 1
ATOM 8631 O O . LEU B 1 506 ? 5.082 -25.953 -27.469 1 63.72 506 LEU B O 1
ATOM 8635 N N . ASP B 1 507 ? 4.969 -23.781 -28.016 1 62.75 507 ASP B N 1
ATOM 8636 C CA . ASP B 1 507 ? 4.367 -24.078 -29.312 1 62.75 507 ASP B CA 1
ATOM 8637 C C . ASP B 1 507 ? 5.387 -24.719 -30.25 1 62.75 507 ASP B C 1
ATOM 8639 O O . ASP B 1 507 ? 6.582 -24.438 -30.172 1 62.75 507 ASP B O 1
ATOM 8643 N N . PRO B 1 508 ? 4.887 -25.578 -31.141 1 64.81 508 PRO B N 1
ATOM 8644 C CA . PRO B 1 508 ? 5.773 -26.359 -32 1 64.81 508 PRO B CA 1
ATOM 8645 C C . PRO B 1 508 ? 6.719 -25.5 -32.812 1 64.81 508 PRO B C 1
ATOM 8647 O O . PRO B 1 508 ? 7.883 -25.859 -33.031 1 64.81 508 PRO B O 1
ATOM 8650 N N . ILE B 1 509 ? 6.25 -24.422 -33.312 1 71.19 509 ILE B N 1
ATOM 8651 C CA . ILE B 1 509 ? 7.07 -23.547 -34.156 1 71.19 509 ILE B CA 1
ATOM 8652 C C . ILE B 1 509 ? 8.211 -22.969 -33.344 1 71.19 509 ILE B C 1
ATOM 8654 O O . ILE B 1 509 ? 9.375 -23 -33.781 1 71.19 509 ILE B O 1
ATOM 8658 N N . THR B 1 510 ? 7.887 -22.484 -32.312 1 77.94 510 THR B N 1
ATOM 8659 C CA . THR B 1 510 ? 8.898 -21.906 -31.438 1 77.94 510 THR B CA 1
ATOM 8660 C C . THR B 1 510 ? 9.875 -22.984 -30.969 1 77.94 510 THR B C 1
ATOM 8662 O O . THR B 1 510 ? 11.078 -22.719 -30.828 1 77.94 510 THR B O 1
ATOM 8665 N N . GLU B 1 511 ? 9.32 -24.156 -30.797 1 76.88 511 GLU B N 1
ATOM 8666 C CA . GLU B 1 511 ? 10.172 -25.266 -30.375 1 76.88 511 GLU B CA 1
ATOM 8667 C C . GLU B 1 511 ? 11.227 -25.578 -31.438 1 76.88 511 GLU B C 1
ATOM 8669 O O . GLU B 1 511 ? 12.391 -25.828 -31.109 1 76.88 511 GLU B O 1
ATOM 8674 N N . GLN B 1 512 ? 10.812 -25.531 -32.625 1 78.5 512 GLN B N 1
ATOM 8675 C CA . GLN B 1 512 ? 11.734 -25.797 -33.719 1 78.5 512 GLN B CA 1
ATOM 8676 C C . GLN B 1 512 ? 12.82 -24.719 -33.812 1 78.5 512 GLN B C 1
ATOM 8678 O O . GLN B 1 512 ? 13.984 -25.031 -34.062 1 78.5 512 GLN B O 1
ATOM 8683 N N . LEU B 1 513 ? 12.414 -23.531 -33.688 1 82.56 513 LEU B N 1
ATOM 8684 C CA . LEU B 1 513 ? 13.359 -22.422 -33.719 1 82.56 513 LEU B CA 1
ATOM 8685 C C . LEU B 1 513 ? 14.367 -22.516 -32.594 1 82.56 513 LEU B C 1
ATOM 8687 O O . LEU B 1 513 ? 15.555 -22.281 -32.781 1 82.56 513 LEU B O 1
ATOM 8691 N N . ILE B 1 514 ? 13.836 -22.922 -31.484 1 84.19 514 ILE B N 1
ATOM 8692 C CA . ILE B 1 514 ? 14.688 -23.062 -30.312 1 84.19 514 ILE B CA 1
ATOM 8693 C C . ILE B 1 514 ? 15.688 -24.203 -30.531 1 84.19 514 ILE B C 1
ATOM 8695 O O . ILE B 1 514 ? 16.859 -24.078 -30.188 1 84.19 514 ILE B O 1
ATOM 8699 N N . GLU B 1 515 ? 15.203 -25.25 -31.094 1 80.19 515 GLU B N 1
ATOM 8700 C CA . GLU B 1 515 ? 16.078 -26.391 -31.375 1 80.19 515 GLU B CA 1
ATOM 8701 C C . GLU B 1 515 ? 17.203 -26 -32.344 1 80.19 515 GLU B C 1
ATOM 8703 O O . GLU B 1 515 ? 18.359 -26.359 -32.125 1 80.19 515 GLU B O 1
ATOM 8708 N N . ARG B 1 516 ? 16.875 -25.281 -33.312 1 81.5 516 ARG B N 1
ATOM 8709 C CA . ARG B 1 516 ? 17.875 -24.828 -34.281 1 81.5 516 ARG B CA 1
ATOM 8710 C C . ARG B 1 516 ? 18.906 -23.922 -33.625 1 81.5 516 ARG B C 1
ATOM 8712 O O . ARG B 1 516 ? 20.109 -24.078 -33.844 1 81.5 516 ARG B O 1
ATOM 8719 N N . ALA B 1 517 ? 18.391 -23 -32.938 1 86.31 517 ALA B N 1
ATOM 8720 C CA . ALA B 1 517 ? 19.281 -22.047 -32.281 1 86.31 517 ALA B CA 1
ATOM 8721 C C . ALA B 1 517 ? 20.188 -22.766 -31.266 1 86.31 517 ALA B C 1
ATOM 8723 O O . ALA B 1 517 ? 21.359 -22.422 -31.141 1 86.31 517 ALA B O 1
ATOM 8724 N N . LEU B 1 518 ? 19.641 -23.688 -30.594 1 87.12 518 LEU B N 1
ATOM 8725 C CA . LEU B 1 518 ? 20.391 -24.438 -29.594 1 87.12 518 LEU B CA 1
ATOM 8726 C C . LEU B 1 518 ? 21.516 -25.234 -30.234 1 87.12 518 LEU B C 1
ATOM 8728 O O . LEU B 1 518 ? 22.625 -25.281 -29.688 1 87.12 518 LEU B O 1
ATOM 8732 N N . ASN B 1 519 ? 21.219 -25.875 -31.328 1 85.31 519 ASN B N 1
ATOM 8733 C CA . ASN B 1 519 ? 22.234 -26.656 -32.031 1 85.31 519 ASN B CA 1
ATOM 8734 C C . ASN B 1 519 ? 23.438 -25.781 -32.406 1 85.31 519 ASN B C 1
ATOM 8736 O O . ASN B 1 519 ? 24.578 -26.203 -32.25 1 85.31 519 ASN B O 1
ATOM 8740 N N . LYS B 1 520 ? 23.109 -24.656 -32.875 1 88 520 LYS B N 1
ATOM 8741 C CA . LYS B 1 520 ? 24.172 -23.734 -33.281 1 88 520 LYS B CA 1
ATOM 8742 C C . LYS B 1 520 ? 24.922 -23.188 -32.062 1 88 520 LYS B C 1
ATOM 8744 O O . LYS B 1 520 ? 26.141 -22.984 -32.094 1 88 520 LYS B O 1
ATOM 8749 N N . LEU B 1 521 ? 24.219 -23 -31.062 1 88.38 521 LEU B N 1
ATOM 8750 C CA . LEU B 1 521 ? 24.766 -22.406 -29.844 1 88.38 521 LEU B CA 1
ATOM 8751 C C . LEU B 1 521 ? 25.766 -23.359 -29.188 1 88.38 521 LEU B C 1
ATOM 8753 O O . LEU B 1 521 ? 26.75 -22.906 -28.578 1 88.38 521 LEU B O 1
ATOM 8757 N N . LEU B 1 522 ? 25.547 -24.594 -29.359 1 87 522 LEU B N 1
ATOM 8758 C CA . LEU B 1 522 ? 26.359 -25.609 -28.688 1 87 522 LEU B CA 1
ATOM 8759 C C . LEU B 1 522 ? 27.625 -25.891 -29.484 1 87 522 LEU B C 1
ATOM 8761 O O . LEU B 1 522 ? 28.547 -26.516 -28.969 1 87 522 LEU B O 1
ATOM 8765 N N . GLU B 1 523 ? 27.672 -25.344 -30.656 1 85.69 523 GLU B N 1
ATOM 8766 C CA . GLU B 1 523 ? 28.812 -25.641 -31.516 1 85.69 523 GLU B CA 1
ATOM 8767 C C . GLU B 1 523 ? 30.062 -24.906 -31.031 1 85.69 523 GLU B C 1
ATOM 8769 O O . GLU B 1 523 ? 30.016 -23.703 -30.781 1 85.69 523 GLU B O 1
ATOM 8774 N N . ASN B 1 524 ? 31.125 -25.562 -30.797 1 84.38 524 ASN B N 1
ATOM 8775 C CA . ASN B 1 524 ? 32.469 -25.062 -30.516 1 84.38 524 ASN B CA 1
ATOM 8776 C C . ASN B 1 524 ? 32.531 -24.297 -29.188 1 84.38 524 ASN B C 1
ATOM 8778 O O . ASN B 1 524 ? 33.25 -23.312 -29.078 1 84.38 524 ASN B O 1
ATOM 8782 N N . ARG B 1 525 ? 31.656 -24.656 -28.266 1 90.38 525 ARG B N 1
ATOM 8783 C CA . ARG B 1 525 ? 31.609 -24.016 -26.953 1 90.38 525 ARG B CA 1
ATOM 8784 C C . ARG B 1 525 ? 31.438 -25.062 -25.844 1 90.38 525 ARG B C 1
ATOM 8786 O O . ARG B 1 525 ? 30.906 -26.141 -26.094 1 90.38 525 ARG B O 1
ATOM 8793 N N . THR B 1 526 ? 32 -24.75 -24.703 1 94.62 526 THR B N 1
ATOM 8794 C CA . THR B 1 526 ? 31.703 -25.547 -23.531 1 94.62 526 THR B CA 1
ATOM 8795 C C . THR B 1 526 ? 30.328 -25.203 -22.984 1 94.62 526 THR B C 1
ATOM 8797 O O . THR B 1 526 ? 30 -24.031 -22.781 1 94.62 526 THR B O 1
ATOM 8800 N N . CYS B 1 527 ? 29.516 -26.219 -22.812 1 94.62 527 CYS B N 1
ATOM 8801 C CA . CYS B 1 527 ? 28.141 -25.938 -22.406 1 94.62 527 CYS B CA 1
ATOM 8802 C C . CYS B 1 527 ? 27.672 -26.891 -21.328 1 94.62 527 CYS B C 1
ATOM 8804 O O . CYS B 1 527 ? 28.141 -28.031 -21.25 1 94.62 527 CYS B O 1
ATOM 8806 N N . ILE B 1 528 ? 26.875 -26.375 -20.438 1 94.56 528 ILE B N 1
ATOM 8807 C CA . ILE B 1 528 ? 26.125 -27.203 -19.5 1 94.56 528 ILE B CA 1
ATOM 8808 C C . ILE B 1 528 ? 24.625 -26.953 -19.672 1 94.56 528 ILE B C 1
ATOM 8810 O O . ILE B 1 528 ? 24.188 -25.812 -19.781 1 94.56 528 ILE B O 1
ATOM 8814 N N . ILE B 1 529 ? 23.875 -28.031 -19.797 1 92.25 529 ILE B N 1
ATOM 8815 C CA . ILE B 1 529 ? 22.438 -27.922 -20.031 1 92.25 529 ILE B CA 1
ATOM 8816 C C . ILE B 1 529 ? 21.688 -28.641 -18.906 1 92.25 529 ILE B C 1
ATOM 8818 O O . ILE B 1 529 ? 21.875 -29.828 -18.688 1 92.25 529 ILE B O 1
ATOM 8822 N N . ILE B 1 530 ? 20.969 -27.859 -18.156 1 90 530 ILE B N 1
ATOM 8823 C CA . ILE B 1 530 ? 20.016 -28.438 -17.219 1 90 530 ILE B CA 1
ATOM 8824 C C . ILE B 1 530 ? 18.734 -28.828 -17.969 1 90 530 ILE B C 1
ATOM 8826 O O . ILE B 1 530 ? 17.891 -27.969 -18.234 1 90 530 ILE B O 1
ATOM 8830 N N . ALA B 1 531 ? 18.562 -30.094 -18.219 1 77.88 531 ALA B N 1
ATOM 8831 C CA . ALA B 1 531 ? 17.562 -30.547 -19.172 1 77.88 531 ALA B CA 1
ATOM 8832 C C . ALA B 1 531 ? 16.266 -30.953 -18.453 1 77.88 531 ALA B C 1
ATOM 8834 O O . ALA B 1 531 ? 16.312 -31.609 -17.406 1 77.88 531 ALA B O 1
ATOM 8835 N N . HIS B 1 532 ? 15.305 -30.453 -19.031 1 67.25 532 HIS B N 1
ATOM 8836 C CA . HIS B 1 532 ? 13.984 -30.875 -18.594 1 67.25 532 HIS B CA 1
ATOM 8837 C C . HIS B 1 532 ? 13.281 -31.688 -19.672 1 67.25 532 HIS B C 1
ATOM 8839 O O . HIS B 1 532 ? 12.258 -32.312 -19.422 1 67.25 532 HIS B O 1
ATOM 8845 N N . ARG B 1 533 ? 14.016 -31.703 -20.859 1 68.06 533 ARG B N 1
ATOM 8846 C CA . ARG B 1 533 ? 13.445 -32.375 -22.016 1 68.06 533 ARG B CA 1
ATOM 8847 C C . ARG B 1 533 ? 14.438 -33.375 -22.594 1 68.06 533 ARG B C 1
ATOM 8849 O O . ARG B 1 533 ? 15.656 -33.156 -22.547 1 68.06 533 ARG B O 1
ATOM 8856 N N . LEU B 1 534 ? 13.898 -34.406 -23.234 1 64.88 534 LEU B N 1
ATOM 8857 C CA . LEU B 1 534 ? 14.711 -35.5 -23.766 1 64.88 534 LEU B CA 1
ATOM 8858 C C . LEU B 1 534 ? 15.594 -35.031 -24.906 1 64.88 534 LEU B C 1
ATOM 8860 O O . LEU B 1 534 ? 16.766 -35.406 -25 1 64.88 534 LEU B O 1
ATOM 8864 N N . TRP B 1 535 ? 15.086 -34.25 -25.766 1 65.94 535 TRP B N 1
ATOM 8865 C CA . TRP B 1 535 ? 15.82 -33.875 -26.969 1 65.94 535 TRP B CA 1
ATOM 8866 C C . TRP B 1 535 ? 17.031 -33.031 -26.625 1 65.94 535 TRP B C 1
ATOM 8868 O O . TRP B 1 535 ? 18.031 -33.031 -27.344 1 65.94 535 TRP B O 1
ATOM 8878 N N . THR B 1 536 ? 17.031 -32.406 -25.547 1 74.56 536 THR B N 1
ATOM 8879 C CA . THR B 1 536 ? 18.156 -31.562 -25.109 1 74.56 536 THR B CA 1
ATOM 8880 C C . THR B 1 536 ? 19.281 -32.438 -24.562 1 74.56 536 THR B C 1
ATOM 8882 O O . THR B 1 536 ? 20.453 -32.156 -24.766 1 74.56 536 THR B O 1
ATOM 8885 N N . VAL B 1 537 ? 18.859 -33.5 -24.031 1 75.88 537 VAL B N 1
ATOM 8886 C CA . VAL B 1 537 ? 19.828 -34.375 -23.422 1 75.88 537 VAL B CA 1
ATOM 8887 C C . VAL B 1 537 ? 20.594 -35.125 -24.516 1 75.88 537 VAL B C 1
ATOM 8889 O O . VAL B 1 537 ? 21.766 -35.469 -24.344 1 75.88 537 VAL B O 1
ATOM 8892 N N . GLN B 1 538 ? 19.969 -35.281 -25.625 1 77.88 538 GLN B N 1
ATOM 8893 C CA . GLN B 1 538 ? 20.562 -36.031 -26.719 1 77.88 538 GLN B CA 1
ATOM 8894 C C . GLN B 1 538 ? 21.781 -35.281 -27.297 1 77.88 538 GLN B C 1
ATOM 8896 O O . GLN B 1 538 ? 22.641 -35.906 -27.938 1 77.88 538 GLN B O 1
ATOM 8901 N N . ARG B 1 539 ? 21.938 -34.094 -26.969 1 83.62 539 ARG B N 1
ATOM 8902 C CA . ARG B 1 539 ? 23 -33.281 -27.531 1 83.62 539 ARG B CA 1
ATOM 8903 C C . ARG B 1 539 ? 24.203 -33.25 -26.594 1 83.62 539 ARG B C 1
ATOM 8905 O O . ARG B 1 539 ? 25.266 -32.719 -26.938 1 83.62 539 ARG B O 1
ATOM 8912 N N . ALA B 1 540 ? 24.078 -33.875 -25.531 1 91.25 540 ALA B N 1
ATOM 8913 C CA . ALA B 1 540 ? 25.141 -33.844 -24.531 1 91.25 540 ALA B CA 1
ATOM 8914 C C . ALA B 1 540 ? 26.203 -34.906 -24.797 1 91.25 540 ALA B C 1
ATOM 8916 O O . ALA B 1 540 ? 25.891 -35.969 -25.328 1 91.25 540 ALA B O 1
ATOM 8917 N N . ASP B 1 541 ? 27.422 -34.594 -24.5 1 94.25 541 ASP B N 1
ATOM 8918 C CA . ASP B 1 541 ? 28.516 -35.562 -24.562 1 94.25 541 ASP B CA 1
ATOM 8919 C C . ASP B 1 541 ? 28.562 -36.406 -23.297 1 94.25 541 ASP B C 1
ATOM 8921 O O . ASP B 1 541 ? 28.75 -37.625 -23.375 1 94.25 541 ASP B O 1
ATOM 8925 N N . ASP B 1 542 ? 28.438 -35.75 -22.219 1 95.25 542 ASP B N 1
ATOM 8926 C CA . ASP B 1 542 ? 28.406 -36.406 -20.922 1 95.25 542 ASP B CA 1
ATOM 8927 C C . ASP B 1 542 ? 27.109 -36.125 -20.188 1 95.25 542 ASP B C 1
ATOM 8929 O O . ASP B 1 542 ? 26.453 -35.125 -20.453 1 95.25 542 ASP B O 1
ATOM 8933 N N . ILE B 1 543 ? 26.797 -37.062 -19.312 1 93.94 543 ILE B N 1
ATOM 8934 C CA . ILE B 1 543 ? 25.547 -36.938 -18.547 1 93.94 543 ILE B CA 1
ATOM 8935 C C . ILE B 1 543 ? 25.844 -36.969 -17.062 1 93.94 543 ILE B C 1
ATOM 8937 O O . ILE B 1 543 ? 26.688 -37.781 -16.609 1 93.94 543 ILE B O 1
ATOM 8941 N N . LEU B 1 544 ? 25.203 -36.062 -16.375 1 94.31 544 LEU B N 1
ATOM 8942 C CA . LEU B 1 544 ? 25.25 -36.031 -14.914 1 94.31 544 LEU B CA 1
ATOM 8943 C C . LEU B 1 544 ? 23.859 -36.094 -14.32 1 94.31 544 LEU B C 1
ATOM 8945 O O . LEU B 1 544 ? 22.984 -35.312 -14.656 1 94.31 544 LEU B O 1
ATOM 8949 N N . ILE B 1 545 ? 23.609 -37.125 -13.5 1 92.88 545 ILE B N 1
ATOM 8950 C CA . ILE B 1 545 ? 22.297 -37.25 -12.875 1 92.88 545 ILE B CA 1
ATOM 8951 C C . ILE B 1 545 ? 22.375 -36.906 -11.398 1 92.88 545 ILE B C 1
ATOM 8953 O O . ILE B 1 545 ? 23.172 -37.469 -10.656 1 92.88 545 ILE B O 1
ATOM 8957 N N . LEU B 1 546 ? 21.562 -35.906 -11.039 1 92.25 546 LEU B N 1
ATOM 8958 C CA . LEU B 1 546 ? 21.5 -35.469 -9.664 1 92.25 546 LEU B CA 1
ATOM 8959 C C . LEU B 1 546 ? 20.25 -36 -8.961 1 92.25 546 LEU B C 1
ATOM 8961 O O . LEU B 1 546 ? 19.156 -35.969 -9.523 1 92.25 546 LEU B O 1
ATOM 8965 N N . GLU B 1 547 ? 20.469 -36.5 -7.781 1 90.56 547 GLU B N 1
ATOM 8966 C CA . GLU B 1 547 ? 19.375 -36.906 -6.902 1 90.56 547 GLU B CA 1
ATOM 8967 C C . GLU B 1 547 ? 19.609 -36.438 -5.473 1 90.56 547 GLU B C 1
ATOM 8969 O O . GLU B 1 547 ? 20.625 -36.781 -4.855 1 90.56 547 GLU B O 1
ATOM 8974 N N . ASN B 1 548 ? 18.703 -35.719 -4.957 1 90.62 548 ASN B N 1
ATOM 8975 C CA . ASN B 1 548 ? 18.75 -35.188 -3.596 1 90.62 548 ASN B CA 1
ATOM 8976 C C . ASN B 1 548 ? 20.078 -34.469 -3.326 1 90.62 548 ASN B C 1
ATOM 8978 O O . ASN B 1 548 ? 20.703 -34.688 -2.287 1 90.62 548 ASN B O 1
ATOM 8982 N N . GLY B 1 549 ? 20.562 -33.844 -4.332 1 93.5 549 GLY B N 1
ATOM 8983 C CA . GLY B 1 549 ? 21.734 -33 -4.168 1 93.5 549 GLY B CA 1
ATOM 8984 C C . GLY B 1 549 ? 23.031 -33.719 -4.402 1 93.5 549 GLY B C 1
ATOM 8985 O O . GLY B 1 549 ? 24.109 -33.125 -4.301 1 93.5 549 GLY B O 1
ATOM 8986 N N . SER B 1 550 ? 22.969 -35 -4.707 1 95.25 550 SER B N 1
ATOM 8987 C CA . SER B 1 550 ? 24.172 -35.812 -4.914 1 95.25 550 SER B CA 1
ATOM 8988 C C . SER B 1 550 ? 24.219 -36.375 -6.32 1 95.25 550 SER B C 1
ATOM 8990 O O . SER B 1 550 ? 23.172 -36.594 -6.941 1 95.25 550 SER B O 1
ATOM 8992 N N . VAL B 1 551 ? 25.453 -36.656 -6.766 1 95.75 551 VAL B N 1
ATOM 8993 C CA . VAL B 1 551 ? 25.625 -37.25 -8.078 1 95.75 551 VAL B CA 1
ATOM 8994 C C . VAL B 1 551 ? 25.422 -38.75 -7.98 1 95.75 551 VAL B C 1
ATOM 8996 O O . VAL B 1 551 ? 26.125 -39.438 -7.238 1 95.75 551 VAL B O 1
ATOM 8999 N N . VAL B 1 552 ? 24.531 -39.25 -8.742 1 94.19 552 VAL B N 1
ATOM 9000 C CA . VAL B 1 552 ? 24.234 -40.688 -8.695 1 94.19 552 VAL B CA 1
ATOM 9001 C C . VAL B 1 552 ? 24.891 -41.406 -9.891 1 94.19 552 VAL B C 1
ATOM 9003 O O . VAL B 1 552 ? 25.172 -42.594 -9.836 1 94.19 552 VAL B O 1
ATOM 9006 N N . GLU B 1 553 ? 24.906 -40.625 -10.938 1 94.19 553 GLU B N 1
ATOM 9007 C CA . GLU B 1 553 ? 25.547 -41.188 -12.133 1 94.19 553 GLU B CA 1
ATOM 9008 C C . GLU B 1 553 ? 26.219 -40.094 -12.953 1 94.19 553 GLU B C 1
ATOM 9010 O O . GLU B 1 553 ? 25.703 -38.969 -13.047 1 94.19 553 GLU B O 1
ATOM 9015 N N . TYR B 1 554 ? 27.438 -40.344 -13.375 1 95.12 554 TYR B N 1
ATOM 9016 C CA . TYR B 1 554 ? 28.219 -39.438 -14.203 1 95.12 554 TYR B CA 1
ATOM 9017 C C . TYR B 1 554 ? 29.078 -40.219 -15.203 1 95.12 554 TYR B C 1
ATOM 9019 O O . TYR B 1 554 ? 29.797 -41.156 -14.828 1 95.12 554 TYR B O 1
ATOM 9027 N N . GLY B 1 555 ? 28.891 -39.812 -16.516 1 94.44 555 GLY B N 1
ATOM 9028 C CA . GLY B 1 555 ? 29.672 -40.5 -17.531 1 94.44 555 GLY B CA 1
ATOM 9029 C C . GLY B 1 555 ? 29.297 -40.125 -18.938 1 94.44 555 GLY B C 1
ATOM 9030 O O . GLY B 1 555 ? 28.5 -39.188 -19.141 1 94.44 555 GLY B O 1
ATOM 9031 N N . ASN B 1 556 ? 29.953 -40.75 -19.906 1 94.94 556 ASN B N 1
ATOM 9032 C CA . ASN B 1 556 ? 29.688 -40.5 -21.328 1 94.94 556 ASN B CA 1
ATOM 9033 C C . ASN B 1 556 ? 28.297 -40.969 -21.734 1 94.94 556 ASN B C 1
ATOM 9035 O O . ASN B 1 556 ? 27.891 -42.094 -21.359 1 94.94 556 ASN B O 1
ATOM 9039 N N . ARG B 1 557 ? 27.703 -40.188 -22.484 1 92 557 ARG B N 1
ATOM 9040 C CA . ARG B 1 557 ? 26.297 -40.438 -22.812 1 92 557 ARG B CA 1
ATOM 9041 C C . ARG B 1 557 ? 26.172 -41.781 -23.547 1 92 557 ARG B C 1
ATOM 9043 O O . ARG B 1 557 ? 25.312 -42.594 -23.203 1 92 557 ARG B O 1
ATOM 9050 N N . GLU B 1 558 ? 27.016 -42.031 -24.547 1 90.81 558 GLU B N 1
ATOM 9051 C CA . GLU B 1 558 ? 26.938 -43.25 -25.359 1 90.81 558 GLU B CA 1
ATOM 9052 C C . GLU B 1 558 ? 27.203 -44.5 -24.531 1 90.81 558 GLU B C 1
ATOM 9054 O O . GLU B 1 558 ? 26.531 -45.5 -24.703 1 90.81 558 GLU B O 1
ATOM 9059 N N . LYS B 1 559 ? 28.094 -44.344 -23.656 1 93.25 559 LYS B N 1
ATOM 9060 C CA . LYS B 1 559 ? 28.422 -45.469 -22.781 1 93.25 559 LYS B CA 1
ATOM 9061 C C . LYS B 1 559 ? 27.281 -45.781 -21.828 1 93.25 559 LYS B C 1
ATOM 9063 O O . LYS B 1 559 ? 26.953 -46.938 -21.594 1 93.25 559 LYS B O 1
ATOM 9068 N N . LEU B 1 560 ? 26.719 -44.75 -21.344 1 90.94 560 LEU B N 1
ATOM 9069 C CA . LEU B 1 560 ? 25.625 -44.938 -20.406 1 90.94 560 LEU B CA 1
ATOM 9070 C C . LEU B 1 560 ? 24.391 -45.469 -21.094 1 90.94 560 LEU B C 1
ATOM 9072 O O . LEU B 1 560 ? 23.609 -46.219 -20.5 1 90.94 560 LEU B O 1
ATOM 9076 N N . LEU B 1 561 ? 24.234 -45.125 -22.328 1 87.31 561 LEU B N 1
ATOM 9077 C CA . LEU B 1 561 ? 23.109 -45.594 -23.109 1 87.31 561 LEU B CA 1
ATOM 9078 C C . LEU B 1 561 ? 23.234 -47.094 -23.422 1 87.31 561 LEU B C 1
ATOM 9080 O O . LEU B 1 561 ? 22.234 -47.812 -23.531 1 87.31 561 LEU B O 1
ATOM 9084 N N . ARG B 1 562 ? 24.469 -47.531 -23.516 1 88.62 562 ARG B N 1
ATOM 9085 C CA . ARG B 1 562 ? 24.734 -48.938 -23.875 1 88.62 562 ARG B CA 1
ATOM 9086 C C . ARG B 1 562 ? 24.656 -49.812 -22.641 1 88.62 562 ARG B C 1
ATOM 9088 O O . ARG B 1 562 ? 24.438 -51.031 -22.75 1 88.62 562 ARG B O 1
ATOM 9095 N N . ASP B 1 563 ? 24.797 -49.156 -21.531 1 91.38 563 ASP B N 1
ATOM 9096 C CA . ASP B 1 563 ? 24.75 -49.938 -20.281 1 91.38 563 ASP B CA 1
ATOM 9097 C C . ASP B 1 563 ? 23.312 -50.062 -19.781 1 91.38 563 ASP B C 1
ATOM 9099 O O . ASP B 1 563 ? 22.75 -49.094 -19.234 1 91.38 563 ASP B O 1
ATOM 9103 N N . LYS B 1 564 ? 22.781 -51.156 -19.797 1 86.88 564 LYS B N 1
ATOM 9104 C CA . LYS B 1 564 ? 21.391 -51.406 -19.422 1 86.88 564 LYS B CA 1
ATOM 9105 C C . LYS B 1 564 ? 21.172 -51.188 -17.938 1 86.88 564 LYS B C 1
ATOM 9107 O O . LYS B 1 564 ? 20.031 -51 -17.484 1 86.88 564 LYS B O 1
ATOM 9112 N N . GLU B 1 565 ? 22.219 -51.25 -17.203 1 89.44 565 GLU B N 1
ATOM 9113 C CA . GLU B 1 565 ? 22.094 -51.094 -15.758 1 89.44 565 GLU B CA 1
ATOM 9114 C C . GLU B 1 565 ? 22.234 -49.625 -15.344 1 89.44 565 GLU B C 1
ATOM 9116 O O . GLU B 1 565 ? 22.047 -49.281 -14.172 1 89.44 565 GLU B O 1
ATOM 9121 N N . SER B 1 566 ? 22.469 -48.906 -16.297 1 90.25 566 SER B N 1
ATOM 9122 C CA . SER B 1 566 ? 22.688 -47.5 -15.977 1 90.25 566 SER B CA 1
ATOM 9123 C C . SER B 1 566 ? 21.359 -46.812 -15.656 1 90.25 566 SER B C 1
ATOM 9125 O O . SER B 1 566 ? 20.312 -47.188 -16.156 1 90.25 566 SER B O 1
ATOM 9127 N N . LYS B 1 567 ? 21.422 -45.844 -14.812 1 87.69 567 LYS B N 1
ATOM 9128 C CA . LYS B 1 567 ? 20.234 -45.062 -14.453 1 87.69 567 LYS B CA 1
ATOM 9129 C C . LYS B 1 567 ? 19.734 -44.25 -15.641 1 87.69 567 LYS B C 1
ATOM 9131 O O . LYS B 1 567 ? 18.516 -44.062 -15.797 1 87.69 567 LYS B O 1
ATOM 9136 N N . PHE B 1 568 ? 20.609 -43.844 -16.391 1 86.94 568 PHE B N 1
ATOM 9137 C CA . PHE B 1 568 ? 20.281 -43.062 -17.578 1 86.94 568 PHE B CA 1
ATOM 9138 C C . PHE B 1 568 ? 19.438 -43.875 -18.562 1 86.94 568 PHE B C 1
ATOM 9140 O O . PHE B 1 568 ? 18.422 -43.406 -19.062 1 86.94 568 PHE B O 1
ATOM 9147 N N . PHE B 1 569 ? 19.875 -45.031 -18.797 1 83.81 569 PHE B N 1
ATOM 9148 C CA . PHE B 1 569 ? 19.156 -45.906 -19.672 1 83.81 569 PHE B CA 1
ATOM 9149 C C . PHE B 1 569 ? 17.734 -46.156 -19.172 1 83.81 569 PHE B C 1
ATOM 9151 O O . PHE B 1 569 ? 16.766 -46.094 -19.938 1 83.81 569 PHE B O 1
ATOM 9158 N N . ASN B 1 570 ? 17.625 -46.344 -17.938 1 80.75 570 ASN B N 1
ATOM 9159 C CA . ASN B 1 570 ? 16.328 -46.625 -17.312 1 80.75 570 ASN B CA 1
ATOM 9160 C C . ASN B 1 570 ? 15.414 -45.406 -17.391 1 80.75 570 ASN B C 1
ATOM 9162 O O . ASN B 1 570 ? 14.203 -45.562 -17.562 1 80.75 570 ASN B O 1
ATOM 9166 N N . LEU B 1 571 ? 16.062 -44.312 -17.219 1 75.88 571 LEU B N 1
ATOM 9167 C CA . LEU B 1 571 ? 15.289 -43.062 -17.281 1 75.88 571 LEU B CA 1
ATOM 9168 C C . LEU B 1 571 ? 14.734 -42.844 -18.672 1 75.88 571 LEU B C 1
ATOM 9170 O O . LEU B 1 571 ? 13.609 -42.344 -18.828 1 75.88 571 LEU B O 1
ATOM 9174 N N . LEU B 1 572 ? 15.453 -43.125 -19.688 1 72.44 572 LEU B N 1
ATOM 9175 C CA . LEU B 1 572 ? 15.031 -42.906 -21.078 1 72.44 572 LEU B CA 1
ATOM 9176 C C . LEU B 1 572 ? 13.914 -43.875 -21.453 1 72.44 572 LEU B C 1
ATOM 9178 O O . LEU B 1 572 ? 13.031 -43.531 -22.25 1 72.44 572 LEU B O 1
ATOM 9182 N N . GLN B 1 573 ? 13.977 -45 -20.938 1 67 573 GLN B N 1
ATOM 9183 C CA . GLN B 1 573 ? 12.953 -46 -21.234 1 67 573 GLN B CA 1
ATOM 9184 C C . GLN B 1 573 ? 11.617 -45.625 -20.609 1 67 573 GLN B C 1
ATOM 9186 O O . GLN B 1 573 ? 10.562 -45.812 -21.219 1 67 573 GLN B O 1
ATOM 9191 N N . LYS B 1 574 ? 11.719 -45.188 -19.469 1 59.66 574 LYS B N 1
ATOM 9192 C CA . LYS B 1 574 ? 10.492 -44.844 -18.75 1 59.66 574 LYS B CA 1
ATOM 9193 C C . LYS B 1 574 ? 9.898 -43.531 -19.25 1 59.66 574 LYS B C 1
ATOM 9195 O O . LYS B 1 574 ? 8.719 -43.25 -19.031 1 59.66 574 LYS B O 1
ATOM 9200 N N . GLY B 1 575 ? 10.461 -42.938 -20.25 1 54.16 575 GLY B N 1
ATOM 9201 C CA . GLY B 1 575 ? 10.031 -41.625 -20.688 1 54.16 575 GLY B CA 1
ATOM 9202 C C . GLY B 1 575 ? 10.398 -40.531 -19.734 1 54.16 575 GLY B C 1
ATOM 9203 O O . GLY B 1 575 ? 10.508 -40.75 -18.516 1 54.16 575 GLY B O 1
ATOM 9204 N N . MET B 1 576 ? 11.078 -39.531 -20.172 1 48.53 576 MET B N 1
ATOM 9205 C CA . MET B 1 576 ? 11.539 -38.438 -19.344 1 48.53 576 MET B CA 1
ATOM 9206 C C . MET B 1 576 ? 10.398 -37.844 -18.5 1 48.53 576 MET B C 1
ATOM 9208 O O . MET B 1 576 ? 10.633 -37.188 -17.5 1 48.53 576 MET B O 1
ATOM 9212 N N . GLU B 1 577 ? 9.227 -37.938 -19 1 45.28 577 GLU B N 1
ATOM 9213 C CA . GLU B 1 577 ? 8.086 -37.406 -18.25 1 45.28 577 GLU B CA 1
ATOM 9214 C C . GLU B 1 577 ? 7.816 -38.219 -17 1 45.28 577 GLU B C 1
ATOM 9216 O O . GLU B 1 577 ? 7.414 -37.688 -15.969 1 45.28 577 GLU B O 1
ATOM 9221 N N . ASP B 1 578 ? 7.848 -39.5 -17.078 1 42.97 578 ASP B N 1
ATOM 9222 C CA . ASP B 1 578 ? 7.738 -40.438 -15.969 1 42.97 578 ASP B CA 1
ATOM 9223 C C . ASP B 1 578 ? 8.914 -40.281 -15.008 1 42.97 578 ASP B C 1
ATOM 9225 O O . ASP B 1 578 ? 8.898 -40.844 -13.906 1 42.97 578 ASP B O 1
ATOM 9229 N N . VAL B 1 579 ? 9.961 -39.906 -15.453 1 40.62 579 VAL B N 1
ATOM 9230 C CA . VAL B 1 579 ? 11.148 -39.656 -14.633 1 40.62 579 VAL B CA 1
ATOM 9231 C C . VAL B 1 579 ? 10.805 -38.688 -13.508 1 40.62 579 VAL B C 1
ATOM 9233 O O . VAL B 1 579 ? 11.344 -38.781 -12.406 1 40.62 579 VAL B O 1
ATOM 9236 N N . GLU B 1 580 ? 10.07 -37.781 -13.828 1 37.38 580 GLU B N 1
ATOM 9237 C CA . GLU B 1 580 ? 9.617 -36.906 -12.75 1 37.38 580 GLU B CA 1
ATOM 9238 C C . GLU B 1 580 ? 8.711 -37.656 -11.773 1 37.38 580 GLU B C 1
ATOM 9240 O O . GLU B 1 580 ? 8.75 -37.406 -10.57 1 37.38 580 GLU B O 1
ATOM 9245 N N . GLU B 1 581 ? 7.898 -38.688 -12.148 1 34 581 GLU B N 1
ATOM 9246 C CA . GLU B 1 581 ? 6.988 -39.531 -11.352 1 34 581 GLU B CA 1
ATOM 9247 C C . GLU B 1 581 ? 7.719 -40.688 -10.711 1 34 581 GLU B C 1
ATOM 9249 O O . GLU B 1 581 ? 7.398 -41.094 -9.594 1 34 581 GLU B O 1
ATOM 9254 N N . SER B 1 582 ? 8.586 -41.5 -11.398 1 32.06 582 SER B N 1
ATOM 9255 C CA . SER B 1 582 ? 9.141 -42.75 -10.883 1 32.06 582 SER B CA 1
ATOM 9256 C C . SER B 1 582 ? 10.039 -42.5 -9.68 1 32.06 582 SER B C 1
ATOM 9258 O O . SER B 1 582 ? 10.516 -43.469 -9.047 1 32.06 582 SER B O 1
ATOM 9260 N N . ILE B 1 583 ? 10.734 -41.531 -9.578 1 30.69 583 ILE B N 1
ATOM 9261 C CA . ILE B 1 583 ? 11.578 -41.375 -8.398 1 30.69 583 ILE B CA 1
ATOM 9262 C C . ILE B 1 583 ? 10.703 -41.312 -7.148 1 30.69 583 ILE B C 1
ATOM 9264 O O . ILE B 1 583 ? 11.219 -41.219 -6.031 1 30.69 583 ILE B O 1
ATOM 9268 N N . ILE B 1 584 ? 9.477 -41.031 -7.293 1 29.25 584 ILE B N 1
ATOM 9269 C CA . ILE B 1 584 ? 8.695 -41.125 -6.066 1 29.25 584 ILE B CA 1
ATOM 9270 C C . ILE B 1 584 ? 8.43 -42.562 -5.73 1 29.25 584 ILE B C 1
ATOM 9272 O O . ILE B 1 584 ? 7.812 -42.875 -4.711 1 29.25 584 ILE B O 1
ATOM 9276 N N . ALA B 1 585 ? 8.688 -43.656 -6.609 1 31.02 585 ALA B N 1
ATOM 9277 C CA . ALA B 1 585 ? 8.586 -45 -6.035 1 31.02 585 ALA B CA 1
ATOM 9278 C C . ALA B 1 585 ? 9.867 -45.375 -5.305 1 31.02 585 ALA B C 1
ATOM 9280 O O . ALA B 1 585 ? 10.977 -45.125 -5.801 1 31.02 585 ALA B O 1
#

Organism: NCBI:txid360422

Foldseek 3Di:
DCQPPVLLVVLLCVLCVVVVVLVVVLLVLLVLLLVLVLCLLVLVLVLVQCVVVVHDPVVNVVSVVVNVVSVVSSVVSVVVSLVSLLVSLVSSLVVLLVLLVVLVVPAFPLVPVVDDPVRSVCLSPVLSVLVSCCSRVVVSLLSNLVVNLVSLLVVLCVLPVVLSVLLVVLLVVLLVVLLVLVVVLVVLVVVLVVLVVVLVVLCCPVVVVCPCCVVVVVVVVSVVVNVVSCVVNVVSVVVSVVSVVVSVVSLVVSLVVLLVSLLVVLVVCVVVVNDDPSVSSSSNVSSNVNSVSSVSNSVVVVSVVSNSVSSVVSVVSSPDDHPQDFADDADDDPAAKKKWWAQFWADSDPPQTQAGGATDIFDGLFEEEEAEAVSLCLVVVLCVLLPSDPTPDTFMDINRHTPSNYGNLNSPLQEAEQAQQQWADQFFLQCRQAVNHPPDDPVNLCVLCVVLVNNVVQVVQPVRRRRTDHGRCVPPDSLRSSLSSLSSCVSSVHQEYEEEHHPDDDDPVSVVSNVSSVVVSSGRHGYYYHDLADVVNVRGQKYFYGGSNYTPDIDGPVVQCPDCPHPVVVCVVCPSVCSNVVVVD/DCQPPVLLVVLLCVLCVVVVVLVVVLLVLLVLLLVLVLCLLVLVLVLVQCVVVVHDPVVNVVSVVVNVVSVVSSVVSVVVSLVSLLVSLVSSLVVLLVLLVVLVVPAFPLVPVVDDPVVSVCLSPVLSVLVSCCSRVVVSLLSNLVVNLVSLLVVLCVLPVVLSVLLVVLLVVLLVVLLVLVVVLVVLVVVLVVLVVVLVVLCCPVVVVCPCCVVVVVVVVSVVVNVVSCVVNVVSVVVSVVSVVVSVVSLVVSLVVLLVSLLVVLVVCVVVVNDDPSVSSSSNVSSNVNSVSSVSNSVVVVSVVSNSVSSVVSVVSSPDDHPQDFADDADDDPAAKKKWWAQFWADSDPPQTQAGGATDIFDGLFEEEEDEAVSLCLVVVLCVLLPSDPTPDTFMDINRHTPSNYGNLNSPLQEAEAAQQQWADQFFLQCRQAVNHPPDDPVNLQVLCVVLVNNVVQVPQPVRRRRTDHGRCVPPDSLRSSLSSLSSCVSSVHQEYEEEHHPDDDDPVSVVSNVSSVVVSSGRHGYYYHDLADVVNVRGQKYFYGGSNYTPDIDGPVVQCPDCPHPNVVCVVCPSVCSNVVVVD

Radius of gyration: 38.76 Å; Cα contacts (8 Å, |Δi|>4): 1724; chains: 2; bounding box: 82×114×81 Å